Protein AF-0000000069428831 (afdb_homodimer)

Nearest PDB structures (foldseek):
  6qp8-assembly1_B  TM=8.602E-01  e=2.056E-61  Drosophila melanogaster
  8rmj-assembly1_A-2  TM=8.673E-01  e=8.680E-59  Drosophila melanogaster
  6fkk-assembly1_A  TM=8.487E-01  e=4.511E-45  Drosophila melanogaster
  7m0r-assembly1_C  TM=8.088E-01  e=8.003E-45  Mus musculus
  1q47-assembly1_B  TM=8.892E-01  e=1.169E-40  Mus musculus

Secondary structure (DSSP, 8-state):
----------------------------------------------EEPPSS-EEES-S---------EEEEETTTTEEEEEEBTEEEEEESS-TTSS-EEEE-PPPHHHHHHHHHTT--TTTTTS-BEEEEEEETTEEEEEE-TTTS-EEEEEETTT--EEEEEE-BTTB-SSTTS--EEEEEEEE-SS-EEEEEEEEEESSTTS--EEEEE--EE-TTS-EEE--EE--TT-TTT-SS-EEEEEEEETTEEEEEEEEE-GGGTTT---EEEEEEEEETT----SSSSTTB-SS-EEEEB--EE-SSS-EE--EEEEEE-SSSSEEEEEEE--SSSS-EEEEEEEEHHHHHHHHTS-BEEESSTTBPEEEPPGGGSPSSPTT-TT-S-GGGS-HHHHHHHHH--BBSS-BPPGGGS-SEEEET--EEEEEEEE-SSSSS-EEEEEEETTS-EEEEEEPPPSSTTSPP-EEEEEEE---SS-----EEEEETTEEEEE-SS-EEEEE---GGG--SHHHHHT-TTEEE-TTS-EEEGGG--TT---B-GGGS-TTS-HHHHHHHHHTS-SS-EEEEEEETT--EEE----SS---S--EEEETTEEPPPSSSEEEBTTS-EEE-S--GGG-EEEEEE-TT--EEEEEEEEEE-SHHHHHHHHHHHHHHHHHHHHHHHHHHHHHHHHHHHHSHHHH--SS--------/----------------------------------------------EEPPSS-EEES-S---------EEEEETTTTEEEEEEBTEEEEEESS-TTSS-EEEE-PPPHHHHHHHHHTT--TTTTTS-BEEEEEEETTEEEEEE-TTTS-EEEEEETTT--EEEEEE-BTTB-SSTTS--EEEEEEEE-SS-EEEEEEEEEESSTTS--EEEEE--EE-TTS-EEE--EE--SS-TTT-SS-EEEEEEEETTEEEEEEEEE-GGGTTT---EEEEEEEEETT----SSSSTTB-SS-EEEEB--EE-SSS-EE--EEEEEE-SSSSEEEEEEE--SSSS-EEEEEEEEHHHHHHHHTS-BEEESSTTB-EEEPPGGGSPSSPTT-TT-S-GGGS-HHHHHHHHH--BBSS-BPPGGGS-SEEEET--EEEEEEEE-SSSSS-EEEEEEETTS-EEEEEEPPPSSTTSPP-EEEEEEE---SS-----EEEEETTEEEEE-SS-EEEEE---GGG--SHHHHHT-TTEEE-TTS-EEEGGG--TT---B-GGGS-TTS-HHHHHHHHHTS-SS-EEEEEEETT--EEE----SS---S--EEEETTEEPPPSSSEEEBTTS-EEE-S--GGG-EEEEEE-TT--EEEEEEEEEE--HHHHHHHHHHHHHHHHHHHHHHHHHHHHHHHHHHHHHHHHHSTTS--------

Organism: NCBI:txid2607531

Sequence (1414 aa):
MSRTAIDLNYNLLVHLLPAARSLRTTTFLLFTIFGLNVWTLDICEPHLTLKDIREYPSESSPQLHYFRYMTIDKNSHSLFVGGMNKVIRLNLSDINSGHVETSLNASTKSAKRCVWQAKKKMPDCQNHIRLIARNGTTLLVCGTGAYQPTTYHLDIDTLELKSSEPSPGLCAFDPFDNSTAILVHSKTSEEDLVSIYSGTFADFSKARPQIYRPSVYTKDGKLAYDYLKTAPSSSKWLNEPQFVASFNTKDQVLFFLRELAVEYGNCGKKIYSRVARVCKNDRGGERLLINEWSTYLKARINCSLPGQYPYYFDEIQDVYTQDNKIFYGLFTTNRNGITASAICAYHWTDIQKVFDGPFKDQNTDTSYWLPVANNQVPAIRPGNCSINDSRSLPDNVLTFIKDKPLMHMLLQHMYSTPIFHKADVMLQKLTMAFNVSGRNDVVFFAASNQGKVYKIFQRPMEHARDKPYAVVSAVYSPFSETQPIWNMVMHKDYLYLSTDSKVLQVNVETCEQYKKADACINDPYCGWARNDKCMPYNQGSSHHRLRTFKDVPANMPFKEAMAHVIEEPLYESRTVNVSVGTSFRLRLSYKICVEGPVKWKKNETVLCPGNEYLMAQDNSLILQNIHIGHQGHYQAEDRHNAVVSQYIVNIRKGKEDIEKDWMLKFQEWCDLFEDYKRERDKWTNNCHTGNADINSNTINAIPQNRNMSRTAIDLNYNLLVHLLPAARSLRTTTFLLFTIFGLNVWTLDICEPHLTLKDIREYPSESSPQLHYFRYMTIDKNSHSLFVGGMNKVIRLNLSDINSGHVETSLNASTKSAKRCVWQAKKKMPDCQNHIRLIARNGTTLLVCGTGAYQPTTYHLDIDTLELKSSEPSPGLCAFDPFDNSTAILVHSKTSEEDLVSIYSGTFADFSKARPQIYRPSVYTKDGKLAYDYLKTAPSSSKWLNEPQFVASFNTKDQVLFFLRELAVEYGNCGKKIYSRVARVCKNDRGGERLLINEWSTYLKARINCSLPGQYPYYFDEIQDVYTQDNKIFYGLFTTNRNGITASAICAYHWTDIQKVFDGPFKDQNTDTSYWLPVANNQVPAIRPGNCSINDSRSLPDNVLTFIKDKPLMHMLLQHMYSTPIFHKADVMLQKLTMAFNVSGRNDVVFFAASNQGKVYKIFQRPMEHARDKPYAVVSAVYSPFSETQPIWNMVMHKDYLYLSTDSKVLQVNVETCEQYKKADACINDPYCGWARNDKCMPYNQGSSHHRLRTFKDVPANMPFKEAMAHVIEEPLYESRTVNVSVGTSFRLRLSYKICVEGPVKWKKNETVLCPGNEYLMAQDNSLILQNIHIGHQGHYQAEDRHNAVVSQYIVNIRKGKEDIEKDWMLKFQEWCDLFEDYKRERDKWTNNCHTGNADINSNTINAIPQNRN

Foldseek 3Di:
DCPPDDDPPPPDDDDDDDDPPPPPPPPPPPPPPPFPQPWQPQDLFAADEFDDKAWPPPDPDPDFFAFQDWDADPVVQWIWTWTWQKIKTAHNVHRNPDMAMDGHWADPVLLVVLVVVVDDSPPWQTWTWDDWDDDDQWIWTWTLSRLFIKIFIAGPPRRHTDDMDGDQPQDENGPPAAKEKDWDWDDDPVAIWIKMWIWYARHDVSQFTKTKIDFTAGPVGHTDAHIAIADGPDVQQAASKGWAYWDDDDQKIKTKIKHWDLLCVVVHTDIAIKIKMAGPLFRAADPPRHRYGQQIAMETAWAWADDPDTGTQGGWQHWDDDPQQKIKTKGWDDPPDWIKIFIFIAGPVLVVVQQVAFWWDAPDSPGHTDTDDPVQADPPGTNDNPDNYSHPDDPSSSVCCSHIRYTDDYRYTAQNHTLDMDIRFAWREKDKDFCLLVPGKIWIWTFGQFQKIWIKTWDDDPDSNDHIDIDTLHIYRHDPGGGGFSDWDDDDQWIWTDTSHMIIIGGNPPFQPDQAQVSLQRDSQWFAWLVSGIGGPVPPPPPTDTQHVVQQDPPDDRQVSSCVSNVDDQEDEEEDEDEAQAKDKADQRGRRRFGITKWKDFPNHTDHDDDQWHADSNRIIMGHRDDPVPAGKMFIAGPVRHTRYIYGYHYDDDPVVVVVVVVVVVVVVVVVVVVVVVVVCVVVVVVVVVVPPPDDDPDDDDPPPDD/DDDDDDDDDPPDDPPDDDPPPPPPPVPPPPPPPPFPQPWQQQDLFAADEFDDKAWPPPDPDPDFFAFQDWDADVVVQWIWTWTWQKIKTAHNVHRNPDMAMDGHWADPVLLVVLVVVVDDSPPWQTWTWDDWDDDDQWIWTWTLSRLFIKIFIAGPPRRDTDDMDGDFPQDENGPPAAKEKDWDWDDDPVAIWIKMWIWYARHDVSQFTWTKIDFTAGPVGHTDAHIAIADRPDVQQAASKGWAYWDDDDQKIKTWIKHWDLLCVVVHTDIAIKIKMAGPLFRAADPPRHRYTQQIAMETAWAWADDPDIGTQGGWQHWDDDPLQKIKTKGWDDPPDWIKIFIFIAGPVLVVVQQVAFWWDAPDSPGHTDTDDPVQADPPGTNDNPDNYSHPDDPSSSVCCSHIRYTDDYRYTAQNHTLDMDIRFAWREKDKDFCLLPPGKIWIWTFGQFQKIWIKTWDDDPDSNDHIDIDTLHMYRHDPGGGGFSDWDDDDQWIWTDTSHMIIIGGNPPFQPDQAQVSLQRDSQWFAWLVSGIGGPVPPPPPTDTQHVVQQDPPDDRQVSSCVSNVDDQEDEEEDEDEAQAKDKADQRGRRRFGIGKWKDFPNHTDHDDDQWHADSNRIIMGHRDDPVPAGKMFIAGPVRHTRYIYGYHYDDDPVVVVVVVVVVVVVVVVVVVVVVVVVCVVVVVVVVVVVVPPPDPPDPPPDPPD

Structure (mmCIF, N/CA/C/O backbone):
data_AF-0000000069428831-model_v1
#
loop_
_entity.id
_entity.type
_entity.pdbx_description
1 polymer Semaphorin-2A
#
loop_
_atom_site.group_PDB
_atom_site.id
_atom_site.type_symbol
_atom_site.label_atom_id
_atom_site.label_alt_id
_atom_site.label_comp_id
_atom_site.label_asym_id
_atom_site.label_entity_id
_atom_site.label_seq_id
_atom_site.pdbx_PDB_ins_code
_atom_site.Cartn_x
_atom_site.Cartn_y
_atom_site.Cartn_z
_atom_site.occupancy
_atom_site.B_iso_or_equiv
_atom_site.auth_seq_id
_atom_site.auth_comp_id
_atom_site.auth_asym_id
_atom_site.auth_atom_id
_atom_site.pdbx_PDB_model_num
ATOM 1 N N . MET A 1 1 ? 40.344 24.516 -84.625 1 17.3 1 MET A N 1
ATOM 2 C CA . MET A 1 1 ? 41.625 23.828 -84.5 1 17.3 1 MET A CA 1
ATOM 3 C C . MET A 1 1 ? 41.562 22.734 -83.438 1 17.3 1 MET A C 1
ATOM 5 O O . MET A 1 1 ? 40.656 22.734 -82.562 1 17.3 1 MET A O 1
ATOM 9 N N . SER A 1 2 ? 42.719 21.859 -83.25 1 16.78 2 SER A N 1
ATOM 10 C CA . SER A 1 2 ? 43.375 20.547 -83.188 1 16.78 2 SER A CA 1
ATOM 11 C C . SER A 1 2 ? 43.5 20.062 -81.75 1 16.78 2 SER A C 1
ATOM 13 O O . SER A 1 2 ? 44.5 20.359 -81.062 1 16.78 2 SER A O 1
ATOM 15 N N . ARG A 1 3 ? 42.406 20.219 -80.875 1 18.38 3 ARG A N 1
ATOM 16 C CA . ARG A 1 3 ? 42.375 20.297 -79.438 1 18.38 3 ARG A CA 1
ATOM 17 C C . ARG A 1 3 ? 42.719 18.953 -78.812 1 18.38 3 ARG A C 1
ATOM 19 O O . ARG A 1 3 ? 41.812 18.125 -78.562 1 18.38 3 ARG A O 1
ATOM 26 N N . THR A 1 4 ? 43.781 18.219 -79.375 1 17.81 4 THR A N 1
ATOM 27 C CA . THR A 1 4 ? 44.219 16.828 -79.375 1 17.81 4 THR A CA 1
ATOM 28 C C . THR A 1 4 ? 44.562 16.422 -77.938 1 17.81 4 THR A C 1
ATOM 30 O O . THR A 1 4 ? 45.438 17.016 -77.312 1 17.81 4 THR A O 1
ATOM 33 N N . ALA A 1 5 ? 43.562 15.883 -77.188 1 19.09 5 ALA A N 1
ATOM 34 C CA . ALA A 1 5 ? 43.156 15.344 -75.875 1 19.09 5 ALA A CA 1
ATOM 35 C C . ALA A 1 5 ? 44.094 14.211 -75.438 1 19.09 5 ALA A C 1
ATOM 37 O O . ALA A 1 5 ? 44.156 13.164 -76.062 1 19.09 5 ALA A O 1
ATOM 38 N N . ILE A 1 6 ? 45.25 14.484 -74.812 1 17.39 6 ILE A N 1
ATOM 39 C CA . ILE A 1 6 ? 46.5 13.789 -74.625 1 17.39 6 ILE A CA 1
ATOM 40 C C . ILE A 1 6 ? 46.281 12.602 -73.688 1 17.39 6 ILE A C 1
ATOM 42 O O . ILE A 1 6 ? 45.656 12.742 -72.625 1 17.39 6 ILE A O 1
ATOM 46 N N . ASP A 1 7 ? 46.625 11.25 -73.938 1 17.47 7 ASP A N 1
ATOM 47 C CA . ASP A 1 7 ? 46.562 9.797 -73.812 1 17.47 7 ASP A CA 1
ATOM 48 C C . ASP A 1 7 ? 47.344 9.336 -72.562 1 17.47 7 ASP A C 1
ATOM 50 O O . ASP A 1 7 ? 47.469 8.133 -72.312 1 17.47 7 ASP A O 1
ATOM 54 N N . LEU A 1 8 ? 47.938 10.188 -71.625 1 16.84 8 LEU A N 1
ATOM 55 C CA . LEU A 1 8 ? 49.156 9.617 -71.062 1 16.84 8 LEU A CA 1
ATOM 56 C C . LEU A 1 8 ? 48.875 8.453 -70.125 1 16.84 8 LEU A C 1
ATOM 58 O O . LEU A 1 8 ? 48.156 8.609 -69.188 1 16.84 8 LEU A O 1
ATOM 62 N N . ASN A 1 9 ? 49.094 7.078 -70.438 1 17.95 9 ASN A N 1
ATOM 63 C CA . ASN A 1 9 ? 48.938 5.66 -70.125 1 17.95 9 ASN A CA 1
ATOM 64 C C . ASN A 1 9 ? 49.812 5.238 -68.938 1 17.95 9 ASN A C 1
ATOM 66 O O . ASN A 1 9 ? 50.5 4.223 -69 1 17.95 9 ASN A O 1
ATOM 70 N N . TYR A 1 10 ? 50.188 6.066 -68 1 17 10 TYR A N 1
ATOM 71 C CA . TYR A 1 10 ? 51.344 5.633 -67.188 1 17 10 TYR A CA 1
ATOM 72 C C . TYR A 1 10 ? 51.062 4.336 -66.438 1 17 10 TYR A C 1
ATOM 74 O O . TYR A 1 10 ? 50.031 4.223 -65.812 1 17 10 TYR A O 1
ATOM 82 N N . ASN A 1 11 ? 51.75 3.068 -66.625 1 17.34 11 ASN A N 1
ATOM 83 C CA . ASN A 1 11 ? 52 1.639 -66.5 1 17.34 11 ASN A CA 1
ATOM 84 C C . ASN A 1 11 ? 52.406 1.3 -65.062 1 17.34 11 ASN A C 1
ATOM 86 O O . ASN A 1 11 ? 52.719 0.145 -64.75 1 17.34 11 ASN A O 1
ATOM 90 N N . LEU A 1 12 ? 52.906 2.164 -64.188 1 16.5 12 LEU A N 1
ATOM 91 C CA . LEU A 1 12 ? 54.062 1.715 -63.406 1 16.5 12 LEU A CA 1
ATOM 92 C C . LEU A 1 12 ? 53.719 0.527 -62.531 1 16.5 12 LEU A C 1
ATOM 94 O O . LEU A 1 12 ? 52.562 0.354 -62.156 1 16.5 12 LEU A O 1
ATOM 98 N N . LEU A 1 13 ? 54.719 -0.171 -61.688 1 16.47 13 LEU A N 1
ATOM 99 C CA . LEU A 1 13 ? 55.531 -1.315 -61.281 1 16.47 13 LEU A CA 1
ATOM 100 C C . LEU A 1 13 ? 55.062 -1.899 -59.969 1 16.47 13 LEU A C 1
ATOM 102 O O . LEU A 1 13 ? 55.188 -3.104 -59.719 1 16.47 13 LEU A O 1
ATOM 106 N N . VAL A 1 14 ? 54.688 -1.219 -58.844 1 18.23 14 VAL A N 1
ATOM 107 C CA . VAL A 1 14 ? 55.406 -1.626 -57.625 1 18.23 14 VAL A CA 1
ATOM 108 C C . VAL A 1 14 ? 54.781 -2.908 -57.062 1 18.23 14 VAL A C 1
ATOM 110 O O . VAL A 1 14 ? 53.562 -2.982 -56.875 1 18.23 14 VAL A O 1
ATOM 113 N N . HIS A 1 15 ? 55.438 -4.109 -56.875 1 17.94 15 HIS A N 1
ATOM 114 C CA . HIS A 1 15 ? 55.531 -5.559 -56.719 1 17.94 15 HIS A CA 1
ATOM 115 C C . HIS A 1 15 ? 55.031 -6.004 -55.344 1 17.94 15 HIS A C 1
ATOM 117 O O . HIS A 1 15 ? 54.312 -7 -55.25 1 17.94 15 HIS A O 1
ATOM 123 N N . LEU A 1 16 ? 55.719 -5.688 -54.156 1 17.58 16 LEU A N 1
ATOM 124 C CA . LEU A 1 16 ? 56.375 -6.707 -53.344 1 17.58 16 LEU A CA 1
ATOM 125 C C . LEU A 1 16 ? 55.344 -7.441 -52.5 1 17.58 16 LEU A C 1
ATOM 127 O O . LEU A 1 16 ? 54.219 -6.984 -52.344 1 17.58 16 LEU A O 1
ATOM 131 N N . LEU A 1 17 ? 55.594 -7.586 -51.031 1 20 17 LEU A N 1
ATOM 132 C CA . LEU A 1 17 ? 55.812 -8.734 -50.156 1 20 17 LEU A CA 1
ATOM 133 C C . LEU A 1 17 ? 54.531 -9.227 -49.562 1 20 17 LEU A C 1
ATOM 135 O O . LEU A 1 17 ? 53.562 -8.453 -49.406 1 20 17 LEU A O 1
ATOM 139 N N . PRO A 1 18 ? 54.438 -10.617 -49.031 1 20.73 18 PRO A N 1
ATOM 140 C CA . PRO A 1 18 ? 53.406 -11.656 -48.844 1 20.73 18 PRO A CA 1
ATOM 141 C C . PRO A 1 18 ? 52.625 -11.461 -47.531 1 20.73 18 PRO A C 1
ATOM 143 O O . PRO A 1 18 ? 53.188 -11.18 -46.5 1 20.73 18 PRO A O 1
ATOM 146 N N . ALA A 1 19 ? 51.406 -11.016 -47.531 1 19.34 19 ALA A N 1
ATOM 147 C CA . ALA A 1 19 ? 50.5 -10.602 -46.469 1 19.34 19 ALA A CA 1
ATOM 148 C C . ALA A 1 19 ? 50.062 -11.789 -45.625 1 19.34 19 ALA A C 1
ATOM 150 O O . ALA A 1 19 ? 49.375 -12.688 -46.094 1 19.34 19 ALA A O 1
ATOM 151 N N . ALA A 1 20 ? 51 -12.305 -44.688 1 21.2 20 ALA A N 1
ATOM 152 C CA . ALA A 1 20 ? 50.781 -13.422 -43.781 1 21.2 20 ALA A CA 1
ATOM 153 C C . ALA A 1 20 ? 49.5 -13.219 -42.938 1 21.2 20 ALA A C 1
ATOM 155 O O . ALA A 1 20 ? 49.281 -12.133 -42.406 1 21.2 20 ALA A O 1
ATOM 156 N N . ARG A 1 21 ? 48.469 -14.055 -43.062 1 22.88 21 ARG A N 1
ATOM 157 C CA . ARG A 1 21 ? 47.094 -14.258 -42.625 1 22.88 21 ARG A CA 1
ATOM 158 C C . ARG A 1 21 ? 47 -14.523 -41.125 1 22.88 21 ARG A C 1
ATOM 160 O O . ARG A 1 21 ? 47.25 -15.641 -40.688 1 22.88 21 ARG A O 1
ATOM 167 N N . SER A 1 22 ? 47.719 -13.664 -40.281 1 20.02 22 SER A N 1
ATOM 168 C CA . SER A 1 22 ? 47.75 -13.992 -38.844 1 20.02 22 SER A CA 1
ATOM 169 C C . SER A 1 22 ? 46.312 -14.18 -38.312 1 20.02 22 SER A C 1
ATOM 171 O O . SER A 1 22 ? 45.438 -13.375 -38.625 1 20.02 22 SER A O 1
ATOM 173 N N . LEU A 1 23 ? 45.938 -15.406 -37.938 1 21.36 23 LEU A N 1
ATOM 174 C CA . LEU A 1 23 ? 44.812 -16.078 -37.344 1 21.36 23 LEU A CA 1
ATOM 175 C C . LEU A 1 23 ? 44.438 -15.438 -36.031 1 21.36 23 LEU A C 1
ATOM 177 O O . LEU A 1 23 ? 45.125 -15.594 -35.031 1 21.36 23 LEU A O 1
ATOM 181 N N . ARG A 1 24 ? 43.938 -14.188 -35.969 1 21.72 24 ARG A N 1
ATOM 182 C CA . ARG A 1 24 ? 43.5 -13.5 -34.75 1 21.72 24 ARG A CA 1
ATOM 183 C C . ARG A 1 24 ? 42.375 -14.258 -34.062 1 21.72 24 ARG A C 1
ATOM 185 O O . ARG A 1 24 ? 41.25 -14.328 -34.594 1 21.72 24 ARG A O 1
ATOM 192 N N . THR A 1 25 ? 42.719 -15.445 -33.438 1 22.42 25 THR A N 1
ATOM 193 C CA . THR A 1 25 ? 41.781 -16.141 -32.562 1 22.42 25 THR A CA 1
ATOM 194 C C . THR A 1 25 ? 41.156 -15.195 -31.562 1 22.42 25 THR A C 1
ATOM 196 O O . THR A 1 25 ? 41.844 -14.695 -30.672 1 22.42 25 THR A O 1
ATOM 199 N N . THR A 1 26 ? 40.312 -14.328 -31.938 1 22.19 26 THR A N 1
ATOM 200 C CA . THR A 1 26 ? 39.562 -13.43 -31.062 1 22.19 26 THR A CA 1
ATOM 201 C C . THR A 1 26 ? 38.75 -14.219 -30.031 1 22.19 26 THR A C 1
ATOM 203 O O . THR A 1 26 ? 37.781 -14.883 -30.375 1 22.19 26 THR A O 1
ATOM 206 N N . THR A 1 27 ? 39.469 -14.977 -29.109 1 23.48 27 THR A N 1
ATOM 207 C CA . THR A 1 27 ? 38.75 -15.531 -27.969 1 23.48 27 THR A CA 1
ATOM 208 C C . THR A 1 27 ? 37.875 -14.477 -27.312 1 23.48 27 THR A C 1
ATOM 210 O O . THR A 1 27 ? 38.344 -13.469 -26.812 1 23.48 27 THR A O 1
ATOM 213 N N . PHE A 1 28 ? 36.688 -14.32 -27.828 1 24.5 28 PHE A N 1
ATOM 214 C CA . PHE A 1 28 ? 35.656 -13.516 -27.203 1 24.5 28 PHE A CA 1
ATOM 215 C C . PHE A 1 28 ? 35.312 -14.031 -25.797 1 24.5 28 PHE A C 1
ATOM 217 O O . PHE A 1 28 ? 34.719 -15.078 -25.656 1 24.5 28 PHE A O 1
ATOM 224 N N . LEU A 1 29 ? 36.312 -13.953 -24.875 1 24.25 29 LEU A N 1
ATOM 225 C CA . LEU A 1 29 ? 35.906 -14.078 -23.469 1 24.25 29 LEU A CA 1
ATOM 226 C C . LEU A 1 29 ? 34.719 -13.172 -23.141 1 24.25 29 LEU A C 1
ATOM 228 O O . LEU A 1 29 ? 34.875 -11.945 -23.125 1 24.25 29 LEU A O 1
ATOM 232 N N . LEU A 1 30 ? 33.594 -13.641 -23.484 1 24.77 30 LEU A N 1
ATOM 233 C CA . LEU A 1 30 ? 32.344 -13.039 -22.969 1 24.77 30 LEU A CA 1
ATOM 234 C C . LEU A 1 30 ? 32.344 -13.039 -21.438 1 24.77 30 LEU A C 1
ATOM 236 O O . LEU A 1 30 ? 32.188 -14.094 -20.812 1 24.77 30 LEU A O 1
ATOM 240 N N . PHE A 1 31 ? 33.25 -12.336 -20.797 1 25.84 31 PHE A N 1
ATOM 241 C CA . PHE A 1 31 ? 33.125 -12 -19.391 1 25.84 31 PHE A CA 1
ATOM 242 C C . PHE A 1 31 ? 31.734 -11.406 -19.109 1 25.84 31 PHE A C 1
ATOM 244 O O . PHE A 1 31 ? 31.438 -10.289 -19.547 1 25.84 31 PHE A O 1
ATOM 251 N N . THR A 1 32 ? 30.797 -12.297 -18.938 1 26.52 32 THR A N 1
ATOM 252 C CA . THR A 1 32 ? 29.516 -11.914 -18.375 1 26.52 32 THR A CA 1
ATOM 253 C C . TH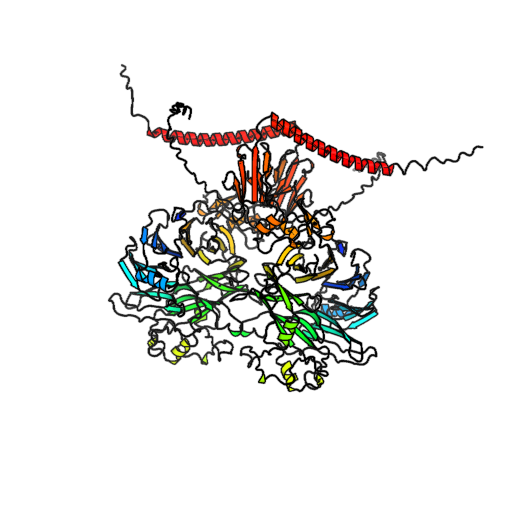R A 1 32 ? 29.688 -11.219 -17.031 1 26.52 32 THR A C 1
ATOM 255 O O . THR A 1 32 ? 30.172 -11.828 -16.078 1 26.52 32 THR A O 1
ATOM 258 N N . ILE A 1 33 ? 30.047 -10.023 -17 1 28.36 33 ILE A N 1
ATOM 259 C CA . ILE A 1 33 ? 30.125 -9.031 -15.93 1 28.36 33 ILE A CA 1
ATOM 260 C C . ILE A 1 33 ? 28.844 -9.031 -15.125 1 28.36 33 ILE A C 1
ATOM 262 O O . ILE A 1 33 ? 27.766 -8.734 -15.656 1 28.36 33 ILE A O 1
ATOM 266 N N . PHE A 1 34 ? 28.875 -9.812 -14.008 1 31.11 34 PHE A N 1
ATOM 267 C CA . PHE A 1 34 ? 27.906 -9.953 -12.93 1 31.11 34 PHE A CA 1
ATOM 268 C C . PHE A 1 34 ? 27.719 -8.625 -12.188 1 31.11 34 PHE A C 1
ATOM 270 O O . PHE A 1 34 ? 28.578 -8.227 -11.398 1 31.11 34 PHE A O 1
ATOM 277 N N . GLY A 1 35 ? 27.234 -7.648 -12.828 1 29.38 35 GLY A N 1
ATOM 278 C CA . GLY A 1 35 ? 26.938 -6.363 -12.211 1 29.38 35 GLY A CA 1
ATOM 279 C C . GLY A 1 35 ? 25.984 -6.461 -11.039 1 29.38 35 GLY A C 1
ATOM 280 O O . GLY A 1 35 ? 24.906 -7.051 -11.148 1 29.38 35 GLY A O 1
ATOM 281 N N . LEU A 1 36 ? 26.469 -6.426 -9.836 1 31.73 36 LEU A N 1
ATOM 282 C CA . LEU A 1 36 ? 25.75 -6.211 -8.578 1 31.73 36 LEU A CA 1
ATOM 283 C C . LEU A 1 36 ? 24.938 -4.926 -8.625 1 31.73 36 LEU A C 1
ATOM 285 O O . LEU A 1 36 ? 25.5 -3.828 -8.68 1 31.73 36 LEU A O 1
ATOM 289 N N . ASN A 1 37 ? 23.859 -4.941 -9.242 1 32.41 37 ASN A N 1
ATOM 290 C CA . ASN A 1 37 ? 23 -3.77 -9.258 1 32.41 37 ASN A CA 1
ATOM 291 C C . ASN A 1 37 ? 22.438 -3.471 -7.867 1 32.41 37 ASN A C 1
ATOM 293 O O . ASN A 1 37 ? 21.703 -4.285 -7.301 1 32.41 37 ASN A O 1
ATOM 297 N N . VAL A 1 38 ? 23.172 -2.803 -7.074 1 34.5 38 VAL A N 1
ATOM 298 C CA . VAL A 1 38 ? 22.672 -2.199 -5.844 1 34.5 38 VAL A CA 1
ATOM 299 C C . VAL A 1 38 ? 21.5 -1.279 -6.16 1 34.5 38 VAL A C 1
ATOM 301 O O . VAL A 1 38 ? 21.625 -0.36 -6.973 1 34.5 38 VAL A O 1
ATOM 304 N N . TRP A 1 39 ? 20.344 -1.758 -6.047 1 35.09 39 TRP A N 1
ATOM 305 C CA . TRP A 1 39 ? 19.156 -0.936 -6.203 1 35.09 39 TRP A CA 1
ATOM 306 C C . TRP A 1 39 ? 19.141 0.198 -5.184 1 35.09 39 TRP A C 1
ATOM 308 O O . TRP A 1 39 ? 19.188 -0.045 -3.975 1 35.09 39 TRP A O 1
ATOM 318 N N . THR A 1 40 ? 19.828 1.263 -5.461 1 39.31 40 THR A N 1
ATOM 319 C CA . THR A 1 40 ? 19.672 2.574 -4.844 1 39.31 40 THR A CA 1
ATOM 320 C C . THR A 1 40 ? 18.203 2.992 -4.828 1 39.31 40 THR A C 1
ATOM 322 O O . THR A 1 40 ? 17.469 2.707 -5.77 1 39.31 40 THR A O 1
ATOM 325 N N . LEU A 1 41 ? 17.609 3.025 -3.77 1 40.78 41 LEU A N 1
ATOM 326 C CA . LEU A 1 41 ? 16.328 3.707 -3.66 1 40.78 41 LEU A CA 1
ATOM 327 C C . LEU A 1 41 ? 16.344 5.035 -4.41 1 40.78 41 LEU A C 1
ATOM 329 O O . LEU A 1 41 ? 17.125 5.93 -4.07 1 40.78 41 LEU A O 1
ATOM 333 N N . ASP A 1 42 ? 16.203 5.152 -5.637 1 47.78 42 ASP A N 1
ATOM 334 C CA . ASP A 1 42 ? 16.188 6.109 -6.738 1 47.78 42 ASP A CA 1
ATOM 335 C C . ASP A 1 42 ? 15.219 7.254 -6.465 1 47.78 42 ASP A C 1
ATOM 337 O O . ASP A 1 42 ? 14.336 7.531 -7.281 1 47.78 42 ASP A O 1
ATOM 341 N N . ILE A 1 43 ? 14.938 7.691 -5.238 1 58.84 43 ILE A N 1
ATOM 342 C CA . ILE A 1 43 ? 13.859 8.672 -5.324 1 58.84 43 ILE A CA 1
ATOM 343 C C . ILE A 1 43 ? 14.453 10.062 -5.547 1 58.84 43 ILE A C 1
ATOM 345 O O . ILE A 1 43 ? 15.414 10.453 -4.879 1 58.84 43 ILE A O 1
ATOM 349 N N . CYS A 1 44 ? 14.203 10.75 -6.719 1 74.06 44 CYS A N 1
ATOM 350 C CA . CYS A 1 44 ? 14.547 12.109 -7.133 1 74.06 44 CYS A CA 1
ATOM 351 C C . CYS A 1 44 ? 13.945 13.133 -6.184 1 74.06 44 CYS A C 1
ATOM 353 O O . CYS A 1 44 ? 14.031 14.344 -6.434 1 74.06 44 CYS A O 1
ATOM 355 N N . GLU A 1 45 ? 13.57 12.695 -4.949 1 80.69 45 GLU A N 1
ATOM 356 C CA . GLU A 1 45 ? 13.039 13.664 -3.992 1 80.69 45 GLU A CA 1
ATOM 357 C C . GLU A 1 45 ? 14.141 14.219 -3.096 1 80.69 45 GLU A C 1
ATOM 359 O O . GLU A 1 45 ? 14.781 13.469 -2.35 1 80.69 45 GLU A O 1
ATOM 364 N N . PRO A 1 46 ? 14.344 15.5 -3.221 1 83.75 46 PRO A N 1
ATOM 365 C CA . PRO A 1 46 ? 15.391 16.078 -2.369 1 83.75 46 PRO A CA 1
ATOM 366 C C . PRO A 1 46 ? 15.031 16.031 -0.886 1 83.75 46 PRO A C 1
ATOM 368 O O . PRO A 1 46 ? 13.945 16.484 -0.5 1 83.75 46 PRO A O 1
ATOM 371 N N . HIS A 1 47 ? 15.859 15.516 -0.101 1 84.69 47 HIS A N 1
ATOM 372 C CA . HIS A 1 47 ? 15.734 15.562 1.351 1 84.69 47 HIS A CA 1
ATOM 373 C C . HIS A 1 47 ? 16.625 16.641 1.95 1 84.69 47 HIS A C 1
ATOM 375 O O . HIS A 1 47 ? 17.859 16.578 1.819 1 84.69 47 HIS A O 1
ATOM 381 N N . LEU A 1 48 ? 16 17.625 2.527 1 85.19 48 LEU A N 1
ATOM 382 C CA . LEU A 1 48 ? 16.75 18.812 2.949 1 85.19 48 LEU A CA 1
ATOM 383 C C . LEU A 1 48 ? 16.766 18.922 4.469 1 85.19 48 LEU A C 1
ATOM 385 O O . LEU A 1 48 ? 15.75 18.672 5.125 1 85.19 48 LEU A O 1
ATOM 389 N N . THR A 1 49 ? 17.953 19.203 4.922 1 78.19 49 THR A N 1
ATOM 390 C CA . THR A 1 49 ? 18.078 19.594 6.316 1 78.19 49 THR A CA 1
ATOM 391 C C . THR A 1 49 ? 18.016 21.125 6.453 1 78.19 49 THR A C 1
ATOM 393 O O . THR A 1 49 ? 18.75 21.828 5.766 1 78.19 49 THR A O 1
ATOM 396 N N . LEU A 1 50 ? 17.125 21.578 7.184 1 84.25 50 LEU A N 1
ATOM 397 C CA . LEU A 1 50 ? 16.891 23.016 7.289 1 84.25 50 LEU A CA 1
ATOM 398 C C . LEU A 1 50 ? 17.891 23.672 8.234 1 84.25 50 LEU A C 1
ATOM 400 O O . LEU A 1 50 ? 18.266 23.078 9.25 1 84.25 50 LEU A O 1
ATOM 404 N N . LYS A 1 51 ? 18.328 24.828 7.594 1 75.94 51 LYS A N 1
ATOM 405 C CA . LYS A 1 51 ? 19.234 25.641 8.398 1 75.94 51 LYS A CA 1
ATOM 406 C C . LYS A 1 51 ? 18.484 26.75 9.125 1 75.94 51 LYS A C 1
ATOM 408 O O . LYS A 1 51 ? 17.375 27.109 8.734 1 75.94 51 LYS A O 1
ATOM 413 N N . ASP A 1 52 ? 18.875 27.156 10.297 1 81.25 52 ASP A N 1
ATOM 414 C CA . ASP A 1 52 ? 18.375 28.312 11.023 1 81.25 52 ASP A CA 1
ATOM 415 C C . ASP A 1 52 ? 16.953 28.078 11.516 1 81.25 52 ASP A C 1
ATOM 417 O O . ASP A 1 52 ? 16.062 28.891 11.273 1 81.25 52 ASP A O 1
ATOM 421 N N . ILE A 1 53 ? 16.75 27.078 12.039 1 91.06 53 ILE A N 1
ATOM 422 C CA . ILE A 1 53 ? 15.461 26.734 12.641 1 91.06 53 ILE A CA 1
ATOM 423 C C . ILE A 1 53 ? 15.336 27.406 14.008 1 91.06 53 ILE A C 1
ATOM 425 O O . ILE A 1 53 ? 16.266 27.344 14.82 1 91.06 53 ILE A O 1
ATOM 429 N N . ARG A 1 54 ? 14.297 28.125 14.109 1 93.38 54 ARG A N 1
ATOM 430 C CA . ARG A 1 54 ? 13.992 28.656 15.438 1 93.38 54 ARG A CA 1
ATOM 431 C C . ARG A 1 54 ? 13.117 27.688 16.234 1 93.38 54 ARG A C 1
ATOM 433 O O . ARG A 1 54 ? 12.227 27.047 15.664 1 93.38 54 ARG A O 1
ATOM 440 N N . GLU A 1 55 ? 13.406 27.609 17.516 1 92.5 55 GLU A N 1
ATOM 441 C CA . GLU A 1 55 ? 12.703 26.609 18.312 1 92.5 55 GLU A CA 1
ATOM 442 C C . GLU A 1 55 ? 12.219 27.203 19.625 1 92.5 55 GLU A C 1
ATOM 444 O O . GLU A 1 55 ? 12.875 28.094 20.203 1 92.5 55 GLU A O 1
ATOM 449 N N . TYR A 1 56 ? 11.125 26.812 20.016 1 92.94 56 TYR A N 1
ATOM 450 C CA . TYR A 1 56 ? 10.578 27.109 21.344 1 92.94 56 TYR A CA 1
ATOM 451 C C . TYR A 1 56 ? 10.141 25.828 22.047 1 92.94 56 TYR A C 1
ATOM 453 O O . TYR A 1 56 ? 9.375 25.047 21.5 1 92.94 56 TYR A O 1
ATOM 461 N N . PRO A 1 57 ? 10.375 25.547 23.344 1 90.88 57 PRO A N 1
ATOM 462 C CA . PRO A 1 57 ? 11.359 26.297 24.141 1 90.88 57 PRO A CA 1
ATOM 463 C C . PRO A 1 57 ? 12.789 26.125 23.625 1 90.88 57 PRO A C 1
ATOM 465 O O . PRO A 1 57 ? 13.094 25.125 22.969 1 90.88 57 PRO A O 1
ATOM 468 N N . SER A 1 58 ? 13.609 27.109 23.844 1 82.12 58 SER A N 1
ATOM 469 C CA . SER A 1 58 ? 14.961 27.094 23.312 1 82.12 58 SER A CA 1
ATOM 470 C C . SER A 1 58 ? 15.836 26.078 24.047 1 82.12 58 SER A C 1
ATOM 472 O O . SER A 1 58 ? 16.766 25.531 23.469 1 82.12 58 SER A O 1
ATOM 474 N N . GLU A 1 59 ? 15.516 25.906 25.281 1 72.38 59 GLU A N 1
ATOM 475 C CA . GLU A 1 59 ? 16.328 25 26.062 1 72.38 59 GLU A CA 1
ATOM 476 C C . GLU A 1 59 ? 15.953 23.547 25.797 1 72.38 59 GLU A C 1
ATOM 478 O O . GLU A 1 59 ? 14.781 23.234 25.562 1 72.38 59 GLU A O 1
ATOM 483 N N . SER A 1 60 ? 16.922 22.734 25.5 1 66.31 60 SER A N 1
ATOM 484 C CA . SER A 1 60 ? 16.703 21.312 25.234 1 66.31 60 SER A CA 1
ATOM 485 C C . SER A 1 60 ? 16.188 20.578 26.469 1 66.31 60 SER A C 1
ATOM 487 O O . SER A 1 60 ? 16.938 20.375 27.438 1 66.31 60 SER A O 1
ATOM 489 N N . SER A 1 61 ? 15.023 20.875 26.875 1 66.44 61 SER A N 1
ATOM 490 C CA . SER A 1 61 ? 14.492 20.109 27.984 1 66.44 61 SER A CA 1
ATOM 491 C C . SER A 1 61 ? 13.773 18.859 27.5 1 66.44 61 SER A C 1
ATOM 493 O O . SER A 1 61 ? 13.047 18.891 26.5 1 66.44 61 SER A O 1
ATOM 495 N N . PRO A 1 62 ? 14.133 17.703 28.062 1 74.62 62 PRO A N 1
ATOM 496 C CA . PRO A 1 62 ? 13.492 16.438 27.719 1 74.62 62 PRO A CA 1
ATOM 497 C C . PRO A 1 62 ? 12 16.406 28.062 1 74.62 62 PRO A C 1
ATOM 499 O O . PRO A 1 62 ? 11.297 15.453 27.734 1 74.62 62 PRO A O 1
ATOM 502 N N . GLN A 1 63 ? 11.539 17.5 28.547 1 84.88 63 GLN A N 1
ATOM 503 C CA . GLN A 1 63 ? 10.156 17.516 29.016 1 84.88 63 GLN A CA 1
ATOM 504 C C . GLN A 1 63 ? 9.18 17.609 27.844 1 84.88 63 GLN A C 1
ATOM 506 O O . GLN A 1 63 ? 9.43 18.328 26.891 1 84.88 63 GLN A O 1
ATOM 511 N N . LEU A 1 64 ? 8.094 16.828 27.984 1 92.75 64 LEU A N 1
ATOM 512 C CA . LEU A 1 64 ? 7.027 16.875 27 1 92.75 64 LEU A CA 1
ATOM 513 C C . LEU A 1 64 ? 5.988 17.938 27.359 1 92.75 64 LEU A C 1
ATOM 515 O O . LEU A 1 64 ? 5.516 17.969 28.5 1 92.75 64 LEU A O 1
ATOM 519 N N . HIS A 1 65 ? 5.703 18.859 26.422 1 94.69 65 HIS A N 1
ATOM 520 C CA . HIS A 1 65 ? 4.773 19.969 26.641 1 94.69 65 HIS A CA 1
ATOM 521 C C . HIS A 1 65 ? 3.451 19.719 25.922 1 94.69 65 HIS A C 1
ATOM 523 O O . HIS A 1 65 ? 2.457 20.391 26.203 1 94.69 65 HIS A O 1
ATOM 529 N N . TYR A 1 66 ? 3.363 18.797 25.016 1 96.38 66 TYR A N 1
ATOM 530 C CA . TYR A 1 66 ? 2.17 18.406 24.266 1 96.38 66 TYR A CA 1
ATOM 531 C C . TYR A 1 66 ? 1.562 19.609 23.547 1 96.38 66 TYR A C 1
ATOM 533 O O . TYR A 1 66 ? 0.364 19.875 23.672 1 96.38 66 TYR A O 1
ATOM 541 N N . PHE A 1 67 ? 2.42 20.297 22.734 1 96.5 67 PHE A N 1
ATOM 542 C CA . PHE A 1 67 ? 1.947 21.406 21.906 1 96.5 67 PHE A CA 1
ATOM 543 C C . PHE A 1 67 ? 1.08 20.891 20.766 1 96.5 67 PHE A C 1
ATOM 545 O O . PHE A 1 67 ? 1.554 20.75 19.641 1 96.5 67 PHE A O 1
ATOM 552 N N . ARG A 1 68 ? -0.191 20.75 21 1 95.12 68 ARG A N 1
ATOM 553 C CA . ARG A 1 68 ? -1.001 20.047 20.016 1 95.12 68 ARG A CA 1
ATOM 554 C C . ARG A 1 68 ? -2.018 20.984 19.375 1 95.12 68 ARG A C 1
ATOM 556 O O . ARG A 1 68 ? -2.809 20.547 18.531 1 95.12 68 ARG A O 1
ATOM 563 N N . TYR A 1 69 ? -1.99 22.219 19.766 1 96.19 69 TYR A N 1
ATOM 564 C CA . TYR A 1 69 ? -2.881 23.203 19.141 1 96.19 69 TYR A CA 1
ATOM 565 C C . TYR A 1 69 ? -2.15 24.5 18.859 1 96.19 69 TYR A C 1
ATOM 567 O O . TYR A 1 69 ? -1.479 25.047 19.734 1 96.19 69 TYR A O 1
ATOM 575 N N . MET A 1 70 ? -2.309 24.938 17.656 1 97.25 70 MET A N 1
ATOM 576 C CA . MET A 1 70 ? -1.726 26.219 17.266 1 97.25 70 MET A CA 1
ATOM 577 C C . MET A 1 70 ? -2.693 27 16.391 1 97.25 70 MET A C 1
ATOM 579 O O . MET A 1 70 ? -3.391 26.422 15.555 1 97.25 70 MET A O 1
ATOM 583 N N . THR A 1 71 ? -2.695 28.281 16.625 1 96.38 71 THR A N 1
ATOM 584 C CA . THR A 1 71 ? -3.49 29.141 15.758 1 96.38 71 THR A CA 1
ATOM 585 C C . THR A 1 71 ? -2.805 30.5 15.586 1 96.38 71 THR A C 1
ATOM 587 O O . THR A 1 71 ? -2.121 30.984 16.484 1 96.38 71 THR A O 1
ATOM 590 N N . ILE A 1 72 ? -2.961 31.047 14.414 1 95.88 72 ILE A N 1
ATOM 591 C CA . ILE A 1 72 ? -2.375 32.344 14.094 1 95.88 72 ILE A CA 1
ATOM 592 C C . ILE A 1 72 ? -3.43 33.438 14.242 1 95.88 72 ILE A C 1
ATOM 594 O O . ILE A 1 72 ? -4.562 33.281 13.781 1 95.88 72 ILE A O 1
ATOM 598 N N . ASP A 1 73 ? -3.059 34.406 14.906 1 94.19 73 ASP A N 1
ATOM 599 C CA . ASP A 1 73 ? -3.852 35.656 14.938 1 94.19 73 ASP A CA 1
ATOM 600 C C . ASP A 1 73 ? -3.141 36.781 14.195 1 94.19 73 ASP A C 1
ATOM 602 O O . ASP A 1 73 ? -2.234 37.406 14.734 1 94.19 73 ASP A O 1
ATOM 606 N N . LYS A 1 74 ? -3.662 37.125 13.125 1 90.31 74 LYS A N 1
ATOM 607 C CA . LYS A 1 74 ? -3.016 38.125 12.273 1 90.31 74 LYS A CA 1
ATOM 608 C C . LYS A 1 74 ? -3.131 39.531 12.875 1 90.31 74 LYS A C 1
ATOM 610 O O . LYS A 1 74 ? -2.246 40.375 12.688 1 90.31 74 LYS A O 1
ATOM 615 N N . ASN A 1 75 ? -4.137 39.781 13.617 1 90.06 75 ASN A N 1
ATOM 616 C CA . ASN A 1 75 ? -4.367 41.094 14.195 1 90.06 75 ASN A CA 1
ATOM 617 C C . ASN A 1 75 ? -3.318 41.438 15.25 1 90.06 75 ASN A C 1
ATOM 619 O O . ASN A 1 75 ? -2.781 42.531 15.266 1 90.06 75 ASN A O 1
ATOM 623 N N . SER A 1 76 ? -3.072 40.531 16.062 1 89.5 76 SER A N 1
ATOM 624 C CA . SER A 1 76 ? -2.082 40.75 17.109 1 89.5 76 SER A CA 1
ATOM 625 C C . SER A 1 76 ? -0.696 40.281 16.672 1 89.5 76 SER A C 1
ATOM 627 O O . SER A 1 76 ? 0.264 40.375 17.438 1 89.5 76 SER A O 1
ATOM 629 N N . HIS A 1 77 ? -0.573 39.781 15.477 1 92.44 77 HIS A N 1
ATOM 630 C CA . HIS A 1 77 ? 0.685 39.281 14.938 1 92.44 77 HIS A CA 1
ATOM 631 C C . HIS A 1 77 ? 1.322 38.281 15.898 1 92.44 77 HIS A C 1
ATOM 633 O O . HIS A 1 77 ? 2.502 38.406 16.234 1 92.44 77 HIS A O 1
ATOM 639 N N . SER A 1 78 ? 0.458 37.375 16.328 1 95.19 78 SER A N 1
ATOM 640 C CA . SER A 1 78 ? 0.901 36.406 17.328 1 95.19 78 SER A CA 1
ATOM 641 C C . SER A 1 78 ? 0.523 35 16.938 1 95.19 78 SER A C 1
ATOM 643 O O . SER A 1 78 ? -0.452 34.781 16.203 1 95.19 78 SER A O 1
ATOM 645 N N . LEU A 1 79 ? 1.367 34.125 17.344 1 97.12 79 LEU A N 1
ATOM 646 C CA . LEU A 1 79 ? 1.075 32.688 17.297 1 97.12 79 LEU A CA 1
ATOM 647 C C . LEU A 1 79 ? 0.674 32.156 18.672 1 97.12 79 LEU A C 1
ATOM 649 O O . LEU A 1 79 ? 1.468 32.219 19.609 1 97.12 79 LEU A O 1
ATOM 653 N N . PHE A 1 80 ? -0.511 31.766 18.812 1 97.5 80 PHE A N 1
ATOM 654 C CA . PHE A 1 80 ? -0.961 31.172 20.062 1 97.5 80 PHE A CA 1
ATOM 655 C C . PHE A 1 80 ? -0.776 29.656 20.062 1 97.5 80 PHE A C 1
ATOM 657 O O . PHE A 1 80 ? -1.146 28.984 19.094 1 97.5 80 PHE A O 1
ATOM 664 N N . VAL A 1 81 ? -0.177 29.141 21.078 1 97.75 81 VAL A N 1
ATOM 665 C CA . VAL A 1 81 ? 0.106 27.719 21.203 1 97.75 81 VAL A CA 1
ATOM 666 C C . VAL A 1 81 ? -0.523 27.172 22.484 1 97.75 81 VAL A C 1
ATOM 668 O O . VAL A 1 81 ? -0.366 27.75 23.562 1 97.75 81 VAL A O 1
ATOM 671 N N . GLY A 1 82 ? -1.323 26.125 22.312 1 97.62 82 GLY A N 1
ATOM 672 C CA . GLY A 1 82 ? -1.859 25.422 23.469 1 97.62 82 GLY A CA 1
ATOM 673 C C . GLY A 1 82 ? -1.059 24.188 23.828 1 97.62 82 GLY A C 1
ATOM 674 O O . GLY A 1 82 ? -0.751 23.359 22.969 1 97.62 82 GLY A O 1
ATOM 675 N N . GLY A 1 83 ? -0.675 24.047 25.078 1 96.75 83 GLY A N 1
ATOM 676 C CA . GLY A 1 83 ? 0.027 22.875 25.578 1 96.75 83 GLY A CA 1
ATOM 677 C C . GLY A 1 83 ? -0.622 22.281 26.812 1 96.75 83 GLY A C 1
ATOM 678 O O . GLY A 1 83 ? -1.789 22.562 27.109 1 96.75 83 GLY A O 1
ATOM 679 N N . MET A 1 84 ? 0.145 21.406 27.422 1 97.38 84 MET A N 1
ATOM 680 C CA . MET A 1 84 ? -0.308 20.828 28.688 1 97.38 84 MET A CA 1
ATOM 681 C C . MET A 1 84 ? -0.209 21.844 29.828 1 97.38 84 MET A C 1
ATOM 683 O O . MET A 1 84 ? 0.886 22.297 30.172 1 97.38 84 MET A O 1
ATOM 687 N N . ASN A 1 85 ? -1.312 22.344 30.359 1 97.25 85 ASN A N 1
ATOM 688 C CA . ASN A 1 85 ? -1.453 23.203 31.531 1 97.25 85 ASN A CA 1
ATOM 689 C C . ASN A 1 85 ? -1.03 24.641 31.203 1 97.25 85 ASN A C 1
ATOM 691 O O . ASN A 1 85 ? -0.735 25.422 32.125 1 97.25 85 ASN A O 1
ATOM 695 N N . LYS A 1 86 ? -1 24.969 29.906 1 96.75 86 LYS A N 1
ATOM 696 C CA . LYS A 1 86 ? -0.524 26.328 29.641 1 96.75 86 LYS A CA 1
ATOM 697 C C . LYS A 1 86 ? -0.962 26.797 28.25 1 96.75 86 LYS A C 1
ATOM 699 O O . LYS A 1 86 ? -1.267 25.969 27.375 1 96.75 86 LYS A O 1
ATOM 704 N N . VAL A 1 87 ? -0.986 28.047 28.062 1 97.69 87 VAL A N 1
ATOM 705 C CA . VAL A 1 87 ? -1.162 28.75 26.797 1 97.69 87 VAL A CA 1
ATOM 706 C C . VAL A 1 87 ? -0.003 29.719 26.594 1 97.69 87 VAL A C 1
ATOM 708 O O . VAL A 1 87 ? 0.455 30.375 27.531 1 97.69 87 VAL A O 1
ATOM 711 N N . ILE A 1 88 ? 0.497 29.703 25.406 1 96.88 88 ILE A N 1
ATOM 712 C CA . ILE A 1 88 ? 1.665 30.531 25.094 1 96.88 88 ILE A CA 1
ATOM 713 C C . ILE A 1 88 ? 1.363 31.438 23.906 1 96.88 88 ILE A C 1
ATOM 715 O O . ILE A 1 88 ? 0.726 31 22.938 1 96.88 88 ILE A O 1
ATOM 719 N N . ARG A 1 89 ? 1.765 32.656 24.031 1 97.19 89 ARG A N 1
ATOM 720 C CA . ARG A 1 89 ? 1.744 33.594 22.922 1 97.19 89 ARG A CA 1
ATOM 721 C C . ARG A 1 89 ? 3.15 33.844 22.391 1 97.19 89 ARG A C 1
ATOM 723 O O . ARG A 1 89 ? 4.02 34.312 23.125 1 97.19 89 ARG A O 1
ATOM 730 N N . LEU A 1 90 ? 3.342 33.5 21.156 1 96.62 90 LEU A N 1
ATOM 731 C CA . LEU A 1 90 ? 4.629 33.719 20.5 1 96.62 90 LEU A CA 1
ATOM 732 C C . LEU A 1 90 ? 4.523 34.781 19.422 1 96.62 90 LEU A C 1
ATOM 734 O O . LEU A 1 90 ? 3.438 35.031 18.891 1 96.62 90 LEU A O 1
ATOM 738 N N . ASN A 1 91 ? 5.68 35.344 19.141 1 94.81 91 ASN A N 1
ATOM 739 C CA . ASN A 1 91 ? 5.742 36.344 18.062 1 94.81 91 ASN A CA 1
ATOM 740 C C . ASN A 1 91 ? 5.832 35.656 16.703 1 94.81 91 ASN A C 1
ATOM 742 O O . ASN A 1 91 ? 6.656 34.75 16.5 1 94.81 91 ASN A O 1
ATOM 746 N N . LEU A 1 92 ? 5.062 36.062 15.758 1 94.56 92 LEU A N 1
ATOM 747 C CA . LEU A 1 92 ? 5.012 35.438 14.445 1 94.56 92 LEU A CA 1
ATOM 748 C C . LEU A 1 92 ? 6.309 35.656 13.68 1 94.56 92 LEU A C 1
ATOM 750 O O . LEU A 1 92 ? 6.68 34.844 12.828 1 94.56 92 LEU A O 1
ATOM 754 N N . SER A 1 93 ? 6.988 36.75 13.961 1 93 93 SER A N 1
ATOM 755 C CA . SER A 1 93 ? 8.227 37.062 13.25 1 93 93 SER A CA 1
ATOM 756 C C . SER A 1 93 ? 9.391 36.25 13.781 1 93 93 SER A C 1
ATOM 758 O O . SER A 1 93 ? 10.25 35.781 13.016 1 93 93 SER A O 1
ATOM 760 N N . ASP A 1 94 ? 9.422 36.125 15.055 1 94.31 94 ASP A N 1
ATOM 761 C CA . ASP A 1 94 ? 10.453 35.375 15.742 1 94.31 94 ASP A CA 1
ATOM 762 C C . ASP A 1 94 ? 9.914 34.75 17.031 1 94.31 94 ASP A C 1
ATOM 764 O O . ASP A 1 94 ? 9.758 35.438 18.031 1 94.31 94 ASP A O 1
ATOM 768 N N . ILE A 1 95 ? 9.797 33.5 16.969 1 95.12 95 ILE A N 1
ATOM 769 C CA . ILE A 1 95 ? 9.125 32.812 18.078 1 95.12 95 ILE A CA 1
ATOM 770 C C . ILE A 1 95 ? 10.023 32.844 19.312 1 95.12 95 ILE A C 1
ATOM 772 O O . ILE A 1 95 ? 9.562 32.562 20.422 1 95.12 95 ILE A O 1
ATOM 776 N N . ASN A 1 96 ? 11.266 33.188 19.156 1 90 96 ASN A N 1
ATOM 777 C CA . ASN A 1 96 ? 12.188 33.25 20.297 1 90 96 ASN A CA 1
ATOM 778 C C . ASN A 1 96 ? 12.125 34.594 21 1 90 96 ASN A C 1
ATOM 780 O O . ASN A 1 96 ? 12.688 34.75 22.094 1 90 96 ASN A O 1
ATOM 784 N N . SER A 1 97 ? 11.438 35.469 20.406 1 87.5 97 SER A N 1
ATOM 785 C CA . SER A 1 97 ? 11.422 36.812 20.969 1 87.5 97 SER A CA 1
ATOM 786 C C . SER A 1 97 ? 10.094 37.094 21.656 1 87.5 97 SER A C 1
ATOM 788 O O . SER A 1 97 ? 9.023 36.938 21.047 1 87.5 97 SER A O 1
ATOM 790 N N . GLY A 1 98 ? 10.172 37.531 22.906 1 82.94 98 GLY A N 1
ATOM 791 C CA . GLY A 1 98 ? 9.039 38.156 23.562 1 82.94 98 GLY A CA 1
ATOM 792 C C . GLY A 1 98 ? 7.867 37.219 23.766 1 82.94 98 GLY A C 1
ATOM 793 O O . GLY A 1 98 ? 6.727 37.562 23.438 1 82.94 98 GLY A O 1
ATOM 794 N N . HIS A 1 99 ? 8.039 36.094 24.297 1 89 99 HIS A N 1
ATOM 795 C CA . HIS A 1 99 ? 6.914 35.188 24.5 1 89 99 HIS A CA 1
ATOM 796 C C . HIS A 1 99 ? 6.246 35.406 25.844 1 89 99 HIS A C 1
ATOM 798 O O . HIS A 1 99 ? 6.891 35.875 26.781 1 89 99 HIS A O 1
ATOM 804 N N . VAL A 1 100 ? 4.957 35.281 25.859 1 94.5 100 VAL A N 1
ATOM 805 C CA . VAL A 1 100 ? 4.156 35.344 27.078 1 94.5 100 VAL A CA 1
ATOM 806 C C . VAL A 1 100 ? 3.492 34 27.328 1 94.5 100 VAL A C 1
ATOM 808 O O . VAL A 1 100 ? 2.996 33.375 26.406 1 94.5 100 VAL A O 1
ATOM 811 N N . GLU A 1 101 ? 3.568 33.562 28.578 1 94.25 101 GLU A N 1
ATOM 812 C CA . GLU A 1 101 ? 2.992 32.25 28.938 1 94.25 101 GLU A CA 1
ATOM 813 C C . GLU A 1 101 ? 2.074 32.375 30.156 1 94.25 101 GLU A C 1
ATOM 815 O O . GLU A 1 101 ? 2.352 33.156 31.078 1 94.25 101 GLU A O 1
ATOM 820 N N . THR A 1 102 ? 1.01 31.703 30.062 1 96.56 102 THR A N 1
ATOM 821 C CA . THR A 1 102 ? 0.092 31.609 31.203 1 96.56 102 THR A CA 1
ATOM 822 C C . THR A 1 102 ? -0.172 30.141 31.562 1 96.56 102 THR A C 1
ATOM 824 O O . THR A 1 102 ? -0.411 29.312 30.672 1 96.56 102 THR A O 1
ATOM 827 N N . SER A 1 103 ? -0.14 29.875 32.844 1 96.31 103 SER A N 1
ATOM 828 C CA . SER A 1 103 ? -0.407 28.516 33.312 1 96.31 103 SER A CA 1
ATOM 829 C C . SER A 1 103 ? -1.896 28.312 33.562 1 96.31 103 SER A C 1
ATOM 831 O O . SER A 1 103 ? -2.541 29.125 34.219 1 96.31 103 SER A O 1
ATOM 833 N N . LEU A 1 104 ? -2.414 27.297 32.969 1 96.56 104 LEU A N 1
ATOM 834 C CA . LEU A 1 104 ? -3.801 26.891 33.188 1 96.56 104 LEU A CA 1
ATOM 835 C C . LEU A 1 104 ? -3.883 25.453 33.688 1 96.56 104 LEU A C 1
ATOM 837 O O . LEU A 1 104 ? -4.254 24.547 32.938 1 96.56 104 LEU A O 1
ATOM 841 N N . ASN A 1 105 ? -3.682 25.297 34.938 1 95.56 105 ASN A N 1
ATOM 842 C CA . ASN A 1 105 ? -3.717 23.969 35.562 1 95.56 105 ASN A CA 1
ATOM 843 C C . ASN A 1 105 ? -5.148 23.531 35.844 1 95.56 105 ASN A C 1
ATOM 845 O O . ASN A 1 105 ? -6.027 24.359 36.062 1 95.56 105 ASN A O 1
ATOM 849 N N . ALA A 1 106 ? -5.312 22.25 35.75 1 94.94 106 ALA A N 1
ATOM 850 C CA . ALA A 1 106 ? -6.598 21.703 36.156 1 94.94 106 ALA A CA 1
ATOM 851 C C . ALA A 1 106 ? -6.789 21.859 37.656 1 94.94 106 ALA A C 1
ATOM 853 O O . ALA A 1 106 ? -5.816 21.969 38.406 1 94.94 106 ALA A O 1
ATOM 854 N N . SER A 1 107 ? -8 21.875 38.062 1 93.88 107 SER A N 1
ATOM 855 C CA . SER A 1 107 ? -8.289 21.938 39.5 1 93.88 107 SER A CA 1
ATOM 856 C C . SER A 1 107 ? -7.797 20.688 40.219 1 93.88 107 SER A C 1
ATOM 858 O O . SER A 1 107 ? -7.805 19.594 39.625 1 93.88 107 SER A O 1
ATOM 860 N N . THR A 1 108 ? -7.402 20.859 41.438 1 94.25 108 THR A N 1
ATOM 861 C CA . THR A 1 108 ? -6.914 19.734 42.219 1 94.25 108 THR A CA 1
ATOM 862 C C . THR A 1 108 ? -8 18.672 42.375 1 94.25 108 THR A C 1
ATOM 864 O O . THR A 1 108 ? -7.715 17.469 42.344 1 94.25 108 THR A O 1
ATOM 867 N N . LYS A 1 109 ? -9.125 19.172 42.5 1 94.25 109 LYS A N 1
ATOM 868 C CA . LYS A 1 109 ? -10.258 18.266 42.656 1 94.25 109 LYS A CA 1
ATOM 869 C C . LYS A 1 109 ? -10.438 17.406 41.406 1 94.25 109 LYS A C 1
ATOM 871 O O . LYS A 1 109 ? -10.617 16.188 41.5 1 94.25 109 LYS A O 1
ATOM 876 N N . SER A 1 110 ? -10.414 18.078 40.312 1 94.06 110 SER A N 1
ATOM 877 C CA . SER A 1 110 ? -10.602 17.375 39.031 1 94.06 110 SER A CA 1
ATOM 878 C C . SER A 1 110 ? -9.453 16.391 38.781 1 94.06 110 SER A C 1
ATOM 880 O O . SER A 1 110 ? -9.672 15.289 38.281 1 94.06 110 SER A O 1
ATOM 882 N N . ALA A 1 111 ? -8.25 16.719 39.094 1 96.06 111 ALA A N 1
ATOM 883 C CA . ALA A 1 111 ? -7.07 15.875 38.844 1 96.06 111 ALA A CA 1
ATOM 884 C C . ALA A 1 111 ? -7.125 14.617 39.719 1 96.06 111 ALA A C 1
ATOM 886 O O . ALA A 1 111 ? -6.801 13.523 39.25 1 96.06 111 ALA A O 1
ATOM 887 N N . LYS A 1 112 ? -7.543 14.789 40.969 1 95.69 112 LYS A N 1
ATOM 888 C CA . LYS A 1 112 ? -7.648 13.648 41.875 1 95.69 112 LYS A CA 1
ATOM 889 C C . LYS A 1 112 ? -8.742 12.688 41.406 1 95.69 112 LYS A C 1
ATOM 891 O O . LYS A 1 112 ? -8.555 11.469 41.438 1 95.69 112 LYS A O 1
ATOM 896 N N . ARG A 1 113 ? -9.766 13.273 41.031 1 94.81 113 ARG A N 1
ATOM 897 C CA . ARG A 1 113 ? -10.859 12.453 40.531 1 94.81 113 ARG A CA 1
ATOM 898 C C . ARG A 1 113 ? -10.438 11.664 39.281 1 94.81 113 ARG A C 1
ATOM 900 O O . ARG A 1 113 ? -10.789 10.492 39.156 1 94.81 113 ARG A O 1
ATOM 907 N N . CYS A 1 114 ? -9.758 12.328 38.406 1 95.56 114 CYS A N 1
ATOM 908 C CA . CYS A 1 114 ? -9.266 11.711 37.188 1 95.56 114 CYS A CA 1
ATOM 909 C C . CYS A 1 114 ? -8.367 10.523 37.5 1 95.56 114 CYS A C 1
ATOM 911 O O . CYS A 1 114 ? -8.516 9.461 36.875 1 95.56 114 CYS A O 1
ATOM 913 N N . VAL A 1 115 ? -7.512 10.617 38.469 1 95.75 115 VAL A N 1
ATOM 914 C CA . VAL A 1 115 ? -6.598 9.555 38.844 1 95.75 115 VAL A CA 1
ATOM 915 C C . VAL A 1 115 ? -7.375 8.414 39.5 1 95.75 115 VAL A C 1
ATOM 917 O O . VAL A 1 115 ? -7.078 7.238 39.281 1 95.75 115 VAL A O 1
ATOM 920 N N . TRP A 1 116 ? -8.352 8.828 40.25 1 94.12 116 TRP A N 1
ATOM 921 C CA . TRP A 1 116 ? -9.188 7.836 40.906 1 94.12 116 TRP A CA 1
ATOM 922 C C . TRP A 1 116 ? -9.945 6.988 39.906 1 94.12 116 TRP A C 1
ATOM 924 O O . TRP A 1 116 ? -10.25 5.82 40.156 1 94.12 116 TRP A O 1
ATOM 934 N N . GLN A 1 117 ? -10.242 7.574 38.781 1 94.06 117 GLN A N 1
ATOM 935 C CA . GLN A 1 117 ? -10.953 6.871 37.719 1 94.06 117 GLN A CA 1
ATOM 936 C C . GLN A 1 117 ? -9.984 6.062 36.875 1 94.06 117 GLN A C 1
ATOM 938 O O . GLN A 1 117 ? -10.305 5.723 35.719 1 94.06 117 GLN A O 1
ATOM 943 N N . ALA A 1 118 ? -8.766 5.887 37.25 1 92.56 118 ALA A N 1
ATOM 944 C CA . ALA A 1 118 ? -7.762 4.973 36.688 1 92.56 118 ALA A CA 1
ATOM 945 C C . ALA A 1 118 ? -7.09 5.562 35.469 1 92.56 118 ALA A C 1
ATOM 947 O O . ALA A 1 118 ? -6.738 4.832 34.531 1 92.56 118 ALA A O 1
ATOM 948 N N . LYS A 1 119 ? -7.086 6.859 35.406 1 94.12 119 LYS A N 1
ATOM 949 C CA . LYS A 1 119 ? -6.293 7.488 34.344 1 94.12 119 LYS A CA 1
ATOM 950 C C . LYS A 1 119 ? -4.902 7.859 34.875 1 94.12 119 LYS A C 1
ATOM 952 O O . LYS A 1 119 ? -4.703 8.047 36.062 1 94.12 119 LYS A O 1
ATOM 957 N N . LYS A 1 120 ? -3.99 7.82 33.938 1 94.31 120 LYS A N 1
ATOM 958 C CA . LYS A 1 120 ? -2.619 8.148 34.312 1 94.31 120 LYS A CA 1
ATOM 959 C C . LYS A 1 120 ? -2.502 9.609 34.75 1 94.31 120 LYS A C 1
ATOM 961 O O . LYS A 1 120 ? -3.088 10.492 34.125 1 94.31 120 LYS A O 1
ATOM 966 N N . LYS A 1 121 ? -1.735 9.812 35.781 1 94.56 121 LYS A N 1
ATOM 967 C CA . LYS A 1 121 ? -1.513 11.164 36.281 1 94.56 121 LYS A CA 1
ATOM 968 C C . LYS A 1 121 ? -0.895 12.055 35.188 1 94.56 121 LYS A C 1
ATOM 970 O O . LYS A 1 121 ? -1.299 13.203 35.031 1 94.56 121 LYS A O 1
ATOM 975 N N . MET A 1 122 ? 0.067 11.57 34.531 1 92.5 122 MET A N 1
ATOM 976 C CA . MET A 1 122 ? 0.701 12.242 33.375 1 92.5 122 MET A CA 1
ATOM 977 C C . MET A 1 122 ? 0.722 11.336 32.156 1 92.5 122 MET A C 1
ATOM 979 O O . MET A 1 122 ? 1.085 10.164 32.25 1 92.5 122 MET A O 1
ATOM 983 N N . PRO A 1 123 ? 0.309 11.781 31.094 1 95.06 123 PRO A N 1
ATOM 984 C CA . PRO A 1 123 ? -0.18 13.125 30.797 1 95.06 123 PRO A CA 1
ATOM 985 C C . PRO A 1 123 ? -1.702 13.234 30.859 1 95.06 123 PRO A C 1
ATOM 987 O O . PRO A 1 123 ? -2.256 14.328 30.75 1 95.06 123 PRO A O 1
ATOM 990 N N . ASP A 1 124 ? -2.41 12.258 31.203 1 95.94 124 ASP A N 1
ATOM 991 C CA . ASP A 1 124 ? -3.848 12.164 30.984 1 95.94 124 ASP A CA 1
ATOM 992 C C . ASP A 1 124 ? -4.613 13.109 31.906 1 95.94 124 ASP A C 1
ATOM 994 O O . ASP A 1 124 ? -5.512 13.828 31.453 1 95.94 124 ASP A O 1
ATOM 998 N N . CYS A 1 125 ? -4.207 13.102 33.219 1 96.94 125 CYS A N 1
ATOM 999 C CA . CYS A 1 125 ? -4.953 13.867 34.188 1 96.94 125 CYS A CA 1
ATOM 1000 C C . CYS A 1 125 ? -4.387 15.273 34.344 1 96.94 125 CYS A C 1
ATOM 1002 O O . CYS A 1 125 ? -4.141 15.742 35.438 1 96.94 125 CYS A O 1
ATOM 1004 N N . GLN A 1 126 ? -4.152 15.898 33.219 1 97.12 126 GLN A N 1
ATOM 1005 C CA . GLN A 1 126 ? -3.732 17.297 33.125 1 97.12 126 GLN A CA 1
ATOM 1006 C C . GLN A 1 126 ? -4.672 18.078 32.219 1 97.12 126 GLN A C 1
ATOM 1008 O O . GLN A 1 126 ? -5.613 17.531 31.656 1 97.12 126 GLN A O 1
ATOM 1013 N N . ASN A 1 127 ? -4.469 19.359 32.188 1 97.62 127 ASN A N 1
ATOM 1014 C CA . ASN A 1 127 ? -5.262 20.219 31.312 1 97.62 127 ASN A CA 1
ATOM 1015 C C . ASN A 1 127 ? -4.566 20.438 29.969 1 97.62 127 ASN A C 1
ATOM 1017 O O . ASN A 1 127 ? -3.578 21.188 29.906 1 97.62 127 ASN A O 1
ATOM 1021 N N . HIS A 1 128 ? -5.062 19.797 28.969 1 97.44 128 HIS A N 1
ATOM 1022 C CA . HIS A 1 128 ? -4.543 19.984 27.625 1 97.44 128 HIS A CA 1
ATOM 1023 C C . HIS A 1 128 ? -5.391 20.984 26.844 1 97.44 128 HIS A C 1
ATOM 1025 O O . HIS A 1 128 ? -6.598 20.797 26.688 1 97.44 128 HIS A O 1
ATOM 1031 N N . ILE A 1 129 ? -4.781 22 26.391 1 97.19 129 ILE A N 1
ATOM 1032 C CA . ILE A 1 129 ? -5.504 23.031 25.641 1 97.19 129 ILE A CA 1
ATOM 1033 C C . ILE A 1 129 ? -5.781 22.547 24.219 1 97.19 129 ILE A C 1
ATOM 1035 O O . ILE A 1 129 ? -4.855 22.156 23.5 1 97.19 129 ILE A O 1
ATOM 1039 N N . ARG A 1 130 ? -7.07 22.625 23.859 1 94.75 130 ARG A N 1
ATOM 1040 C CA . ARG A 1 130 ? -7.457 22.031 22.594 1 94.75 130 ARG A CA 1
ATOM 1041 C C . ARG A 1 130 ? -8.141 23.062 21.688 1 94.75 130 ARG A C 1
ATOM 1043 O O . ARG A 1 130 ? -8.445 22.781 20.531 1 94.75 130 ARG A O 1
ATOM 1050 N N . LEU A 1 131 ? -8.352 24.25 22.234 1 95.62 131 LEU A N 1
ATOM 1051 C CA . LEU A 1 131 ? -8.977 25.312 21.453 1 95.62 131 LEU A CA 1
ATOM 1052 C C . LEU A 1 131 ? -8.492 26.672 21.906 1 95.62 131 LEU A C 1
ATOM 1054 O O . LEU A 1 131 ? -8.406 26.938 23.109 1 95.62 131 LEU A O 1
ATOM 1058 N N . ILE A 1 132 ? -8.18 27.453 21 1 96.31 132 ILE A N 1
ATOM 1059 C CA . ILE A 1 132 ? -7.902 28.875 21.219 1 96.31 132 ILE A CA 1
ATOM 1060 C C . ILE A 1 132 ? -8.555 29.688 20.109 1 96.31 132 ILE A C 1
ATOM 1062 O O . ILE A 1 132 ? -8.266 29.5 18.922 1 96.31 132 ILE A O 1
ATOM 1066 N N . ALA A 1 133 ? -9.43 30.547 20.5 1 93.69 133 ALA A N 1
ATOM 1067 C CA . ALA A 1 133 ? -10.117 31.359 19.516 1 93.69 133 ALA A CA 1
ATOM 1068 C C . ALA A 1 133 ? -10.266 32.812 20 1 93.69 133 ALA A C 1
ATOM 1070 O O . ALA A 1 133 ? -10.516 33.062 21.172 1 93.69 133 ALA A O 1
ATOM 1071 N N . ARG A 1 134 ? -10.148 33.656 19.078 1 92.69 134 ARG A N 1
ATOM 1072 C CA . ARG A 1 134 ? -10.32 35.062 19.406 1 92.69 134 ARG A CA 1
ATOM 1073 C C . ARG A 1 134 ? -11.797 35.406 19.5 1 92.69 134 ARG A C 1
ATOM 1075 O O . ARG A 1 134 ? -12.586 35.062 18.641 1 92.69 134 ARG A O 1
ATOM 1082 N N . ASN A 1 135 ? -12.094 36.031 20.516 1 89.5 135 ASN A N 1
ATOM 1083 C CA . ASN A 1 135 ? -13.422 36.594 20.75 1 89.5 135 ASN A CA 1
ATOM 1084 C C . ASN A 1 135 ? -13.336 38.062 21.125 1 89.5 135 ASN A C 1
ATOM 1086 O O . ASN A 1 135 ? -13.516 38.438 22.281 1 89.5 135 ASN A O 1
ATOM 1090 N N . GLY A 1 136 ? -13.172 38.844 20.141 1 87.25 136 GLY A N 1
ATOM 1091 C CA . GLY A 1 136 ? -12.977 40.281 20.391 1 87.25 136 GLY A CA 1
ATOM 1092 C C . GLY A 1 136 ? -11.625 40.594 21 1 87.25 136 GLY A C 1
ATOM 1093 O O . GLY A 1 136 ? -10.586 40.375 20.391 1 87.25 136 GLY A O 1
ATOM 1094 N N . THR A 1 137 ? -11.688 41.062 22.203 1 88.81 137 THR A N 1
ATOM 1095 C CA . THR A 1 137 ? -10.453 41.406 22.891 1 88.81 137 THR A CA 1
ATOM 1096 C C . THR A 1 137 ? -10.008 40.281 23.828 1 88.81 137 THR A C 1
ATOM 1098 O O . THR A 1 137 ? -8.992 40.406 24.516 1 88.81 137 THR A O 1
ATOM 1101 N N . THR A 1 138 ? -10.711 39.312 23.828 1 92.5 138 THR A N 1
ATOM 1102 C CA . THR A 1 138 ? -10.391 38.156 24.688 1 92.5 138 THR A CA 1
ATOM 1103 C C . THR A 1 138 ? -10.133 36.906 23.844 1 92.5 138 THR A C 1
ATOM 1105 O O . THR A 1 138 ? -10.508 36.875 22.672 1 92.5 138 THR A O 1
ATOM 1108 N N . LEU A 1 139 ? -9.445 36.062 24.5 1 95.19 139 LEU A N 1
ATOM 1109 C CA . LEU A 1 139 ? -9.242 34.719 23.906 1 95.19 139 LEU A CA 1
ATOM 1110 C C . LEU A 1 139 ? -10.117 33.688 24.594 1 95.19 139 LEU A C 1
ATOM 1112 O O . LEU A 1 139 ? -10.148 33.594 25.828 1 95.19 139 LEU A O 1
ATOM 1116 N N . LEU A 1 140 ? -10.891 33.125 23.812 1 95.06 140 LEU A N 1
ATOM 1117 C CA . LEU A 1 140 ? -11.617 31.953 24.312 1 95.06 140 LEU A CA 1
ATOM 1118 C C . LEU A 1 140 ? -10.758 30.688 24.219 1 95.06 140 LEU A C 1
ATOM 1120 O O . LEU A 1 140 ? -10.328 30.312 23.125 1 95.06 140 LEU A O 1
ATOM 1124 N N . VAL A 1 141 ? -10.492 30.078 25.344 1 96.88 141 VAL A N 1
ATOM 1125 C CA . VAL A 1 141 ? -9.648 28.875 25.406 1 96.88 141 VAL A CA 1
ATOM 1126 C C . VAL A 1 141 ? -10.43 27.734 26.047 1 96.88 141 VAL A C 1
ATOM 1128 O O . VAL A 1 141 ? -11.195 27.953 26.984 1 96.88 141 VAL A O 1
ATOM 1131 N N . CYS A 1 142 ? -10.305 26.594 25.453 1 96.31 142 CYS A N 1
ATOM 1132 C CA . CYS A 1 142 ? -10.93 25.422 26.047 1 96.31 142 CYS A CA 1
ATOM 1133 C C . CYS A 1 142 ? -9.914 24.297 26.266 1 96.31 142 CYS A C 1
ATOM 1135 O O . CYS A 1 142 ? -9.109 24.016 25.375 1 96.31 142 CYS A O 1
ATOM 1137 N N . GLY A 1 143 ? -9.93 23.703 27.453 1 96.56 143 GLY A N 1
ATOM 1138 C CA . GLY A 1 143 ? -9.039 22.594 27.781 1 96.56 143 GLY A CA 1
ATOM 1139 C C . GLY A 1 143 ? -9.758 21.391 28.328 1 96.56 143 GLY A C 1
ATOM 1140 O O . GLY A 1 143 ? -10.945 21.453 28.656 1 96.56 143 GLY A O 1
ATOM 1141 N N . THR A 1 144 ? -9.031 20.281 28.422 1 96.06 144 THR A N 1
ATOM 1142 C CA . THR A 1 144 ? -9.609 19.031 28.875 1 96.06 144 THR A CA 1
ATOM 1143 C C . THR A 1 144 ? -9.867 19.062 30.375 1 96.06 144 THR A C 1
ATOM 1145 O O . THR A 1 144 ? -10.68 18.297 30.891 1 96.06 144 THR A O 1
ATOM 1148 N N . GLY A 1 145 ? -9.094 19.875 31.188 1 95.75 145 GLY A N 1
ATOM 1149 C CA . GLY A 1 145 ? -9.312 20.062 32.594 1 95.75 145 GLY A CA 1
ATOM 1150 C C . GLY A 1 145 ? -9.188 18.781 33.406 1 95.75 145 GLY A C 1
ATOM 1151 O O . GLY A 1 145 ? -9.953 18.547 34.344 1 95.75 145 GLY A O 1
ATOM 1152 N N . ALA A 1 146 ? -8.289 17.938 33 1 96.44 146 ALA A N 1
ATOM 1153 C CA . ALA A 1 146 ? -8.172 16.625 33.625 1 96.44 146 ALA A CA 1
ATOM 1154 C C . ALA A 1 146 ? -9.492 15.852 33.531 1 96.44 146 ALA A C 1
ATOM 1156 O O . ALA A 1 146 ? -10.016 15.383 34.531 1 96.44 146 ALA A O 1
ATOM 1157 N N . TYR A 1 147 ? -9.969 15.773 32.406 1 95.12 147 TYR A N 1
ATOM 1158 C CA . TYR A 1 147 ? -11.211 15.078 32.094 1 95.12 147 TYR A CA 1
ATOM 1159 C C . TYR A 1 147 ? -12.414 15.805 32.656 1 95.12 147 TYR A C 1
ATOM 1161 O O . TYR A 1 147 ? -13.383 15.18 33.094 1 95.12 147 TYR A O 1
ATOM 1169 N N . GLN A 1 148 ? -12.289 17.031 32.781 1 94.62 148 GLN A N 1
ATOM 1170 C CA . GLN A 1 148 ? -13.344 18 33.094 1 94.62 148 GLN A CA 1
ATOM 1171 C C . GLN A 1 148 ? -13.219 19.25 32.219 1 94.62 148 GLN A C 1
ATOM 1173 O O . GLN A 1 148 ? -12.789 20.297 32.688 1 94.62 148 GLN A O 1
ATOM 1178 N N . PRO A 1 149 ? -13.75 19.094 31.047 1 95.75 149 PRO A N 1
ATOM 1179 C CA . PRO A 1 149 ? -13.555 20.203 30.109 1 95.75 149 PRO A CA 1
ATOM 1180 C C . PRO A 1 149 ? -13.945 21.562 30.703 1 95.75 149 PRO A C 1
ATOM 1182 O O . PRO A 1 149 ? -15.008 21.688 31.312 1 95.75 149 PRO A O 1
ATOM 1185 N N . THR A 1 150 ? -13.039 22.547 30.516 1 96.12 150 THR A N 1
ATOM 1186 C CA . THR A 1 150 ? -13.203 23.875 31.094 1 96.12 150 THR A CA 1
ATOM 1187 C C . THR A 1 150 ? -12.859 24.953 30.062 1 96.12 150 THR A C 1
ATOM 1189 O O . THR A 1 150 ? -11.898 24.812 29.312 1 96.12 150 THR A O 1
ATOM 1192 N N . THR A 1 151 ? -13.703 25.938 30.047 1 95.75 151 THR A N 1
ATOM 1193 C CA . THR A 1 151 ? -13.453 27.078 29.172 1 95.75 151 THR A CA 1
ATOM 1194 C C . THR A 1 151 ? -12.859 28.25 29.969 1 95.75 151 THR A C 1
ATOM 1196 O O . THR A 1 151 ? -13.266 28.5 31.094 1 95.75 151 THR A O 1
ATOM 1199 N N . TYR A 1 152 ? -11.898 28.906 29.344 1 96.38 152 TYR A N 1
ATOM 1200 C CA . TYR A 1 152 ? -11.219 30.062 29.922 1 96.38 152 TYR A CA 1
ATOM 1201 C C . TYR A 1 152 ? -11.336 31.281 29.016 1 96.38 152 TYR A C 1
ATOM 1203 O O . TYR A 1 152 ? -11.273 31.156 27.797 1 96.38 152 TYR A O 1
ATOM 1211 N N . HIS A 1 153 ? -11.508 32.375 29.672 1 95.75 153 HIS A N 1
ATOM 1212 C CA . HIS A 1 153 ? -11.406 33.656 28.969 1 95.75 153 HIS A CA 1
ATOM 1213 C C . HIS A 1 153 ? -10.148 34.406 29.391 1 95.75 153 HIS A C 1
ATOM 1215 O O . HIS A 1 153 ? -9.992 34.781 30.562 1 95.75 153 HIS A O 1
ATOM 1221 N N . LEU A 1 154 ? -9.305 34.594 28.375 1 97.31 154 LEU A N 1
ATOM 1222 C CA . LEU A 1 154 ? -8.039 35.25 28.625 1 97.31 154 LEU A CA 1
ATOM 1223 C C . LEU A 1 154 ? -7.969 36.594 27.891 1 97.31 154 LEU A C 1
ATOM 1225 O O . LEU A 1 154 ? -8.57 36.75 26.812 1 97.31 154 LEU A O 1
ATOM 1229 N N . ASP A 1 155 ? -7.207 37.469 28.5 1 96 155 ASP A N 1
ATOM 1230 C CA . ASP A 1 155 ? -6.902 38.688 27.766 1 96 155 ASP A CA 1
ATOM 1231 C C . ASP A 1 155 ? -5.953 38.406 26.594 1 96 155 ASP A C 1
ATOM 1233 O O . ASP A 1 155 ? -4.961 37.688 26.75 1 96 155 ASP A O 1
ATOM 1237 N N . ILE A 1 156 ? -6.191 38.938 25.469 1 93.44 156 ILE A N 1
ATOM 1238 C CA . ILE A 1 156 ? -5.469 38.562 24.266 1 93.44 156 ILE A CA 1
ATOM 1239 C C . ILE A 1 156 ? -4.027 39.062 24.344 1 93.44 156 ILE A C 1
ATOM 1241 O O . ILE A 1 156 ? -3.115 38.438 23.797 1 93.44 156 ILE A O 1
ATOM 1245 N N . ASP A 1 157 ? -3.762 40.156 25.031 1 89.94 157 ASP A N 1
ATOM 1246 C CA . ASP A 1 157 ? -2.428 40.75 25.062 1 89.94 157 ASP A CA 1
ATOM 1247 C C . ASP A 1 157 ? -1.61 40.219 26.234 1 89.94 157 ASP A C 1
ATOM 1249 O O . ASP A 1 157 ? -0.461 39.781 26.062 1 89.94 157 ASP A O 1
ATOM 1253 N N . THR A 1 158 ? -2.207 40.125 27.406 1 93.06 158 THR A N 1
ATOM 1254 C CA . THR A 1 158 ? -1.467 39.75 28.609 1 93.06 158 THR A CA 1
ATOM 1255 C C . THR A 1 158 ? -1.683 38.281 28.953 1 93.06 158 THR A C 1
ATOM 1257 O O . THR A 1 158 ? -0.943 37.719 29.75 1 93.06 158 THR A O 1
ATOM 1260 N N . LEU A 1 159 ? -2.65 37.656 28.406 1 96.12 159 LEU A N 1
ATOM 1261 C CA . LEU A 1 159 ? -3.064 36.281 28.672 1 96.12 159 LEU A CA 1
ATOM 1262 C C . LEU A 1 159 ? -3.514 36.125 30.125 1 96.12 159 LEU A C 1
ATOM 1264 O O . LEU A 1 159 ? -3.484 35.031 30.656 1 96.12 159 LEU A O 1
ATOM 1268 N N . GLU A 1 160 ? -3.846 37.219 30.688 1 95.69 160 GLU A N 1
ATOM 1269 C CA . GLU A 1 160 ? -4.379 37.125 32.031 1 95.69 160 GLU A CA 1
ATOM 1270 C C . GLU A 1 160 ? -5.758 36.5 32.062 1 95.69 160 GLU A C 1
ATOM 1272 O O . GLU A 1 160 ? -6.594 36.75 31.188 1 95.69 160 GLU A O 1
ATOM 1277 N N . LEU A 1 161 ? -5.934 35.688 33.062 1 95.94 161 LEU A N 1
ATOM 1278 C CA . LEU A 1 161 ? -7.199 34.969 33.188 1 95.94 161 LEU A CA 1
ATOM 1279 C C . LEU A 1 161 ? -8.305 35.906 33.656 1 95.94 161 LEU A C 1
ATOM 1281 O O . LEU A 1 161 ? -8.188 36.562 34.688 1 95.94 161 LEU A O 1
ATOM 1285 N N . LYS A 1 162 ? -9.336 35.969 32.938 1 94.69 162 LYS A N 1
ATOM 1286 C CA . LYS A 1 162 ? -10.477 36.812 33.281 1 94.69 162 LYS A CA 1
ATOM 1287 C C . LYS A 1 162 ? -11.578 36 33.938 1 94.69 162 LYS A C 1
ATOM 1289 O O . LYS A 1 162 ? -12.133 36.406 34.969 1 94.69 162 LYS A O 1
ATOM 1294 N N . SER A 1 163 ? -11.906 34.844 33.312 1 93.62 163 SER A N 1
ATOM 1295 C CA . SER A 1 163 ? -12.93 33.969 33.875 1 93.62 163 SER A CA 1
ATOM 1296 C C . SER A 1 163 ? -12.727 32.531 33.375 1 93.62 163 SER A C 1
ATOM 1298 O O . SER A 1 163 ? -12.008 32.281 32.406 1 93.62 163 SER A O 1
ATOM 1300 N N . SER A 1 164 ? -13.25 31.562 34.156 1 93.62 164 SER A N 1
ATOM 1301 C CA . SER A 1 164 ? -13.25 30.156 33.781 1 93.62 164 SER A CA 1
ATOM 1302 C C . SER A 1 164 ? -14.578 29.484 34.156 1 93.62 164 SER A C 1
ATOM 1304 O O . SER A 1 164 ? -15.195 29.812 35.156 1 93.62 164 SER A O 1
ATOM 1306 N N . GLU A 1 165 ? -15.055 28.641 33.281 1 92.44 165 GLU A N 1
ATOM 1307 C CA . GLU A 1 165 ? -16.312 27.922 33.5 1 92.44 165 GLU A CA 1
ATOM 1308 C C . GLU A 1 165 ? -16.25 26.5 32.969 1 92.44 165 GLU A C 1
ATOM 1310 O O . GLU A 1 165 ? -15.672 26.266 31.891 1 92.44 165 GLU A O 1
ATOM 1315 N N . PRO A 1 166 ? -16.844 25.578 33.719 1 91 166 PRO A N 1
ATOM 1316 C CA . PRO A 1 166 ? -16.969 24.234 33.156 1 91 166 PRO A CA 1
ATOM 1317 C C . PRO A 1 166 ? -17.797 24.203 31.875 1 91 166 PRO A C 1
ATOM 1319 O O . PRO A 1 166 ? -18.828 24.875 31.797 1 91 166 PRO A O 1
ATOM 1322 N N . SER A 1 167 ? -17.281 23.547 30.938 1 90.62 167 SER A N 1
ATOM 1323 C CA . SER A 1 167 ? -17.953 23.547 29.641 1 90.62 167 SER A CA 1
ATOM 1324 C C . SER A 1 167 ? -17.938 22.156 29.016 1 90.62 167 SER A C 1
ATOM 1326 O O . SER A 1 167 ? -17.328 21.938 27.969 1 90.62 167 SER A O 1
ATOM 1328 N N . PRO A 1 168 ? -18.75 21.234 29.578 1 88.06 168 PRO A N 1
ATOM 1329 C CA . PRO A 1 168 ? -18.828 19.906 28.953 1 88.06 168 PRO A CA 1
ATOM 1330 C C . PRO A 1 168 ? -19.359 19.969 27.516 1 88.06 168 PRO A C 1
ATOM 1332 O O . PRO A 1 168 ? -20.297 20.703 27.234 1 88.06 168 PRO A O 1
ATOM 1335 N N . GLY A 1 169 ? -18.672 19.312 26.594 1 89.25 169 GLY A N 1
ATOM 1336 C CA . GLY A 1 169 ? -19.141 19.203 25.219 1 89.25 169 GLY A CA 1
ATOM 1337 C C . GLY A 1 169 ? -18.453 20.172 24.281 1 89.25 169 GLY A C 1
ATOM 1338 O O . GLY A 1 169 ? -18.609 20.062 23.062 1 89.25 169 GLY A O 1
ATOM 1339 N N . LEU A 1 170 ? -17.766 21.094 24.781 1 90.31 170 LEU A N 1
ATOM 1340 C CA . LEU A 1 170 ? -17.078 22.047 23.922 1 90.31 170 LEU A CA 1
ATOM 1341 C C . LEU A 1 170 ? -15.688 21.547 23.562 1 90.31 170 LEU A C 1
ATOM 1343 O O . LEU A 1 170 ? -15.219 21.734 22.422 1 90.31 170 LEU A O 1
ATOM 1347 N N . CYS A 1 171 ? -15.031 20.984 24.562 1 89.69 171 CYS A N 1
ATOM 1348 C CA . CYS A 1 171 ? -13.734 20.359 24.328 1 89.69 171 CYS A CA 1
ATOM 1349 C C . CYS A 1 171 ? -13.742 18.906 24.781 1 89.69 171 CYS A C 1
ATOM 1351 O O . CYS A 1 171 ? -14.633 18.484 25.516 1 89.69 171 CYS A O 1
ATOM 1353 N N . ALA A 1 172 ? -12.781 18.219 24.359 1 91.5 172 ALA A N 1
ATOM 1354 C CA . ALA A 1 172 ? -12.703 16.781 24.609 1 91.5 172 ALA A CA 1
ATOM 1355 C C . ALA A 1 172 ? -12.336 16.5 26.062 1 91.5 172 ALA A C 1
ATOM 1357 O O . ALA A 1 172 ? -11.641 17.297 26.703 1 91.5 172 ALA A O 1
ATOM 1358 N N . PHE A 1 173 ? -12.836 15.438 26.562 1 93.62 173 PHE A N 1
ATOM 1359 C CA . PHE A 1 173 ? -12.422 14.938 27.875 1 93.62 173 PHE A CA 1
ATOM 1360 C C . PHE A 1 173 ? -11.016 14.344 27.812 1 93.62 173 PHE A C 1
ATOM 1362 O O . PHE A 1 173 ? -10.172 14.648 28.656 1 93.62 173 PHE A O 1
ATOM 1369 N N . ASP A 1 174 ? -10.844 13.594 26.766 1 94.5 174 ASP A N 1
ATOM 1370 C CA . ASP A 1 174 ? -9.578 12.898 26.547 1 94.5 174 ASP A CA 1
ATOM 1371 C C . ASP A 1 174 ? -8.648 13.727 25.672 1 94.5 174 ASP A C 1
ATOM 1373 O O . ASP A 1 174 ? -9 14.094 24.547 1 94.5 174 ASP A O 1
ATOM 1377 N N . PRO A 1 175 ? -7.43 13.938 26.219 1 94.56 175 PRO A N 1
ATOM 1378 C CA . PRO A 1 175 ? -6.488 14.75 25.438 1 94.56 175 PRO A CA 1
ATOM 1379 C C . PRO A 1 175 ? -6.102 14.094 24.109 1 94.56 175 PRO A C 1
ATOM 1381 O O . PRO A 1 175 ? -5.594 14.766 23.203 1 94.56 175 PRO A O 1
ATOM 1384 N N . PHE A 1 176 ? -6.336 12.852 23.875 1 93.5 176 PHE A N 1
ATOM 1385 C CA . PHE A 1 176 ? -5.871 12.133 22.703 1 93.5 176 PHE A CA 1
ATOM 1386 C C . PHE A 1 176 ? -7.012 11.938 21.703 1 93.5 176 PHE A C 1
ATOM 1388 O O . PHE A 1 176 ? -6.801 11.406 20.609 1 93.5 176 PHE A O 1
ATOM 1395 N N . ASP A 1 177 ? -8.117 12.477 22 1 93.5 177 ASP A N 1
ATOM 1396 C CA . ASP A 1 177 ? -9.242 12.375 21.078 1 93.5 177 ASP A CA 1
ATOM 1397 C C . ASP A 1 177 ? -9.172 13.445 20 1 93.5 177 ASP A C 1
ATOM 1399 O O . ASP A 1 177 ? -8.758 14.578 20.266 1 93.5 177 ASP A O 1
ATOM 1403 N N . ASN A 1 178 ? -9.641 13.047 18.812 1 94 178 ASN A N 1
ATOM 1404 C CA . ASN A 1 178 ? -9.836 14.039 17.766 1 94 178 ASN A CA 1
ATOM 1405 C C . ASN A 1 178 ? -11.117 14.844 17.984 1 94 178 ASN A C 1
ATOM 1407 O O . ASN A 1 178 ? -12.195 14.273 18.141 1 94 178 ASN A O 1
ATOM 1411 N N . SER A 1 179 ? -10.938 16.078 18.094 1 95.19 179 SER A N 1
ATOM 1412 C CA . SER A 1 179 ? -12.07 17 18.281 1 95.19 179 SER A CA 1
ATOM 1413 C C . SER A 1 179 ? -11.867 18.281 17.5 1 95.19 179 SER A C 1
ATOM 1415 O O . SER A 1 179 ? -10.758 18.578 17.047 1 95.19 179 SER A O 1
ATOM 1417 N N . THR A 1 180 ? -12.953 18.938 17.234 1 96.38 180 THR A N 1
ATOM 1418 C CA . THR A 1 180 ? -12.898 20.219 16.547 1 96.38 180 THR A CA 1
ATOM 1419 C C . THR A 1 180 ? -13.914 21.188 17.156 1 96.38 180 THR A C 1
ATOM 1421 O O . THR A 1 180 ? -14.875 20.781 17.797 1 96.38 180 THR A O 1
ATOM 1424 N N . ALA A 1 181 ? -13.578 22.422 17.109 1 96 181 ALA A N 1
ATOM 1425 C CA . ALA A 1 181 ? -14.477 23.5 17.531 1 96 181 ALA A CA 1
ATOM 1426 C C . ALA A 1 181 ? -14.219 24.781 16.75 1 96 181 ALA A C 1
ATOM 1428 O O . ALA A 1 181 ? -13.094 25.031 16.312 1 96 181 ALA A O 1
ATOM 1429 N N . ILE A 1 182 ? -15.32 25.547 16.578 1 95.5 182 ILE A N 1
ATOM 1430 C CA . ILE A 1 182 ? -15.18 26.781 15.828 1 95.5 182 ILE A CA 1
ATOM 1431 C C . ILE A 1 182 ? -16.109 27.844 16.391 1 95.5 182 ILE A C 1
ATOM 1433 O O . ILE A 1 182 ? -17.234 27.547 16.812 1 95.5 182 ILE A O 1
ATOM 1437 N N . LEU A 1 183 ? -15.531 28.984 16.562 1 94.25 183 LEU A N 1
ATOM 1438 C CA . LEU A 1 183 ? -16.312 30.141 16.953 1 94.25 183 LEU A CA 1
ATOM 1439 C C . LEU A 1 183 ? -16.938 30.828 15.742 1 94.25 183 LEU A C 1
ATOM 1441 O O . LEU A 1 183 ? -16.234 31.156 14.781 1 94.25 183 LEU A O 1
ATOM 1445 N N . VAL A 1 184 ? -18.234 31.016 15.773 1 93.56 184 VAL A N 1
ATOM 1446 C CA . VAL A 1 184 ? -18.969 31.562 14.633 1 93.56 184 VAL A CA 1
ATOM 1447 C C . VAL A 1 184 ? -19.656 32.875 15.023 1 93.56 184 VAL A C 1
ATOM 1449 O O . VAL A 1 184 ? -20.391 32.906 16.016 1 93.56 184 VAL A O 1
ATOM 1452 N N . HIS A 1 185 ? -19.375 33.875 14.234 1 87.56 185 HIS A N 1
ATOM 1453 C CA . HIS A 1 185 ? -20.078 35.156 14.383 1 87.56 185 HIS A CA 1
ATOM 1454 C C . HIS A 1 185 ? -21.219 35.25 13.375 1 87.56 185 HIS A C 1
ATOM 1456 O O . HIS A 1 185 ? -21 35.188 12.164 1 87.56 185 HIS A O 1
ATOM 1462 N N . SER A 1 186 ? -22.422 35.25 13.914 1 81.5 186 SER A N 1
ATOM 1463 C CA . SER A 1 186 ? -23.578 35.375 13.031 1 81.5 186 SER A CA 1
ATOM 1464 C C . SER A 1 186 ? -24.312 36.688 13.242 1 81.5 186 SER A C 1
ATOM 1466 O O . SER A 1 186 ? -24.422 37.156 14.375 1 81.5 186 SER A O 1
ATOM 1468 N N . LYS A 1 187 ? -24.547 37.406 12.094 1 73.94 187 LYS A N 1
ATOM 1469 C CA . LYS A 1 187 ? -25.312 38.656 12.141 1 73.94 187 LYS A CA 1
ATOM 1470 C C . LYS A 1 187 ? -26.781 38.406 11.789 1 73.94 187 LYS A C 1
ATOM 1472 O O . LYS A 1 187 ? -27.094 37.875 10.719 1 73.94 187 LYS A O 1
ATOM 1477 N N . THR A 1 188 ? -27.5 38.375 12.734 1 64.75 188 THR A N 1
ATOM 1478 C CA . THR A 1 188 ? -28.922 38.375 12.43 1 64.75 188 THR A CA 1
ATOM 1479 C C . THR A 1 188 ? -29.438 39.812 12.273 1 64.75 188 THR A C 1
ATOM 1481 O O . THR A 1 188 ? -28.703 40.781 12.5 1 64.75 188 THR A O 1
ATOM 1484 N N . SER A 1 189 ? -30.641 40.062 11.516 1 56.16 189 SER A N 1
ATOM 1485 C CA . SER A 1 189 ? -31.266 41.375 11.336 1 56.16 189 SER A CA 1
ATOM 1486 C C . SER A 1 189 ? -31.312 42.125 12.656 1 56.16 189 SER A C 1
ATOM 1488 O O . SER A 1 189 ? -31.344 43.375 12.656 1 56.16 189 SER A O 1
ATOM 1490 N N . GLU A 1 190 ? -31.234 41.531 13.719 1 56.84 190 GLU A N 1
ATOM 1491 C CA . GLU A 1 190 ? -31.484 42.188 14.992 1 56.84 190 GLU A CA 1
ATOM 1492 C C . GLU A 1 190 ? -30.203 42.344 15.797 1 56.84 190 GLU A C 1
ATOM 1494 O O . GLU A 1 190 ? -30.016 43.344 16.5 1 56.84 190 GLU A O 1
ATOM 1499 N N . GLU A 1 191 ? -29.312 41.281 15.773 1 66.38 191 GLU A N 1
ATOM 1500 C CA . GLU A 1 191 ? -28.156 41.406 16.656 1 66.38 191 GLU A CA 1
ATOM 1501 C C . GLU A 1 191 ? -27.016 40.5 16.203 1 66.38 191 GLU A C 1
ATOM 1503 O O . GLU A 1 191 ? -27.219 39.594 15.406 1 66.38 191 GLU A O 1
ATOM 1508 N N . ASP A 1 192 ? -25.859 40.906 16.688 1 77.25 192 ASP A N 1
ATOM 1509 C CA . ASP A 1 192 ? -24.641 40.125 16.469 1 77.25 192 ASP A CA 1
ATOM 1510 C C . ASP A 1 192 ? -24.516 39 17.5 1 77.25 192 ASP A C 1
ATOM 1512 O O . ASP A 1 192 ? -24.547 39.25 18.703 1 77.25 192 ASP A O 1
ATOM 1516 N N . LEU A 1 193 ? -24.594 37.719 17 1 83.56 193 LEU A N 1
ATOM 1517 C CA . LEU A 1 193 ? -24.516 36.594 17.906 1 83.56 193 LEU A CA 1
ATOM 1518 C C . LEU A 1 193 ? -23.188 35.844 17.734 1 83.56 193 LEU A C 1
ATOM 1520 O O . LEU A 1 193 ? -22.688 35.719 16.625 1 83.56 193 LEU A O 1
ATOM 1524 N N . VAL A 1 194 ? -22.609 35.5 18.859 1 87.44 194 VAL A N 1
ATOM 1525 C CA . VAL A 1 194 ? -21.406 34.688 18.875 1 87.44 194 VAL A CA 1
ATOM 1526 C C . VAL A 1 194 ? -21.734 33.281 19.422 1 87.44 194 VAL A C 1
ATOM 1528 O O . VAL A 1 194 ? -22.312 33.156 20.5 1 87.44 194 VAL A O 1
ATOM 1531 N N . SER A 1 195 ? -21.5 32.312 18.594 1 91.5 195 SER A N 1
ATOM 1532 C CA . SER A 1 195 ? -21.781 30.938 18.984 1 91.5 195 SER A CA 1
ATOM 1533 C C . SER A 1 195 ? -20.594 30.016 18.734 1 91.5 195 SER A C 1
ATOM 1535 O O . SER A 1 195 ? -19.812 30.266 17.797 1 91.5 195 SER A O 1
ATOM 1537 N N . ILE A 1 196 ? -20.5 29.047 19.562 1 93.56 196 ILE A N 1
ATOM 1538 C CA . ILE A 1 196 ? -19.438 28.047 19.375 1 93.56 196 ILE A CA 1
ATOM 1539 C C . ILE A 1 196 ? -20.047 26.719 18.938 1 93.56 196 ILE A C 1
ATOM 1541 O O . ILE A 1 196 ? -21.109 26.328 19.438 1 93.56 196 ILE A O 1
ATOM 1545 N N . TYR A 1 197 ? -19.547 26.172 17.922 1 96.75 197 TYR A N 1
ATOM 1546 C CA . TYR A 1 197 ? -19.906 24.828 17.469 1 96.75 197 TYR A CA 1
ATOM 1547 C C . TYR A 1 197 ? -18.781 23.844 17.734 1 96.75 197 TYR A C 1
ATOM 1549 O O . TYR A 1 197 ? -17.609 24.141 17.453 1 96.75 197 TYR A O 1
ATOM 1557 N N . SER A 1 198 ? -19.109 22.688 18.281 1 97.06 198 SER A N 1
ATOM 1558 C CA . SER A 1 198 ? -18.062 21.719 18.594 1 97.06 198 SER A CA 1
ATOM 1559 C C . SER A 1 198 ? -18.453 20.312 18.188 1 97.06 198 SER A C 1
ATOM 1561 O O . SER A 1 198 ? -19.656 20 18.078 1 97.06 198 SER A O 1
ATOM 1563 N N . GLY A 1 199 ? -17.516 19.5 17.75 1 96.94 199 GLY A N 1
ATOM 1564 C CA . GLY A 1 199 ? -17.609 18.062 17.578 1 96.94 199 GLY A CA 1
ATOM 1565 C C . GLY A 1 199 ? -16.688 17.281 18.484 1 96.94 199 GLY A C 1
ATOM 1566 O O . GLY A 1 199 ? -15.469 17.297 18.312 1 96.94 199 GLY A O 1
ATOM 1567 N N . THR A 1 200 ? -17.203 16.656 19.484 1 95.19 200 THR A N 1
ATOM 1568 C CA . THR A 1 200 ? -16.422 15.922 20.484 1 95.19 200 THR A CA 1
ATOM 1569 C C . THR A 1 200 ? -17.297 14.93 21.234 1 95.19 200 THR A C 1
ATOM 1571 O O . THR A 1 200 ? -18.469 14.75 20.906 1 95.19 200 THR A O 1
ATOM 1574 N N . PHE A 1 201 ? -16.672 14.281 22.156 1 92.81 201 PHE A N 1
ATOM 1575 C CA . PHE A 1 201 ? -17.422 13.414 23.062 1 92.81 201 PHE A CA 1
ATOM 1576 C C . PHE A 1 201 ? -17.906 14.195 24.281 1 92.81 201 PHE A C 1
ATOM 1578 O O . PHE A 1 201 ? -17.188 15.016 24.828 1 92.81 201 PHE A O 1
ATOM 1585 N N . ALA A 1 202 ? -19.125 13.906 24.672 1 89.19 202 ALA A N 1
ATOM 1586 C CA . ALA A 1 202 ? -19.766 14.68 25.734 1 89.19 202 ALA A CA 1
ATOM 1587 C C . ALA A 1 202 ? -19.469 14.07 27.109 1 89.19 202 ALA A C 1
ATOM 1589 O O . ALA A 1 202 ? -19.812 14.656 28.141 1 89.19 202 ALA A O 1
ATOM 1590 N N . ASP A 1 203 ? -18.797 12.945 27.125 1 87.5 203 ASP A N 1
ATOM 1591 C CA . ASP A 1 203 ? -18.641 12.273 28.406 1 87.5 203 ASP A CA 1
ATOM 1592 C C . ASP A 1 203 ? -17.266 11.617 28.516 1 87.5 203 ASP A C 1
ATOM 1594 O O . ASP A 1 203 ? -16.547 11.508 27.531 1 87.5 203 ASP A O 1
ATOM 1598 N N . PHE A 1 204 ? -17.094 11.164 29.703 1 87.12 204 PHE A N 1
ATOM 1599 C CA . PHE A 1 204 ? -15.828 10.547 30.094 1 87.12 204 PHE A CA 1
ATOM 1600 C C . PHE A 1 204 ? -15.656 9.195 29.422 1 87.12 204 PHE A C 1
ATOM 1602 O O . PHE A 1 204 ? -14.539 8.812 29.047 1 87.12 204 PHE A O 1
ATOM 1609 N N . SER A 1 205 ? -16.672 8.484 29.188 1 86.19 205 SER A N 1
ATOM 1610 C CA . SER A 1 205 ? -16.625 7.113 28.688 1 86.19 205 SER A CA 1
ATOM 1611 C C . SER A 1 205 ? -16.531 7.07 27.172 1 86.19 205 SER A C 1
ATOM 1613 O O . SER A 1 205 ? -16.375 6 26.578 1 86.19 205 SER A O 1
ATOM 1615 N N . LYS A 1 206 ? -16.625 8.164 26.516 1 87.25 206 LYS A N 1
ATOM 1616 C CA . LYS A 1 206 ? -16.594 8.234 25.047 1 87.25 206 LYS A CA 1
ATOM 1617 C C . LYS A 1 206 ? -17.766 7.488 24.438 1 87.25 206 LYS A C 1
ATOM 1619 O O . LYS A 1 206 ? -17.625 6.859 23.391 1 87.25 206 LYS A O 1
ATOM 1624 N N . ALA A 1 207 ? -18.859 7.48 25.062 1 86.44 207 ALA A N 1
ATOM 1625 C CA . ALA A 1 207 ? -20.047 6.773 24.594 1 86.44 207 ALA A CA 1
ATOM 1626 C C . ALA A 1 207 ? -20.984 7.711 23.844 1 86.44 207 ALA A C 1
ATOM 1628 O O . ALA A 1 207 ? -21.844 7.258 23.078 1 86.44 207 ALA A O 1
ATOM 1629 N N . ARG A 1 208 ? -20.766 9.055 24.047 1 89.94 208 ARG A N 1
ATOM 1630 C CA . ARG A 1 208 ? -21.719 10.008 23.484 1 89.94 208 ARG A CA 1
ATOM 1631 C C . ARG A 1 208 ? -21.016 11.031 22.594 1 89.94 208 ARG A C 1
ATOM 1633 O O . ARG A 1 208 ? -20.859 12.195 22.984 1 89.94 208 ARG A O 1
ATOM 1640 N N . PRO A 1 209 ? -20.672 10.562 21.375 1 93.88 209 PRO A N 1
ATOM 1641 C CA . PRO A 1 209 ? -20.188 11.578 20.438 1 93.88 209 PRO A CA 1
ATOM 1642 C C . PRO A 1 209 ? -21.281 12.562 20.031 1 93.88 209 PRO A C 1
ATOM 1644 O O . PRO A 1 209 ? -22.453 12.18 19.891 1 93.88 209 PRO A O 1
ATOM 1647 N N . GLN A 1 210 ? -20.891 13.852 19.828 1 95.19 210 GLN A N 1
ATOM 1648 C CA . GLN A 1 210 ? -21.938 14.797 19.469 1 95.19 210 GLN A CA 1
ATOM 1649 C C . GLN A 1 210 ? -21.359 16.016 18.75 1 95.19 210 GLN A C 1
ATOM 1651 O O . GLN A 1 210 ? -20.203 16.375 18.969 1 95.19 210 GLN A O 1
ATOM 1656 N N . ILE A 1 211 ? -22.062 16.516 17.891 1 97.06 211 ILE A N 1
ATOM 1657 C CA . ILE A 1 211 ? -21.938 17.891 17.422 1 97.06 211 ILE A CA 1
ATOM 1658 C C . ILE A 1 211 ? -22.844 18.797 18.266 1 97.06 211 ILE A C 1
ATOM 1660 O O . ILE A 1 211 ? -24.031 18.516 18.438 1 97.06 211 ILE A O 1
ATOM 1664 N N . TYR A 1 212 ? -22.219 19.844 18.812 1 96.75 212 TYR A N 1
ATOM 1665 C CA . TYR A 1 212 ? -22.891 20.562 19.891 1 96.75 212 TYR A CA 1
ATOM 1666 C C . TYR A 1 212 ? -22.766 22.062 19.703 1 96.75 212 TYR A C 1
ATOM 1668 O O . TYR A 1 212 ? -21.734 22.562 19.25 1 96.75 212 TYR A O 1
ATOM 1676 N N . ARG A 1 213 ? -23.859 22.75 19.969 1 96.31 213 ARG A N 1
ATOM 1677 C CA . ARG A 1 213 ? -23.906 24.203 20.109 1 96.31 213 ARG A CA 1
ATOM 1678 C C . ARG A 1 213 ? -24.562 24.594 21.438 1 96.31 213 ARG A C 1
ATOM 1680 O O . ARG A 1 213 ? -25.75 24.344 21.641 1 96.31 213 ARG A O 1
ATOM 1687 N N . PRO A 1 214 ? -23.828 25.234 22.328 1 94 214 PRO A N 1
ATOM 1688 C CA . PRO A 1 214 ? -24.438 25.688 23.562 1 94 214 PRO A CA 1
ATOM 1689 C C . PRO A 1 214 ? -25.484 26.797 23.344 1 94 214 PRO A C 1
ATOM 1691 O O . PRO A 1 214 ? -25.625 27.297 22.219 1 94 214 PRO A O 1
ATOM 1694 N N . SER A 1 215 ? -26.172 27.031 24.484 1 93.38 215 SER A N 1
ATOM 1695 C CA . SER A 1 215 ? -27.156 28.109 24.406 1 93.38 215 SER A CA 1
ATOM 1696 C C . SER A 1 215 ? -26.5 29.422 24.016 1 93.38 215 SER A C 1
ATOM 1698 O O . SER A 1 215 ? -25.391 29.719 24.438 1 93.38 215 SER A O 1
ATOM 1700 N N . VAL A 1 216 ? -27.219 30.078 23.203 1 90.88 216 VAL A N 1
ATOM 1701 C CA . VAL A 1 216 ? -26.719 31.359 22.703 1 90.88 216 VAL A CA 1
ATOM 1702 C C . VAL A 1 216 ? -27.484 32.5 23.344 1 90.88 216 VAL A C 1
ATOM 1704 O O . VAL A 1 216 ? -28.719 32.5 23.391 1 90.88 216 VAL A O 1
ATOM 1707 N N . TYR A 1 217 ? -26.703 33.406 23.766 1 87.5 217 TYR A N 1
ATOM 1708 C CA . TYR A 1 217 ? -27.312 34.562 24.422 1 87.5 217 TYR A CA 1
ATOM 1709 C C . TYR A 1 217 ? -26.969 35.844 23.672 1 87.5 217 TYR A C 1
ATOM 1711 O O . TYR A 1 217 ? -25.891 35.969 23.109 1 87.5 217 TYR A O 1
ATOM 1719 N N . THR A 1 218 ? -27.906 36.781 23.688 1 86.25 218 THR A N 1
ATOM 1720 C CA . THR A 1 218 ? -27.656 38.094 23.141 1 86.25 218 THR A CA 1
ATOM 1721 C C . THR A 1 218 ? -26.75 38.906 24.078 1 86.25 218 THR A C 1
ATOM 1723 O O . THR A 1 218 ? -26.5 38.5 25.219 1 86.25 218 THR A O 1
ATOM 1726 N N . LYS A 1 219 ? -26.281 40.062 23.578 1 80.06 219 LYS A N 1
ATOM 1727 C CA . LYS A 1 219 ? -25.375 40.906 24.344 1 80.06 219 LYS A CA 1
ATOM 1728 C C . LYS A 1 219 ? -26.031 41.375 25.641 1 80.06 219 LYS A C 1
ATOM 1730 O O . LYS A 1 219 ? -25.359 41.562 26.656 1 80.06 219 LYS A O 1
ATOM 1735 N N . ASP A 1 220 ? -27.422 41.469 25.578 1 82.5 220 ASP A N 1
ATOM 1736 C CA . ASP A 1 220 ? -28.172 41.938 26.734 1 82.5 220 ASP A CA 1
ATOM 1737 C C . ASP A 1 220 ? -28.469 40.781 27.688 1 82.5 220 ASP A C 1
ATOM 1739 O O . ASP A 1 220 ? -29.172 40.969 28.703 1 82.5 220 ASP A O 1
ATOM 1743 N N . GLY A 1 221 ? -28.031 39.594 27.391 1 82.06 221 GLY A N 1
ATOM 1744 C CA . GLY A 1 221 ? -28.172 38.469 28.281 1 82.06 221 GLY A CA 1
ATOM 1745 C C . GLY A 1 221 ? -29.453 37.688 28.047 1 82.06 221 GLY A C 1
ATOM 1746 O O . GLY A 1 221 ? -29.844 36.844 28.859 1 82.06 221 GLY A O 1
ATOM 1747 N N . LYS A 1 222 ? -30.156 37.969 27.047 1 87.25 222 LYS A N 1
ATOM 1748 C CA . LYS A 1 222 ? -31.375 37.25 26.734 1 87.25 222 LYS A CA 1
ATOM 1749 C C . LYS A 1 222 ? -31.062 36 25.906 1 87.25 222 LYS A C 1
ATOM 1751 O O . LYS A 1 222 ? -30.172 36.031 25.062 1 87.25 222 LYS A O 1
ATOM 1756 N N . LEU A 1 223 ? -31.828 34.938 26.156 1 89.94 223 LEU A N 1
ATOM 1757 C CA . LEU A 1 223 ? -31.641 33.688 25.438 1 89.94 223 LEU A CA 1
ATOM 1758 C C . LEU A 1 223 ? -32.125 33.844 23.984 1 89.94 223 LEU A C 1
ATOM 1760 O O . LEU A 1 223 ? -33.281 34.094 23.734 1 89.94 223 LEU A O 1
ATOM 1764 N N . ALA A 1 224 ? -31.188 33.688 23.062 1 86.69 224 ALA A N 1
ATOM 1765 C CA . ALA A 1 224 ? -31.516 33.719 21.641 1 86.69 224 ALA A CA 1
ATOM 1766 C C . ALA A 1 224 ? -31.859 32.344 21.094 1 86.69 224 ALA A C 1
ATOM 1768 O O . ALA A 1 224 ? -32.906 32.156 20.469 1 86.69 224 ALA A O 1
ATOM 1769 N N . TYR A 1 225 ? -30.969 31.391 21.266 1 89.19 225 TYR A N 1
ATOM 1770 C CA . TYR A 1 225 ? -31.156 30.016 20.844 1 89.19 225 TYR A CA 1
ATOM 1771 C C . TYR A 1 225 ? -30.828 29.047 21.984 1 89.19 225 TYR A C 1
ATOM 1773 O O . TYR A 1 225 ? -29.828 29.234 22.688 1 89.19 225 TYR A O 1
ATOM 1781 N N . ASP A 1 226 ? -31.656 28.016 22.141 1 92.69 226 ASP A N 1
ATOM 1782 C CA . ASP A 1 226 ? -31.328 26.938 23.078 1 92.69 226 ASP A CA 1
ATOM 1783 C C . ASP A 1 226 ? -30.188 26.078 22.531 1 92.69 226 ASP A C 1
ATOM 1785 O O . ASP A 1 226 ? -29.906 26.094 21.328 1 92.69 226 ASP A O 1
ATOM 1789 N N . TYR A 1 227 ? -29.547 25.359 23.453 1 94.75 227 TYR A N 1
ATOM 1790 C CA . TYR A 1 227 ? -28.484 24.469 23.031 1 94.75 227 TYR A CA 1
ATOM 1791 C C . TYR A 1 227 ? -29 23.375 22.109 1 94.75 227 TYR A C 1
ATOM 1793 O O . TYR A 1 227 ? -30.172 22.984 22.203 1 94.75 227 TYR A O 1
ATOM 1801 N N . LEU A 1 228 ? -28.219 22.953 21.156 1 96.25 228 LEU A N 1
ATOM 1802 C CA . LEU A 1 228 ? -28.531 21.844 20.266 1 96.25 228 LEU A CA 1
ATOM 1803 C C . LEU A 1 228 ? -27.406 20.812 20.25 1 96.25 228 LEU A C 1
ATOM 1805 O O . LEU A 1 228 ? -26.234 21.172 20.328 1 96.25 228 LEU A O 1
ATOM 1809 N N . LYS A 1 229 ? -27.766 19.531 20.156 1 94.81 229 LYS A N 1
ATOM 1810 C CA . LYS A 1 229 ? -26.812 18.438 20.047 1 94.81 229 LYS A CA 1
ATOM 1811 C C . LYS A 1 229 ? -27.328 17.359 19.094 1 94.81 229 LYS A C 1
ATOM 1813 O O . LYS A 1 229 ? -28.5 17.359 18.719 1 94.81 229 LYS A O 1
ATOM 1818 N N . THR A 1 230 ? -26.453 16.516 18.688 1 93.19 230 THR A N 1
ATOM 1819 C CA . THR A 1 230 ? -26.859 15.383 17.875 1 93.19 230 THR A CA 1
ATOM 1820 C C . THR A 1 230 ? -27.641 14.359 18.703 1 93.19 230 THR A C 1
ATOM 1822 O O . THR A 1 230 ? -27.375 14.211 19.906 1 93.19 230 THR A O 1
ATOM 1825 N N . ALA A 1 231 ? -28.453 13.594 18.062 1 86.44 231 ALA A N 1
ATOM 1826 C CA . ALA A 1 231 ? -29.234 12.586 18.766 1 86.44 231 ALA A CA 1
ATOM 1827 C C . ALA A 1 231 ? -28.359 11.43 19.234 1 86.44 231 ALA A C 1
ATOM 1829 O O . ALA A 1 231 ? -27.516 10.938 18.484 1 86.44 231 ALA A O 1
ATOM 1830 N N . PRO A 1 232 ? -28.375 11.031 20.5 1 76.25 232 PRO A N 1
ATOM 1831 C CA . PRO A 1 232 ? -27.453 10.055 21.094 1 76.25 232 PRO A CA 1
ATOM 1832 C C . PRO A 1 232 ? -27.625 8.656 20.5 1 76.25 232 PRO A C 1
ATOM 1834 O O . PRO A 1 232 ? -26.656 7.906 20.391 1 76.25 232 PRO A O 1
ATOM 1837 N N . SER A 1 233 ? -28.688 8.078 20.422 1 63.34 233 SER A N 1
ATOM 1838 C CA . SER A 1 233 ? -28.844 6.625 20.359 1 63.34 233 SER A CA 1
ATOM 1839 C C . SER A 1 233 ? -28.766 6.117 18.922 1 63.34 233 SER A C 1
ATOM 1841 O O . SER A 1 233 ? -28.797 4.91 18.688 1 63.34 233 SER A O 1
ATOM 1843 N N . SER A 1 234 ? -28.25 6.977 18.141 1 77.25 234 SER A N 1
ATOM 1844 C CA . SER A 1 234 ? -28.406 6.375 16.828 1 77.25 234 SER A CA 1
ATOM 1845 C C . SER A 1 234 ? -27.078 6.355 16.078 1 77.25 234 SER A C 1
ATOM 1847 O O . SER A 1 234 ? -26.422 7.383 15.945 1 77.25 234 SER A O 1
ATOM 1849 N N . SER A 1 235 ? -26.594 5.105 15.875 1 84.75 235 SER A N 1
ATOM 1850 C CA . SER A 1 235 ? -25.406 4.906 15.047 1 84.75 235 SER A CA 1
ATOM 1851 C C . SER A 1 235 ? -25.594 5.512 13.664 1 84.75 235 SER A C 1
ATOM 1853 O O . SER A 1 235 ? -24.609 5.68 12.914 1 84.75 235 SER A O 1
ATOM 1855 N N . LYS A 1 236 ? -26.812 5.965 13.438 1 89.12 236 LYS A N 1
ATOM 1856 C CA . LYS A 1 236 ? -27.094 6.531 12.125 1 89.12 236 LYS A CA 1
ATOM 1857 C C . LYS A 1 236 ? -26.594 7.969 12.031 1 89.12 236 LYS A C 1
ATOM 1859 O O . LYS A 1 236 ? -26.312 8.469 10.93 1 89.12 236 LYS A O 1
ATOM 1864 N N . TRP A 1 237 ? -26.578 8.648 13.156 1 94.44 237 TRP A N 1
ATOM 1865 C CA . TRP A 1 237 ? -26.078 10.023 13.141 1 94.44 237 TRP A CA 1
ATOM 1866 C C . TRP A 1 237 ? -24.562 10.062 13.219 1 94.44 237 TRP A C 1
ATOM 1868 O O . TRP A 1 237 ? -23.906 10.594 12.328 1 94.44 237 TRP A O 1
ATOM 1878 N N . LEU A 1 238 ? -24.047 9.523 14.336 1 95.88 238 LEU A N 1
ATOM 1879 C CA . LEU A 1 238 ? -22.609 9.43 14.57 1 95.88 238 LEU A CA 1
ATOM 1880 C C . LEU A 1 238 ? -22.234 8.047 15.094 1 95.88 238 LEU A C 1
ATOM 1882 O O . LEU A 1 238 ? -22.844 7.559 16.047 1 95.88 238 LEU A O 1
ATOM 1886 N N . ASN A 1 239 ? -21.312 7.418 14.43 1 95.06 239 ASN A N 1
ATOM 1887 C CA . ASN A 1 239 ? -20.875 6.078 14.82 1 95.06 239 ASN A CA 1
ATOM 1888 C C . ASN A 1 239 ? -19.375 6.027 15.055 1 95.06 239 ASN A C 1
ATOM 1890 O O . ASN A 1 239 ? -18.594 5.77 14.133 1 95.06 239 ASN A O 1
ATOM 1894 N N . GLU A 1 240 ? -18.938 6.168 16.297 1 93.19 240 GLU A N 1
ATOM 1895 C CA . GLU A 1 240 ? -17.531 6.211 16.703 1 93.19 240 GLU A CA 1
ATOM 1896 C C . GLU A 1 240 ? -16.75 7.199 15.852 1 93.19 240 GLU A C 1
ATOM 1898 O O . GLU A 1 240 ? -15.719 6.836 15.266 1 93.19 240 GLU A O 1
ATOM 1903 N N . PRO A 1 241 ? -17.172 8.422 15.891 1 96 241 PRO A N 1
ATOM 1904 C CA . PRO A 1 241 ? -16.578 9.422 15 1 96 241 PRO A CA 1
ATOM 1905 C C . PRO A 1 241 ? -15.234 9.953 15.508 1 96 241 PRO A C 1
ATOM 1907 O O . PRO A 1 241 ? -14.953 9.883 16.703 1 96 241 PRO A O 1
ATOM 1910 N N . GLN A 1 242 ? -14.391 10.344 14.648 1 96.88 242 GLN A N 1
ATOM 1911 C CA . GLN A 1 242 ? -13.227 11.195 14.883 1 96.88 242 GLN A CA 1
ATOM 1912 C C . GLN A 1 242 ? -13.352 12.523 14.141 1 96.88 242 GLN A C 1
ATOM 1914 O O . GLN A 1 242 ? -13.336 12.555 12.914 1 96.88 242 GLN A O 1
ATOM 1919 N N . PHE A 1 243 ? -13.508 13.562 14.914 1 97.88 243 PHE A N 1
ATOM 1920 C CA . PHE A 1 243 ? -13.727 14.867 14.312 1 97.88 243 PHE A CA 1
ATOM 1921 C C . PHE A 1 243 ? -12.414 15.492 13.859 1 97.88 243 PHE A C 1
ATOM 1923 O O . PHE A 1 243 ? -11.461 15.562 14.641 1 97.88 243 PHE A O 1
ATOM 1930 N N . VAL A 1 244 ? -12.383 15.977 12.656 1 97.81 244 VAL A N 1
ATOM 1931 C CA . VAL A 1 244 ? -11.125 16.391 12.055 1 97.81 244 VAL A CA 1
ATOM 1932 C C . VAL A 1 244 ? -11.078 17.922 11.953 1 97.81 244 VAL A C 1
ATOM 1934 O O . VAL A 1 244 ? -10.094 18.547 12.359 1 97.81 244 VAL A O 1
ATOM 1937 N N . ALA A 1 245 ? -12.195 18.5 11.352 1 97.69 245 ALA A N 1
ATOM 1938 C CA . ALA A 1 245 ? -12.211 19.953 11.141 1 97.69 245 ALA A CA 1
ATOM 1939 C C . ALA A 1 245 ? -13.641 20.469 11.047 1 97.69 245 ALA A C 1
ATOM 1941 O O . ALA A 1 245 ? -14.562 19.719 10.75 1 97.69 245 ALA A O 1
ATOM 1942 N N . SER A 1 246 ? -13.773 21.734 11.328 1 97.88 246 SER A N 1
ATOM 1943 C CA . SER A 1 246 ? -15.039 22.438 11.172 1 97.88 246 SER A CA 1
ATOM 1944 C C . SER A 1 246 ? -14.844 23.781 10.508 1 97.88 246 SER A C 1
ATOM 1946 O O . SER A 1 246 ? -13.82 24.453 10.719 1 97.88 246 SER A O 1
ATOM 1948 N N . PHE A 1 247 ? -15.828 24.203 9.695 1 97.75 247 PHE A N 1
ATOM 1949 C CA . PHE A 1 247 ? -15.711 25.438 8.938 1 97.75 247 PHE A CA 1
ATOM 1950 C C . PHE A 1 247 ? -17.031 26.203 8.961 1 97.75 247 PHE A C 1
ATOM 1952 O O . PHE A 1 247 ? -18.109 25.609 8.875 1 97.75 247 PHE A O 1
ATOM 1959 N N . ASN A 1 248 ? -16.859 27.484 9.125 1 95.88 248 ASN A N 1
ATOM 1960 C CA . ASN A 1 248 ? -17.984 28.406 9.023 1 95.88 248 ASN A CA 1
ATOM 1961 C C . ASN A 1 248 ? -18.281 28.781 7.57 1 95.88 248 ASN A C 1
ATOM 1963 O O . ASN A 1 248 ? -17.484 29.469 6.93 1 95.88 248 ASN A O 1
ATOM 1967 N N . THR A 1 249 ? -19.422 28.297 7.066 1 94.25 249 THR A N 1
ATOM 1968 C CA . THR A 1 249 ? -19.781 28.578 5.68 1 94.25 249 THR A CA 1
ATOM 1969 C C . THR A 1 249 ? -21.172 29.172 5.586 1 94.25 249 THR A C 1
ATOM 1971 O O . THR A 1 249 ? -22.156 28.5 5.895 1 94.25 249 THR A O 1
ATOM 1974 N N . LYS A 1 250 ? -21.234 30.344 5.039 1 90.69 250 LYS A N 1
ATOM 1975 C CA . LYS A 1 250 ? -22.5 31.016 4.789 1 90.69 250 LYS A CA 1
ATOM 1976 C C . LYS A 1 250 ? -23.516 30.703 5.891 1 90.69 250 LYS A C 1
ATOM 1978 O O . LYS A 1 250 ? -23.266 30.969 7.066 1 90.69 250 LYS A O 1
ATOM 1983 N N . ASP A 1 251 ? -24.578 29.906 5.551 1 91.81 251 ASP A N 1
ATOM 1984 C CA . ASP A 1 251 ? -25.688 29.703 6.488 1 91.81 251 ASP A CA 1
ATOM 1985 C C . ASP A 1 251 ? -25.531 28.391 7.238 1 91.81 251 ASP A C 1
ATOM 1987 O O . ASP A 1 251 ? -26.438 27.953 7.957 1 91.81 251 ASP A O 1
ATOM 1991 N N . GLN A 1 252 ? -24.391 27.828 7.105 1 96 252 GLN A N 1
ATOM 1992 C CA . GLN A 1 252 ? -24.219 26.516 7.711 1 96 252 GLN A CA 1
ATOM 1993 C C . GLN A 1 252 ? -22.812 26.344 8.266 1 96 252 GLN A C 1
ATOM 1995 O O . GLN A 1 252 ? -21.906 27.125 7.945 1 96 252 GLN A O 1
ATOM 2000 N N . VAL A 1 253 ? -22.641 25.406 9.148 1 97.44 253 VAL A N 1
ATOM 2001 C CA . VAL A 1 253 ? -21.344 24.969 9.664 1 97.44 253 VAL A CA 1
ATOM 2002 C C . VAL A 1 253 ? -21.062 23.547 9.195 1 97.44 253 VAL A C 1
ATOM 2004 O O . VAL A 1 253 ? -21.906 22.656 9.32 1 97.44 253 VAL A O 1
ATOM 2007 N N . LEU A 1 254 ? -19.922 23.406 8.586 1 98.44 254 LEU A N 1
ATOM 2008 C CA . LEU A 1 254 ? -19.516 22.094 8.094 1 98.44 254 LEU A CA 1
ATOM 2009 C C . LEU A 1 254 ? -18.609 21.391 9.094 1 98.44 254 LEU A C 1
ATOM 2011 O O . LEU A 1 254 ? -17.766 22.031 9.719 1 98.44 254 LEU A O 1
ATOM 2015 N N . PHE A 1 255 ? -18.766 20.141 9.25 1 98.62 255 PHE A N 1
ATOM 2016 C CA . PHE A 1 255 ? -17.875 19.281 10.023 1 98.62 255 PHE A CA 1
ATOM 2017 C C . PHE A 1 255 ? -17.297 18.172 9.148 1 98.62 255 PHE A C 1
ATOM 2019 O O . PHE A 1 255 ? -18.031 17.453 8.469 1 98.62 255 PHE A O 1
ATOM 2026 N N . PHE A 1 256 ? -16.016 18.062 9.109 1 98.81 256 PHE A N 1
ATOM 2027 C CA . PHE A 1 256 ? -15.336 16.938 8.477 1 98.81 256 PHE A CA 1
ATOM 2028 C C . PHE A 1 256 ? -14.898 15.922 9.516 1 98.81 256 PHE A C 1
ATOM 2030 O O . PHE A 1 256 ? -14.297 16.281 10.531 1 98.81 256 PHE A O 1
ATOM 2037 N N . LEU A 1 257 ? -15.203 14.688 9.281 1 98.56 257 LEU A N 1
ATOM 2038 C CA . LEU A 1 257 ? -14.914 13.641 10.258 1 98.56 257 LEU A CA 1
ATOM 2039 C C . LEU A 1 257 ? -14.766 12.281 9.57 1 98.56 257 LEU A C 1
ATOM 2041 O O . LEU A 1 257 ? -14.953 12.172 8.359 1 98.56 257 LEU A O 1
ATOM 2045 N N . ARG A 1 258 ? -14.336 11.359 10.258 1 98.06 258 ARG A N 1
ATOM 2046 C CA . ARG A 1 258 ? -14.336 9.969 9.828 1 98.06 258 ARG A CA 1
ATOM 2047 C C . ARG A 1 258 ? -15.023 9.078 10.859 1 98.06 258 ARG A C 1
ATOM 2049 O O . ARG A 1 258 ? -14.906 9.312 12.062 1 98.06 258 ARG A O 1
ATOM 2056 N N . GLU A 1 259 ? -15.719 8.07 10.43 1 97.12 259 GLU A N 1
ATOM 2057 C CA . GLU A 1 259 ? -16.5 7.223 11.328 1 97.12 259 GLU A CA 1
ATOM 2058 C C . GLU A 1 259 ? -16.656 5.82 10.758 1 97.12 259 GLU A C 1
ATOM 2060 O O . GLU A 1 259 ? -16.344 5.574 9.594 1 97.12 259 GLU A O 1
ATOM 2065 N N . LEU A 1 260 ? -17.078 4.949 11.617 1 96 260 LEU A N 1
ATOM 2066 C CA . LEU A 1 260 ? -17.422 3.602 11.172 1 96 260 LEU A CA 1
ATOM 2067 C C . LEU A 1 260 ? -18.656 3.617 10.281 1 96 260 LEU A C 1
ATOM 2069 O O . LEU A 1 260 ? -19.703 4.105 10.688 1 96 260 LEU A O 1
ATOM 2073 N N . ALA A 1 261 ? -18.547 3.123 9.086 1 95.12 261 ALA A N 1
ATOM 2074 C CA . ALA A 1 261 ? -19.609 3.213 8.094 1 95.12 261 ALA A CA 1
ATOM 2075 C C . ALA A 1 261 ? -20.703 2.191 8.367 1 95.12 261 ALA A C 1
ATOM 2077 O O . ALA A 1 261 ? -20.484 0.984 8.25 1 95.12 261 ALA A O 1
ATOM 2078 N N . VAL A 1 262 ? -21.875 2.641 8.586 1 92.62 262 VAL A N 1
ATOM 2079 C CA . VAL A 1 262 ? -23.016 1.763 8.867 1 92.62 262 VAL A CA 1
ATOM 2080 C C . VAL A 1 262 ? -23.453 1.071 7.582 1 92.62 262 VAL A C 1
ATOM 2082 O O . VAL A 1 262 ? -23.938 -0.062 7.613 1 92.62 262 VAL A O 1
ATOM 2085 N N . GLU A 1 263 ? -23.281 1.781 6.449 1 92 263 GLU A N 1
ATOM 2086 C CA . GLU A 1 263 ? -23.719 1.247 5.164 1 92 263 GLU A CA 1
ATOM 2087 C C . GLU A 1 263 ? -22.797 0.135 4.676 1 92 263 GLU A C 1
ATOM 2089 O O . GLU A 1 263 ? -23.109 -0.549 3.699 1 92 263 GLU A O 1
ATOM 2094 N N . TYR A 1 264 ? -21.703 -0.062 5.344 1 90.5 264 TYR A N 1
ATOM 2095 C CA . TYR A 1 264 ? -20.75 -1.095 4.965 1 90.5 264 TYR A CA 1
ATOM 2096 C C . TYR A 1 264 ? -20.906 -2.332 5.84 1 90.5 264 TYR A C 1
ATOM 2098 O O . TYR A 1 264 ? -20.109 -3.271 5.746 1 90.5 264 TYR A O 1
ATOM 2106 N N . GLY A 1 265 ? -21.797 -2.457 6.598 1 83.94 265 GLY A N 1
ATOM 2107 C CA . GLY A 1 265 ? -21.969 -3.482 7.617 1 83.94 265 GLY A CA 1
ATOM 2108 C C . GLY A 1 265 ? -22.047 -4.887 7.047 1 83.94 265 GLY A C 1
ATOM 2109 O O . GLY A 1 265 ? -21.594 -5.844 7.68 1 83.94 265 GLY A O 1
ATOM 2110 N N . ASN A 1 266 ? -22.562 -4.996 5.871 1 83.69 266 ASN A N 1
ATOM 2111 C CA . ASN A 1 266 ? -22.688 -6.32 5.273 1 83.69 266 ASN A CA 1
ATOM 2112 C C . ASN A 1 266 ? -21.359 -6.812 4.711 1 83.69 266 ASN A C 1
ATOM 2114 O O . ASN A 1 266 ? -21.188 -8.008 4.48 1 83.69 266 ASN A O 1
ATOM 2118 N N . CYS A 1 267 ? -20.484 -5.977 4.523 1 86.62 267 CYS A N 1
ATOM 2119 C CA . CYS A 1 267 ? -19.219 -6.32 3.885 1 86.62 267 CYS A CA 1
ATOM 2120 C C . CYS A 1 267 ? -18.078 -6.332 4.895 1 86.62 267 CYS A C 1
ATOM 2122 O O . CYS A 1 267 ? -16.938 -6.637 4.547 1 86.62 267 CYS A O 1
ATOM 2124 N N . GLY A 1 268 ? -18.375 -5.996 6.133 1 87 268 GLY A N 1
ATOM 2125 C CA . GLY A 1 268 ? -17.359 -5.875 7.16 1 87 268 GLY A CA 1
ATOM 2126 C C . GLY A 1 268 ? -17.359 -4.52 7.844 1 87 268 GLY A C 1
ATOM 2127 O O . GLY A 1 268 ? -18.406 -3.918 8.039 1 87 268 GLY A O 1
ATOM 2128 N N . LYS A 1 269 ? -16.203 -4.203 8.383 1 90.25 269 LYS A N 1
ATOM 2129 C CA . LYS A 1 269 ? -16.016 -2.902 9.023 1 90.25 269 LYS A CA 1
ATOM 2130 C C . LYS A 1 269 ? -15.109 -2.006 8.195 1 90.25 269 LYS A C 1
ATOM 2132 O O . LYS A 1 269 ? -14.094 -2.463 7.66 1 90.25 269 LYS A O 1
ATOM 2137 N N . LYS A 1 270 ? -15.57 -0.809 8.055 1 93.5 270 LYS A N 1
ATOM 2138 C CA . LYS A 1 270 ? -14.781 0.147 7.285 1 93.5 270 LYS A CA 1
ATOM 2139 C C . LYS A 1 270 ? -14.984 1.57 7.797 1 93.5 270 LYS A C 1
ATOM 2141 O O . LYS A 1 270 ? -16.078 1.929 8.219 1 93.5 270 LYS A O 1
ATOM 2146 N N . ILE A 1 271 ? -13.922 2.359 7.809 1 96.81 271 ILE A N 1
ATOM 2147 C CA . ILE A 1 271 ? -14 3.768 8.18 1 96.81 271 ILE A CA 1
ATOM 2148 C C . ILE A 1 271 ? -14.188 4.621 6.926 1 96.81 271 ILE A C 1
ATOM 2150 O O . ILE A 1 271 ? -13.469 4.453 5.938 1 96.81 271 ILE A O 1
ATOM 2154 N N . TYR A 1 272 ? -15.172 5.477 6.969 1 97.56 272 TYR A N 1
ATOM 2155 C CA . TYR A 1 272 ? -15.398 6.418 5.875 1 97.56 272 TYR A CA 1
ATOM 2156 C C . TYR A 1 272 ? -15.227 7.855 6.348 1 97.56 272 TYR A C 1
ATOM 2158 O O . TYR A 1 272 ? -15.523 8.18 7.5 1 97.56 272 TYR A O 1
ATOM 2166 N N . SER A 1 273 ? -14.734 8.633 5.473 1 98.62 273 SER A N 1
ATOM 2167 C CA . SER A 1 273 ? -14.727 10.078 5.695 1 98.62 273 SER A CA 1
ATOM 2168 C C . SER A 1 273 ? -16.094 10.688 5.383 1 98.62 273 SER A C 1
ATOM 2170 O O . SER A 1 273 ? -16.766 10.266 4.441 1 98.62 273 SER A O 1
ATOM 2172 N N . ARG A 1 274 ? -16.422 11.719 6.238 1 98.56 274 ARG A N 1
ATOM 2173 C CA . ARG A 1 274 ? -17.734 12.352 6.117 1 98.56 274 ARG A CA 1
ATOM 2174 C C . ARG A 1 274 ? -17.609 13.867 6.102 1 98.56 274 ARG A C 1
ATOM 2176 O O . ARG A 1 274 ? -16.672 14.43 6.691 1 98.56 274 ARG A O 1
ATOM 2183 N N . VAL A 1 275 ? -18.5 14.445 5.391 1 98.75 275 VAL A N 1
ATOM 2184 C CA . VAL A 1 275 ? -18.828 15.852 5.598 1 98.75 275 VAL A CA 1
ATOM 2185 C C . VAL A 1 275 ? -20.234 15.984 6.156 1 98.75 275 VAL A C 1
ATOM 2187 O O . VAL A 1 275 ? -21.188 15.445 5.59 1 98.75 275 VAL A O 1
ATOM 2190 N N . ALA A 1 276 ? -20.328 16.562 7.305 1 98.25 276 ALA A N 1
ATOM 2191 C CA . ALA A 1 276 ? -21.609 16.828 7.945 1 98.25 276 ALA A CA 1
ATOM 2192 C C . ALA A 1 276 ? -21.906 18.312 8 1 98.25 276 ALA A C 1
ATOM 2194 O O . ALA A 1 276 ? -21 19.141 7.965 1 98.25 276 ALA A O 1
ATOM 2195 N N . ARG A 1 277 ? -23.203 18.656 8.086 1 97.69 277 ARG A N 1
ATOM 2196 C CA . ARG A 1 277 ? -23.562 20.062 8.156 1 97.69 277 ARG A CA 1
ATOM 2197 C C . ARG A 1 277 ? -24.734 20.297 9.102 1 97.69 277 ARG A C 1
ATOM 2199 O O . ARG A 1 277 ? -25.578 19.422 9.273 1 97.69 277 ARG A O 1
ATOM 2206 N N . VAL A 1 278 ? -24.734 21.422 9.758 1 97.38 278 VAL A N 1
ATOM 2207 C CA . VAL A 1 278 ? -25.844 21.938 10.555 1 97.38 278 VAL A CA 1
ATOM 2208 C C . VAL A 1 278 ? -26.109 23.391 10.18 1 97.38 278 VAL A C 1
ATOM 2210 O O . VAL A 1 278 ? -25.188 24.141 9.844 1 97.38 278 VAL A O 1
ATOM 2213 N N . CYS A 1 279 ? -27.375 23.75 10.195 1 95.94 279 CYS A N 1
ATOM 2214 C CA . CYS A 1 279 ? -27.734 25.125 9.859 1 95.94 279 CYS A CA 1
ATOM 2215 C C . CYS A 1 279 ? -27.594 26.031 11.07 1 95.94 279 CYS A C 1
ATOM 2217 O O . CYS A 1 279 ? -27.906 25.641 12.195 1 95.94 279 CYS A O 1
ATOM 2219 N N . LYS A 1 280 ? -27.172 27.234 10.875 1 92.88 280 LYS A N 1
ATOM 2220 C CA . LYS A 1 280 ? -26.906 28.188 11.953 1 92.88 280 LYS A CA 1
ATOM 2221 C C . LYS A 1 280 ? -28.219 28.625 12.617 1 92.88 280 LYS A C 1
ATOM 2223 O O . LYS A 1 280 ? -28.25 28.922 13.812 1 92.88 280 LYS A O 1
ATOM 2228 N N . ASN A 1 281 ? -29.297 28.672 11.867 1 89.31 281 ASN A N 1
ATOM 2229 C CA . ASN A 1 281 ? -30.578 29.156 12.383 1 89.31 281 ASN A CA 1
ATOM 2230 C C . ASN A 1 281 ? -31.438 28.016 12.922 1 89.31 281 ASN A C 1
ATOM 2232 O O . ASN A 1 281 ? -32.625 28.188 13.133 1 89.31 281 ASN A O 1
ATOM 2236 N N . ASP A 1 282 ? -30.859 26.891 13.078 1 94.31 282 ASP A N 1
ATOM 2237 C CA . ASP A 1 282 ? -31.594 25.734 13.609 1 94.31 282 ASP A CA 1
ATOM 2238 C C . ASP A 1 282 ? -31.953 25.953 15.078 1 94.31 282 ASP A C 1
ATOM 2240 O O . ASP A 1 282 ? -31.094 26.281 15.891 1 94.31 282 ASP A O 1
ATOM 2244 N N . ARG A 1 283 ? -33.156 25.719 15.43 1 94 283 ARG A N 1
ATOM 2245 C CA . ARG A 1 283 ? -33.625 25.875 16.812 1 94 283 ARG A CA 1
ATOM 2246 C C . ARG A 1 283 ? -34.156 24.562 17.344 1 94 283 ARG A C 1
ATOM 2248 O O . ARG A 1 283 ? -34.812 24.531 18.406 1 94 283 ARG A O 1
ATOM 2255 N N . GLY A 1 284 ? -33.906 23.5 16.641 1 94.56 284 GLY A N 1
ATOM 2256 C CA . GLY A 1 284 ? -34.438 22.219 17.031 1 94.56 284 GLY A CA 1
ATOM 2257 C C . GLY A 1 284 ? -35.906 22.078 16.719 1 94.56 284 GLY A C 1
ATOM 2258 O O . GLY A 1 284 ? -36.469 22.891 15.984 1 94.56 284 GLY A O 1
ATOM 2259 N N . GLY A 1 285 ? -36.531 20.984 17.172 1 92.31 285 GLY A N 1
ATOM 2260 C CA . GLY A 1 285 ? -37.938 20.781 17.016 1 92.31 285 GLY A CA 1
ATOM 2261 C C . GLY A 1 285 ? -38.75 21.172 18.234 1 92.31 285 GLY A C 1
ATOM 2262 O O . GLY A 1 285 ? -38.188 21.328 19.328 1 92.31 285 GLY A O 1
ATOM 2263 N N . GLU A 1 286 ? -40 21.312 18.031 1 90.81 286 GLU A N 1
ATOM 2264 C CA . GLU A 1 286 ? -40.875 21.719 19.125 1 90.81 286 GLU A CA 1
ATOM 2265 C C . GLU A 1 286 ? -41.312 20.516 19.953 1 90.81 286 GLU A C 1
ATOM 2267 O O . GLU A 1 286 ? -41.375 20.578 21.188 1 90.81 286 GLU A O 1
ATOM 2272 N N . ARG A 1 287 ? -41.719 19.469 19.297 1 91.31 287 ARG A N 1
ATOM 2273 C CA . ARG A 1 287 ? -42.188 18.266 19.969 1 91.31 287 ARG A CA 1
ATOM 2274 C C . ARG A 1 287 ? -41.219 17.109 19.812 1 91.31 287 ARG A C 1
ATOM 2276 O O . ARG A 1 287 ? -41 16.344 20.75 1 91.31 287 ARG A O 1
ATOM 2283 N N . LEU A 1 288 ? -40.719 17.016 18.578 1 91.94 288 LEU A N 1
ATOM 2284 C CA . LEU A 1 288 ? -39.688 16.031 18.266 1 91.94 288 LEU A CA 1
ATOM 2285 C C . LEU A 1 288 ? -38.344 16.719 18.109 1 91.94 288 LEU A C 1
ATOM 2287 O O . LEU A 1 288 ? -38.25 17.891 17.719 1 91.94 288 LEU A O 1
ATOM 2291 N N . LEU A 1 289 ? -37.25 15.945 18.5 1 93.94 289 LEU A N 1
ATOM 2292 C CA . LEU A 1 289 ? -35.906 16.469 18.406 1 93.94 289 LEU A CA 1
ATOM 2293 C C . LEU A 1 289 ? -35.75 17.75 19.234 1 93.94 289 LEU A C 1
ATOM 2295 O O . LEU A 1 289 ? -35.25 18.75 18.734 1 93.94 289 LEU A O 1
ATOM 2299 N N . ILE A 1 290 ? -36.312 17.688 20.438 1 93.94 290 ILE A N 1
ATOM 2300 C CA . ILE A 1 290 ? -36.156 18.797 21.359 1 93.94 290 ILE A CA 1
ATOM 2301 C C . ILE A 1 290 ? -34.688 18.906 21.766 1 93.94 290 ILE A C 1
ATOM 2303 O O . ILE A 1 290 ? -34.094 17.938 22.234 1 93.94 290 ILE A O 1
ATOM 2307 N N . ASN A 1 291 ? -34.062 20.078 21.547 1 94.62 291 ASN A N 1
ATOM 2308 C CA . ASN A 1 291 ? -32.656 20.344 21.828 1 94.62 291 ASN A CA 1
ATOM 2309 C C . ASN A 1 291 ? -31.75 19.438 21.016 1 94.62 291 ASN A C 1
ATOM 2311 O O . ASN A 1 291 ? -30.656 19.094 21.469 1 94.62 291 ASN A O 1
ATOM 2315 N N . GLU A 1 292 ? -32.25 18.953 19.938 1 95.19 292 GLU A N 1
ATOM 2316 C CA . GLU A 1 292 ? -31.469 18.188 18.969 1 95.19 292 GLU A CA 1
ATOM 2317 C C . GLU A 1 292 ? -31.531 18.812 17.578 1 95.19 292 GLU A C 1
ATOM 2319 O O . GLU A 1 292 ? -32.5 19.516 17.25 1 95.19 292 GLU A O 1
ATOM 2324 N N . TRP A 1 293 ? -30.516 18.578 16.844 1 96.38 293 TRP A N 1
ATOM 2325 C CA . TRP A 1 293 ? -30.469 19.203 15.516 1 96.38 293 TRP A CA 1
ATOM 2326 C C . TRP A 1 293 ? -31.609 18.703 14.633 1 96.38 293 TRP A C 1
ATOM 2328 O O . TRP A 1 293 ? -31.844 17.5 14.516 1 96.38 293 TRP A O 1
ATOM 2338 N N . SER A 1 294 ? -32.281 19.578 13.969 1 96 294 SER A N 1
ATOM 2339 C CA . SER A 1 294 ? -33.344 19.234 13.023 1 96 294 SER A CA 1
ATOM 2340 C C . SER A 1 294 ? -32.875 19.375 11.586 1 96 294 SER A C 1
ATOM 2342 O O . SER A 1 294 ? -33.594 19.016 10.648 1 96 294 SER A O 1
ATOM 2344 N N . THR A 1 295 ? -31.641 19.859 11.375 1 96 295 THR A N 1
ATOM 2345 C CA . THR A 1 295 ? -31.141 20.109 10.023 1 96 295 THR A CA 1
ATOM 2346 C C . THR A 1 295 ? -29.875 19.328 9.758 1 96 295 THR A C 1
ATOM 2348 O O . THR A 1 295 ? -29.172 19.578 8.766 1 96 295 THR A O 1
ATOM 2351 N N . TYR A 1 296 ? -29.547 18.391 10.586 1 96.62 296 TYR A N 1
ATOM 2352 C CA . TYR A 1 296 ? -28.312 17.625 10.469 1 96.62 296 TYR A CA 1
ATOM 2353 C C . TYR A 1 296 ? -28.344 16.719 9.25 1 96.62 296 TYR A C 1
ATOM 2355 O O . TYR A 1 296 ? -29.297 15.961 9.047 1 96.62 296 TYR A O 1
ATOM 2363 N N . LEU A 1 297 ? -27.328 16.797 8.414 1 97.38 297 LEU A N 1
ATOM 2364 C CA . LEU A 1 297 ? -27.094 15.914 7.281 1 97.38 297 LEU A CA 1
ATOM 2365 C C . LEU A 1 297 ? -25.625 15.516 7.188 1 97.38 297 LEU A C 1
ATOM 2367 O O . LEU A 1 297 ? -24.75 16.266 7.613 1 97.38 297 LEU A O 1
ATOM 2371 N N . LYS A 1 298 ? -25.344 14.375 6.664 1 97.62 298 LYS A N 1
ATOM 2372 C CA . LYS A 1 298 ? -23.953 13.977 6.414 1 97.62 298 LYS A CA 1
ATOM 2373 C C . LYS A 1 298 ? -23.828 13.195 5.109 1 97.62 298 LYS A C 1
ATOM 2375 O O . LYS A 1 298 ? -24.797 12.586 4.652 1 97.62 298 LYS A O 1
ATOM 2380 N N . ALA A 1 299 ? -22.672 13.234 4.527 1 98.5 299 ALA A N 1
ATOM 2381 C CA . ALA A 1 299 ? -22.375 12.555 3.264 1 98.5 299 ALA A CA 1
ATOM 2382 C C . ALA A 1 299 ? -20.969 11.977 3.266 1 98.5 299 ALA A C 1
ATOM 2384 O O . ALA A 1 299 ? -20.078 12.492 3.939 1 98.5 299 ALA A O 1
ATOM 2385 N N . ARG A 1 300 ? -20.781 10.891 2.51 1 98.06 300 ARG A N 1
ATOM 2386 C CA . ARG A 1 300 ? -19.469 10.266 2.375 1 98.06 300 ARG A CA 1
ATOM 2387 C C . ARG A 1 300 ? -18.578 11.055 1.418 1 98.06 300 ARG A C 1
ATOM 2389 O O . ARG A 1 300 ? -19.047 11.516 0.374 1 98.06 300 ARG A O 1
ATOM 2396 N N . ILE A 1 301 ? -17.344 11.242 1.808 1 98.62 301 ILE A N 1
ATOM 2397 C CA . ILE A 1 301 ? -16.344 11.898 0.966 1 98.62 301 ILE A CA 1
ATOM 2398 C C . ILE A 1 301 ? -15.492 10.844 0.259 1 98.62 301 ILE A C 1
ATOM 2400 O O . ILE A 1 301 ? -14.984 9.914 0.896 1 98.62 301 ILE A O 1
ATOM 2404 N N . ASN A 1 302 ? -15.359 11.039 -1.01 1 97.81 302 ASN A N 1
ATOM 2405 C CA . ASN A 1 302 ? -14.555 10.086 -1.781 1 97.81 302 ASN A CA 1
ATOM 2406 C C . ASN A 1 302 ? -13.203 10.68 -2.17 1 97.81 302 ASN A C 1
ATOM 2408 O O . ASN A 1 302 ? -13.133 11.82 -2.625 1 97.81 302 ASN A O 1
ATOM 2412 N N . CYS A 1 303 ? -12.141 10 -1.923 1 98.12 303 CYS A N 1
ATOM 2413 C CA . CYS A 1 303 ? -10.805 10.195 -2.471 1 98.12 303 CYS A CA 1
ATOM 2414 C C . CYS A 1 303 ? -10.195 8.875 -2.922 1 98.12 303 CYS A C 1
ATOM 2416 O O . CYS A 1 303 ? -9.906 8.008 -2.098 1 98.12 303 CYS A O 1
ATOM 2418 N N . SER A 1 304 ? -10.055 8.727 -4.262 1 96.44 304 SER A N 1
ATOM 2419 C CA . SER A 1 304 ? -9.625 7.422 -4.754 1 96.44 304 SER A CA 1
ATOM 2420 C C . SER A 1 304 ? -8.891 7.551 -6.086 1 96.44 304 SER A C 1
ATOM 2422 O O . SER A 1 304 ? -9.016 8.562 -6.773 1 96.44 304 SER A O 1
ATOM 2424 N N . LEU A 1 305 ? -8.055 6.594 -6.359 1 94.62 305 LEU A N 1
ATOM 2425 C CA . LEU A 1 305 ? -7.496 6.426 -7.695 1 94.62 305 LEU A CA 1
ATOM 2426 C C . LEU A 1 305 ? -8.516 5.785 -8.633 1 94.62 305 LEU A C 1
ATOM 2428 O O . LEU A 1 305 ? -9.156 4.793 -8.273 1 94.62 305 LEU A O 1
ATOM 2432 N N . PRO A 1 306 ? -8.641 6.363 -9.773 1 92.19 306 PRO A N 1
ATOM 2433 C CA . PRO A 1 306 ? -9.664 5.84 -10.688 1 92.19 306 PRO A CA 1
ATOM 2434 C C . PRO A 1 306 ? -9.312 4.453 -11.234 1 92.19 306 PRO A C 1
ATOM 2436 O O . PRO A 1 306 ? -8.148 4.051 -11.203 1 92.19 306 PRO A O 1
ATOM 2439 N N . GLY A 1 307 ? -10.359 3.713 -11.703 1 89.31 307 GLY A N 1
ATOM 2440 C CA . GLY A 1 307 ? -10.227 2.375 -12.266 1 89.31 307 GLY A CA 1
ATOM 2441 C C . GLY A 1 307 ? -11.477 1.528 -12.078 1 89.31 307 GLY A C 1
ATOM 2442 O O . GLY A 1 307 ? -12.445 1.972 -11.461 1 89.31 307 GLY A O 1
ATOM 2443 N N . GLN A 1 308 ? -11.414 0.278 -12.695 1 86.69 308 GLN A N 1
ATOM 2444 C CA . GLN A 1 308 ? -12.516 -0.663 -12.5 1 86.69 308 GLN A CA 1
ATOM 2445 C C . GLN A 1 308 ? -12.688 -1.019 -11.031 1 86.69 308 GLN A C 1
ATOM 2447 O O . GLN A 1 308 ? -13.805 -1.179 -10.547 1 86.69 308 GLN A O 1
ATOM 2452 N N . TYR A 1 309 ? -11.547 -1.09 -10.445 1 90.25 309 TYR A N 1
ATOM 2453 C CA . TYR A 1 309 ? -11.469 -1.289 -9 1 90.25 309 TYR A CA 1
ATOM 2454 C C . TYR A 1 309 ? -10.711 -0.15 -8.336 1 90.25 309 TYR A C 1
ATOM 2456 O O . TYR A 1 309 ? -9.5 -0.245 -8.117 1 90.25 309 TYR A O 1
ATOM 2464 N N . PRO A 1 310 ? -11.398 0.81 -7.98 1 91.19 310 PRO A N 1
ATOM 2465 C CA . PRO A 1 310 ? -10.734 2.008 -7.461 1 91.19 310 PRO A CA 1
ATOM 2466 C C . PRO A 1 310 ? -9.969 1.741 -6.168 1 91.19 310 PRO A C 1
ATOM 2468 O O . PRO A 1 310 ? -10.336 0.847 -5.398 1 91.19 310 PRO A O 1
ATOM 2471 N N . TYR A 1 311 ? -8.891 2.457 -5.977 1 92.81 311 TYR A N 1
ATOM 2472 C CA . TYR A 1 311 ? -8.141 2.443 -4.727 1 92.81 311 TYR A CA 1
ATOM 2473 C C . TYR A 1 311 ? -8.539 3.615 -3.84 1 92.81 311 TYR A C 1
ATOM 2475 O O . TYR A 1 311 ? -8.297 4.773 -4.18 1 92.81 311 TYR A O 1
ATOM 2483 N N . TYR A 1 312 ? -8.992 3.344 -2.648 1 94.19 312 TYR A N 1
ATOM 2484 C CA . TYR A 1 312 ? -9.633 4.379 -1.841 1 94.19 312 TYR A CA 1
ATOM 2485 C C . TYR A 1 312 ? -8.711 4.832 -0.712 1 94.19 312 TYR A C 1
ATOM 2487 O O . TYR A 1 312 ? -8.07 4.004 -0.057 1 94.19 312 TYR A O 1
ATOM 2495 N N . PHE A 1 313 ? -8.625 6.094 -0.526 1 97 313 PHE A N 1
ATOM 2496 C CA . PHE A 1 313 ? -8.102 6.738 0.671 1 97 313 PHE A CA 1
ATOM 2497 C C . PHE A 1 313 ? -9.234 7.219 1.572 1 97 313 PHE A C 1
ATOM 2499 O O . PHE A 1 313 ? -9.633 8.383 1.512 1 97 313 PHE A O 1
ATOM 2506 N N . ASP A 1 314 ? -9.609 6.426 2.531 1 96.81 314 ASP A N 1
ATOM 2507 C CA . ASP A 1 314 ? -10.906 6.605 3.168 1 96.81 314 ASP A CA 1
ATOM 2508 C C . ASP A 1 314 ? -10.773 7.379 4.48 1 96.81 314 ASP A C 1
ATOM 2510 O O . ASP A 1 314 ? -11.773 7.812 5.055 1 96.81 314 ASP A O 1
ATOM 2514 N N . GLU A 1 315 ? -9.672 7.586 4.953 1 98.12 315 GLU A N 1
ATOM 2515 C CA . GLU A 1 315 ? -9.531 8.188 6.277 1 98.12 315 GLU A CA 1
ATOM 2516 C C . GLU A 1 315 ? -8.984 9.609 6.176 1 98.12 315 GLU A C 1
ATOM 2518 O O . GLU A 1 315 ? -7.77 9.805 6.078 1 98.12 315 GLU A O 1
ATOM 2523 N N . ILE A 1 316 ? -9.836 10.555 6.328 1 98.69 316 ILE A N 1
ATOM 2524 C CA . ILE A 1 316 ? -9.461 11.969 6.27 1 98.69 316 ILE A CA 1
ATOM 2525 C C . ILE A 1 316 ? -8.664 12.344 7.52 1 98.69 316 ILE A C 1
ATOM 2527 O O . ILE A 1 316 ? -9.008 11.93 8.625 1 98.69 316 ILE A O 1
ATOM 2531 N N . GLN A 1 317 ? -7.574 13.07 7.301 1 98.25 317 GLN A N 1
ATOM 2532 C CA . GLN A 1 317 ? -6.703 13.422 8.414 1 98.25 317 GLN A CA 1
ATOM 2533 C C . GLN A 1 317 ? -6.738 14.922 8.688 1 98.25 317 GLN A C 1
ATOM 2535 O O . GLN A 1 317 ? -6.516 15.352 9.82 1 98.25 317 GLN A O 1
ATOM 2540 N N . ASP A 1 318 ? -6.891 15.672 7.688 1 98.44 318 ASP A N 1
ATOM 2541 C CA . ASP A 1 318 ? -6.902 17.125 7.828 1 98.44 318 ASP A CA 1
ATOM 2542 C C . ASP A 1 318 ? -7.57 17.781 6.621 1 98.44 318 ASP A C 1
ATOM 2544 O O . ASP A 1 318 ? -7.734 17.156 5.574 1 98.44 318 ASP A O 1
ATOM 2548 N N . VAL A 1 319 ? -8.07 18.984 6.848 1 98.56 319 VAL A N 1
ATOM 2549 C CA . VAL A 1 319 ? -8.719 19.75 5.781 1 98.56 319 VAL A CA 1
ATOM 2550 C C . VAL A 1 319 ? -8.227 21.188 5.801 1 98.56 319 VAL A C 1
ATOM 2552 O O . VAL A 1 319 ? -8.047 21.781 6.871 1 98.56 319 VAL A O 1
ATOM 2555 N N . TYR A 1 320 ? -7.965 21.734 4.625 1 98 320 TYR A N 1
ATOM 2556 C CA . TYR A 1 320 ? -7.547 23.125 4.488 1 98 320 TYR A CA 1
ATOM 2557 C C . TYR A 1 320 ? -8.406 23.859 3.471 1 98 320 TYR A C 1
ATOM 2559 O O . TYR A 1 320 ? -8.789 23.281 2.443 1 98 320 TYR A O 1
ATOM 2567 N N . THR A 1 321 ? -8.82 25.031 3.797 1 97.19 321 THR A N 1
ATOM 2568 C CA . THR A 1 321 ? -9.469 25.922 2.844 1 97.19 321 THR A CA 1
ATOM 2569 C C . THR A 1 321 ? -9.055 27.375 3.088 1 97.19 321 THR A C 1
ATOM 2571 O O . THR A 1 321 ? -8.867 27.781 4.234 1 97.19 321 THR A O 1
ATOM 2574 N N . GLN A 1 322 ? -8.891 28.062 1.986 1 91.75 322 GLN A N 1
ATOM 2575 C CA . GLN A 1 322 ? -8.531 29.469 2.098 1 91.75 322 GLN A CA 1
ATOM 2576 C C . GLN A 1 322 ? -9.766 30.359 2.131 1 91.75 322 GLN A C 1
ATOM 2578 O O . GLN A 1 322 ? -9.82 31.328 2.895 1 91.75 322 GLN A O 1
ATOM 2583 N N . ASP A 1 323 ? -10.758 30.109 1.256 1 91.38 323 ASP A N 1
ATOM 2584 C CA . ASP A 1 323 ? -11.906 31 1.102 1 91.38 323 ASP A CA 1
ATOM 2585 C C . ASP A 1 323 ? -13.219 30.219 1.178 1 91.38 323 ASP A C 1
ATOM 2587 O O . ASP A 1 323 ? -14.266 30.719 0.766 1 91.38 323 ASP A O 1
ATOM 2591 N N . ASN A 1 324 ? -13.203 29.031 1.609 1 93.25 324 ASN A N 1
ATOM 2592 C CA . ASN A 1 324 ? -14.375 28.172 1.729 1 93.25 324 ASN A CA 1
ATOM 2593 C C . ASN A 1 324 ? -14.969 27.844 0.363 1 93.25 324 ASN A C 1
ATOM 2595 O O . ASN A 1 324 ? -16.141 27.469 0.266 1 93.25 324 ASN A O 1
ATOM 2599 N N . LYS A 1 325 ? -14.242 28.109 -0.715 1 95.44 325 LYS A N 1
ATOM 2600 C CA . LYS A 1 325 ? -14.703 27.734 -2.051 1 95.44 325 LYS A CA 1
ATOM 2601 C C . LYS A 1 325 ? -14.242 26.328 -2.426 1 95.44 325 LYS A C 1
ATOM 2603 O O . LYS A 1 325 ? -14.992 25.562 -3.033 1 95.44 325 LYS A O 1
ATOM 2608 N N . ILE A 1 326 ? -13.031 26.125 -2.166 1 96.62 326 ILE A N 1
ATOM 2609 C CA . ILE A 1 326 ? -12.453 24.797 -2.391 1 96.62 326 ILE A CA 1
ATOM 2610 C C . ILE A 1 326 ? -11.883 24.266 -1.083 1 96.62 326 ILE A C 1
ATOM 2612 O O . ILE A 1 326 ? -11.156 24.953 -0.379 1 96.62 326 ILE A O 1
ATOM 2616 N N . PHE A 1 327 ? -12.258 23.078 -0.718 1 98.25 327 PHE A N 1
ATOM 2617 C CA . PHE A 1 327 ? -11.742 22.391 0.46 1 98.25 327 PHE A CA 1
ATOM 2618 C C . PHE A 1 327 ? -10.766 21.297 0.062 1 98.25 327 PHE A C 1
ATOM 2620 O O . PHE A 1 327 ? -11.102 20.406 -0.711 1 98.25 327 PHE A O 1
ATOM 2627 N N . TYR A 1 328 ? -9.562 21.406 0.528 1 98.38 328 TYR A N 1
ATOM 2628 C CA . TYR A 1 328 ? -8.539 20.391 0.277 1 98.38 328 TYR A CA 1
ATOM 2629 C C . TYR A 1 328 ? -8.438 19.422 1.443 1 98.38 328 TYR A C 1
ATOM 2631 O O . TYR A 1 328 ? -8.203 19.828 2.584 1 98.38 328 TYR A O 1
ATOM 2639 N N . GLY A 1 329 ? -8.68 18.172 1.129 1 98.62 329 GLY A N 1
ATOM 2640 C CA . GLY A 1 329 ? -8.602 17.141 2.156 1 98.62 329 GLY A CA 1
ATOM 2641 C C . GLY A 1 329 ? -7.363 16.281 2.041 1 98.62 329 GLY A C 1
ATOM 2642 O O . GLY A 1 329 ? -6.945 15.93 0.935 1 98.62 329 GLY A O 1
ATOM 2643 N N . LEU A 1 330 ? -6.723 16.047 3.178 1 98.81 330 LEU A N 1
ATOM 2644 C CA . LEU A 1 330 ? -5.648 15.07 3.303 1 98.81 330 LEU A CA 1
ATOM 2645 C C . LEU A 1 330 ? -6.188 13.734 3.795 1 98.81 330 LEU A C 1
ATOM 2647 O O . LEU A 1 330 ? -6.84 13.672 4.84 1 98.81 330 LEU A O 1
ATOM 2651 N N . PHE A 1 331 ? -5.906 12.695 3.043 1 98.62 331 PHE A N 1
ATOM 2652 C CA . PHE A 1 331 ? -6.453 11.375 3.344 1 98.62 331 PHE A CA 1
ATOM 2653 C C . PHE A 1 331 ? -5.34 10.344 3.488 1 98.62 331 PHE A C 1
ATOM 2655 O O . PHE A 1 331 ? -4.258 10.508 2.924 1 98.62 331 PHE A O 1
ATOM 2662 N N . THR A 1 332 ? -5.617 9.297 4.258 1 97.62 332 THR A N 1
ATOM 2663 C CA . THR A 1 332 ? -4.723 8.148 4.379 1 97.62 332 THR A CA 1
ATOM 2664 C C . THR A 1 332 ? -5.5 6.84 4.27 1 97.62 332 THR A C 1
ATOM 2666 O O . THR A 1 332 ? -6.734 6.836 4.328 1 97.62 332 THR A O 1
ATOM 2669 N N . THR A 1 333 ? -4.781 5.785 3.994 1 94.81 333 THR A N 1
ATOM 2670 C CA . THR A 1 333 ? -5.324 4.445 4.195 1 94.81 333 THR A CA 1
ATOM 2671 C C . THR A 1 333 ? -5.281 4.059 5.672 1 94.81 333 THR A C 1
ATOM 2673 O O . THR A 1 333 ? -4.824 4.84 6.508 1 94.81 333 THR A O 1
ATOM 2676 N N . ASN A 1 334 ? -5.891 2.908 5.965 1 93.06 334 ASN A N 1
ATOM 2677 C CA . ASN A 1 334 ? -5.871 2.441 7.344 1 93.06 334 ASN A CA 1
ATOM 2678 C C . ASN A 1 334 ? -4.453 2.113 7.809 1 93.06 334 ASN A C 1
ATOM 2680 O O . ASN A 1 334 ? -3.615 1.7 7.004 1 93.06 334 ASN A O 1
ATOM 2684 N N . ARG A 1 335 ? -4.199 2.23 9.023 1 89.38 335 ARG A N 1
ATOM 2685 C CA . ARG A 1 335 ? -2.867 2.037 9.586 1 89.38 335 ARG A CA 1
ATOM 2686 C C . ARG A 1 335 ? -2.455 0.569 9.523 1 89.38 335 ARG A C 1
ATOM 2688 O O . ARG A 1 335 ? -1.266 0.25 9.586 1 89.38 335 ARG A O 1
ATOM 2695 N N . ASN A 1 336 ? -3.482 -0.186 9.5 1 86.75 336 ASN A N 1
ATOM 2696 C CA . ASN A 1 336 ? -3.189 -1.613 9.422 1 86.75 336 ASN A CA 1
ATOM 2697 C C . ASN A 1 336 ? -2.781 -2.025 8.008 1 86.75 336 ASN A C 1
ATOM 2699 O O . ASN A 1 336 ? -3.539 -1.829 7.059 1 86.75 336 ASN A O 1
ATOM 2703 N N . GLY A 1 337 ? -1.484 -2.357 7.863 1 82.88 337 GLY A N 1
ATOM 2704 C CA . GLY A 1 337 ? -1.007 -2.805 6.566 1 82.88 337 GLY A CA 1
ATOM 2705 C C . GLY A 1 337 ? -0.162 -1.768 5.852 1 82.88 337 GLY A C 1
ATOM 2706 O O . GLY A 1 337 ? 0.63 -1.063 6.48 1 82.88 337 GLY A O 1
ATOM 2707 N N . ILE A 1 338 ? -0.431 -1.738 4.477 1 82.75 338 ILE A N 1
ATOM 2708 C CA . ILE A 1 338 ? 0.342 -0.796 3.676 1 82.75 338 ILE A CA 1
ATOM 2709 C C . ILE A 1 338 ? -0.299 0.588 3.746 1 82.75 338 ILE A C 1
ATOM 2711 O O . ILE A 1 338 ? -1.489 0.743 3.461 1 82.75 338 ILE A O 1
ATOM 2715 N N . THR A 1 339 ? 0.529 1.527 4.027 1 90.44 339 THR A N 1
ATOM 2716 C CA . THR A 1 339 ? -0.001 2.865 4.266 1 90.44 339 THR A CA 1
ATOM 2717 C C . THR A 1 339 ? 0.276 3.775 3.072 1 90.44 339 THR A C 1
ATOM 2719 O O . THR A 1 339 ? 1.26 3.584 2.354 1 90.44 339 THR A O 1
ATOM 2722 N N . ALA A 1 340 ? -0.63 4.699 2.814 1 94.06 340 ALA A N 1
ATOM 2723 C CA . ALA A 1 340 ? -0.513 5.699 1.757 1 94.06 340 ALA A CA 1
ATOM 2724 C C . ALA A 1 340 ? -1.337 6.941 2.082 1 94.06 340 ALA A C 1
ATOM 2726 O O . ALA A 1 340 ? -2.244 6.891 2.918 1 94.06 340 ALA A O 1
ATOM 2727 N N . SER A 1 341 ? -0.973 8.008 1.509 1 97.25 341 SER A N 1
ATOM 2728 C CA . SER A 1 341 ? -1.684 9.273 1.698 1 97.25 341 SER A CA 1
ATOM 2729 C C . SER A 1 341 ? -2.033 9.914 0.361 1 97.25 341 SER A C 1
ATOM 2731 O O . SER A 1 341 ? -1.411 9.617 -0.66 1 97.25 341 SER A O 1
ATOM 2733 N N . ALA A 1 342 ? -3.057 10.734 0.378 1 97.81 342 ALA A N 1
ATOM 2734 C CA . ALA A 1 342 ? -3.488 11.438 -0.824 1 97.81 342 ALA A CA 1
ATOM 2735 C C . ALA A 1 342 ? -4.121 12.781 -0.471 1 97.81 342 ALA A C 1
ATOM 2737 O O . ALA A 1 342 ? -4.613 12.969 0.645 1 97.81 342 ALA A O 1
ATOM 2738 N N . ILE A 1 343 ? -3.994 13.703 -1.349 1 98.56 343 ILE A N 1
ATOM 2739 C CA . ILE A 1 343 ? -4.645 15 -1.233 1 98.56 343 ILE A CA 1
ATOM 2740 C C . ILE A 1 343 ? -5.695 15.148 -2.33 1 98.56 343 ILE A C 1
ATOM 2742 O O . ILE A 1 343 ? -5.391 15.008 -3.516 1 98.56 343 ILE A O 1
ATOM 2746 N N . CYS A 1 344 ? -6.918 15.406 -1.936 1 98.25 344 CYS A N 1
ATOM 2747 C CA . CYS A 1 344 ? -8.016 15.625 -2.871 1 98.25 344 CYS A CA 1
ATOM 2748 C C . CYS A 1 344 ? -8.695 16.953 -2.609 1 98.25 344 CYS A C 1
ATOM 2750 O O . CYS A 1 344 ? -8.602 17.5 -1.507 1 98.25 344 CYS A O 1
ATOM 2752 N N . ALA A 1 345 ? -9.359 17.484 -3.637 1 97.12 345 ALA A N 1
ATOM 2753 C CA . ALA A 1 345 ? -10.023 18.781 -3.529 1 97.12 345 ALA A CA 1
ATOM 2754 C C . ALA A 1 345 ? -11.523 18.656 -3.777 1 97.12 345 ALA A C 1
ATOM 2756 O O . ALA A 1 345 ? -11.953 17.828 -4.586 1 97.12 345 ALA A O 1
ATOM 2757 N N . TYR A 1 346 ? -12.297 19.484 -3.145 1 98.06 346 TYR A N 1
ATOM 2758 C CA . TYR A 1 346 ? -13.75 19.5 -3.246 1 98.06 346 TYR A CA 1
ATOM 2759 C C . TYR A 1 346 ? -14.273 20.922 -3.385 1 98.06 346 TYR A C 1
ATOM 2761 O O . TYR A 1 346 ? -13.953 21.781 -2.576 1 98.06 346 TYR A O 1
ATOM 2769 N N . HIS A 1 347 ? -15.102 21.109 -4.305 1 97.06 347 HIS A N 1
ATOM 2770 C CA . HIS A 1 347 ? -15.688 22.422 -4.512 1 97.06 347 HIS A CA 1
ATOM 2771 C C . HIS A 1 347 ? -16.938 22.609 -3.666 1 97.06 347 HIS A C 1
ATOM 2773 O O . HIS A 1 347 ? -17.719 21.656 -3.48 1 97.06 347 HIS A O 1
ATOM 2779 N N . TRP A 1 348 ? -17.188 23.828 -3.242 1 97.31 348 TRP A N 1
ATOM 2780 C CA . TRP A 1 348 ? -18.328 24.188 -2.424 1 97.31 348 TRP A CA 1
ATOM 2781 C C . TRP A 1 348 ? -19.641 23.812 -3.121 1 97.31 348 TRP A C 1
ATOM 2783 O O . TRP A 1 348 ? -20.547 23.266 -2.49 1 97.31 348 TRP A O 1
ATOM 2793 N N . THR A 1 349 ? -19.719 23.984 -4.402 1 97 349 THR A N 1
ATOM 2794 C CA . THR A 1 349 ? -20.938 23.703 -5.156 1 97 349 THR A CA 1
ATOM 2795 C C . THR A 1 349 ? -21.234 22.203 -5.16 1 97 349 THR A C 1
ATOM 2797 O O . THR A 1 349 ? -22.391 21.797 -5.125 1 97 349 THR A O 1
ATOM 2800 N N . ASP A 1 350 ? -20.203 21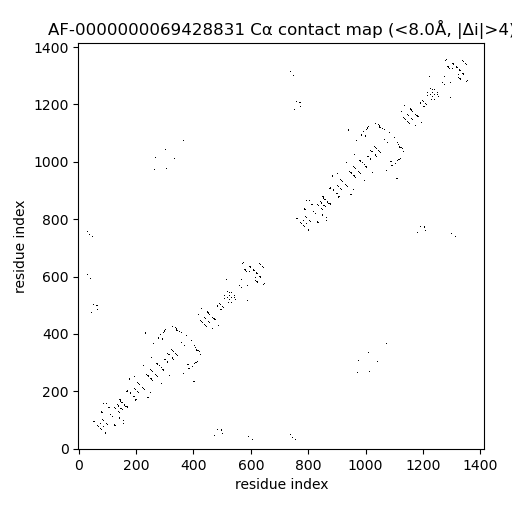.469 -5.242 1 97.69 350 ASP A N 1
ATOM 2801 C CA . ASP A 1 350 ? -20.375 20.016 -5.23 1 97.69 350 ASP A CA 1
ATOM 2802 C C . ASP A 1 350 ? -20.844 19.531 -3.863 1 97.69 350 ASP A C 1
ATOM 2804 O O . ASP A 1 350 ? -21.625 18.578 -3.771 1 97.69 350 ASP A O 1
ATOM 2808 N N . ILE A 1 351 ? -20.391 20.109 -2.832 1 97.94 351 ILE A N 1
ATOM 2809 C CA . ILE A 1 351 ? -20.844 19.781 -1.485 1 97.94 351 ILE A CA 1
ATOM 2810 C C . ILE A 1 351 ? -22.328 20.078 -1.354 1 97.94 351 ILE A C 1
ATOM 2812 O O . ILE A 1 351 ? -23.094 19.234 -0.853 1 97.94 351 ILE A O 1
ATOM 2816 N N . GLN A 1 352 ? -22.766 21.203 -1.858 1 96.94 352 GLN A N 1
ATOM 2817 C CA . GLN A 1 352 ? -24.172 21.578 -1.797 1 96.94 352 GLN A CA 1
ATOM 2818 C C . GLN A 1 352 ? -25.016 20.609 -2.627 1 96.94 352 GLN A C 1
ATOM 2820 O O . GLN A 1 352 ? -26.109 20.219 -2.207 1 96.94 352 GLN A O 1
ATOM 2825 N N . LYS A 1 353 ? -24.5 20.234 -3.756 1 97.44 353 LYS A N 1
ATOM 2826 C CA . LYS A 1 353 ? -25.219 19.312 -4.633 1 97.44 353 LYS A CA 1
ATOM 2827 C C . LYS A 1 353 ? -25.469 17.984 -3.939 1 97.44 353 LYS A C 1
ATOM 2829 O O . LYS A 1 353 ? -26.531 17.391 -4.109 1 97.44 353 LYS A O 1
ATOM 2834 N N . VAL A 1 354 ? -24.531 17.531 -3.242 1 97.94 354 VAL A N 1
ATOM 2835 C CA . VAL A 1 354 ? -24.656 16.25 -2.549 1 97.94 354 VAL A CA 1
ATOM 2836 C C . VAL A 1 354 ? -25.734 16.359 -1.472 1 97.94 354 VAL A C 1
ATOM 2838 O O . VAL A 1 354 ? -26.547 15.445 -1.309 1 97.94 354 VAL A O 1
ATOM 2841 N N . PHE A 1 355 ? -25.812 17.469 -0.719 1 97.31 355 PHE A N 1
ATOM 2842 C CA . PHE A 1 355 ? -26.797 17.641 0.349 1 97.31 355 PHE A CA 1
ATOM 2843 C C . PHE A 1 355 ? -28.188 17.875 -0.225 1 97.31 355 PHE A C 1
ATOM 2845 O O . PHE A 1 355 ? -29.188 17.641 0.455 1 97.31 355 PHE A O 1
ATOM 2852 N N . ASP A 1 356 ? -28.25 18.281 -1.481 1 95.88 356 ASP A N 1
ATOM 2853 C CA . ASP A 1 356 ? -29.531 18.469 -2.146 1 95.88 356 ASP A CA 1
ATOM 2854 C C . ASP A 1 356 ? -29.953 17.203 -2.889 1 95.88 356 ASP A C 1
ATOM 2856 O O . ASP A 1 356 ? -31.016 17.156 -3.496 1 95.88 356 ASP A O 1
ATOM 2860 N N . GLY A 1 357 ? -29.109 16.188 -2.824 1 96.5 357 GLY A N 1
ATOM 2861 C CA . GLY A 1 357 ? -29.375 14.938 -3.523 1 96.5 357 GLY A CA 1
ATOM 2862 C C . GLY A 1 357 ? -30.234 13.977 -2.725 1 96.5 357 GLY A C 1
ATOM 2863 O O . GLY A 1 357 ? -30.797 14.352 -1.69 1 96.5 357 GLY A O 1
ATOM 2864 N N . PRO A 1 358 ? -30.359 12.781 -3.223 1 97.62 358 PRO A N 1
ATOM 2865 C CA . PRO A 1 358 ? -31.203 11.805 -2.553 1 97.62 358 PRO A CA 1
ATOM 2866 C C . PRO A 1 358 ? -30.641 11.344 -1.212 1 97.62 358 PRO A C 1
ATOM 2868 O O . PRO A 1 358 ? -29.422 11.344 -1.021 1 97.62 358 PRO A O 1
ATOM 2871 N N . PHE A 1 359 ? -31.578 10.945 -0.33 1 97.69 359 PHE A N 1
ATOM 2872 C CA . PHE A 1 359 ? -31.203 10.375 0.959 1 97.69 359 PHE A CA 1
ATOM 2873 C C . PHE A 1 359 ? -30.922 8.883 0.826 1 97.69 359 PHE A C 1
ATOM 2875 O O . PHE A 1 359 ? -31.219 8.273 -0.205 1 97.69 359 PHE A O 1
ATOM 2882 N N . LYS A 1 360 ? -30.25 8.32 1.747 1 95.94 360 LYS A N 1
ATOM 2883 C CA . LYS A 1 360 ? -29.906 6.902 1.77 1 95.94 360 LYS A CA 1
ATOM 2884 C C . LYS A 1 360 ? -30.562 6.203 2.959 1 95.94 360 LYS A C 1
ATOM 2886 O O . LYS A 1 360 ? -30.578 6.742 4.066 1 95.94 360 LYS A O 1
ATOM 2891 N N . ASP A 1 361 ? -31.109 5.051 2.732 1 93.19 361 ASP A N 1
ATOM 2892 C CA . ASP A 1 361 ? -31.75 4.301 3.812 1 93.19 361 ASP A CA 1
ATOM 2893 C C . ASP A 1 361 ? -31.812 2.814 3.48 1 93.19 361 ASP A C 1
ATOM 2895 O O . ASP A 1 361 ? -31.422 2.395 2.393 1 93.19 361 ASP A O 1
ATOM 2899 N N . GLN A 1 362 ? -32.125 2.086 4.527 1 90.81 362 GLN A N 1
ATOM 2900 C CA . GLN A 1 362 ? -32.344 0.653 4.359 1 90.81 362 GLN A CA 1
ATOM 2901 C C . GLN A 1 362 ? -33.781 0.267 4.746 1 90.81 362 GLN A C 1
ATOM 2903 O O . GLN A 1 362 ? -34.312 0.785 5.727 1 90.81 362 GLN A O 1
ATOM 2908 N N . ASN A 1 363 ? -34.344 -0.633 4.02 1 88.25 363 ASN A N 1
ATOM 2909 C CA . ASN A 1 363 ? -35.688 -1.071 4.305 1 88.25 363 ASN A CA 1
ATOM 2910 C C . ASN A 1 363 ? -35.781 -1.867 5.605 1 88.25 363 ASN A C 1
ATOM 2912 O O . ASN A 1 363 ? -36.688 -1.67 6.41 1 88.25 363 ASN A O 1
ATOM 2916 N N . THR A 1 364 ? -34.875 -2.764 5.672 1 89.44 364 THR A N 1
ATOM 2917 C CA . THR A 1 364 ? -34.688 -3.543 6.895 1 89.44 364 THR A CA 1
ATOM 2918 C C . THR A 1 364 ? -33.25 -3.545 7.336 1 89.44 364 THR A C 1
ATOM 2920 O O . THR A 1 364 ? -32.344 -3.135 6.578 1 89.44 364 THR A O 1
ATOM 2923 N N . ASP A 1 365 ? -33.031 -4.043 8.492 1 87.19 365 ASP A N 1
ATOM 2924 C CA . ASP A 1 365 ? -31.688 -4.062 9.031 1 87.19 365 ASP A CA 1
ATOM 2925 C C . ASP A 1 365 ? -30.781 -4.988 8.227 1 87.19 365 ASP A C 1
ATOM 2927 O O . ASP A 1 365 ? -29.547 -4.914 8.328 1 87.19 365 ASP A O 1
ATOM 2931 N N . THR A 1 366 ? -31.406 -5.789 7.395 1 89.12 366 THR A N 1
ATOM 2932 C CA . THR A 1 366 ? -30.625 -6.73 6.609 1 89.12 366 THR A CA 1
ATOM 2933 C C . THR A 1 366 ? -30.734 -6.43 5.121 1 89.12 366 THR A C 1
ATOM 2935 O O . THR A 1 366 ? -30.469 -7.293 4.281 1 89.12 366 THR A O 1
ATOM 2938 N N . SER A 1 367 ? -31.219 -5.242 4.816 1 91.31 367 SER A N 1
ATOM 2939 C CA . SER A 1 367 ? -31.344 -4.828 3.424 1 91.31 367 SER A CA 1
ATOM 2940 C C . SER A 1 367 ? -30.188 -3.906 3.021 1 91.31 367 SER A C 1
ATOM 2942 O O . SER A 1 367 ? -29.531 -3.312 3.879 1 91.31 367 SER A O 1
ATOM 2944 N N . TYR A 1 368 ? -30.047 -3.809 1.695 1 91.5 368 TYR A N 1
ATOM 2945 C CA . TYR A 1 368 ? -29.031 -2.9 1.155 1 91.5 368 TYR A CA 1
ATOM 2946 C C . TYR A 1 368 ? -29.406 -1.448 1.433 1 91.5 368 TYR A C 1
ATOM 2948 O O . TYR A 1 368 ? -30.594 -1.119 1.577 1 91.5 368 TYR A O 1
ATOM 2956 N N . TRP A 1 369 ? -28.391 -0.603 1.671 1 92.81 369 TRP A N 1
ATOM 2957 C CA . TRP A 1 369 ? -28.594 0.842 1.685 1 92.81 369 TRP A CA 1
ATOM 2958 C C . TRP A 1 369 ? -28.828 1.372 0.275 1 92.81 369 TRP A C 1
ATOM 2960 O O . TRP A 1 369 ? -27.969 1.235 -0.6 1 92.81 369 TRP A O 1
ATOM 2970 N N . LEU A 1 370 ? -29.969 1.899 0.017 1 94 370 LEU A N 1
ATOM 2971 C CA . LEU A 1 370 ? -30.375 2.359 -1.307 1 94 370 LEU A CA 1
ATOM 2972 C C . LEU A 1 370 ? -30.922 3.781 -1.244 1 94 370 LEU A C 1
ATOM 2974 O O . LEU A 1 370 ? -31.25 4.277 -0.164 1 94 370 LEU A O 1
ATOM 2978 N N . PRO A 1 371 ? -30.938 4.488 -2.338 1 95.75 371 PRO A N 1
ATOM 2979 C CA . PRO A 1 371 ? -31.531 5.824 -2.342 1 95.75 371 PRO A CA 1
ATOM 2980 C C . PRO A 1 371 ? -33.031 5.805 -2.02 1 95.75 371 PRO A C 1
ATOM 2982 O O . PRO A 1 371 ? -33.75 4.914 -2.479 1 95.75 371 PRO A O 1
ATOM 2985 N N . VAL A 1 372 ? -33.406 6.73 -1.234 1 96.62 372 VAL A N 1
ATOM 2986 C CA . VAL A 1 372 ? -34.812 6.898 -0.926 1 96.62 372 VAL A CA 1
ATOM 2987 C C . VAL A 1 372 ? -35.562 7.488 -2.133 1 96.62 372 VAL A C 1
ATOM 2989 O O . VAL A 1 372 ? -35.094 8.461 -2.732 1 96.62 372 VAL A O 1
ATOM 2992 N N . ALA A 1 373 ? -36.625 6.867 -2.389 1 95.12 373 ALA A N 1
ATOM 2993 C CA . ALA A 1 373 ? -37.438 7.355 -3.521 1 95.12 373 ALA A CA 1
ATOM 2994 C C . ALA A 1 373 ? -37.938 8.773 -3.271 1 95.12 373 ALA A C 1
ATOM 2996 O O . ALA A 1 373 ? -38.281 9.133 -2.141 1 95.12 373 ALA A O 1
ATOM 2997 N N . ASN A 1 374 ? -38.031 9.586 -4.27 1 93.44 374 ASN A N 1
ATOM 2998 C CA . ASN A 1 374 ? -38.406 10.984 -4.172 1 93.44 374 ASN A CA 1
ATOM 2999 C C . ASN A 1 374 ? -39.812 11.141 -3.564 1 93.44 374 ASN A C 1
ATOM 3001 O O . ASN A 1 374 ? -40.062 12.109 -2.854 1 93.44 374 ASN A O 1
ATOM 3005 N N . ASN A 1 375 ? -40.625 10.203 -3.889 1 93.94 375 ASN A N 1
ATOM 3006 C CA . ASN A 1 375 ? -42 10.297 -3.4 1 93.94 375 ASN A CA 1
ATOM 3007 C C . ASN A 1 375 ? -42.094 10.031 -1.898 1 93.94 375 ASN A C 1
ATOM 3009 O O . ASN A 1 375 ? -43.094 10.352 -1.261 1 93.94 375 ASN A O 1
ATOM 3013 N N . GLN A 1 376 ? -41.031 9.531 -1.364 1 94.94 376 GLN A N 1
ATOM 3014 C CA . GLN A 1 376 ? -41 9.234 0.064 1 94.94 376 GLN A CA 1
ATOM 3015 C C . GLN A 1 376 ? -40.375 10.375 0.856 1 94.94 376 GLN A C 1
ATOM 3017 O O . GLN A 1 376 ? -40.406 10.383 2.088 1 94.94 376 GLN A O 1
ATOM 3022 N N . VAL A 1 377 ? -39.812 11.312 0.251 1 96.31 377 VAL A N 1
ATOM 3023 C CA . VAL A 1 377 ? -39.219 12.469 0.914 1 96.31 377 VAL A CA 1
ATOM 3024 C C . VAL A 1 377 ? -40.312 13.516 1.187 1 96.31 377 VAL A C 1
ATOM 3026 O O . VAL A 1 377 ? -41 13.969 0.264 1 96.31 377 VAL A O 1
ATOM 3029 N N . PRO A 1 378 ? -40.469 13.961 2.32 1 95.81 378 PRO A N 1
ATOM 3030 C CA . PRO A 1 378 ? -41.5 14.93 2.646 1 95.81 378 PRO A CA 1
ATOM 3031 C C . PRO A 1 378 ? -41.219 16.328 2.119 1 95.81 378 PRO A C 1
ATOM 3033 O O . PRO A 1 378 ? -40.062 16.672 1.892 1 95.81 378 PRO A O 1
ATOM 3036 N N . ALA A 1 379 ? -42.406 17.047 1.896 1 89.88 379 ALA A N 1
ATOM 3037 C CA . ALA A 1 379 ? -42.312 18.484 1.715 1 89.88 379 ALA A CA 1
ATOM 3038 C C . ALA A 1 379 ? -42.562 19.219 3.027 1 89.88 379 ALA A C 1
ATOM 3040 O O . ALA A 1 379 ? -43.531 18.938 3.73 1 89.88 379 ALA A O 1
ATOM 3041 N N . ILE A 1 380 ? -41.844 19.922 3.148 1 92.31 380 ILE A N 1
ATOM 3042 C CA . ILE A 1 380 ? -40.594 20.656 2.984 1 92.31 380 ILE A CA 1
ATOM 3043 C C . ILE A 1 380 ? -39.406 19.703 3.09 1 92.31 380 ILE A C 1
ATOM 3045 O O . ILE A 1 380 ? -39.312 18.891 4.016 1 92.31 380 ILE A O 1
ATOM 3049 N N . ARG A 1 381 ? -38.406 19.875 2.252 1 94.19 381 ARG A N 1
ATOM 3050 C CA . ARG A 1 381 ? -37.281 18.938 2.219 1 94.19 381 ARG A CA 1
ATOM 3051 C C . ARG A 1 381 ? -36.531 18.953 3.539 1 94.19 381 ARG A C 1
ATOM 3053 O O . ARG A 1 381 ? -36.156 20.031 4.027 1 94.19 381 ARG A O 1
ATOM 3060 N N . PRO A 1 382 ? -36.281 17.891 4.051 1 95.06 382 PRO A N 1
ATOM 3061 C CA . PRO A 1 382 ? -35.5 17.844 5.305 1 95.06 382 PRO A CA 1
ATOM 3062 C C . PRO A 1 382 ? -34.094 18.391 5.16 1 95.06 382 PRO A C 1
ATOM 3064 O O . PRO A 1 382 ? -33.438 18.156 4.145 1 95.06 382 PRO A O 1
ATOM 3067 N N . GLY A 1 383 ? -33.625 19.141 6.199 1 94.31 383 GLY A N 1
ATOM 3068 C CA . GLY A 1 383 ? -32.25 19.672 6.223 1 94.31 383 GLY A CA 1
ATOM 3069 C C . GLY A 1 383 ? -32.125 21.016 5.539 1 94.31 383 GLY A C 1
ATOM 3070 O O . GLY A 1 383 ? -31.016 21.531 5.375 1 94.31 383 GLY A O 1
ATOM 3071 N N . ASN A 1 384 ? -33.156 21.594 5.141 1 91.62 384 ASN A N 1
ATOM 3072 C CA . ASN A 1 384 ? -33.188 22.891 4.457 1 91.62 384 ASN A CA 1
ATOM 3073 C C . ASN A 1 384 ? -32.812 24.031 5.402 1 91.62 384 ASN A C 1
ATOM 3075 O O . ASN A 1 384 ? -33.469 24.219 6.426 1 91.62 384 ASN A O 1
ATOM 3079 N N . CYS A 1 385 ? -31.828 24.844 5.051 1 92.75 385 CYS A N 1
ATOM 3080 C CA . CYS A 1 385 ? -31.344 25.906 5.934 1 92.75 385 CYS A CA 1
ATOM 3081 C C . CYS A 1 385 ? -32.094 27.219 5.66 1 92.75 385 CYS A C 1
ATOM 3083 O O . CYS A 1 385 ? -31.828 28.219 6.32 1 92.75 385 CYS A O 1
ATOM 3085 N N . SER A 1 386 ? -32.969 27.203 4.777 1 89.56 386 SER A N 1
ATOM 3086 C CA . SER A 1 386 ? -33.688 28.422 4.426 1 89.56 386 SER A CA 1
ATOM 3087 C C . SER A 1 386 ? -34.906 28.625 5.316 1 89.56 386 SER A C 1
ATOM 3089 O O . SER A 1 386 ? -35.562 29.672 5.242 1 89.56 386 SER A O 1
ATOM 3091 N N . ILE A 1 387 ? -35.094 27.703 6.137 1 88.62 387 ILE A N 1
ATOM 3092 C CA . ILE A 1 387 ? -36.281 27.797 6.996 1 88.62 387 ILE A CA 1
ATOM 3093 C C . ILE A 1 387 ? -36 28.734 8.164 1 88.62 387 ILE A C 1
ATOM 3095 O O . ILE A 1 387 ? -34.969 28.594 8.859 1 88.62 387 ILE A O 1
ATOM 3099 N N . ASN A 1 388 ? -36.781 29.625 8.422 1 83.62 388 ASN A N 1
ATOM 3100 C CA . ASN A 1 388 ? -36.562 30.641 9.438 1 83.62 388 ASN A CA 1
ATOM 3101 C C . ASN A 1 388 ? -36.625 30.062 10.844 1 83.62 388 ASN A C 1
ATOM 3103 O O . ASN A 1 388 ? -35.844 30.438 11.719 1 83.62 388 ASN A O 1
ATOM 3107 N N . ASP A 1 389 ? -37.656 29.266 11.039 1 89.75 389 ASP A N 1
ATOM 3108 C CA . ASP A 1 389 ? -37.844 28.641 12.352 1 89.75 389 ASP A CA 1
ATOM 3109 C C . ASP A 1 389 ? -38.031 27.125 12.219 1 89.75 389 ASP A C 1
ATOM 3111 O O . ASP A 1 389 ? -39.125 26.672 11.82 1 89.75 389 ASP A O 1
ATOM 3115 N N . SER A 1 390 ? -37.094 26.406 12.695 1 92.94 390 SER A N 1
ATOM 3116 C CA . SER A 1 390 ? -37.125 24.953 12.562 1 92.94 390 SER A CA 1
ATOM 3117 C C . SER A 1 390 ? -38.219 24.344 13.43 1 92.94 390 SER A C 1
ATOM 3119 O O . SER A 1 390 ? -38.625 23.203 13.219 1 92.94 390 SER A O 1
ATOM 3121 N N . ARG A 1 391 ? -38.75 25.016 14.438 1 92.81 391 ARG A N 1
ATOM 3122 C CA . ARG A 1 391 ? -39.812 24.531 15.328 1 92.81 391 ARG A CA 1
ATOM 3123 C C . ARG A 1 391 ? -41.125 24.406 14.594 1 92.81 391 ARG A C 1
ATOM 3125 O O . ARG A 1 391 ? -42.031 23.703 15.055 1 92.81 391 ARG A O 1
ATOM 3132 N N . SER A 1 392 ? -41.188 25.094 13.492 1 92.12 392 SER A N 1
ATOM 3133 C CA . SER A 1 392 ? -42.438 25.062 12.703 1 92.12 392 SER A CA 1
ATOM 3134 C C . SER A 1 392 ? -42.469 23.859 11.773 1 92.12 392 SER A C 1
ATOM 3136 O O . SER A 1 392 ? -43.469 23.594 11.125 1 92.12 392 SER A O 1
ATOM 3138 N N . LEU A 1 393 ? -41.438 23.062 11.68 1 94.19 393 LEU A N 1
ATOM 3139 C CA . LEU A 1 393 ? -41.375 21.906 10.789 1 94.19 393 LEU A CA 1
ATOM 3140 C C . LEU A 1 393 ? -42.344 20.812 11.234 1 94.19 393 LEU A C 1
ATOM 3142 O O . LEU A 1 393 ? -42.5 20.562 12.43 1 94.19 393 LEU A O 1
ATOM 3146 N N . PRO A 1 394 ? -43 20.266 10.266 1 94 394 PRO A N 1
ATOM 3147 C CA . PRO A 1 394 ? -43.938 19.203 10.609 1 94 394 PRO A CA 1
ATOM 3148 C C . PRO A 1 394 ? -43.219 17.953 11.156 1 94 394 PRO A C 1
ATOM 3150 O O . PRO A 1 394 ? -42.031 17.75 10.891 1 94 394 PRO A O 1
ATOM 3153 N N . ASP A 1 395 ? -43.938 17.062 11.82 1 94.38 395 ASP A N 1
ATOM 3154 C CA . ASP A 1 395 ? -43.406 15.891 12.492 1 94.38 395 ASP A CA 1
ATOM 3155 C C . ASP A 1 395 ? -42.812 14.898 11.477 1 94.38 395 ASP A C 1
ATOM 3157 O O . ASP A 1 395 ? -41.844 14.195 11.773 1 94.38 395 ASP A O 1
ATOM 3161 N N . ASN A 1 396 ? -43.469 14.812 10.383 1 94.69 396 ASN A N 1
ATOM 3162 C CA . ASN A 1 396 ? -42.969 13.859 9.383 1 94.69 396 ASN A CA 1
ATOM 3163 C C . ASN A 1 396 ? -41.594 14.234 8.867 1 94.69 396 ASN A C 1
ATOM 3165 O O . ASN A 1 396 ? -40.781 13.359 8.602 1 94.69 396 ASN A O 1
ATOM 3169 N N . VAL A 1 397 ? -41.344 15.508 8.742 1 95.56 397 VAL A N 1
ATOM 3170 C CA . VAL A 1 397 ? -40.031 15.984 8.312 1 95.56 397 VAL A CA 1
ATOM 3171 C C . VAL A 1 397 ? -39 15.695 9.398 1 95.56 397 VAL A C 1
ATOM 3173 O O . VAL A 1 397 ? -37.906 15.227 9.102 1 95.56 397 VAL A O 1
ATOM 3176 N N . LEU A 1 398 ? -39.375 15.898 10.617 1 94.88 398 LEU A N 1
ATOM 3177 C CA . LEU A 1 398 ? -38.469 15.703 11.742 1 94.88 398 LEU A CA 1
ATOM 3178 C C . LEU A 1 398 ? -38.156 14.227 11.938 1 94.88 398 LEU A C 1
ATOM 3180 O O . LEU A 1 398 ? -37 13.859 12.219 1 94.88 398 LEU A O 1
ATOM 3184 N N . THR A 1 399 ? -39.125 13.398 11.82 1 94.12 399 THR A N 1
ATOM 3185 C CA . THR A 1 399 ? -38.938 11.953 11.93 1 94.12 399 THR A CA 1
ATOM 3186 C C . THR A 1 399 ? -38.031 11.453 10.812 1 94.12 399 THR A C 1
ATOM 3188 O O . THR A 1 399 ? -37.188 10.562 11.023 1 94.12 399 THR A O 1
ATOM 3191 N N . PHE A 1 400 ? -38.219 12.016 9.656 1 94.88 400 PHE A N 1
ATOM 3192 C CA . PHE A 1 400 ? -37.406 11.641 8.508 1 94.88 400 PHE A CA 1
ATOM 3193 C C . PHE A 1 400 ? -35.938 11.938 8.773 1 94.88 400 PHE A C 1
ATOM 3195 O O . PHE A 1 400 ? -35.062 11.086 8.531 1 94.88 400 PHE A O 1
ATOM 3202 N N . ILE A 1 401 ? -35.594 13.047 9.258 1 92.56 401 ILE A N 1
ATOM 3203 C CA . ILE A 1 401 ? -34.219 13.453 9.516 1 92.56 401 ILE A CA 1
ATOM 3204 C C . ILE A 1 401 ? -33.625 12.578 10.617 1 92.56 401 ILE A C 1
ATOM 3206 O O . ILE A 1 401 ? -32.469 12.219 10.555 1 92.56 401 ILE A O 1
ATOM 3210 N N . LYS A 1 402 ? -34.406 12.344 11.562 1 92.81 402 LYS A N 1
ATOM 3211 C CA . LYS A 1 402 ? -33.938 11.516 12.672 1 92.81 402 LYS A CA 1
ATOM 3212 C C . LYS A 1 402 ? -33.5 10.133 12.188 1 92.81 402 LYS A C 1
ATOM 3214 O O . LYS A 1 402 ? -32.5 9.586 12.648 1 92.81 402 LYS A O 1
ATOM 3219 N N . ASP A 1 403 ? -34.188 9.664 11.18 1 92.44 403 ASP A N 1
ATOM 3220 C CA . ASP A 1 403 ? -34 8.273 10.758 1 92.44 403 ASP A CA 1
ATOM 3221 C C . ASP A 1 403 ? -33.062 8.195 9.562 1 92.44 403 ASP A C 1
ATOM 3223 O O . ASP A 1 403 ? -32.438 7.156 9.328 1 92.44 403 ASP A O 1
ATOM 3227 N N . LYS A 1 404 ? -33.094 9.258 8.781 1 94.12 404 LYS A N 1
ATOM 3228 C CA . LYS A 1 404 ? -32.406 9.164 7.492 1 94.12 404 LYS A CA 1
ATOM 3229 C C . LYS A 1 404 ? -31.547 10.406 7.227 1 94.12 404 LYS A C 1
ATOM 3231 O O . LYS A 1 404 ? -31.703 11.055 6.191 1 94.12 404 LYS A O 1
ATOM 3236 N N . PRO A 1 405 ? -30.531 10.617 8.023 1 95.31 405 PRO A N 1
ATOM 3237 C CA . PRO A 1 405 ? -29.719 11.812 7.809 1 95.31 405 PRO A CA 1
ATOM 3238 C C . PRO A 1 405 ? -28.609 11.602 6.773 1 95.31 405 PRO A C 1
ATOM 3240 O O . PRO A 1 405 ? -27.969 12.555 6.348 1 95.31 405 PRO A O 1
ATOM 3243 N N . LEU A 1 406 ? -28.359 10.367 6.273 1 96.88 406 LEU A N 1
ATOM 3244 C CA . LEU A 1 406 ? -27.25 10.008 5.387 1 96.88 406 LEU A CA 1
ATOM 3245 C C . LEU A 1 406 ? -27.625 10.242 3.928 1 96.88 406 LEU A C 1
ATOM 3247 O O . LEU A 1 406 ? -28.703 9.82 3.486 1 96.88 406 LEU A O 1
ATOM 3251 N N . MET A 1 407 ? -26.734 10.969 3.213 1 98 407 MET A N 1
ATOM 3252 C CA . MET A 1 407 ? -26.938 11.195 1.785 1 98 407 MET A CA 1
ATOM 3253 C C . MET A 1 407 ? -26.453 10.008 0.967 1 98 407 MET A C 1
ATOM 3255 O O . MET A 1 407 ? -25.469 9.352 1.342 1 98 407 MET A O 1
ATOM 3259 N N . HIS A 1 408 ? -27.094 9.789 -0.137 1 97.06 408 HIS A N 1
ATOM 3260 C CA . HIS A 1 408 ? -26.75 8.656 -0.991 1 97.06 408 HIS A CA 1
ATOM 3261 C C . HIS A 1 408 ? -25.578 8.984 -1.897 1 97.06 408 HIS A C 1
ATOM 3263 O O . HIS A 1 408 ? -24.703 8.141 -2.119 1 97.06 408 HIS A O 1
ATOM 3269 N N . MET A 1 409 ? -25.578 10.164 -2.422 1 96.69 409 MET A N 1
ATOM 3270 C CA . MET A 1 409 ? -24.531 10.555 -3.352 1 96.69 409 MET A CA 1
ATOM 3271 C C . MET A 1 409 ? -23.203 10.758 -2.619 1 96.69 409 MET A C 1
ATOM 3273 O O . MET A 1 409 ? -23.172 11.312 -1.519 1 96.69 409 MET A O 1
ATOM 3277 N N . LEU A 1 410 ? -22.188 10.344 -3.268 1 95.75 410 LEU A N 1
ATOM 3278 C CA . LEU A 1 410 ? -20.828 10.555 -2.758 1 95.75 410 LEU A CA 1
ATOM 3279 C C . LEU A 1 410 ? -20.297 11.914 -3.186 1 95.75 410 LEU A C 1
ATOM 3281 O O . LEU A 1 410 ? -20.516 12.344 -4.32 1 95.75 410 LEU A O 1
ATOM 3285 N N . LEU A 1 411 ? -19.656 12.578 -2.219 1 98.38 411 LEU A N 1
ATOM 3286 C CA . LEU A 1 411 ? -18.922 13.773 -2.615 1 98.38 411 LEU A CA 1
ATOM 3287 C C . LEU A 1 411 ? -17.656 13.398 -3.381 1 98.38 411 LEU A C 1
ATOM 3289 O O . LEU A 1 411 ? -16.688 12.922 -2.791 1 98.38 411 LEU A O 1
ATOM 3293 N N . GLN A 1 412 ? -17.641 13.633 -4.629 1 97.38 412 GLN A N 1
ATOM 3294 C CA . GLN A 1 412 ? -16.516 13.273 -5.484 1 97.38 412 GLN A CA 1
ATOM 3295 C C . GLN A 1 412 ? -15.453 14.367 -5.492 1 97.38 412 GLN A C 1
ATOM 3297 O O . GLN A 1 412 ? -15.781 15.555 -5.441 1 97.38 412 GLN A O 1
ATOM 3302 N N . HIS A 1 413 ? -14.211 13.945 -5.426 1 95.94 413 HIS A N 1
ATOM 3303 C CA . HIS A 1 413 ? -13.148 14.938 -5.523 1 95.94 413 HIS A CA 1
ATOM 3304 C C . HIS A 1 413 ? -13.07 15.523 -6.93 1 95.94 413 HIS A C 1
ATOM 3306 O O . HIS A 1 413 ? -13.516 14.898 -7.891 1 95.94 413 HIS A O 1
ATOM 3312 N N . MET A 1 414 ? -12.312 16.578 -6.832 1 92.81 414 MET A N 1
ATOM 3313 C CA . MET A 1 414 ? -12.172 17.297 -8.094 1 92.81 414 MET A CA 1
ATOM 3314 C C . MET A 1 414 ? -11.227 16.562 -9.039 1 92.81 414 MET A C 1
ATOM 3316 O O . MET A 1 414 ? -10.367 15.797 -8.594 1 92.81 414 MET A O 1
ATOM 3320 N N . TYR A 1 415 ? -11.273 16.375 -10.258 1 91.25 415 TYR A N 1
ATOM 3321 C CA . TYR A 1 415 ? -10.359 15.992 -11.328 1 91.25 415 TYR A CA 1
ATOM 3322 C C . TYR A 1 415 ? -10.367 14.484 -11.531 1 91.25 415 TYR A C 1
ATOM 3324 O O . TYR A 1 415 ? -9.5 13.938 -12.219 1 91.25 415 TYR A O 1
ATOM 3332 N N . SER A 1 416 ? -11.117 13.719 -10.758 1 90.75 416 SER A N 1
ATOM 3333 C CA . SER A 1 416 ? -11.297 12.273 -10.898 1 90.75 416 SER A CA 1
ATOM 3334 C C . SER A 1 416 ? -10.062 11.516 -10.43 1 90.75 416 SER A C 1
ATOM 3336 O O . SER A 1 416 ? -10 10.289 -10.555 1 90.75 416 SER A O 1
ATOM 3338 N N . THR A 1 417 ? -9.078 12.227 -10.07 1 93.75 417 THR A N 1
ATOM 3339 C CA . THR A 1 417 ? -7.875 11.672 -9.461 1 93.75 417 THR A CA 1
ATOM 3340 C C . THR A 1 417 ? -7.367 12.578 -8.344 1 93.75 417 THR A C 1
ATOM 3342 O O . THR A 1 417 ? -7.645 13.781 -8.336 1 93.75 417 THR A O 1
ATOM 3345 N N . PRO A 1 418 ? -6.75 11.984 -7.352 1 96.44 418 PRO A N 1
ATOM 3346 C CA . PRO A 1 418 ? -6.168 12.859 -6.332 1 96.44 418 PRO A CA 1
ATOM 3347 C C . PRO A 1 418 ? -5.125 13.812 -6.902 1 96.44 418 PRO A C 1
ATOM 3349 O O . PRO A 1 418 ? -4.484 13.508 -7.914 1 96.44 418 PRO A O 1
ATOM 3352 N N . ILE A 1 419 ? -4.926 14.883 -6.32 1 96.56 419 ILE A N 1
ATOM 3353 C CA . ILE A 1 419 ? -3.908 15.852 -6.723 1 96.56 419 ILE A CA 1
ATOM 3354 C C . ILE A 1 419 ? -2.518 15.266 -6.492 1 96.56 419 ILE A C 1
ATOM 3356 O O . ILE A 1 419 ? -1.625 15.422 -7.328 1 96.56 419 ILE A O 1
ATOM 3360 N N . PHE A 1 420 ? -2.479 14.703 -5.453 1 95.75 420 PHE A N 1
ATOM 3361 C CA . PHE A 1 420 ? -1.229 14.078 -5.035 1 95.75 420 PHE A CA 1
ATOM 3362 C C . PHE A 1 420 ? -1.494 12.797 -4.25 1 95.75 420 PHE A C 1
ATOM 3364 O O . PHE A 1 420 ? -2.463 12.719 -3.492 1 95.75 420 PHE A O 1
ATOM 3371 N N . HIS A 1 421 ? -0.667 11.789 -4.395 1 95.94 421 HIS A N 1
ATOM 3372 C CA . HIS A 1 421 ? -0.691 10.594 -3.561 1 95.94 421 HIS A CA 1
ATOM 3373 C C . HIS A 1 421 ? 0.698 9.977 -3.443 1 95.94 421 HIS A C 1
ATOM 3375 O O . HIS A 1 421 ? 1.536 10.148 -4.332 1 95.94 421 HIS A O 1
ATOM 3381 N N . LYS A 1 422 ? 0.961 9.367 -2.34 1 93.38 422 LYS A N 1
ATOM 3382 C CA . LYS A 1 422 ? 2.256 8.742 -2.082 1 93.38 422 LYS A CA 1
ATOM 3383 C C . LYS A 1 422 ? 2.105 7.512 -1.195 1 93.38 422 LYS A C 1
ATOM 3385 O O . LYS A 1 422 ? 1.374 7.539 -0.203 1 93.38 422 LYS A O 1
ATOM 3390 N N . ALA A 1 423 ? 2.822 6.434 -1.561 1 89.06 423 ALA A N 1
ATOM 3391 C CA . ALA A 1 423 ? 2.797 5.191 -0.788 1 89.06 423 ALA A CA 1
ATOM 3392 C C . ALA A 1 423 ? 3.795 5.246 0.365 1 89.06 423 ALA A C 1
ATOM 3394 O O . ALA A 1 423 ? 4.75 6.027 0.333 1 89.06 423 ALA A O 1
ATOM 3395 N N . ASP A 1 424 ? 3.525 4.551 1.377 1 86.62 424 ASP A N 1
ATOM 3396 C CA . ASP A 1 424 ? 4.402 4.305 2.516 1 86.62 424 ASP A CA 1
ATOM 3397 C C . ASP A 1 424 ? 4.652 5.586 3.307 1 86.62 424 ASP A C 1
ATOM 3399 O O . ASP A 1 424 ? 5.766 5.82 3.785 1 86.62 424 ASP A O 1
ATOM 3403 N N . VAL A 1 425 ? 3.736 6.48 3.205 1 91.69 425 VAL A N 1
ATOM 3404 C CA . VAL A 1 425 ? 3.824 7.711 3.988 1 91.69 425 VAL A CA 1
ATOM 3405 C C . VAL A 1 425 ? 2.471 8.016 4.625 1 91.69 425 VAL A C 1
ATOM 3407 O O . VAL A 1 425 ? 1.428 7.859 3.984 1 91.69 425 VAL A O 1
ATOM 3410 N N . MET A 1 426 ? 2.518 8.375 5.887 1 95.62 426 MET A N 1
ATOM 3411 C CA . MET A 1 426 ? 1.315 8.805 6.602 1 95.62 426 MET A CA 1
ATOM 3412 C C . MET A 1 426 ? 1.377 10.289 6.93 1 95.62 426 MET A C 1
ATOM 3414 O O . MET A 1 426 ? 2.029 10.688 7.895 1 95.62 426 MET A O 1
ATOM 3418 N N . LEU A 1 427 ? 0.64 11.008 6.156 1 97.69 427 LEU A N 1
ATOM 3419 C CA . LEU A 1 427 ? 0.577 12.453 6.359 1 97.69 427 LEU A CA 1
ATOM 3420 C C . LEU A 1 427 ? -0.585 12.82 7.277 1 97.69 427 LEU A C 1
ATOM 3422 O O . LEU A 1 427 ? -1.649 12.203 7.215 1 97.69 427 LEU A O 1
ATOM 3426 N N . GLN A 1 428 ? -0.375 13.883 8.102 1 96.5 428 GLN A N 1
ATOM 3427 C CA . GLN A 1 428 ? -1.367 14.148 9.141 1 96.5 428 GLN A CA 1
ATOM 3428 C C . GLN A 1 428 ? -1.882 15.586 9.055 1 96.5 428 GLN A C 1
ATOM 3430 O O . GLN A 1 428 ? -3.025 15.859 9.422 1 96.5 428 GLN A O 1
ATOM 3435 N N . LYS A 1 429 ? -1.021 16.422 8.703 1 98.06 429 LYS A N 1
ATOM 3436 C CA . LYS A 1 429 ? -1.408 17.828 8.688 1 98.06 429 LYS A CA 1
ATOM 3437 C C . LYS A 1 429 ? -1.124 18.469 7.328 1 98.06 429 LYS A C 1
ATOM 3439 O O . LYS A 1 429 ? -0.18 18.078 6.641 1 98.06 429 LYS A O 1
ATOM 3444 N N . LEU A 1 430 ? -1.941 19.438 7 1 98.38 430 LEU A N 1
ATOM 3445 C CA . LEU A 1 430 ? -1.871 20.062 5.684 1 98.38 430 LEU A CA 1
ATOM 3446 C C . LEU A 1 430 ? -1.989 21.578 5.793 1 98.38 430 LEU A C 1
ATOM 3448 O O . LEU A 1 430 ? -2.797 22.078 6.57 1 98.38 430 LEU A O 1
ATOM 3452 N N . THR A 1 431 ? -1.145 22.266 5.176 1 97.88 431 THR A N 1
ATOM 3453 C CA . THR A 1 431 ? -1.275 23.688 4.938 1 97.88 431 THR A CA 1
ATOM 3454 C C . THR A 1 431 ? -0.835 24.047 3.52 1 97.88 431 THR A C 1
ATOM 3456 O O . THR A 1 431 ? -0.272 23.203 2.812 1 97.88 431 THR A O 1
ATOM 3459 N N . MET A 1 432 ? -1.198 25.234 3.068 1 96.94 432 MET A N 1
ATOM 3460 C CA . MET A 1 432 ? -0.979 25.547 1.659 1 96.94 432 MET A CA 1
ATOM 3461 C C . MET A 1 432 ? -0.526 27 1.483 1 96.94 432 MET A C 1
ATOM 3463 O O . MET A 1 432 ? -0.792 27.844 2.338 1 96.94 432 MET A O 1
ATOM 3467 N N . ALA A 1 433 ? 0.189 27.188 0.404 1 95.75 433 ALA A N 1
ATOM 3468 C CA . ALA A 1 433 ? 0.528 28.516 -0.112 1 95.75 433 ALA A CA 1
ATOM 3469 C C . ALA A 1 433 ? 0.023 28.688 -1.541 1 95.75 433 ALA A C 1
ATOM 3471 O O . ALA A 1 433 ? 0.156 27.781 -2.371 1 95.75 433 ALA A O 1
ATOM 3472 N N . PHE A 1 434 ? -0.619 29.781 -1.752 1 93.12 434 PHE A N 1
ATOM 3473 C CA . PHE A 1 434 ? -1.19 30.047 -3.068 1 93.12 434 PHE A CA 1
ATOM 3474 C C . PHE A 1 434 ? -0.429 31.156 -3.779 1 93.12 434 PHE A C 1
ATOM 3476 O O . PHE A 1 434 ? 0.045 32.094 -3.139 1 93.12 434 PHE A O 1
ATOM 3483 N N . ASN A 1 435 ? -0.316 30.984 -5.102 1 90 435 ASN A N 1
ATOM 3484 C CA . ASN A 1 435 ? 0.2 32.031 -5.992 1 90 435 ASN A CA 1
ATOM 3485 C C . ASN A 1 435 ? 1.557 32.531 -5.523 1 90 435 ASN A C 1
ATOM 3487 O O . ASN A 1 435 ? 1.749 33.75 -5.383 1 90 435 ASN A O 1
ATOM 3491 N N . VAL A 1 436 ? 2.389 31.672 -5.242 1 89.75 436 VAL A N 1
ATOM 3492 C CA . VAL A 1 436 ? 3.717 31.984 -4.73 1 89.75 436 VAL A CA 1
ATOM 3493 C C . VAL A 1 436 ? 4.52 32.719 -5.793 1 89.75 436 VAL A C 1
ATOM 3495 O O . VAL A 1 436 ? 5.18 33.719 -5.492 1 89.75 436 VAL A O 1
ATOM 3498 N N . SER A 1 437 ? 4.469 32.281 -7.008 1 86.31 437 SER A N 1
ATOM 3499 C CA . SER A 1 437 ? 5.219 32.875 -8.102 1 86.31 437 SER A CA 1
ATOM 3500 C C . SER A 1 437 ? 4.371 33.906 -8.844 1 86.31 437 SER A C 1
ATOM 3502 O O . SER A 1 437 ? 4.871 34.594 -9.734 1 86.31 437 SER A O 1
ATOM 3504 N N . GLY A 1 438 ? 3.117 33.969 -8.578 1 83.06 438 GLY A N 1
ATOM 3505 C CA . GLY A 1 438 ? 2.225 34.906 -9.258 1 83.06 438 GLY A CA 1
ATOM 3506 C C . GLY A 1 438 ? 1.493 34.281 -10.43 1 83.06 438 GLY A C 1
ATOM 3507 O O . GLY A 1 438 ? 0.833 34.969 -11.203 1 83.06 438 GLY A O 1
ATOM 3508 N N . ARG A 1 439 ? 1.562 33.031 -10.664 1 81.06 439 ARG A N 1
ATOM 3509 C CA . ARG A 1 439 ? 0.903 32.375 -11.781 1 81.06 439 ARG A CA 1
ATOM 3510 C C . ARG A 1 439 ? -0.056 31.297 -11.297 1 81.06 439 ARG A C 1
ATOM 3512 O O . ARG A 1 439 ? -0.048 30.172 -11.805 1 81.06 439 ARG A O 1
ATOM 3519 N N . ASN A 1 440 ? -0.719 31.516 -10.289 1 82.12 440 ASN A N 1
ATOM 3520 C CA . ASN A 1 440 ? -1.765 30.656 -9.742 1 82.12 440 ASN A CA 1
ATOM 3521 C C . ASN A 1 440 ? -1.22 29.281 -9.359 1 82.12 440 ASN A C 1
ATOM 3523 O O . ASN A 1 440 ? -1.875 28.266 -9.594 1 82.12 440 ASN A O 1
ATOM 3527 N N . ASP A 1 441 ? -0.008 29.234 -9.016 1 88.31 441 ASP A N 1
ATOM 3528 C CA . ASP A 1 441 ? 0.587 27.984 -8.539 1 88.31 441 ASP A CA 1
ATOM 3529 C C . ASP A 1 441 ? 0.148 27.688 -7.105 1 88.31 441 ASP A C 1
ATOM 3531 O O . ASP A 1 441 ? -0.272 28.594 -6.379 1 88.31 441 ASP A O 1
ATOM 3535 N N . VAL A 1 442 ? 0.185 26.453 -6.801 1 93.75 442 VAL A N 1
ATOM 3536 C CA . VAL A 1 442 ? -0.183 26.016 -5.457 1 93.75 442 VAL A CA 1
ATOM 3537 C C . VAL A 1 442 ? 0.915 25.125 -4.879 1 93.75 442 VAL A C 1
ATOM 3539 O O . VAL A 1 442 ? 1.431 24.25 -5.566 1 93.75 442 VAL A O 1
ATOM 3542 N N . VAL A 1 443 ? 1.303 25.453 -3.691 1 96.88 443 VAL A N 1
ATOM 3543 C CA . VAL A 1 443 ? 2.275 24.625 -2.984 1 96.88 443 VAL A CA 1
ATOM 3544 C C . VAL A 1 443 ? 1.638 24.031 -1.727 1 96.88 443 VAL A C 1
ATOM 3546 O O . VAL A 1 443 ? 1.114 24.781 -0.887 1 96.88 443 VAL A O 1
ATOM 3549 N N . PHE A 1 444 ? 1.666 22.75 -1.61 1 98.06 444 PHE A N 1
ATOM 3550 C CA . PHE A 1 444 ? 1.179 22.062 -0.421 1 98.06 444 PHE A CA 1
ATOM 3551 C C . PHE A 1 444 ? 2.324 21.766 0.54 1 98.06 444 PHE A C 1
ATOM 3553 O O . PHE A 1 444 ? 3.422 21.406 0.112 1 98.06 444 PHE A O 1
ATOM 3560 N N . PHE A 1 445 ? 2.078 21.969 1.783 1 98.38 445 PHE A N 1
ATOM 3561 C CA . PHE A 1 445 ? 2.938 21.453 2.842 1 98.38 445 PHE A CA 1
ATOM 3562 C C . PHE A 1 445 ? 2.209 20.406 3.67 1 98.38 445 PHE A C 1
ATOM 3564 O O . PHE A 1 445 ? 1.185 20.703 4.289 1 98.38 445 PHE A O 1
ATOM 3571 N N . ALA A 1 446 ? 2.697 19.234 3.646 1 98.56 446 ALA A N 1
ATOM 3572 C CA . ALA A 1 446 ? 2.082 18.125 4.371 1 98.56 446 ALA A CA 1
ATOM 3573 C C . ALA A 1 446 ? 3.053 17.516 5.387 1 98.56 446 ALA A C 1
ATOM 3575 O O . ALA A 1 446 ? 4.16 17.109 5.031 1 98.56 446 ALA A O 1
ATOM 3576 N N . ALA A 1 447 ? 2.621 17.484 6.633 1 98.31 447 ALA A N 1
ATOM 3577 C CA . ALA A 1 447 ? 3.461 16.953 7.703 1 98.31 447 ALA A CA 1
ATOM 3578 C C . ALA A 1 447 ? 3.15 15.492 7.969 1 98.31 447 ALA A C 1
ATOM 3580 O O . ALA A 1 447 ? 1.988 15.078 7.926 1 98.31 447 ALA A O 1
ATOM 3581 N N . SER A 1 448 ? 4.188 14.789 8.297 1 96.44 448 SER A N 1
ATOM 3582 C CA . SER A 1 448 ? 4.031 13.352 8.5 1 96.44 448 SER A CA 1
ATOM 3583 C C . SER A 1 448 ? 4.055 12.992 9.984 1 96.44 448 SER A C 1
ATOM 3585 O O . SER A 1 448 ? 4.359 13.844 10.828 1 96.44 448 SER A O 1
ATOM 3587 N N . ASN A 1 449 ? 3.764 11.727 10.266 1 94.81 449 ASN A N 1
ATOM 3588 C CA . ASN A 1 449 ? 3.805 11.219 11.633 1 94.81 449 ASN A CA 1
ATOM 3589 C C . ASN A 1 449 ? 5.219 10.812 12.031 1 94.81 449 ASN A C 1
ATOM 3591 O O . ASN A 1 449 ? 5.445 10.375 13.164 1 94.81 449 ASN A O 1
ATOM 3595 N N . GLN A 1 450 ? 6.133 11.055 11.133 1 92.19 450 GLN A N 1
ATOM 3596 C CA . GLN A 1 450 ? 7.516 10.703 11.43 1 92.19 450 GLN A CA 1
ATOM 3597 C C . GLN A 1 450 ? 8.391 11.945 11.523 1 92.19 450 GLN A C 1
ATOM 3599 O O . GLN A 1 450 ? 9.625 11.852 11.453 1 92.19 450 GLN A O 1
ATOM 3604 N N . GLY A 1 451 ? 7.781 13.023 11.523 1 93.81 451 GLY A N 1
ATOM 3605 C CA . GLY A 1 451 ? 8.516 14.258 11.758 1 93.81 451 GLY A CA 1
ATOM 3606 C C . GLY A 1 451 ? 9.023 14.898 10.477 1 93.81 451 GLY A C 1
ATOM 3607 O O . GLY A 1 451 ? 9.883 15.781 10.516 1 93.81 451 GLY A O 1
ATOM 3608 N N . LYS A 1 452 ? 8.508 14.484 9.352 1 95.31 452 LYS A N 1
ATOM 3609 C CA . LYS A 1 452 ? 8.914 15.039 8.07 1 95.31 452 LYS A CA 1
ATOM 3610 C C . LYS A 1 452 ? 7.82 15.938 7.484 1 95.31 452 LYS A C 1
ATOM 3612 O O . LYS A 1 452 ? 6.637 15.758 7.793 1 95.31 452 LYS A O 1
ATOM 3617 N N . VAL A 1 453 ? 8.281 16.875 6.723 1 97.5 453 VAL A N 1
ATOM 3618 C CA . VAL A 1 453 ? 7.352 17.75 6.02 1 97.5 453 VAL A CA 1
ATOM 3619 C C . VAL A 1 453 ? 7.578 17.656 4.516 1 97.5 453 VAL A C 1
ATOM 3621 O O . VAL A 1 453 ? 8.695 17.859 4.035 1 97.5 453 VAL A O 1
ATOM 3624 N N . TYR A 1 454 ? 6.555 17.375 3.812 1 97.56 454 TYR A N 1
ATOM 3625 C CA . TYR A 1 454 ? 6.621 17.266 2.359 1 97.56 454 TYR A CA 1
ATOM 3626 C C . TYR A 1 454 ? 6.156 18.547 1.697 1 97.56 454 TYR A C 1
ATOM 3628 O O . TYR A 1 454 ? 5.016 18.984 1.892 1 97.56 454 TYR A O 1
ATOM 3636 N N . LYS A 1 455 ? 7.039 19.172 0.995 1 96.88 455 LYS A N 1
ATOM 3637 C CA . LYS A 1 455 ? 6.695 20.281 0.128 1 96.88 455 LYS A CA 1
ATOM 3638 C C . LYS A 1 455 ? 6.293 19.812 -1.264 1 96.88 455 LYS A C 1
ATOM 3640 O O . LYS A 1 455 ? 7.113 19.25 -1.993 1 96.88 455 LYS A O 1
ATOM 3645 N N . ILE A 1 456 ? 5.059 20.062 -1.625 1 97.56 456 ILE A N 1
ATOM 3646 C CA . ILE A 1 456 ? 4.496 19.516 -2.852 1 97.56 456 ILE A CA 1
ATOM 3647 C C . ILE A 1 456 ? 4.051 20.641 -3.773 1 97.56 456 ILE A C 1
ATOM 3649 O O . ILE A 1 456 ? 3.234 21.484 -3.389 1 97.56 456 ILE A O 1
ATOM 3653 N N . PHE A 1 457 ? 4.578 20.609 -4.977 1 96.12 457 PHE A N 1
ATOM 3654 C CA . PHE A 1 457 ? 4.258 21.625 -5.969 1 96.12 457 PHE A CA 1
ATOM 3655 C C . PHE A 1 457 ? 3.238 21.094 -6.973 1 96.12 457 PHE A C 1
ATOM 3657 O O . PHE A 1 457 ? 3.465 20.078 -7.617 1 96.12 457 PHE A O 1
ATOM 3664 N N . GLN A 1 458 ? 2.166 21.797 -7.02 1 93.81 458 GLN A N 1
ATOM 3665 C CA . GLN A 1 458 ? 1.19 21.516 -8.07 1 93.81 458 GLN A CA 1
ATOM 3666 C C . GLN A 1 458 ? 1.299 22.531 -9.203 1 93.81 458 GLN A C 1
ATOM 3668 O O . GLN A 1 458 ? 1.065 23.734 -9 1 93.81 458 GLN A O 1
ATOM 3673 N N . ARG A 1 459 ? 1.561 22.031 -10.391 1 87.75 459 ARG A N 1
ATOM 3674 C CA . ARG A 1 459 ? 1.648 22.906 -11.555 1 87.75 459 ARG A CA 1
ATOM 3675 C C . ARG A 1 459 ? 0.278 23.453 -11.93 1 87.75 459 ARG A C 1
ATOM 3677 O O . ARG A 1 459 ? -0.733 22.766 -11.812 1 87.75 459 ARG A O 1
ATOM 3684 N N . PRO A 1 460 ? 0.355 24.641 -12.344 1 87.81 460 PRO A N 1
ATOM 3685 C CA . PRO A 1 460 ? -0.922 25.203 -12.773 1 87.81 460 PRO A CA 1
ATOM 3686 C C . PRO A 1 460 ? -1.534 24.469 -13.961 1 87.81 460 PRO A C 1
ATOM 3688 O O . PRO A 1 460 ? -0.813 24.047 -14.875 1 87.81 460 PRO A O 1
ATOM 3691 N N . MET A 1 461 ? -2.805 24.328 -13.836 1 82.38 461 MET A N 1
ATOM 3692 C CA . MET A 1 461 ? -3.525 23.672 -14.922 1 82.38 461 MET A CA 1
ATOM 3693 C C . MET A 1 461 ? -3.951 24.672 -15.984 1 82.38 461 MET A C 1
ATOM 3695 O O . MET A 1 461 ? -4.469 25.75 -15.656 1 82.38 461 MET A O 1
ATOM 3699 N N . GLU A 1 462 ? -3.631 24.422 -17.172 1 75.5 462 GLU A N 1
ATOM 3700 C CA . GLU A 1 462 ? -4.031 25.312 -18.25 1 75.5 462 GLU A CA 1
ATOM 3701 C C . GLU A 1 462 ? -5.523 25.203 -18.547 1 75.5 462 GLU A C 1
ATOM 3703 O O . GLU A 1 462 ? -6.191 26.203 -18.797 1 75.5 462 GLU A O 1
ATOM 3708 N N . HIS A 1 463 ? -5.941 23.906 -18.453 1 78 463 HIS A N 1
ATOM 3709 C CA . HIS A 1 463 ? -7.359 23.672 -18.703 1 78 463 HIS A CA 1
ATOM 3710 C C . HIS A 1 463 ? -8.008 22.938 -17.531 1 78 463 HIS A C 1
ATOM 3712 O O . HIS A 1 463 ? -7.34 22.172 -16.844 1 78 463 HIS A O 1
ATOM 3718 N N . ALA A 1 464 ? -9.203 23.219 -17.359 1 68.94 464 ALA A N 1
ATOM 3719 C CA . ALA A 1 464 ? -9.945 22.641 -16.234 1 68.94 464 ALA A CA 1
ATOM 3720 C C . ALA A 1 464 ? -9.984 21.125 -16.344 1 68.94 464 ALA A C 1
ATOM 3722 O O . ALA A 1 464 ? -10.141 20.422 -15.336 1 68.94 464 ALA A O 1
ATOM 3723 N N . ARG A 1 465 ? -9.828 20.562 -17.578 1 71.88 465 ARG A N 1
ATOM 3724 C CA . ARG A 1 465 ? -9.984 19.125 -17.781 1 71.88 465 ARG A CA 1
ATOM 3725 C C . ARG A 1 465 ? -8.648 18.406 -17.656 1 71.88 465 ARG A C 1
ATOM 3727 O O . ARG A 1 465 ? -8.602 17.172 -17.719 1 71.88 465 ARG A O 1
ATOM 3734 N N . ASP A 1 466 ? -7.656 19.203 -17.297 1 79.62 466 ASP A N 1
ATOM 3735 C CA . ASP A 1 466 ? -6.344 18.578 -17.219 1 79.62 466 ASP A CA 1
ATOM 3736 C C . ASP A 1 466 ? -6.188 17.797 -15.914 1 79.62 466 ASP A C 1
ATOM 3738 O O . ASP A 1 466 ? -6.773 18.156 -14.898 1 79.62 466 ASP A O 1
ATOM 3742 N N . LYS A 1 467 ? -5.496 16.688 -16.062 1 83.38 467 LYS A N 1
ATOM 3743 C CA . LYS A 1 467 ? -5.125 15.961 -14.844 1 83.38 467 LYS A CA 1
ATOM 3744 C C . LYS A 1 467 ? -4.102 16.75 -14.023 1 83.38 467 LYS A C 1
ATOM 3746 O O . LYS A 1 467 ? -3.166 17.328 -14.578 1 83.38 467 LYS A O 1
ATOM 3751 N N . PRO A 1 468 ? -4.484 16.859 -12.75 1 88.69 468 PRO A N 1
ATOM 3752 C CA . PRO A 1 468 ? -3.516 17.562 -11.914 1 88.69 468 PRO A CA 1
ATOM 3753 C C . PRO A 1 468 ? -2.154 16.875 -11.875 1 88.69 468 PRO A C 1
ATOM 3755 O O . PRO A 1 468 ? -2.08 15.648 -11.891 1 88.69 468 PRO A O 1
ATOM 3758 N N . TYR A 1 469 ? -1.156 17.719 -11.906 1 86.81 469 TYR A N 1
ATOM 3759 C CA . TYR A 1 469 ? 0.212 17.219 -11.789 1 86.81 469 TYR A CA 1
ATOM 3760 C C . TYR A 1 469 ? 0.907 17.828 -10.578 1 86.81 469 TYR A C 1
ATOM 3762 O O . TYR A 1 469 ? 1.067 19.047 -10.492 1 86.81 469 TYR A O 1
ATOM 3770 N N . ALA A 1 470 ? 1.191 16.953 -9.656 1 93 470 ALA A N 1
ATOM 3771 C CA . ALA A 1 470 ? 1.875 17.391 -8.438 1 93 470 ALA A CA 1
ATOM 3772 C C . ALA A 1 470 ? 3.174 16.625 -8.234 1 93 470 ALA A C 1
ATOM 3774 O O . ALA A 1 470 ? 3.232 15.422 -8.492 1 93 470 ALA A O 1
ATOM 3775 N N . VAL A 1 471 ? 4.23 17.375 -7.84 1 92.69 471 VAL A N 1
ATOM 3776 C CA . VAL A 1 471 ? 5.531 16.766 -7.605 1 92.69 471 VAL A CA 1
ATOM 3777 C C . VAL A 1 471 ? 6.066 17.188 -6.242 1 92.69 471 VAL A C 1
ATOM 3779 O O . VAL A 1 471 ? 5.805 18.297 -5.785 1 92.69 471 VAL A O 1
ATOM 3782 N N . VAL A 1 472 ? 6.75 16.281 -5.566 1 94.94 472 VAL A N 1
ATOM 3783 C CA . VAL A 1 472 ? 7.418 16.625 -4.316 1 94.94 472 VAL A CA 1
ATOM 3784 C C . VAL A 1 472 ? 8.656 17.469 -4.605 1 94.94 472 VAL A C 1
ATOM 3786 O O . VAL A 1 472 ? 9.625 16.969 -5.191 1 94.94 472 VAL A O 1
ATOM 3789 N N . SER A 1 473 ? 8.641 18.656 -4.211 1 94.12 473 SER A N 1
ATOM 3790 C CA . SER A 1 473 ? 9.781 19.531 -4.41 1 94.12 473 SER A CA 1
ATOM 3791 C C . SER A 1 473 ? 10.898 19.219 -3.42 1 94.12 473 SER A C 1
ATOM 3793 O O . SER A 1 473 ? 12.078 19.281 -3.77 1 94.12 473 SER A O 1
ATOM 3795 N N . ALA A 1 474 ? 10.43 19.016 -2.217 1 94.5 474 ALA A N 1
ATOM 3796 C CA . ALA A 1 474 ? 11.414 18.734 -1.173 1 94.5 474 ALA A CA 1
ATOM 3797 C C . ALA A 1 474 ? 10.766 18.031 0.016 1 94.5 474 ALA A C 1
ATOM 3799 O O . ALA A 1 474 ? 9.562 18.141 0.234 1 94.5 474 ALA A O 1
ATOM 3800 N N . VAL A 1 475 ? 11.562 17.312 0.729 1 94.94 475 VAL A N 1
ATOM 3801 C CA . VAL A 1 475 ? 11.172 16.719 2.006 1 94.94 475 VAL A CA 1
ATOM 3802 C C . VAL A 1 475 ? 12.039 17.297 3.125 1 94.94 475 VAL A C 1
ATOM 3804 O O . VAL A 1 475 ? 13.266 17.172 3.102 1 94.94 475 VAL A O 1
ATOM 3807 N N . TYR A 1 476 ? 11.359 17.938 4.062 1 94.75 476 TYR A N 1
ATOM 3808 C CA . TYR A 1 476 ? 12.062 18.547 5.188 1 94.75 476 TYR A CA 1
ATOM 3809 C C . TYR A 1 476 ? 12.109 17.609 6.379 1 94.75 476 TYR A C 1
ATOM 3811 O O . TYR A 1 476 ? 11.125 16.906 6.668 1 94.75 476 TYR A O 1
ATOM 3819 N N . SER A 1 477 ? 13.242 17.578 7.035 1 90.25 477 SER A N 1
ATOM 3820 C CA . SER A 1 477 ? 13.398 16.906 8.328 1 90.25 477 SER A CA 1
ATOM 3821 C C . SER A 1 477 ? 13.812 17.891 9.414 1 90.25 477 SER A C 1
ATOM 3823 O O . SER A 1 477 ? 14.969 17.906 9.844 1 90.25 477 SER A O 1
ATOM 3825 N N . PRO A 1 478 ? 12.891 18.578 9.906 1 91.5 478 PRO A N 1
ATOM 3826 C CA . PRO A 1 478 ? 13.234 19.656 10.836 1 91.5 478 PRO A CA 1
ATOM 3827 C C . PRO A 1 478 ? 13.586 19.141 12.234 1 91.5 478 PRO A C 1
ATOM 3829 O O . PRO A 1 478 ? 14.242 19.844 13.008 1 91.5 478 PRO A O 1
ATOM 3832 N N . PHE A 1 479 ? 13.195 18.016 12.562 1 86.44 479 PHE A N 1
ATOM 3833 C CA . PHE A 1 479 ? 13.422 17.484 13.898 1 86.44 479 PHE A CA 1
ATOM 3834 C C . PHE A 1 479 ? 14.523 16.438 13.891 1 86.44 479 PHE A C 1
ATOM 3836 O O . PHE A 1 479 ? 14.688 15.703 12.906 1 86.44 479 PHE A O 1
ATOM 3843 N N . SER A 1 480 ? 15.273 16.328 14.914 1 73.31 480 SER A N 1
ATOM 3844 C CA . SER A 1 480 ? 16.328 15.32 15.039 1 73.31 480 SER A CA 1
ATOM 3845 C C . SER A 1 480 ? 15.75 13.945 15.367 1 73.31 480 SER A C 1
ATOM 3847 O O . SER A 1 480 ? 16.281 12.922 14.938 1 73.31 480 SER A O 1
ATOM 3849 N N . GLU A 1 481 ? 14.719 14.016 16.109 1 76.06 481 GLU A N 1
ATOM 3850 C CA . GLU A 1 481 ? 14.062 12.766 16.5 1 76.06 481 GLU A CA 1
ATOM 3851 C C . GLU A 1 481 ? 12.805 12.523 15.672 1 76.06 481 GLU A C 1
ATOM 3853 O O . GLU A 1 481 ? 12.156 13.477 15.227 1 76.06 481 GLU A O 1
ATOM 3858 N N . THR A 1 482 ? 12.602 11.258 15.492 1 84.25 482 THR A N 1
ATOM 3859 C CA . THR A 1 482 ? 11.375 10.906 14.797 1 84.25 482 THR A CA 1
ATOM 3860 C C . THR A 1 482 ? 10.164 11.07 15.719 1 84.25 482 THR A C 1
ATOM 3862 O O . THR A 1 482 ? 10.031 10.352 16.719 1 84.25 482 THR A O 1
ATOM 3865 N N . GLN A 1 483 ? 9.375 12.109 15.484 1 90.06 483 GLN A N 1
ATOM 3866 C CA . GLN A 1 483 ? 8.156 12.383 16.234 1 90.06 483 GLN A CA 1
ATOM 3867 C C . GLN A 1 483 ? 7.051 12.914 15.328 1 90.06 483 GLN A C 1
ATOM 3869 O O . GLN A 1 483 ? 7.328 13.578 14.328 1 90.06 483 GLN A O 1
ATOM 3874 N N . PRO A 1 484 ? 5.895 12.656 15.758 1 94.62 484 PRO A N 1
ATOM 3875 C CA . PRO A 1 484 ? 4.797 13.148 14.93 1 94.62 484 PRO A CA 1
ATOM 3876 C C . PRO A 1 484 ? 4.625 14.664 15.016 1 94.62 484 PRO A C 1
ATOM 3878 O O . PRO A 1 484 ? 4.805 15.25 16.094 1 94.62 484 PRO A O 1
ATOM 3881 N N . ILE A 1 485 ? 4.324 15.258 13.93 1 96.94 485 ILE A N 1
ATOM 3882 C CA . ILE A 1 485 ? 3.932 16.656 13.898 1 96.94 485 ILE A CA 1
ATOM 3883 C C . ILE A 1 485 ? 2.428 16.781 14.133 1 96.94 485 ILE A C 1
ATOM 3885 O O . ILE A 1 485 ? 1.627 16.328 13.312 1 96.94 485 ILE A O 1
ATOM 3889 N N . TRP A 1 486 ? 2.033 17.453 15.211 1 96 486 TRP A N 1
ATOM 3890 C CA . TRP A 1 486 ? 0.636 17.469 15.625 1 96 486 TRP A CA 1
ATOM 3891 C C . TRP A 1 486 ? -0.112 18.641 15.023 1 96 486 TRP A C 1
ATOM 3893 O O . TRP A 1 486 ? -1.338 18.609 14.891 1 96 486 TRP A O 1
ATOM 3903 N N . ASN A 1 487 ? 0.621 19.656 14.734 1 97.19 487 ASN A N 1
ATOM 3904 C CA . ASN A 1 487 ? 0.005 20.844 14.133 1 97.19 487 ASN A CA 1
ATOM 3905 C C . ASN A 1 487 ? 0.976 21.562 13.211 1 97.19 487 ASN A C 1
ATOM 3907 O O . ASN A 1 487 ? 2.193 21.453 13.367 1 97.19 487 ASN A O 1
ATOM 3911 N N . MET A 1 488 ? 0.419 22.219 12.258 1 97.94 488 MET A N 1
ATOM 3912 C CA . MET A 1 488 ? 1.199 22.969 11.273 1 97.94 488 MET A CA 1
ATOM 3913 C C . MET A 1 488 ? 0.4 24.141 10.727 1 97.94 488 MET A C 1
ATOM 3915 O O . MET A 1 488 ? -0.733 23.969 10.273 1 97.94 488 MET A O 1
ATOM 3919 N N . VAL A 1 489 ? 0.968 25.312 10.859 1 97.44 489 VAL A N 1
ATOM 3920 C CA . VAL A 1 489 ? 0.364 26.516 10.297 1 97.44 489 VAL A CA 1
ATOM 3921 C C . VAL A 1 489 ? 1.415 27.312 9.523 1 97.44 489 VAL A C 1
ATOM 3923 O O . VAL A 1 489 ? 2.617 27.094 9.703 1 97.44 489 VAL A O 1
ATOM 3926 N N . MET A 1 490 ? 0.896 28.156 8.656 1 96.31 490 MET A N 1
ATOM 3927 C CA . MET A 1 490 ? 1.82 28.922 7.82 1 96.31 490 MET A CA 1
ATOM 3928 C C . MET A 1 490 ? 1.461 30.391 7.82 1 96.31 490 MET A C 1
ATOM 3930 O O . MET A 1 490 ? 0.281 30.75 7.809 1 96.31 490 MET A O 1
ATOM 3934 N N . HIS A 1 491 ? 2.443 31.219 7.957 1 95 491 HIS A N 1
ATOM 3935 C CA . HIS A 1 491 ? 2.336 32.656 7.793 1 95 491 HIS A CA 1
ATOM 3936 C C . HIS A 1 491 ? 3.459 33.219 6.914 1 95 491 HIS A C 1
ATOM 3938 O O . HIS A 1 491 ? 4.637 33.062 7.246 1 95 491 HIS A O 1
ATOM 3944 N N . LYS A 1 492 ? 3.061 33.719 5.793 1 91.06 492 LYS A N 1
ATOM 3945 C CA . LYS A 1 492 ? 4.027 34.188 4.805 1 91.06 492 LYS A CA 1
ATOM 3946 C C . LYS A 1 492 ? 4.957 33.062 4.367 1 91.06 492 LYS A C 1
ATOM 3948 O O . LYS A 1 492 ? 4.492 32 3.941 1 91.06 492 LYS A O 1
ATOM 3953 N N . ASP A 1 493 ? 6.258 33.219 4.57 1 91.69 493 ASP A N 1
ATOM 3954 C CA . ASP A 1 493 ? 7.188 32.219 4.082 1 91.69 493 ASP A CA 1
ATOM 3955 C C . ASP A 1 493 ? 7.707 31.344 5.223 1 91.69 493 ASP A C 1
ATOM 3957 O O . ASP A 1 493 ? 8.758 30.703 5.098 1 91.69 493 ASP A O 1
ATOM 3961 N N . TYR A 1 494 ? 6.934 31.375 6.285 1 95.06 494 TYR A N 1
ATOM 3962 C CA . TYR A 1 494 ? 7.363 30.578 7.43 1 95.06 494 TYR A CA 1
ATOM 3963 C C . TYR A 1 494 ? 6.324 29.516 7.777 1 95.06 494 TYR A C 1
ATOM 3965 O O . TYR A 1 494 ? 5.121 29.781 7.723 1 95.06 494 TYR A O 1
ATOM 3973 N N . LEU A 1 495 ? 6.836 28.359 8.086 1 96.88 495 LEU A N 1
ATOM 3974 C CA . LEU A 1 495 ? 6.027 27.266 8.625 1 96.88 495 LEU A CA 1
ATOM 3975 C C . LEU A 1 495 ? 6.238 27.125 10.125 1 96.88 495 LEU A C 1
ATOM 3977 O O . LEU A 1 495 ? 7.367 27.234 10.609 1 96.88 495 LEU A O 1
ATOM 3981 N N . TYR A 1 496 ? 5.223 27.016 10.82 1 97.88 496 TYR A N 1
ATOM 3982 C CA . TYR A 1 496 ? 5.273 26.719 12.25 1 97.88 496 TYR A CA 1
ATOM 3983 C C . TYR A 1 496 ? 4.816 25.281 12.523 1 97.88 496 TYR A C 1
ATOM 3985 O O . TYR A 1 496 ? 3.705 24.906 12.156 1 97.88 496 TYR A O 1
ATOM 3993 N N . LEU A 1 497 ? 5.691 24.5 13.102 1 97.38 497 LEU A N 1
ATOM 3994 C CA . LEU A 1 497 ? 5.449 23.094 13.391 1 97.38 497 LEU A CA 1
ATOM 3995 C C . LEU A 1 497 ? 5.461 22.844 14.898 1 97.38 497 LEU A C 1
ATOM 3997 O O . LEU A 1 497 ? 6.27 23.422 15.625 1 97.38 497 LEU A O 1
ATOM 4001 N N . SER A 1 498 ? 4.543 22.031 15.32 1 96.69 498 SER A N 1
ATOM 4002 C CA . SER A 1 498 ? 4.539 21.703 16.75 1 96.69 498 SER A CA 1
ATOM 4003 C C . SER A 1 498 ? 4.512 20.203 16.969 1 96.69 498 SER A C 1
ATOM 4005 O O . SER A 1 498 ? 3.873 19.469 16.219 1 96.69 498 SER A O 1
ATOM 4007 N N . THR A 1 499 ? 5.211 19.734 17.938 1 95.25 499 THR A N 1
ATOM 4008 C CA . THR A 1 499 ? 5.219 18.375 18.453 1 95.25 499 THR A CA 1
ATOM 4009 C C . THR A 1 499 ? 4.914 18.359 19.953 1 95.25 499 THR A C 1
ATOM 4011 O O . THR A 1 499 ? 4.457 19.359 20.5 1 95.25 499 THR A O 1
ATOM 4014 N N . ASP A 1 500 ? 5.062 17.219 20.562 1 95.25 500 ASP A N 1
ATOM 4015 C CA . ASP A 1 500 ? 4.844 17.125 22 1 95.25 500 ASP A CA 1
ATOM 4016 C C . ASP A 1 500 ? 5.992 17.781 22.766 1 95.25 500 ASP A C 1
ATOM 4018 O O . ASP A 1 500 ? 5.828 18.172 23.922 1 95.25 500 ASP A O 1
ATOM 4022 N N . SER A 1 501 ? 7.078 18.109 22.047 1 92.81 501 SER A N 1
ATOM 4023 C CA . SER A 1 501 ? 8.258 18.578 22.75 1 92.81 501 SER A CA 1
ATOM 4024 C C . SER A 1 501 ? 8.555 20.031 22.422 1 92.81 501 SER A C 1
ATOM 4026 O O . SER A 1 501 ? 8.992 20.797 23.297 1 92.81 501 SER A O 1
ATOM 4028 N N . LYS A 1 502 ? 8.336 20.391 21.141 1 93.25 502 LYS A N 1
ATOM 4029 C CA . LYS A 1 502 ? 8.797 21.734 20.766 1 93.25 502 LYS A CA 1
ATOM 4030 C C . LYS A 1 502 ? 7.938 22.312 19.656 1 93.25 502 LYS A C 1
ATOM 4032 O O . LYS A 1 502 ? 7.164 21.594 19.016 1 93.25 502 LYS A O 1
ATOM 4037 N N . VAL A 1 503 ? 8.031 23.641 19.547 1 95.88 503 VAL A N 1
ATOM 4038 C CA . VAL A 1 503 ? 7.488 24.391 18.422 1 95.88 503 VAL A CA 1
ATOM 4039 C C . VAL A 1 503 ? 8.633 24.938 17.562 1 95.88 503 VAL A C 1
ATOM 4041 O O . VAL A 1 503 ? 9.617 25.469 18.094 1 95.88 503 VAL A O 1
ATOM 4044 N N . LEU A 1 504 ? 8.516 24.734 16.266 1 96.12 504 LEU A N 1
ATOM 4045 C CA . LEU A 1 504 ? 9.562 25.188 15.352 1 96.12 504 LEU A CA 1
ATOM 4046 C C . LEU A 1 504 ? 9.023 26.219 14.375 1 96.12 504 LEU A C 1
ATOM 4048 O O . LEU A 1 504 ? 7.844 26.188 14.016 1 96.12 504 LEU A O 1
ATOM 4052 N N . GLN A 1 505 ? 9.852 27.172 14.094 1 96.75 505 GLN A N 1
ATOM 4053 C CA . GLN A 1 505 ? 9.656 28.109 12.984 1 96.75 505 GLN A CA 1
ATOM 4054 C C . GLN A 1 505 ? 10.68 27.859 11.875 1 96.75 505 GLN A C 1
ATOM 4056 O O . GLN A 1 505 ? 11.891 27.969 12.102 1 96.75 505 GLN A O 1
ATOM 4061 N N . VAL A 1 506 ? 10.141 27.531 10.711 1 95.69 506 VAL A N 1
ATOM 4062 C CA . VAL A 1 506 ? 11.023 27.125 9.617 1 95.69 506 VAL A CA 1
ATOM 4063 C C . VAL A 1 506 ? 10.734 27.984 8.383 1 95.69 506 VAL A C 1
ATOM 4065 O O . VAL A 1 506 ? 9.578 28.219 8.047 1 95.69 506 VAL A O 1
ATOM 4068 N N . ASN A 1 507 ? 11.836 28.406 7.766 1 94.31 507 ASN A N 1
ATOM 4069 C CA . ASN A 1 507 ? 11.695 29.125 6.504 1 94.31 507 ASN A CA 1
ATOM 4070 C C . ASN A 1 507 ? 11.57 28.172 5.324 1 94.31 507 ASN A C 1
ATOM 4072 O O . ASN A 1 507 ? 12.359 27.234 5.191 1 94.31 507 ASN A O 1
ATOM 4076 N N . VAL A 1 508 ? 10.586 28.406 4.422 1 93.38 508 VAL A N 1
ATOM 4077 C CA . VAL A 1 508 ? 10.297 27.453 3.355 1 93.38 508 VAL A CA 1
ATOM 4078 C C . VAL A 1 508 ? 11.141 27.781 2.125 1 93.38 508 VAL A C 1
ATOM 4080 O O . VAL A 1 508 ? 11.195 27 1.175 1 93.38 508 VAL A O 1
ATOM 4083 N N . GLU A 1 509 ? 11.812 28.938 2.113 1 90.94 509 GLU A N 1
ATOM 4084 C CA . GLU A 1 509 ? 12.719 29.297 1.021 1 90.94 509 GLU A CA 1
ATOM 4085 C C . GLU A 1 509 ? 14.07 28.609 1.186 1 90.94 509 GLU A C 1
ATOM 4087 O O . GLU A 1 509 ? 14.969 29.156 1.836 1 90.94 509 GLU A O 1
ATOM 4092 N N . THR A 1 510 ? 14.242 27.516 0.511 1 92.12 510 THR A N 1
ATOM 4093 C CA . THR A 1 510 ? 15.445 26.703 0.64 1 92.12 510 THR A CA 1
ATOM 4094 C C . THR A 1 510 ? 16.141 26.547 -0.709 1 92.12 510 THR A C 1
ATOM 4096 O O . THR A 1 510 ? 16.703 25.5 -1.011 1 92.12 510 THR A O 1
ATOM 4099 N N . CYS A 1 511 ? 16.156 27.516 -1.482 1 92.94 511 CYS A N 1
ATOM 4100 C CA . CYS A 1 511 ? 16.594 27.438 -2.873 1 92.94 511 CYS A CA 1
ATOM 4101 C C . CYS A 1 511 ? 18.078 27.078 -2.963 1 92.94 511 CYS A C 1
ATOM 4103 O O . CYS A 1 511 ? 18.469 26.266 -3.801 1 92.94 511 CYS A O 1
ATOM 4105 N N . GLU A 1 512 ? 18.891 27.562 -2.084 1 89.19 512 GLU A N 1
ATOM 4106 C CA . GLU A 1 512 ? 20.344 27.375 -2.146 1 89.19 512 GLU A CA 1
ATOM 4107 C C . GLU A 1 512 ? 20.719 25.906 -1.944 1 89.19 512 GLU A C 1
ATOM 4109 O O . GLU A 1 512 ? 21.812 25.484 -2.32 1 89.19 512 GLU A O 1
ATOM 4114 N N . GLN A 1 513 ? 19.828 25.203 -1.499 1 89.31 513 GLN A N 1
ATOM 4115 C CA . GLN A 1 513 ? 20.141 23.812 -1.153 1 89.31 513 GLN A CA 1
ATOM 4116 C C . GLN A 1 513 ? 19.891 22.875 -2.336 1 89.31 513 GLN A C 1
ATOM 4118 O O . GLN A 1 513 ? 20.328 21.734 -2.324 1 89.31 513 GLN A O 1
ATOM 4123 N N . TYR A 1 514 ? 19.203 23.391 -3.336 1 91.31 514 TYR A N 1
ATOM 4124 C CA . TYR A 1 514 ? 18.953 22.547 -4.504 1 91.31 514 TYR A CA 1
ATOM 4125 C C . TYR A 1 514 ? 20.203 22.422 -5.367 1 91.31 514 TYR A C 1
ATOM 4127 O O . TYR A 1 514 ? 20.781 23.438 -5.789 1 91.31 514 TYR A O 1
ATOM 4135 N N . LYS A 1 515 ? 20.594 21.172 -5.652 1 84.69 515 LYS A N 1
ATOM 4136 C CA . LYS A 1 515 ? 21.797 20.938 -6.445 1 84.69 515 LYS A CA 1
ATOM 4137 C C . LYS A 1 515 ? 21.453 20.562 -7.883 1 84.69 515 LYS A C 1
ATOM 4139 O O . LYS A 1 515 ? 22.297 20.641 -8.773 1 84.69 515 LYS A O 1
ATOM 4144 N N . LYS A 1 516 ? 20.234 20.188 -8.117 1 91 516 LYS A N 1
ATOM 4145 C CA . LYS A 1 516 ? 19.781 19.781 -9.445 1 91 516 LYS A CA 1
ATOM 4146 C C . LYS A 1 516 ? 18.766 20.766 -10.008 1 91 516 LYS A C 1
ATOM 4148 O O . LYS A 1 516 ? 17.953 21.312 -9.266 1 91 516 LYS A O 1
ATOM 4153 N N . ALA A 1 517 ? 18.781 20.891 -11.242 1 92.19 517 ALA A N 1
ATOM 4154 C CA . ALA A 1 517 ? 17.953 21.906 -11.906 1 92.19 517 ALA A CA 1
ATOM 4155 C C . ALA A 1 517 ? 16.469 21.547 -11.789 1 92.19 517 ALA A C 1
ATOM 4157 O O . ALA A 1 517 ? 15.633 22.438 -11.609 1 92.19 517 ALA A O 1
ATOM 4158 N N . ASP A 1 518 ? 16.156 20.344 -11.969 1 92.31 518 ASP A N 1
ATOM 4159 C CA . ASP A 1 518 ? 14.75 19.938 -11.922 1 92.31 518 ASP A CA 1
ATOM 4160 C C . ASP A 1 518 ? 14.148 20.188 -10.539 1 92.31 518 ASP A C 1
ATOM 4162 O O . ASP A 1 518 ? 13.023 20.672 -10.422 1 92.31 518 ASP A O 1
ATOM 4166 N N . ALA A 1 519 ? 14.922 19.875 -9.508 1 92.75 519 ALA A N 1
ATOM 4167 C CA . ALA A 1 519 ? 14.461 20.125 -8.148 1 92.75 519 ALA A CA 1
ATOM 4168 C C . ALA A 1 519 ? 14.227 21.609 -7.91 1 92.75 519 ALA A C 1
ATOM 4170 O O . ALA A 1 519 ? 13.273 22 -7.238 1 92.75 519 ALA A O 1
ATOM 4171 N N . CYS A 1 520 ? 15.086 22.359 -8.445 1 93.75 520 CYS A N 1
ATOM 4172 C CA . CYS A 1 520 ? 14.984 23.812 -8.312 1 93.75 520 CYS A CA 1
ATOM 4173 C C . CYS A 1 520 ? 13.766 24.344 -9.062 1 93.75 520 CYS A C 1
ATOM 4175 O O . CYS A 1 520 ? 12.969 25.109 -8.5 1 93.75 520 CYS A O 1
ATOM 4177 N N . ILE A 1 521 ? 13.617 23.938 -10.203 1 92.56 521 ILE A N 1
ATOM 4178 C CA . ILE A 1 521 ? 12.562 24.453 -11.086 1 92.56 521 ILE A CA 1
ATOM 4179 C C . ILE A 1 521 ? 11.203 24 -10.57 1 92.56 521 ILE A C 1
ATOM 4181 O O . ILE A 1 521 ? 10.211 24.719 -10.719 1 92.56 521 ILE A O 1
ATOM 4185 N N . ASN A 1 522 ? 11.164 22.922 -9.898 1 92.81 522 ASN A N 1
ATOM 4186 C CA . ASN A 1 522 ? 9.906 22.406 -9.375 1 92.81 522 ASN A CA 1
ATOM 4187 C C . ASN A 1 522 ? 9.539 23.047 -8.039 1 92.81 522 ASN A C 1
ATOM 4189 O O . ASN A 1 522 ? 8.633 22.578 -7.344 1 92.81 522 ASN A O 1
ATOM 4193 N N . ASP A 1 523 ? 10.195 24.031 -7.621 1 94.5 523 ASP A N 1
ATOM 4194 C CA . ASP A 1 523 ? 9.852 24.875 -6.473 1 94.5 523 ASP A CA 1
ATOM 4195 C C . ASP A 1 523 ? 9.516 26.297 -6.91 1 94.5 523 ASP A C 1
ATOM 4197 O O . ASP A 1 523 ? 10.391 27.047 -7.348 1 94.5 523 ASP A O 1
ATOM 4201 N N . PRO A 1 524 ? 8.352 26.656 -6.75 1 93.44 524 PRO A N 1
ATOM 4202 C CA . PRO A 1 524 ? 7.93 27.969 -7.23 1 93.44 524 PRO A CA 1
ATOM 4203 C C . PRO A 1 524 ? 8.633 29.125 -6.512 1 93.44 524 PRO A C 1
ATOM 4205 O O . PRO A 1 524 ? 8.602 30.266 -6.984 1 93.44 524 PRO A O 1
ATOM 4208 N N . TYR A 1 525 ? 9.219 28.891 -5.371 1 93.56 525 TYR A N 1
ATOM 4209 C CA . TYR A 1 525 ? 9.961 29.906 -4.637 1 93.56 525 TYR A CA 1
ATOM 4210 C C . TYR A 1 525 ? 11.305 30.188 -5.297 1 93.56 525 TYR A C 1
ATOM 4212 O O . TYR A 1 525 ? 11.969 31.172 -4.973 1 93.56 525 TYR A O 1
ATOM 4220 N N . CYS A 1 526 ? 11.641 29.297 -6.27 1 93.81 526 CYS A N 1
ATOM 4221 C CA . CYS A 1 526 ? 13.023 29.328 -6.738 1 93.81 526 CYS A CA 1
ATOM 4222 C C . CYS A 1 526 ? 13.078 29.438 -8.258 1 93.81 526 CYS A C 1
ATOM 4224 O O . CYS A 1 526 ? 12.055 29.344 -8.93 1 93.81 526 CYS A O 1
ATOM 4226 N N . GLY A 1 527 ? 14.289 29.703 -8.742 1 92.56 527 GLY A N 1
ATOM 4227 C CA . GLY A 1 527 ? 14.664 29.719 -10.148 1 92.56 527 GLY A CA 1
ATOM 4228 C C . GLY A 1 527 ? 16.094 29.297 -10.383 1 92.56 527 GLY A C 1
ATOM 4229 O O . GLY A 1 527 ? 16.984 29.562 -9.562 1 92.56 527 GLY A O 1
ATOM 4230 N N . TRP A 1 528 ? 16.25 28.672 -11.523 1 92.88 528 TRP A N 1
ATOM 4231 C CA . TRP A 1 528 ? 17.578 28.156 -11.875 1 92.88 528 TRP A CA 1
ATOM 4232 C C . TRP A 1 528 ? 18.359 29.188 -12.68 1 92.88 528 TRP A C 1
ATOM 4234 O O . TRP A 1 528 ? 17.891 29.672 -13.711 1 92.88 528 TRP A O 1
ATOM 4244 N N . ALA A 1 529 ? 19.547 29.453 -12.18 1 89.44 529 ALA A N 1
ATOM 4245 C CA . ALA A 1 529 ? 20.375 30.453 -12.844 1 89.44 529 ALA A CA 1
ATOM 4246 C C . ALA A 1 529 ? 21.312 29.812 -13.852 1 89.44 529 ALA A C 1
ATOM 4248 O O . ALA A 1 529 ? 21.469 28.578 -13.867 1 89.44 529 ALA A O 1
ATOM 4249 N N . ARG A 1 530 ? 21.922 30.594 -14.711 1 82.31 530 ARG A N 1
ATOM 4250 C CA . ARG A 1 530 ? 22.828 30.125 -15.758 1 82.31 530 ARG A CA 1
ATOM 4251 C C . ARG A 1 530 ? 24.094 29.531 -15.172 1 82.31 530 ARG A C 1
ATOM 4253 O O . ARG A 1 530 ? 24.75 28.703 -15.797 1 82.31 530 ARG A O 1
ATOM 4260 N N . ASN A 1 531 ? 24.422 29.922 -13.969 1 79.5 531 ASN A N 1
ATOM 4261 C CA . ASN A 1 531 ? 25.641 29.422 -13.328 1 79.5 531 ASN A CA 1
ATOM 4262 C C . ASN A 1 531 ? 25.375 28.141 -12.555 1 79.5 531 ASN A C 1
ATOM 4264 O O . ASN A 1 531 ? 26.141 27.781 -11.648 1 79.5 531 ASN A O 1
ATOM 4268 N N . ASP A 1 532 ? 24.281 27.5 -12.789 1 83.44 532 ASP A N 1
ATOM 4269 C CA . ASP A 1 532 ? 23.922 26.219 -12.203 1 83.44 532 ASP A CA 1
ATOM 4270 C C . ASP A 1 532 ? 23.688 26.344 -10.695 1 83.44 532 ASP A C 1
ATOM 4272 O O . ASP A 1 532 ? 24.125 25.5 -9.922 1 83.44 532 ASP A O 1
ATOM 4276 N N . LYS A 1 533 ? 23.172 27.453 -10.414 1 88.5 533 LYS A N 1
ATOM 4277 C CA . LYS A 1 533 ? 22.766 27.672 -9.023 1 88.5 533 LYS A CA 1
ATOM 4278 C C . LYS A 1 533 ? 21.266 27.953 -8.922 1 88.5 533 LYS A C 1
ATOM 4280 O O . LYS A 1 533 ? 20.688 28.578 -9.812 1 88.5 533 LYS A O 1
ATOM 4285 N N . CYS A 1 534 ? 20.75 27.5 -7.895 1 93.25 534 CYS A N 1
ATOM 4286 C CA . CYS A 1 534 ? 19.344 27.781 -7.621 1 93.25 534 CYS A CA 1
ATOM 4287 C C . CYS A 1 534 ? 19.188 29 -6.723 1 93.25 534 CYS A C 1
ATOM 4289 O O . CYS A 1 534 ? 19.828 29.078 -5.668 1 93.25 534 CYS A O 1
ATOM 4291 N N . MET A 1 535 ? 18.391 29.953 -7.125 1 91.94 535 MET A N 1
ATOM 4292 C CA . MET A 1 535 ? 18.219 31.203 -6.391 1 91.94 535 MET A CA 1
ATOM 4293 C C . MET A 1 535 ? 16.734 31.484 -6.145 1 91.94 535 MET A C 1
ATOM 4295 O O . MET A 1 535 ? 15.875 30.969 -6.859 1 91.94 535 MET A O 1
ATOM 4299 N N . PRO A 1 536 ? 16.516 32.281 -5.109 1 91.38 536 PRO A N 1
ATOM 4300 C CA . PRO A 1 536 ? 15.117 32.656 -4.879 1 91.38 536 PRO A CA 1
ATOM 4301 C C . PRO A 1 536 ? 14.539 33.531 -6.004 1 91.38 536 PRO A C 1
ATOM 4303 O O . PRO A 1 536 ? 15.242 34.375 -6.562 1 91.38 536 PRO A O 1
ATOM 4306 N N . TYR A 1 537 ? 13.391 33.281 -6.301 1 83.62 537 TYR A N 1
ATOM 4307 C CA . TYR A 1 537 ? 12.719 33.938 -7.426 1 83.62 537 TYR A CA 1
ATOM 4308 C C . TYR A 1 537 ? 12.656 35.438 -7.238 1 83.62 537 TYR A C 1
ATOM 4310 O O . TYR A 1 537 ? 12.805 36.188 -8.203 1 83.62 537 TYR A O 1
ATOM 4318 N N . ASN A 1 538 ? 12.398 36.031 -6.008 1 72.31 538 ASN A N 1
ATOM 4319 C CA . ASN A 1 538 ? 12.258 37.469 -5.766 1 72.31 538 ASN A CA 1
ATOM 4320 C C . ASN A 1 538 ? 13.602 38.188 -5.844 1 72.31 538 ASN A C 1
ATOM 4322 O O . ASN A 1 538 ? 13.656 39.375 -6.027 1 72.31 538 ASN A O 1
ATOM 4326 N N . GLN A 1 539 ? 14.734 37.562 -5.555 1 60.5 539 GLN A N 1
ATOM 4327 C CA . GLN A 1 539 ? 16.047 38.188 -5.543 1 60.5 539 GLN A CA 1
ATOM 4328 C C . GLN A 1 539 ? 16.609 38.312 -6.957 1 60.5 539 GLN A C 1
ATOM 4330 O O . GLN A 1 539 ? 17.719 38.812 -7.148 1 60.5 539 GLN A O 1
ATOM 4335 N N . GLY A 1 540 ? 15.984 37.75 -7.883 1 52.28 540 GLY A N 1
ATOM 4336 C CA . GLY A 1 540 ? 16.578 37.875 -9.203 1 52.28 540 GLY A CA 1
ATOM 4337 C C . GLY A 1 540 ? 16.719 39.312 -9.672 1 52.28 540 GLY A C 1
ATOM 4338 O O . GLY A 1 540 ? 15.727 40.031 -9.773 1 52.28 540 GLY A O 1
ATOM 4339 N N . SER A 1 541 ? 17.656 39.875 -9.227 1 49.09 541 SER A N 1
ATOM 4340 C CA . SER A 1 541 ? 18.047 41.156 -9.812 1 49.09 541 SER A CA 1
ATOM 4341 C C . SER A 1 541 ? 17.844 41.156 -11.328 1 49.09 541 SER A C 1
ATOM 4343 O O . SER A 1 541 ? 17.781 40.094 -11.953 1 49.09 541 SER A O 1
ATOM 4345 N N . SER A 1 542 ? 17.531 42.375 -11.891 1 49.5 542 SER A N 1
ATOM 4346 C CA . SER A 1 542 ? 17.359 42.844 -13.266 1 49.5 542 SER A CA 1
ATOM 4347 C C . SER A 1 542 ? 18.219 42.031 -14.219 1 49.5 542 SER A C 1
ATOM 4349 O O . SER A 1 542 ? 17.906 41.906 -15.414 1 49.5 542 SER A O 1
ATOM 4351 N N . HIS A 1 543 ? 19.453 41.438 -13.797 1 50.91 543 HIS A N 1
ATOM 4352 C CA . HIS A 1 543 ? 20.453 41.094 -14.797 1 50.91 543 HIS A CA 1
ATOM 4353 C C . HIS A 1 543 ? 20.5 39.594 -15.047 1 50.91 543 HIS A C 1
ATOM 4355 O O . HIS A 1 543 ? 21.125 39.156 -16 1 50.91 543 HIS A O 1
ATOM 4361 N N . HIS A 1 544 ? 19.891 38.594 -14.195 1 61.66 544 HIS A N 1
ATOM 4362 C CA . HIS A 1 544 ? 20.031 37.188 -14.5 1 61.66 544 HIS A CA 1
ATOM 4363 C C . HIS A 1 544 ? 18.688 36.5 -14.656 1 61.66 544 HIS A C 1
ATOM 4365 O O . HIS A 1 544 ? 17.875 36.5 -13.727 1 61.66 544 HIS A O 1
ATOM 4371 N N . ARG A 1 545 ? 18.328 36.281 -15.922 1 78.69 545 ARG A N 1
ATOM 4372 C CA . ARG A 1 545 ? 17.094 35.562 -16.25 1 78.69 545 ARG A CA 1
ATOM 4373 C C . ARG A 1 545 ? 17.047 34.188 -15.555 1 78.69 545 ARG A C 1
ATOM 4375 O O . ARG A 1 545 ? 17.906 33.344 -15.805 1 78.69 545 ARG A O 1
ATOM 4382 N N . LEU A 1 546 ? 16.188 34.031 -14.484 1 88.62 546 LEU A N 1
ATOM 4383 C CA . LEU A 1 546 ? 15.992 32.75 -13.797 1 88.62 546 LEU A CA 1
ATOM 4384 C C . LEU A 1 546 ? 14.992 31.891 -14.547 1 88.62 546 LEU A C 1
ATOM 4386 O O . LEU A 1 546 ? 13.992 32.375 -15.062 1 88.62 546 LEU A O 1
ATOM 4390 N N . ARG A 1 547 ? 15.414 30.703 -14.742 1 91.69 547 ARG A N 1
ATOM 4391 C CA . ARG A 1 547 ? 14.523 29.719 -15.344 1 91.69 547 ARG A CA 1
ATOM 4392 C C . ARG A 1 547 ? 13.625 29.078 -14.289 1 91.69 547 ARG A C 1
ATOM 4394 O O . ARG A 1 547 ? 14.117 28.594 -13.266 1 91.69 547 ARG A O 1
ATOM 4401 N N . THR A 1 548 ? 12.406 29.141 -14.555 1 91.75 548 THR A N 1
ATOM 4402 C CA . THR A 1 548 ? 11.43 28.625 -13.594 1 91.75 548 THR A CA 1
ATOM 4403 C C . THR A 1 548 ? 10.516 27.594 -14.25 1 91.75 548 THR A C 1
ATOM 4405 O O . THR A 1 548 ? 10.711 27.234 -15.414 1 91.75 548 THR A O 1
ATOM 4408 N N . PHE A 1 549 ? 9.586 27.062 -13.492 1 90.88 549 PHE A N 1
ATOM 4409 C CA . PHE A 1 549 ? 8.664 26.047 -13.992 1 90.88 549 PHE A CA 1
ATOM 4410 C C . PHE A 1 549 ? 7.852 26.578 -15.164 1 90.88 549 PHE A C 1
ATOM 4412 O O . PHE A 1 549 ? 7.375 25.812 -16 1 90.88 549 PHE A O 1
ATOM 4419 N N . LYS A 1 550 ? 7.754 27.906 -15.289 1 88.06 550 LYS A N 1
ATOM 4420 C CA . LYS A 1 550 ? 6.996 28.547 -16.359 1 88.06 550 LYS A CA 1
ATOM 4421 C C . LYS A 1 550 ? 7.664 28.328 -17.719 1 88.06 550 LYS A C 1
ATOM 4423 O O . LYS A 1 550 ? 7.008 28.391 -18.75 1 88.06 550 LYS A O 1
ATOM 4428 N N . ASP A 1 551 ? 8.875 28.078 -17.578 1 89.75 551 ASP A N 1
ATOM 4429 C CA . ASP A 1 551 ? 9.656 27.953 -18.812 1 89.75 551 ASP A CA 1
ATOM 4430 C C . ASP A 1 551 ? 9.648 26.516 -19.312 1 89.75 551 ASP A C 1
ATOM 4432 O O . ASP A 1 551 ? 10.148 26.234 -20.406 1 89.75 551 ASP A O 1
ATOM 4436 N N . VAL A 1 552 ? 9.133 25.609 -18.562 1 88.81 552 VAL A N 1
ATOM 4437 C CA . VAL A 1 552 ? 9.133 24.203 -18.938 1 88.81 552 VAL A CA 1
ATOM 4438 C C . VAL A 1 552 ? 7.961 23.922 -19.875 1 88.81 552 VAL A C 1
ATOM 4440 O O . VAL A 1 552 ? 6.801 24.047 -19.469 1 88.81 552 VAL A O 1
ATOM 4443 N N . PRO A 1 553 ? 8.305 23.516 -21.016 1 85.25 553 PRO A N 1
ATOM 4444 C CA . PRO A 1 553 ? 7.215 23.203 -21.938 1 85.25 553 PRO A CA 1
ATOM 4445 C C . PRO A 1 553 ? 6.43 21.969 -21.516 1 85.25 553 PRO A C 1
ATOM 4447 O O . PRO A 1 553 ? 7.023 20.938 -21.156 1 85.25 553 PRO A O 1
ATOM 4450 N N . ALA A 1 554 ? 5.129 22.031 -21.594 1 76.56 554 ALA A N 1
ATOM 4451 C CA . ALA A 1 554 ? 4.27 20.938 -21.156 1 76.56 554 ALA A CA 1
ATOM 4452 C C . ALA A 1 554 ? 4.172 19.844 -22.219 1 76.56 554 ALA A C 1
ATOM 4454 O O . ALA A 1 554 ? 3.857 18.703 -21.906 1 76.56 554 ALA A O 1
ATOM 4455 N N . ASN A 1 555 ? 4.547 20.094 -23.438 1 78.75 555 ASN A N 1
ATOM 4456 C CA . ASN A 1 555 ? 4.301 19.188 -24.547 1 78.75 555 ASN A CA 1
ATOM 4457 C C . ASN A 1 555 ? 5.531 18.344 -24.859 1 78.75 555 ASN A C 1
ATOM 4459 O O . ASN A 1 555 ? 5.547 17.594 -25.844 1 78.75 555 ASN A O 1
ATOM 4463 N N . MET A 1 556 ? 6.516 18.5 -24.078 1 83.81 556 MET A N 1
ATOM 4464 C CA . MET A 1 556 ? 7.742 17.734 -24.297 1 83.81 556 MET A CA 1
ATOM 4465 C C . MET A 1 556 ? 7.988 16.781 -23.125 1 83.81 556 MET A C 1
ATOM 4467 O O . MET A 1 556 ? 7.59 17.062 -22 1 83.81 556 MET A O 1
ATOM 4471 N N . PRO A 1 557 ? 8.625 15.609 -23.578 1 83.5 557 PRO A N 1
ATOM 4472 C CA . PRO A 1 557 ? 9.047 14.773 -22.453 1 83.5 557 PRO A CA 1
ATOM 4473 C C . PRO A 1 557 ? 9.914 15.523 -21.438 1 83.5 557 PRO A C 1
ATOM 4475 O O . PRO A 1 557 ? 10.695 16.391 -21.828 1 83.5 557 PRO A O 1
ATOM 4478 N N . PHE A 1 558 ? 9.781 15.242 -20.312 1 81.75 558 PHE A N 1
ATOM 4479 C CA . PHE A 1 558 ? 10.344 16 -19.203 1 81.75 558 PHE A CA 1
ATOM 4480 C C . PHE A 1 558 ? 11.844 16.219 -19.406 1 81.75 558 PHE A C 1
ATOM 4482 O O . PHE A 1 558 ? 12.344 17.328 -19.234 1 81.75 558 PHE A O 1
ATOM 4489 N N . LYS A 1 559 ? 12.57 15.117 -19.75 1 83.94 559 LYS A N 1
ATOM 4490 C CA . LYS A 1 559 ? 14.016 15.211 -19.922 1 83.94 559 LYS A CA 1
ATOM 4491 C C . LYS A 1 559 ? 14.375 16.188 -21.031 1 83.94 559 LYS A C 1
ATOM 4493 O O . LYS A 1 559 ? 15.289 17 -20.875 1 83.94 559 LYS A O 1
ATOM 4498 N N . GLU A 1 560 ? 13.703 16.125 -22.094 1 86.06 560 GLU A N 1
ATOM 4499 C CA . GLU A 1 560 ? 13.922 17.031 -23.219 1 86.06 560 GLU A CA 1
ATOM 4500 C C . GLU A 1 560 ? 13.516 18.453 -22.859 1 86.06 560 GLU A C 1
ATOM 4502 O O . GLU A 1 560 ? 14.188 19.422 -23.25 1 86.06 560 GLU A O 1
ATOM 4507 N N . ALA A 1 561 ? 12.43 18.516 -22.172 1 89.69 561 ALA A N 1
ATOM 4508 C CA . ALA A 1 561 ? 11.969 19.828 -21.734 1 89.69 561 ALA A CA 1
ATOM 4509 C C . ALA A 1 561 ? 13.008 20.516 -20.859 1 89.69 561 ALA A C 1
ATOM 4511 O O . ALA A 1 561 ? 13.266 21.719 -21 1 89.69 561 ALA A O 1
ATOM 4512 N N . MET A 1 562 ? 13.586 19.75 -20 1 88.88 562 MET A N 1
ATOM 4513 C CA . MET A 1 562 ? 14.586 20.297 -19.094 1 88.88 562 MET A CA 1
ATOM 4514 C C . MET A 1 562 ? 15.836 20.734 -19.844 1 88.88 562 MET A C 1
ATOM 4516 O O . MET A 1 562 ? 16.422 21.781 -19.547 1 88.88 562 MET A O 1
ATOM 4520 N N . ALA A 1 563 ? 16.219 19.938 -20.781 1 87.88 563 ALA A N 1
ATOM 4521 C CA . ALA A 1 563 ? 17.375 20.312 -21.609 1 87.88 563 ALA A CA 1
ATOM 4522 C C . ALA A 1 563 ? 17.125 21.625 -22.344 1 87.88 563 ALA A C 1
ATOM 4524 O O . ALA A 1 563 ? 18.031 22.438 -22.484 1 87.88 563 ALA A O 1
ATOM 4525 N N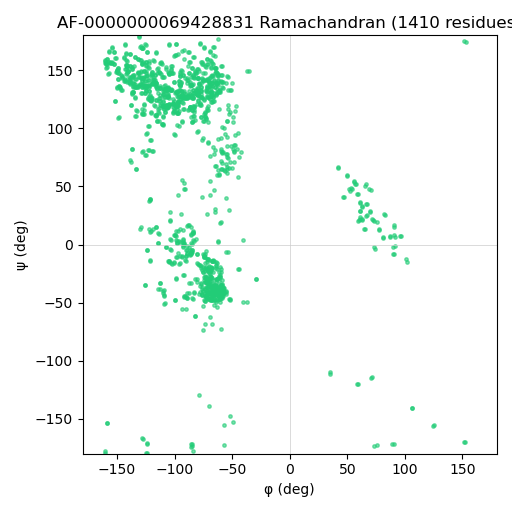 . HIS A 1 564 ? 15.977 21.781 -22.766 1 87.88 564 HIS A N 1
ATOM 4526 C CA . HIS A 1 564 ? 15.594 23 -23.469 1 87.88 564 HIS A CA 1
ATOM 4527 C C . HIS A 1 564 ? 15.633 24.219 -22.547 1 87.88 564 HIS A C 1
ATOM 4529 O O . HIS A 1 564 ? 16.094 25.281 -22.953 1 87.88 564 HIS A O 1
ATOM 4535 N N . VAL A 1 565 ? 15.117 23.984 -21.391 1 89.06 565 VAL A N 1
ATOM 4536 C CA . VAL A 1 565 ? 15.023 25.094 -20.438 1 89.06 565 VAL A CA 1
ATOM 4537 C C . VAL A 1 565 ? 16.422 25.484 -19.969 1 89.06 565 VAL A C 1
ATOM 4539 O O . VAL A 1 565 ? 16.734 26.672 -19.859 1 89.06 565 VAL A O 1
ATOM 4542 N N . ILE A 1 566 ? 17.266 24.5 -19.719 1 87.75 566 ILE A N 1
ATOM 4543 C CA . ILE A 1 566 ? 18.625 24.766 -19.219 1 87.75 566 ILE A CA 1
ATOM 4544 C C . ILE A 1 566 ? 19.5 25.25 -20.375 1 87.75 566 ILE A C 1
ATOM 4546 O O . ILE A 1 566 ? 20.484 25.953 -20.141 1 87.75 566 ILE A O 1
ATOM 4550 N N . GLU A 1 567 ? 19.172 25.047 -21.578 1 83.31 567 GLU A N 1
ATOM 4551 C CA . GLU A 1 567 ? 19.859 25.484 -22.797 1 83.31 567 GLU A CA 1
ATOM 4552 C C . GLU A 1 567 ? 21.281 24.922 -22.844 1 83.31 567 GLU A C 1
ATOM 4554 O O . GLU A 1 567 ? 22.188 25.562 -23.359 1 83.31 567 GLU A O 1
ATOM 4559 N N . GLU A 1 568 ? 21.578 23.859 -22.109 1 82.5 568 GLU A N 1
ATOM 4560 C CA . GLU A 1 568 ? 22.828 23.141 -22.078 1 82.5 568 GLU A CA 1
ATOM 4561 C C . GLU A 1 568 ? 22.609 21.625 -22.031 1 82.5 568 GLU A C 1
ATOM 4563 O O . GLU A 1 568 ? 21.516 21.172 -21.656 1 82.5 568 GLU A O 1
ATOM 4568 N N . PRO A 1 569 ? 23.672 20.953 -22.562 1 85.5 569 PRO A N 1
ATOM 4569 C CA . PRO A 1 569 ? 23.531 19.5 -22.391 1 85.5 569 PRO A CA 1
ATOM 4570 C C . PRO A 1 569 ? 23.406 19.094 -20.922 1 85.5 569 PRO A C 1
ATOM 4572 O O . PRO A 1 569 ? 24.016 19.734 -20.047 1 85.5 569 PRO A O 1
ATOM 4575 N N . LEU A 1 570 ? 22.656 18.109 -20.75 1 89.25 570 LEU A N 1
ATOM 4576 C CA . LEU A 1 570 ? 22.391 17.672 -19.391 1 89.25 570 LEU A CA 1
ATOM 4577 C C . LEU A 1 570 ? 23.609 17.031 -18.766 1 89.25 570 LEU A C 1
ATOM 4579 O O . LEU A 1 570 ? 23.688 16.859 -17.547 1 89.25 570 LEU A O 1
ATOM 4583 N N . TYR A 1 571 ? 24.5 16.547 -19.531 1 88.25 571 TYR A N 1
ATOM 4584 C CA . TYR A 1 571 ? 25.781 16.062 -19 1 88.25 571 TYR A CA 1
ATOM 4585 C C . TYR A 1 571 ? 26.938 16.547 -19.859 1 88.25 571 TYR A C 1
ATOM 4587 O O . TYR A 1 571 ? 26.75 16.938 -21.016 1 88.25 571 TYR A O 1
ATOM 4595 N N . GLU A 1 572 ? 28.125 16.656 -19.219 1 81.62 572 GLU A N 1
ATOM 4596 C CA . GLU A 1 572 ? 29.344 17.047 -19.953 1 81.62 572 GLU A CA 1
ATOM 4597 C C . GLU A 1 572 ? 30.375 15.922 -19.938 1 81.62 572 GLU A C 1
ATOM 4599 O O . GLU A 1 572 ? 30.469 15.164 -18.969 1 81.62 572 GLU A O 1
ATOM 4604 N N . SER A 1 573 ? 30.906 15.781 -21.078 1 88.19 573 SER A N 1
ATOM 4605 C CA . SER A 1 573 ? 32.031 14.875 -21.172 1 88.19 573 SER A CA 1
ATOM 4606 C C . SER A 1 573 ? 33.312 15.531 -20.656 1 88.19 573 SER A C 1
ATOM 4608 O O . SER A 1 573 ? 33.656 16.656 -21.031 1 88.19 573 SER A O 1
ATOM 4610 N N . ARG A 1 574 ? 34 14.883 -19.781 1 89.62 574 ARG A N 1
ATOM 4611 C CA . ARG A 1 574 ? 35.188 15.469 -19.203 1 89.62 574 ARG A CA 1
ATOM 4612 C C . ARG A 1 574 ? 36.406 14.539 -19.359 1 89.62 574 ARG A C 1
ATOM 4614 O O . ARG A 1 574 ? 36.25 13.312 -19.328 1 89.62 574 ARG A O 1
ATOM 4621 N N . THR A 1 575 ? 37.438 15.148 -19.625 1 91.06 575 THR A N 1
ATOM 4622 C CA . THR A 1 575 ? 38.688 14.422 -19.625 1 91.06 575 THR A CA 1
ATOM 4623 C C . THR A 1 575 ? 39.469 14.68 -18.344 1 91.06 575 THR A C 1
ATOM 4625 O O . THR A 1 575 ? 39.688 15.828 -17.969 1 91.06 575 THR A O 1
ATOM 4628 N N . VAL A 1 576 ? 39.781 13.648 -17.734 1 91.56 576 VAL A N 1
ATOM 4629 C CA . VAL A 1 576 ? 40.5 13.797 -16.469 1 91.56 576 VAL A CA 1
ATOM 4630 C C . VAL A 1 576 ? 41.844 13.133 -16.547 1 91.56 576 VAL A C 1
ATOM 4632 O O . VAL A 1 576 ? 42 12.078 -17.172 1 91.56 576 VAL A O 1
ATOM 4635 N N . ASN A 1 577 ? 42.844 13.797 -15.984 1 85.69 577 ASN A N 1
ATOM 4636 C CA . ASN A 1 577 ? 44.188 13.258 -15.859 1 85.69 577 ASN A CA 1
ATOM 4637 C C . ASN A 1 577 ? 44.5 12.867 -14.422 1 85.69 577 ASN A C 1
ATOM 4639 O O . ASN A 1 577 ? 44.438 13.703 -13.516 1 85.69 577 ASN A O 1
ATOM 4643 N N . VAL A 1 578 ? 44.719 11.617 -14.297 1 85.25 578 VAL A N 1
ATOM 4644 C CA . VAL A 1 578 ? 44.906 11.109 -12.938 1 85.25 578 VAL A CA 1
ATOM 4645 C C . VAL A 1 578 ? 46.281 10.422 -12.844 1 85.25 578 VAL A C 1
ATOM 4647 O O . VAL A 1 578 ? 46.844 10 -13.859 1 85.25 578 VAL A O 1
ATOM 4650 N N . SER A 1 579 ? 46.75 10.391 -11.609 1 76.5 579 SER A N 1
ATOM 4651 C CA . SER A 1 579 ? 48.062 9.797 -11.383 1 76.5 579 SER A CA 1
ATOM 4652 C C . SER A 1 579 ? 47.906 8.391 -10.805 1 76.5 579 SER A C 1
ATOM 4654 O O . SER A 1 579 ? 47 8.109 -10.047 1 76.5 579 SER A O 1
ATOM 4656 N N . VAL A 1 580 ? 48.875 7.617 -11.062 1 75.62 580 VAL A N 1
ATOM 4657 C CA . VAL A 1 580 ? 48.906 6.238 -10.586 1 75.62 580 VAL A CA 1
ATOM 4658 C C . VAL A 1 580 ? 49.031 6.219 -9.062 1 75.62 580 VAL A C 1
ATOM 4660 O O . VAL A 1 580 ? 49.75 7.02 -8.469 1 75.62 580 VAL A O 1
ATOM 4663 N N . GLY A 1 581 ? 48.312 5.352 -8.492 1 67.06 581 GLY A N 1
ATOM 4664 C CA . GLY A 1 581 ? 48.375 5.141 -7.055 1 67.06 581 GLY A CA 1
ATOM 4665 C C . GLY A 1 581 ? 47.406 5.996 -6.27 1 67.06 581 GLY A C 1
ATOM 4666 O O . GLY A 1 581 ? 47.25 5.824 -5.059 1 67.06 581 GLY A O 1
ATOM 4667 N N . THR A 1 582 ? 46.781 6.91 -7 1 72.5 582 THR A N 1
ATOM 4668 C CA . THR A 1 582 ? 45.812 7.781 -6.328 1 72.5 582 THR A CA 1
ATOM 4669 C C . THR A 1 582 ? 44.375 7.285 -6.547 1 72.5 582 THR A C 1
ATOM 4671 O O . THR A 1 582 ? 44.156 6.219 -7.129 1 72.5 582 THR A O 1
ATOM 4674 N N . SER A 1 583 ? 43.531 7.918 -5.859 1 79.19 583 SER A N 1
ATOM 4675 C CA . SER A 1 583 ? 42.094 7.664 -6.082 1 79.19 583 SER A CA 1
ATOM 4676 C C . SER A 1 583 ? 41.406 8.867 -6.719 1 79.19 583 SER A C 1
ATOM 4678 O O . SER A 1 583 ? 41.844 10.008 -6.535 1 79.19 583 SER A O 1
ATOM 4680 N N . PHE A 1 584 ? 40.531 8.602 -7.52 1 83.5 584 PHE A N 1
ATOM 4681 C CA . PHE A 1 584 ? 39.812 9.688 -8.188 1 83.5 584 PHE A CA 1
ATOM 4682 C C . PHE A 1 584 ? 38.312 9.375 -8.297 1 83.5 584 PHE A C 1
ATOM 4684 O O . PHE A 1 584 ? 37.938 8.234 -8.555 1 83.5 584 PHE A O 1
ATOM 4691 N N . ARG A 1 585 ? 37.594 10.398 -8.07 1 87.81 585 ARG A N 1
ATOM 4692 C CA . ARG A 1 585 ? 36.156 10.25 -8.148 1 87.81 585 ARG A CA 1
ATOM 4693 C C . ARG A 1 585 ? 35.594 10.781 -9.477 1 87.81 585 ARG A C 1
ATOM 4695 O O . ARG A 1 585 ? 35.812 11.953 -9.805 1 87.81 585 ARG A O 1
ATOM 4702 N N . LEU A 1 586 ? 35.031 9.883 -10.18 1 90.69 586 LEU A N 1
ATOM 4703 C CA . LEU A 1 586 ? 34.281 10.305 -11.344 1 90.69 586 LEU A CA 1
ATOM 4704 C C . LEU A 1 586 ? 32.844 10.703 -10.953 1 90.69 586 LEU A C 1
ATOM 4706 O O . LEU A 1 586 ? 31.969 9.852 -10.836 1 90.69 586 LEU A O 1
ATOM 4710 N N . ARG A 1 587 ? 32.625 11.906 -10.945 1 87.88 587 ARG A N 1
ATOM 4711 C CA . ARG A 1 587 ? 31.344 12.43 -10.445 1 87.88 587 ARG A CA 1
ATOM 4712 C C . ARG A 1 587 ? 30.234 12.273 -11.492 1 87.88 587 ARG A C 1
ATOM 4714 O O . ARG A 1 587 ? 30.484 12.398 -12.695 1 87.88 587 ARG A O 1
ATOM 4721 N N . LEU A 1 588 ? 29.125 11.891 -11.016 1 87.5 588 LEU A N 1
ATOM 4722 C CA . LEU A 1 588 ? 27.938 11.93 -11.875 1 87.5 588 LEU A CA 1
ATOM 4723 C C . LEU A 1 588 ? 27.438 13.367 -12.039 1 87.5 588 LEU A C 1
ATOM 4725 O O . LEU A 1 588 ? 26.719 13.875 -11.188 1 87.5 588 LEU A O 1
ATOM 4729 N N . SER A 1 589 ? 27.859 14.039 -12.992 1 81.75 589 SER A N 1
ATOM 4730 C CA . SER A 1 589 ? 27.516 15.445 -13.203 1 81.75 589 SER A CA 1
ATOM 4731 C C . SER A 1 589 ? 26.312 15.586 -14.133 1 81.75 589 SER A C 1
ATOM 4733 O O . SER A 1 589 ? 26.438 16.125 -15.234 1 81.75 589 SER A O 1
ATOM 4735 N N . TYR A 1 590 ? 25.25 14.992 -13.828 1 89.31 590 TYR A N 1
ATOM 4736 C CA . TYR A 1 590 ? 24 15.156 -14.562 1 89.31 590 TYR A CA 1
ATOM 4737 C C . TYR A 1 590 ? 23.156 16.266 -13.961 1 89.31 590 TYR A C 1
ATOM 4739 O O . TYR A 1 590 ? 23.016 16.359 -12.734 1 89.31 590 TYR A O 1
ATOM 4747 N N . LYS A 1 591 ? 22.656 17.125 -14.703 1 89.75 591 LYS A N 1
ATOM 4748 C CA . LYS A 1 591 ? 22.062 18.375 -14.219 1 89.75 591 LYS A CA 1
ATOM 4749 C C . LYS A 1 591 ? 20.688 18.109 -13.602 1 89.75 591 LYS A C 1
ATOM 4751 O O . LYS A 1 591 ? 20.172 18.938 -12.852 1 89.75 591 LYS A O 1
ATOM 4756 N N . ILE A 1 592 ? 20.031 17 -14 1 91.06 592 ILE A N 1
ATOM 4757 C CA . ILE A 1 592 ? 18.75 16.641 -13.422 1 91.06 592 ILE A CA 1
ATOM 4758 C C . ILE A 1 592 ? 18.859 15.305 -12.672 1 91.06 592 ILE A C 1
ATOM 4760 O O . ILE A 1 592 ? 19.891 14.625 -12.773 1 91.06 592 ILE A O 1
ATOM 4764 N N . CYS A 1 593 ? 17.891 15.039 -11.891 1 89.12 593 CYS A N 1
ATOM 4765 C CA . CYS A 1 593 ? 17.922 13.812 -11.102 1 89.12 593 CYS A CA 1
ATOM 4766 C C . CYS A 1 593 ? 17.875 12.586 -12 1 89.12 593 CYS A C 1
ATOM 4768 O O . CYS A 1 593 ? 17.141 12.562 -12.992 1 89.12 593 CYS A O 1
ATOM 4770 N N . VAL A 1 594 ? 18.703 11.602 -11.734 1 86.5 594 VAL A N 1
ATOM 4771 C CA . VAL A 1 594 ? 18.688 10.328 -12.43 1 86.5 594 VAL A CA 1
ATOM 4772 C C . VAL A 1 594 ? 17.891 9.305 -11.625 1 86.5 594 VAL A C 1
ATOM 4774 O O . VAL A 1 594 ? 18.266 8.961 -10.5 1 86.5 594 VAL A O 1
ATOM 4777 N N . GLU A 1 595 ? 16.812 8.938 -12.188 1 77.31 595 GLU A N 1
ATOM 4778 C CA . GLU A 1 595 ? 15.953 7.988 -11.492 1 77.31 595 GLU A CA 1
ATOM 4779 C C . GLU A 1 595 ? 16.5 6.57 -11.586 1 77.31 595 GLU A C 1
ATOM 4781 O O . GLU A 1 595 ? 16.922 6.129 -12.664 1 77.31 595 GLU A O 1
ATOM 4786 N N . GLY A 1 596 ? 16.609 5.887 -10.484 1 72.19 596 GLY A N 1
ATOM 4787 C CA . GLY A 1 596 ? 16.984 4.48 -10.508 1 72.19 596 GLY A CA 1
ATOM 4788 C C . GLY A 1 596 ? 18.484 4.258 -10.422 1 72.19 596 GLY A C 1
ATOM 4789 O O . GLY A 1 596 ? 19.234 5.195 -10.172 1 72.19 596 GLY A O 1
ATOM 4790 N N . PRO A 1 597 ? 18.891 3.008 -10.617 1 73.44 597 PRO A N 1
ATOM 4791 C CA . PRO A 1 597 ? 20.312 2.66 -10.531 1 73.44 597 PRO A CA 1
ATOM 4792 C C . PRO A 1 597 ? 21.094 3.092 -11.766 1 73.44 597 PRO A C 1
ATOM 4794 O O . PRO A 1 597 ? 20.547 3.143 -12.867 1 73.44 597 PRO A O 1
ATOM 4797 N N . VAL A 1 598 ? 22.312 3.543 -11.516 1 87.44 598 VAL A N 1
ATOM 4798 C CA . VAL A 1 598 ? 23.219 3.953 -12.586 1 87.44 598 VAL A CA 1
ATOM 4799 C C . VAL A 1 598 ? 24.281 2.883 -12.797 1 87.44 598 VAL A C 1
ATOM 4801 O O . VAL A 1 598 ? 24.812 2.336 -11.836 1 87.44 598 VAL A O 1
ATOM 4804 N N . LYS A 1 599 ? 24.484 2.545 -14.078 1 87.44 599 LYS A N 1
ATOM 4805 C CA . LYS A 1 599 ? 25.531 1.601 -14.445 1 87.44 599 LYS A CA 1
ATOM 4806 C C . LYS A 1 599 ? 26.703 2.314 -15.117 1 87.44 599 LYS A C 1
ATOM 4808 O O . LYS A 1 599 ? 26.5 3.16 -15.992 1 87.44 599 LYS A O 1
ATOM 4813 N N . TRP A 1 600 ? 27.844 2.096 -14.625 1 92.69 600 TRP A N 1
ATOM 4814 C CA . TRP A 1 600 ? 29.031 2.66 -15.234 1 92.69 600 TRP A CA 1
ATOM 4815 C C . TRP A 1 600 ? 29.672 1.663 -16.188 1 92.69 600 TRP A C 1
ATOM 4817 O O . TRP A 1 600 ? 29.75 0.467 -15.898 1 92.69 600 TRP A O 1
ATOM 4827 N N . LYS A 1 601 ? 30.078 2.133 -17.312 1 94.31 601 LYS A N 1
ATOM 4828 C CA . LYS A 1 601 ? 30.766 1.338 -18.328 1 94.31 601 LYS A CA 1
ATOM 4829 C C . LYS A 1 601 ? 32.156 1.888 -18.594 1 94.31 601 LYS A C 1
ATOM 4831 O O . LYS A 1 601 ? 32.375 3.102 -18.578 1 94.31 601 LYS A O 1
ATOM 4836 N N . LYS A 1 602 ? 33.062 0.983 -18.719 1 94.62 602 LYS A N 1
ATOM 4837 C CA . LYS A 1 602 ? 34.375 1.314 -19.234 1 94.62 602 LYS A CA 1
ATOM 4838 C C . LYS A 1 602 ? 34.594 0.728 -20.625 1 94.62 602 LYS A C 1
ATOM 4840 O O . LYS A 1 602 ? 34.5 -0.487 -20.812 1 94.62 602 LYS A O 1
ATOM 4845 N N . ASN A 1 603 ? 34.875 1.48 -21.5 1 93.5 603 ASN A N 1
ATOM 4846 C CA . ASN A 1 603 ? 35.031 1.026 -22.875 1 93.5 603 ASN A CA 1
ATOM 4847 C C . ASN A 1 603 ? 33.906 0.115 -23.312 1 93.5 603 ASN A C 1
ATOM 4849 O O . ASN A 1 603 ? 34.125 -0.985 -23.812 1 93.5 603 ASN A O 1
ATOM 4853 N N . GLU A 1 604 ? 32.719 0.446 -22.938 1 88.5 604 GLU A N 1
ATOM 4854 C CA . GLU A 1 604 ? 31.484 -0.172 -23.359 1 88.5 604 GLU A CA 1
ATOM 4855 C C . GLU A 1 604 ? 31.203 -1.458 -22.594 1 88.5 604 GLU A C 1
ATOM 4857 O O . GLU A 1 604 ? 30.266 -2.186 -22.906 1 88.5 604 GLU A O 1
ATOM 4862 N N . THR A 1 605 ? 32.031 -1.662 -21.672 1 88.69 605 THR A N 1
ATOM 4863 C CA . THR A 1 605 ? 31.797 -2.818 -20.812 1 88.69 605 THR A CA 1
ATOM 4864 C C . THR A 1 605 ? 31.312 -2.381 -19.422 1 88.69 605 THR A C 1
ATOM 4866 O O . THR A 1 605 ? 31.891 -1.466 -18.828 1 88.69 605 THR A O 1
ATOM 4869 N N . VAL A 1 606 ? 30.328 -3.012 -18.984 1 87.5 606 VAL A N 1
ATOM 4870 C CA . VAL A 1 606 ? 29.734 -2.662 -17.688 1 87.5 606 VAL A CA 1
ATOM 4871 C C . VAL A 1 606 ? 30.703 -3.002 -16.578 1 87.5 606 VAL A C 1
ATOM 4873 O O . VAL A 1 606 ? 31.297 -4.086 -16.562 1 87.5 606 VAL A O 1
ATOM 4876 N N . LEU A 1 607 ? 30.891 -2.01 -15.688 1 87.81 607 LEU A N 1
ATOM 4877 C CA . LEU A 1 607 ? 31.797 -2.191 -14.57 1 87.81 607 LEU A CA 1
ATOM 4878 C C . LEU A 1 607 ? 31.094 -2.852 -13.383 1 87.81 607 LEU A C 1
ATOM 4880 O O . LEU A 1 607 ? 29.938 -2.553 -13.109 1 87.81 607 LEU A O 1
ATOM 4884 N N . CYS A 1 608 ? 31.672 -3.746 -12.758 1 76.12 608 CYS A N 1
ATOM 4885 C CA . CYS A 1 608 ? 31.203 -4.332 -11.508 1 76.12 608 CYS A CA 1
ATOM 4886 C C . CYS A 1 608 ? 31.891 -3.688 -10.305 1 76.12 608 CYS A C 1
ATOM 4888 O O . CYS A 1 608 ? 33.125 -3.574 -10.273 1 76.12 608 CYS A O 1
ATOM 4890 N N . PRO A 1 609 ? 31.031 -3.242 -9.406 1 75.81 609 PRO A N 1
ATOM 4891 C CA . PRO A 1 609 ? 31.641 -2.631 -8.219 1 75.81 609 PRO A CA 1
ATOM 4892 C C . PRO A 1 609 ? 32.562 -3.586 -7.473 1 75.81 609 PRO A C 1
ATOM 4894 O O . PRO A 1 609 ? 32.281 -4.785 -7.391 1 75.81 609 PRO A O 1
ATOM 4897 N N . GLY A 1 610 ? 33.688 -3.186 -7.07 1 74.38 610 GLY A N 1
ATOM 4898 C CA . GLY A 1 610 ? 34.688 -3.932 -6.336 1 74.38 610 GLY A CA 1
ATOM 4899 C C . GLY A 1 610 ? 35.656 -3.041 -5.59 1 74.38 610 GLY A C 1
ATOM 4900 O O . GLY A 1 610 ? 35.312 -1.935 -5.18 1 74.38 610 GLY A O 1
ATOM 4901 N N . ASN A 1 611 ? 36.781 -3.584 -5.402 1 73.06 611 ASN A N 1
ATOM 4902 C CA . ASN A 1 611 ? 37.812 -2.859 -4.648 1 73.06 611 ASN A CA 1
ATOM 4903 C C . ASN A 1 611 ? 38.406 -1.703 -5.461 1 73.06 611 ASN A C 1
ATOM 4905 O O . ASN A 1 611 ? 38.781 -0.674 -4.902 1 73.06 611 ASN A O 1
ATOM 4909 N N . GLU A 1 612 ? 38.438 -1.943 -6.758 1 81.81 612 GLU A N 1
ATOM 4910 C CA . GLU A 1 612 ? 39.031 -0.909 -7.602 1 81.81 612 GLU A CA 1
ATOM 4911 C C . GLU A 1 612 ? 37.969 0.129 -8.016 1 81.81 612 GLU A C 1
ATOM 4913 O O . GLU A 1 612 ? 38.312 1.289 -8.258 1 81.81 612 GLU A O 1
ATOM 4918 N N . TYR A 1 613 ? 36.812 -0.358 -8.164 1 87.81 613 TYR A N 1
ATOM 4919 C CA . TYR A 1 613 ? 35.688 0.504 -8.562 1 87.81 613 TYR A CA 1
ATOM 4920 C C . TYR A 1 613 ? 34.625 0.56 -7.473 1 87.81 613 TYR A C 1
ATOM 4922 O O . TYR A 1 613 ? 33.938 -0.422 -7.242 1 87.81 613 TYR A O 1
ATOM 4930 N N . LEU A 1 614 ? 34.562 1.723 -6.898 1 84.62 614 LEU A N 1
ATOM 4931 C CA . LEU A 1 614 ? 33.562 1.877 -5.836 1 84.62 614 LEU A CA 1
ATOM 4932 C C . LEU A 1 614 ? 32.469 2.848 -6.25 1 84.62 614 LEU A C 1
ATOM 4934 O O . LEU A 1 614 ? 32.75 3.9 -6.828 1 84.62 614 LEU A O 1
ATOM 4938 N N . MET A 1 615 ? 31.328 2.42 -5.945 1 85.81 615 MET A N 1
ATOM 4939 C CA . MET A 1 615 ? 30.203 3.299 -6.23 1 85.81 615 MET A CA 1
ATOM 4940 C C . MET A 1 615 ? 29.844 4.141 -5.008 1 85.81 615 MET A C 1
ATOM 4942 O O . MET A 1 615 ? 29.688 3.609 -3.908 1 85.81 615 MET A O 1
ATOM 4946 N N . ALA A 1 616 ? 29.703 5.41 -5.297 1 81.75 616 ALA A N 1
ATOM 4947 C CA . ALA A 1 616 ? 29.297 6.316 -4.227 1 81.75 616 ALA A CA 1
ATOM 4948 C C . ALA A 1 616 ? 27.766 6.375 -4.109 1 81.75 616 ALA A C 1
ATOM 4950 O O . ALA A 1 616 ? 27.047 5.914 -5 1 81.75 616 ALA A O 1
ATOM 4951 N N . GLN A 1 617 ? 27.281 6.914 -3.02 1 76.38 617 GLN A N 1
ATOM 4952 C CA . GLN A 1 617 ? 25.844 7.055 -2.799 1 76.38 617 GLN A CA 1
ATOM 4953 C C . GLN A 1 617 ? 25.219 7.977 -3.84 1 76.38 617 GLN A C 1
ATOM 4955 O O . GLN A 1 617 ? 24.047 7.816 -4.191 1 76.38 617 GLN A O 1
ATOM 4960 N N . ASP A 1 618 ? 26.031 8.891 -4.289 1 76.56 618 ASP A N 1
ATOM 4961 C CA . ASP A 1 618 ? 25.516 9.797 -5.309 1 76.56 618 ASP A CA 1
ATOM 4962 C C . ASP A 1 618 ? 25.672 9.195 -6.707 1 76.56 618 ASP A C 1
ATOM 4964 O O . ASP A 1 618 ? 25.562 9.906 -7.707 1 76.56 618 ASP A O 1
ATOM 4968 N N . ASN A 1 619 ? 26.047 7.945 -6.812 1 83.25 619 ASN A N 1
ATOM 4969 C CA . ASN A 1 619 ? 26.172 7.176 -8.047 1 83.25 619 ASN A CA 1
ATOM 4970 C C . ASN A 1 619 ? 27.453 7.527 -8.797 1 83.25 619 ASN A C 1
ATOM 4972 O O . ASN A 1 619 ? 27.594 7.188 -9.977 1 83.25 619 ASN A O 1
ATOM 4976 N N . SER A 1 620 ? 28.312 8.227 -8.086 1 87.19 620 SER A N 1
ATOM 4977 C CA . SER A 1 620 ? 29.625 8.461 -8.68 1 87.19 620 SER A CA 1
ATOM 4978 C C . SER A 1 620 ? 30.5 7.211 -8.594 1 87.19 620 SER A C 1
ATOM 4980 O O . SER A 1 620 ? 30.25 6.32 -7.785 1 87.19 620 SER A O 1
ATOM 4982 N N . LEU A 1 621 ? 31.406 7.211 -9.461 1 90.56 621 LEU A N 1
ATOM 4983 C CA . LEU A 1 621 ? 32.344 6.098 -9.469 1 90.56 621 LEU A CA 1
ATOM 4984 C C . LEU A 1 621 ? 33.719 6.523 -8.914 1 90.56 621 LEU A C 1
ATOM 4986 O O . LEU A 1 621 ? 34.25 7.539 -9.336 1 90.56 621 LEU A O 1
ATOM 4990 N N . ILE A 1 622 ? 34.156 5.801 -7.973 1 87.12 622 ILE A N 1
ATOM 4991 C CA . ILE A 1 622 ? 35.469 6.102 -7.383 1 87.12 622 ILE A CA 1
ATOM 4992 C C . ILE A 1 622 ? 36.469 5.074 -7.844 1 87.12 622 ILE A C 1
ATOM 4994 O O . ILE A 1 622 ? 36.312 3.873 -7.633 1 87.12 622 ILE A O 1
ATOM 4998 N N . LEU A 1 623 ? 37.469 5.586 -8.508 1 88.5 623 LEU A N 1
ATOM 4999 C CA . LEU A 1 623 ? 38.594 4.762 -8.875 1 88.5 623 LEU A CA 1
ATOM 5000 C C . LEU A 1 623 ? 39.625 4.719 -7.746 1 88.5 623 LEU A C 1
ATOM 5002 O O . LEU A 1 623 ? 40.094 5.766 -7.297 1 88.5 623 LEU A O 1
ATOM 5006 N N . GLN A 1 624 ? 39.75 3.557 -7.352 1 82.12 624 GLN A N 1
ATOM 5007 C CA . GLN A 1 624 ? 40.719 3.4 -6.277 1 82.12 624 GLN A CA 1
ATOM 5008 C C . GLN A 1 624 ? 42.031 2.805 -6.801 1 82.12 624 GLN A C 1
ATOM 5010 O O . GLN A 1 624 ? 42.031 1.989 -7.727 1 82.12 624 GLN A O 1
ATOM 5015 N N . ASN A 1 625 ? 43.125 3.145 -6.129 1 77.5 625 ASN A N 1
ATOM 5016 C CA . ASN A 1 625 ? 44.438 2.621 -6.488 1 77.5 625 ASN A CA 1
ATOM 5017 C C . ASN A 1 625 ? 44.625 2.602 -8 1 77.5 625 ASN A C 1
ATOM 5019 O O . ASN A 1 625 ? 44.906 1.547 -8.578 1 77.5 625 ASN A O 1
ATOM 5023 N N . ILE A 1 626 ? 44.656 3.734 -8.5 1 85.94 626 ILE A N 1
ATOM 5024 C CA . ILE A 1 626 ? 44.656 3.916 -9.945 1 85.94 626 ILE A CA 1
ATOM 5025 C C . ILE A 1 626 ? 45.906 3.328 -10.562 1 85.94 626 ILE A C 1
ATOM 5027 O O . ILE A 1 626 ? 47 3.521 -10.039 1 85.94 626 ILE A O 1
ATOM 5031 N N . HIS A 1 627 ? 45.75 2.5 -11.594 1 84.12 627 HIS A N 1
ATOM 5032 C CA . HIS A 1 627 ? 46.812 1.947 -12.406 1 84.12 627 HIS A CA 1
ATOM 5033 C C . HIS A 1 627 ? 46.531 2.123 -13.898 1 84.12 627 HIS A C 1
ATOM 5035 O O . HIS A 1 627 ? 45.5 2.689 -14.266 1 84.12 627 HIS A O 1
ATOM 5041 N N . ILE A 1 628 ? 47.438 1.683 -14.695 1 85.19 628 ILE A N 1
ATOM 5042 C CA . ILE A 1 628 ? 47.344 1.943 -16.125 1 85.19 628 ILE A CA 1
ATOM 5043 C C . ILE A 1 628 ? 46.062 1.322 -16.688 1 85.19 628 ILE A C 1
ATOM 5045 O O . ILE A 1 628 ? 45.5 1.846 -17.641 1 85.19 628 ILE A O 1
ATOM 5049 N N . GLY A 1 629 ? 45.625 0.316 -16.031 1 88.38 629 GLY A N 1
ATOM 5050 C CA . GLY A 1 629 ? 44.438 -0.368 -16.484 1 88.38 629 GLY A CA 1
ATOM 5051 C C . GLY A 1 629 ? 43.188 0.476 -16.359 1 88.38 629 GLY A C 1
ATOM 5052 O O . GLY A 1 629 ? 42.156 0.183 -16.984 1 88.38 629 GLY A O 1
ATOM 5053 N N . HIS A 1 630 ? 43.25 1.504 -15.664 1 92.62 630 HIS A N 1
ATOM 5054 C CA . HIS A 1 630 ? 42.094 2.352 -15.43 1 92.62 630 HIS A CA 1
ATOM 5055 C C . HIS A 1 630 ? 41.906 3.377 -16.547 1 92.62 630 HIS A C 1
ATOM 5057 O O . HIS A 1 630 ? 40.906 4.105 -16.578 1 92.62 630 HIS A O 1
ATOM 5063 N N . GLN A 1 631 ? 42.844 3.426 -17.422 1 93.12 631 GLN A N 1
ATOM 5064 C CA . GLN A 1 631 ? 42.719 4.355 -18.531 1 93.12 631 GLN A CA 1
ATOM 5065 C C . GLN A 1 631 ? 41.625 3.926 -19.484 1 93.12 631 GLN A C 1
ATOM 5067 O O . GLN A 1 631 ? 41.438 2.734 -19.75 1 93.12 631 GLN A O 1
ATOM 5072 N N . GLY A 1 632 ? 40.906 4.902 -19.922 1 94 632 GLY A N 1
ATOM 5073 C CA . GLY A 1 632 ? 39.844 4.574 -20.875 1 94 632 GLY A CA 1
ATOM 5074 C C . GLY A 1 632 ? 38.688 5.531 -20.828 1 94 632 GLY A C 1
ATOM 5075 O O . GLY A 1 632 ? 38.781 6.629 -20.281 1 94 632 GLY A O 1
ATOM 5076 N N . HIS A 1 633 ? 37.688 5.051 -21.562 1 95.5 633 HIS A N 1
ATOM 5077 C CA . HIS A 1 633 ? 36.469 5.816 -21.656 1 95.5 633 HIS A CA 1
ATOM 5078 C C . HIS A 1 633 ? 35.406 5.281 -20.688 1 95.5 633 HIS A C 1
ATOM 5080 O O . HIS A 1 633 ? 35.062 4.105 -20.75 1 95.5 633 HIS A O 1
ATOM 5086 N N . TYR A 1 634 ? 35.031 6.176 -19.781 1 95.75 634 TYR A N 1
ATOM 5087 C CA . TYR A 1 634 ? 34 5.805 -18.797 1 95.75 634 TYR A CA 1
ATOM 5088 C C . TYR A 1 634 ? 32.688 6.477 -19.109 1 95.75 634 TYR A C 1
ATOM 5090 O O . TYR A 1 634 ? 32.625 7.664 -19.438 1 95.75 634 TYR A O 1
ATOM 5098 N N . GLN A 1 635 ? 31.656 5.664 -19.062 1 95.19 635 GLN A N 1
ATOM 5099 C CA . GLN A 1 635 ? 30.312 6.188 -19.281 1 95.19 635 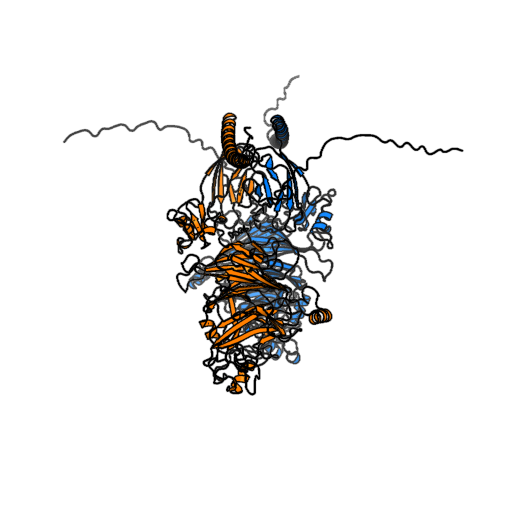GLN A CA 1
ATOM 5100 C C . GLN A 1 635 ? 29.344 5.676 -18.203 1 95.19 635 GLN A C 1
ATOM 5102 O O . GLN A 1 635 ? 29.406 4.504 -17.828 1 95.19 635 GLN A O 1
ATOM 5107 N N . ALA A 1 636 ? 28.516 6.59 -17.688 1 94.25 636 ALA A N 1
ATOM 5108 C CA . ALA A 1 636 ? 27.438 6.223 -16.781 1 94.25 636 ALA A CA 1
ATOM 5109 C C . ALA A 1 636 ? 26.094 6.223 -17.5 1 94.25 636 ALA A C 1
ATOM 5111 O O . ALA A 1 636 ? 25.797 7.141 -18.266 1 94.25 636 ALA A O 1
ATOM 5112 N N . GLU A 1 637 ? 25.328 5.191 -17.297 1 92.31 637 GLU A N 1
ATOM 5113 C CA . GLU A 1 637 ? 24.016 5.062 -17.922 1 92.31 637 GLU A CA 1
ATOM 5114 C C . GLU A 1 637 ? 22.906 4.859 -16.891 1 92.31 637 GLU A C 1
ATOM 5116 O O . GLU A 1 637 ? 23.125 4.207 -15.867 1 92.31 637 GLU A O 1
ATOM 5121 N N . ASP A 1 638 ? 21.766 5.453 -17.266 1 88.31 638 ASP A N 1
ATOM 5122 C CA . ASP A 1 638 ? 20.625 5.266 -16.375 1 88.31 638 ASP A CA 1
ATOM 5123 C C . ASP A 1 638 ? 19.906 3.959 -16.688 1 88.31 638 ASP A C 1
ATOM 5125 O O . ASP A 1 638 ? 20.406 3.127 -17.438 1 88.31 638 ASP A O 1
ATOM 5129 N N . ARG A 1 639 ? 18.766 3.715 -16.047 1 78.38 639 ARG A N 1
ATOM 5130 C CA . ARG A 1 639 ? 18.031 2.465 -16.156 1 78.38 639 ARG A CA 1
ATOM 5131 C C . ARG A 1 639 ? 17.531 2.258 -17.578 1 78.38 639 ARG A C 1
ATOM 5133 O O . ARG A 1 639 ? 17.234 1.13 -17.984 1 78.38 639 ARG A O 1
ATOM 5140 N N . HIS A 1 640 ? 17.438 3.361 -18.375 1 78.94 640 HIS A N 1
ATOM 5141 C CA . HIS A 1 640 ? 16.984 3.271 -19.766 1 78.94 640 HIS A CA 1
ATOM 5142 C C . HIS A 1 640 ? 18.156 3.273 -20.734 1 78.94 640 HIS A C 1
ATOM 5144 O O . HIS A 1 640 ? 17.984 3.506 -21.938 1 78.94 640 HIS A O 1
ATOM 5150 N N . ASN A 1 641 ? 19.328 3.186 -20.156 1 82.5 641 ASN A N 1
ATOM 5151 C CA . ASN A 1 641 ? 20.562 3.105 -20.922 1 82.5 641 ASN A CA 1
ATOM 5152 C C . ASN A 1 641 ? 20.891 4.438 -21.594 1 82.5 641 ASN A C 1
ATOM 5154 O O . ASN A 1 641 ? 21.516 4.469 -22.656 1 82.5 641 ASN A O 1
ATOM 5158 N N . ALA A 1 642 ? 20.344 5.414 -21.047 1 88.19 642 ALA A N 1
ATOM 5159 C CA . ALA A 1 642 ? 20.734 6.746 -21.5 1 88.19 642 ALA A CA 1
ATOM 5160 C C . ALA A 1 642 ? 22 7.23 -20.781 1 88.19 642 ALA A C 1
ATOM 5162 O O . ALA A 1 642 ? 22.141 7.02 -19.578 1 88.19 642 ALA A O 1
ATOM 5163 N N . VAL A 1 643 ? 22.891 7.832 -21.531 1 91.5 643 VAL A N 1
ATOM 5164 C CA . VAL A 1 643 ? 24.141 8.305 -20.953 1 91.5 643 VAL A CA 1
ATOM 5165 C C . VAL A 1 643 ? 23.875 9.516 -20.062 1 91.5 643 VAL A C 1
ATOM 5167 O O . VAL A 1 643 ? 23.219 10.469 -20.484 1 91.5 643 VAL A O 1
ATOM 5170 N N . VAL A 1 644 ? 24.422 9.461 -18.906 1 92.5 644 VAL A N 1
ATOM 5171 C CA . VAL A 1 644 ? 24.172 10.555 -17.969 1 92.5 644 VAL A CA 1
ATOM 5172 C C . VAL A 1 644 ? 25.484 11.195 -17.562 1 92.5 644 VAL A C 1
ATOM 5174 O O . VAL A 1 644 ? 25.5 12.273 -16.953 1 92.5 644 VAL A O 1
ATOM 5177 N N . SER A 1 645 ? 26.562 10.57 -17.828 1 92.88 645 SER A N 1
ATOM 5178 C CA . SER A 1 645 ? 27.891 11.125 -17.609 1 92.88 645 SER A CA 1
ATOM 5179 C C . SER A 1 645 ? 28.938 10.406 -18.469 1 92.88 645 SER A C 1
ATOM 5181 O O . SER A 1 645 ? 28.75 9.242 -18.844 1 92.88 645 SER A O 1
ATOM 5183 N N . GLN A 1 646 ? 30 11.164 -18.781 1 94.12 646 GLN A N 1
ATOM 5184 C CA . GLN A 1 646 ? 31.062 10.609 -19.625 1 94.12 646 GLN A CA 1
ATOM 5185 C C . GLN A 1 646 ? 32.406 11.188 -19.234 1 94.12 646 GLN A C 1
ATOM 5187 O O . GLN A 1 646 ? 32.531 12.383 -18.969 1 94.12 646 GLN A O 1
ATOM 5192 N N . TYR A 1 647 ? 33.375 10.281 -19.141 1 94.94 647 TYR A N 1
ATOM 5193 C CA . TYR A 1 647 ? 34.719 10.695 -18.797 1 94.94 647 TYR A CA 1
ATOM 5194 C C . TYR A 1 647 ? 35.75 9.984 -19.672 1 94.94 647 TYR A C 1
ATOM 5196 O O . TYR A 1 647 ? 35.531 8.828 -20.062 1 94.94 647 TYR A O 1
ATOM 5204 N N . ILE A 1 648 ? 36.75 10.68 -20.016 1 95 648 ILE A N 1
ATOM 5205 C CA . ILE A 1 648 ? 37.969 10.078 -20.547 1 95 648 ILE A CA 1
ATOM 5206 C C . ILE A 1 648 ? 39.062 10.18 -19.516 1 95 648 ILE A C 1
ATOM 5208 O O . ILE A 1 648 ? 39.469 11.273 -19.125 1 95 648 ILE A O 1
ATOM 5212 N N . VAL A 1 649 ? 39.469 9.055 -19.047 1 95.06 649 VAL A N 1
ATOM 5213 C CA . VAL A 1 649 ? 40.5 9.023 -18 1 95.06 649 VAL A CA 1
ATOM 5214 C C . VAL A 1 649 ? 41.875 8.734 -18.625 1 95.06 649 VAL A C 1
ATOM 5216 O O . VAL A 1 649 ? 42.062 7.68 -19.234 1 95.06 649 VAL A O 1
ATOM 5219 N N . ASN A 1 650 ? 42.75 9.672 -18.438 1 91.56 650 ASN A N 1
ATOM 5220 C CA . ASN A 1 650 ? 44.125 9.531 -18.875 1 91.56 650 ASN A CA 1
ATOM 5221 C C . ASN A 1 650 ? 45.094 9.367 -17.688 1 91.56 650 ASN A C 1
ATOM 5223 O O . ASN A 1 650 ? 44.969 10.078 -16.688 1 91.56 650 ASN A O 1
ATOM 5227 N N . ILE A 1 651 ? 45.875 8.312 -17.781 1 87.94 651 ILE A N 1
ATOM 5228 C CA . ILE A 1 651 ? 46.781 8.062 -16.688 1 87.94 651 ILE A CA 1
ATOM 5229 C C . ILE A 1 651 ? 48.156 8.641 -17.031 1 87.94 651 ILE A C 1
ATOM 5231 O O . ILE A 1 651 ? 48.719 8.367 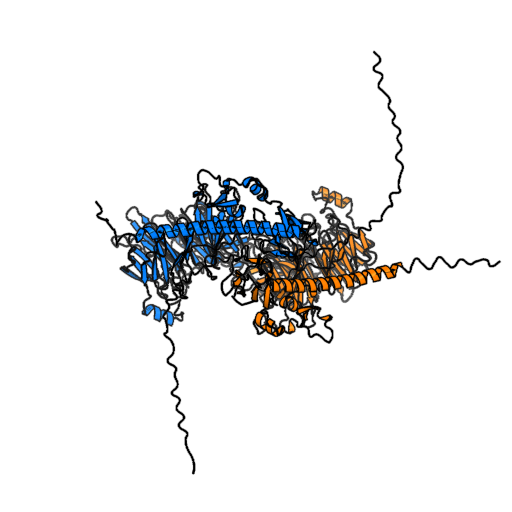-18.109 1 87.94 651 ILE A O 1
ATOM 5235 N N . ARG A 1 652 ? 48.688 9.477 -16.281 1 68.94 652 ARG A N 1
ATOM 5236 C CA . ARG A 1 652 ? 50 10.055 -16.469 1 68.94 652 ARG A CA 1
ATOM 5237 C C . ARG A 1 652 ? 51.094 9.156 -15.867 1 68.94 652 ARG A C 1
ATOM 5239 O O . ARG A 1 652 ? 51.031 8.812 -14.688 1 68.94 652 ARG A O 1
ATOM 5246 N N . LYS A 1 653 ? 51.969 8.469 -16.656 1 57.22 653 LYS A N 1
ATOM 5247 C CA . LYS A 1 653 ? 53.031 7.531 -16.25 1 57.22 653 LYS A CA 1
ATOM 5248 C C . LYS A 1 653 ? 54.156 8.242 -15.5 1 57.22 653 LYS A C 1
ATOM 5250 O O . LYS A 1 653 ? 54.75 7.676 -14.586 1 57.22 653 LYS A O 1
ATOM 5255 N N . GLY A 1 654 ? 55.031 9.156 -16.094 1 49.19 654 GLY A N 1
ATOM 5256 C CA . GLY A 1 654 ? 56.438 9.484 -15.898 1 49.19 654 GLY A CA 1
ATOM 5257 C C . GLY A 1 654 ? 56.688 10.367 -14.688 1 49.19 654 GLY A C 1
ATOM 5258 O O . GLY A 1 654 ? 55.781 11.016 -14.195 1 49.19 654 GLY A O 1
ATOM 5259 N N . LYS A 1 655 ? 57.938 10.266 -13.938 1 47.25 655 LYS A N 1
ATOM 5260 C CA . LYS A 1 655 ? 58.5 11.102 -12.883 1 47.25 655 LYS A CA 1
ATOM 5261 C C . LYS A 1 655 ? 58.281 12.578 -13.18 1 47.25 655 LYS A C 1
ATOM 5263 O O . LYS A 1 655 ? 57.938 13.359 -12.289 1 47.25 655 LYS A O 1
ATOM 5268 N N . GLU A 1 656 ? 58.594 12.945 -14.289 1 46.22 656 GLU A N 1
ATOM 5269 C CA . GLU A 1 656 ? 58.594 14.336 -14.719 1 46.22 656 GLU A CA 1
ATOM 5270 C C . GLU A 1 656 ? 57.156 14.875 -14.82 1 46.22 656 GLU A C 1
ATOM 5272 O O . GLU A 1 656 ? 56.906 16.016 -14.438 1 46.22 656 GLU A O 1
ATOM 5277 N N . ASP A 1 657 ? 56.281 14.125 -15.32 1 47.44 657 ASP A N 1
ATOM 5278 C CA . ASP A 1 657 ? 54.938 14.617 -15.469 1 47.44 657 ASP A CA 1
ATOM 5279 C C . ASP A 1 657 ? 54.219 14.648 -14.125 1 47.44 657 ASP A C 1
ATOM 5281 O O . ASP A 1 657 ? 53.438 15.57 -13.859 1 47.44 657 ASP A O 1
ATOM 5285 N N . ILE A 1 658 ? 54.375 13.719 -13.305 1 46.5 658 ILE A N 1
ATOM 5286 C CA . ILE A 1 658 ? 53.875 13.734 -11.93 1 46.5 658 ILE A CA 1
ATOM 5287 C C . ILE A 1 658 ? 54.469 14.93 -11.195 1 46.5 658 ILE A C 1
ATOM 5289 O O . ILE A 1 658 ? 53.781 15.609 -10.438 1 46.5 658 ILE A O 1
ATOM 5293 N N . GLU A 1 659 ? 55.844 15.195 -11.359 1 44.69 659 GLU A N 1
ATOM 5294 C CA . GLU A 1 659 ? 56.469 16.391 -10.805 1 44.69 659 GLU A CA 1
ATOM 5295 C C . GLU A 1 659 ? 55.812 17.656 -11.32 1 44.69 659 GLU A C 1
ATOM 5297 O O . GLU A 1 659 ? 55.594 18.609 -10.562 1 44.69 659 GLU A O 1
ATOM 5302 N N . LYS A 1 660 ? 55.406 17.719 -12.5 1 46.53 660 LYS A N 1
ATOM 5303 C CA . LYS A 1 660 ? 54.75 18.906 -13.062 1 46.53 660 LYS A CA 1
ATOM 5304 C C . LYS A 1 660 ? 53.344 19.062 -12.531 1 46.53 660 LYS A C 1
ATOM 5306 O O . LYS A 1 660 ? 52.906 20.172 -12.211 1 46.53 660 LYS A O 1
ATOM 5311 N N . ASP A 1 661 ? 52.656 18.125 -12.562 1 43.88 661 ASP A N 1
ATOM 5312 C CA . ASP A 1 661 ? 51.312 18.188 -12.047 1 43.88 661 ASP A CA 1
ATOM 5313 C C . ASP A 1 661 ? 51.312 18.5 -10.547 1 43.88 661 ASP A C 1
ATOM 5315 O O . ASP A 1 661 ? 50.469 19.281 -10.078 1 43.88 661 ASP A O 1
ATOM 5319 N N . TRP A 1 662 ? 52.25 17.859 -9.844 1 41.41 662 TRP A N 1
ATOM 5320 C CA . TRP A 1 662 ? 52.469 18.281 -8.461 1 41.41 662 TRP A CA 1
ATOM 5321 C C . TRP A 1 662 ? 52.781 19.766 -8.391 1 41.41 662 TRP A C 1
ATOM 5323 O O . TRP A 1 662 ? 52.25 20.484 -7.531 1 41.41 662 TRP A O 1
ATOM 5333 N N . MET A 1 663 ? 53.562 20.203 -9.258 1 43.88 663 MET A N 1
ATOM 5334 C CA . MET A 1 663 ? 53.875 21.625 -9.273 1 43.88 663 MET A CA 1
ATOM 5335 C C . MET A 1 663 ? 52.656 22.453 -9.617 1 43.88 663 MET A C 1
ATOM 5337 O O . MET A 1 663 ? 52.406 23.5 -9.008 1 43.88 663 MET A O 1
ATOM 5341 N N . LEU A 1 664 ? 51.812 21.969 -10.484 1 45 664 LEU A N 1
ATOM 5342 C CA . LEU A 1 664 ? 50.625 22.703 -10.852 1 45 664 LEU A CA 1
ATOM 5343 C C . LEU A 1 664 ? 49.562 22.609 -9.758 1 45 664 LEU A C 1
ATOM 5345 O O . LEU A 1 664 ? 48.906 23.609 -9.422 1 45 664 LEU A O 1
ATOM 5349 N N . LYS A 1 665 ? 49.375 21.531 -9.258 1 43.66 665 LYS A N 1
ATOM 5350 C CA . LYS A 1 665 ? 48.438 21.422 -8.141 1 43.66 665 LYS A CA 1
ATOM 5351 C C . LYS A 1 665 ? 48.969 22.125 -6.898 1 43.66 665 LYS A C 1
ATOM 5353 O O . LYS A 1 665 ? 48.219 22.766 -6.164 1 43.66 665 LYS A O 1
ATOM 5358 N N . PHE A 1 666 ? 50.312 22.109 -6.703 1 43.59 666 PHE A N 1
ATOM 5359 C CA . PHE A 1 666 ? 50.938 22.969 -5.707 1 43.59 666 PHE A CA 1
ATOM 5360 C C . PHE A 1 666 ? 50.719 24.438 -6.023 1 43.59 666 PHE A C 1
ATOM 5362 O O . PHE A 1 666 ? 50.375 25.219 -5.129 1 43.59 666 PHE A O 1
ATOM 5369 N N . GLN A 1 667 ? 50.75 24.766 -7.207 1 43.94 667 GLN A N 1
ATOM 5370 C CA . GLN A 1 667 ? 50.469 26.141 -7.598 1 43.94 667 GLN A CA 1
ATOM 5371 C C . GLN A 1 667 ? 48.969 26.469 -7.414 1 43.94 667 GLN A C 1
ATOM 5373 O O . GLN A 1 667 ? 48.625 27.547 -6.934 1 43.94 667 GLN A O 1
ATOM 5378 N N . GLU A 1 668 ? 48.125 25.641 -7.762 1 45.81 668 GLU A N 1
ATOM 5379 C CA . GLU A 1 668 ? 46.688 25.859 -7.535 1 45.81 668 GLU A CA 1
ATOM 5380 C C . GLU A 1 668 ? 46.375 25.906 -6.043 1 45.81 668 GLU A C 1
ATOM 5382 O O . GLU A 1 668 ? 45.594 26.766 -5.598 1 45.81 668 GLU A O 1
ATOM 5387 N N . TRP A 1 669 ? 47 25.094 -5.27 1 41.34 669 TRP A N 1
ATOM 5388 C CA . TRP A 1 669 ? 46.906 25.203 -3.818 1 41.34 669 TRP A CA 1
ATOM 5389 C C . TRP A 1 669 ? 47.531 26.5 -3.324 1 41.34 669 TRP A C 1
ATOM 5391 O O . TRP A 1 669 ? 46.969 27.188 -2.457 1 41.34 669 TRP A O 1
ATOM 5401 N N . CYS A 1 670 ? 48.688 26.766 -3.855 1 43.22 670 CYS A N 1
ATOM 5402 C CA . CYS A 1 670 ? 49.25 28.062 -3.527 1 43.22 670 CYS A CA 1
ATOM 5403 C C . CYS A 1 670 ? 48.312 29.188 -3.91 1 43.22 670 CYS A C 1
ATOM 5405 O O . CYS A 1 670 ? 48.156 30.141 -3.145 1 43.22 670 CYS A O 1
ATOM 5407 N N . ASP A 1 671 ? 47.688 29 -4.988 1 46.75 671 ASP A N 1
ATOM 5408 C CA . ASP A 1 671 ? 46.75 30.047 -5.383 1 46.75 671 ASP A CA 1
ATOM 5409 C C . ASP A 1 671 ? 45.5 30.062 -4.488 1 46.75 671 ASP A C 1
ATOM 5411 O O . ASP A 1 671 ? 45.062 31.109 -4.062 1 46.75 671 ASP A O 1
ATOM 5415 N N . LEU A 1 672 ? 45 28.969 -4.18 1 43.97 672 LEU A N 1
ATOM 5416 C CA . LEU A 1 672 ? 43.875 28.906 -3.277 1 43.97 672 LEU A CA 1
ATOM 5417 C C . LEU A 1 672 ? 44.25 29.328 -1.869 1 43.97 672 LEU A C 1
ATOM 5419 O O . LEU A 1 672 ? 43.5 30.047 -1.203 1 43.97 672 LEU A O 1
ATOM 5423 N N . PHE A 1 673 ? 45.406 28.969 -1.423 1 42.56 673 PHE A N 1
ATOM 5424 C CA . PHE A 1 673 ? 45.938 29.5 -0.176 1 42.56 673 PHE A CA 1
ATOM 5425 C C . PHE A 1 673 ? 46.125 31.016 -0.263 1 42.56 673 PHE A C 1
ATOM 5427 O O . PHE A 1 673 ? 45.812 31.734 0.685 1 42.56 673 PHE A O 1
ATOM 5434 N N . GLU A 1 674 ? 46.594 31.328 -1.364 1 47.56 674 GLU A N 1
ATOM 5435 C CA . GLU A 1 674 ? 46.719 32.781 -1.526 1 47.56 674 GLU A CA 1
ATOM 5436 C C . GLU A 1 674 ? 45.375 33.469 -1.552 1 47.56 674 GLU A C 1
ATOM 5438 O O . GLU A 1 674 ? 45.188 34.531 -0.974 1 47.56 674 GLU A O 1
ATOM 5443 N N . ASP A 1 675 ? 44.438 32.781 -2.117 1 48.69 675 ASP A N 1
ATOM 5444 C CA . ASP A 1 675 ? 43.062 33.344 -2.109 1 48.69 675 ASP A CA 1
ATOM 5445 C C . ASP A 1 675 ? 42.469 33.312 -0.707 1 48.69 675 ASP A C 1
ATOM 5447 O O . ASP A 1 675 ? 41.844 34.281 -0.266 1 48.69 675 ASP A O 1
ATOM 5451 N N . TYR A 1 676 ? 42.656 32.281 0.036 1 42.59 676 TYR A N 1
ATOM 5452 C CA . TYR A 1 676 ? 42.25 32.25 1.437 1 42.59 676 TYR A CA 1
ATOM 5453 C C . TYR A 1 676 ? 43 33.281 2.256 1 42.59 676 TYR A C 1
ATOM 5455 O O . TYR A 1 676 ? 42.406 33.969 3.096 1 42.59 676 TYR A O 1
ATOM 5463 N N . LYS A 1 677 ? 44.312 33.281 2.027 1 45 677 LYS A N 1
ATOM 5464 C CA . LYS A 1 677 ? 45.062 34.375 2.686 1 45 677 LYS A CA 1
ATOM 5465 C C . LYS A 1 677 ? 44.5 35.719 2.328 1 45 677 LYS A C 1
ATOM 5467 O O . LYS A 1 677 ? 44.344 36.594 3.199 1 45 677 LYS A O 1
ATOM 5472 N N . ARG A 1 678 ? 44.156 35.812 1.099 1 50.19 678 ARG A N 1
ATOM 5473 C CA . ARG A 1 678 ? 43.594 37.094 0.693 1 50.19 678 ARG A CA 1
ATOM 5474 C C . ARG A 1 678 ? 42.219 37.312 1.361 1 50.19 678 ARG A C 1
ATOM 5476 O O . ARG A 1 678 ? 41.938 38.438 1.831 1 50.19 678 ARG A O 1
ATOM 5483 N N . GLU A 1 679 ? 41.469 36.281 1.408 1 47.53 679 GLU A N 1
ATOM 5484 C CA . GLU A 1 679 ? 40.188 36.438 2.055 1 47.53 679 GLU A CA 1
ATOM 5485 C C . GLU A 1 679 ? 40.344 36.562 3.568 1 47.53 679 GLU A C 1
ATOM 5487 O O . GLU A 1 679 ? 39.656 37.375 4.195 1 47.53 679 GLU A O 1
ATOM 5492 N N . ARG A 1 680 ? 41.25 35.875 4.219 1 42.84 680 ARG A N 1
ATOM 5493 C CA . ARG A 1 680 ? 41.594 36.094 5.621 1 42.84 680 ARG A CA 1
ATOM 5494 C C . ARG A 1 680 ? 42.125 37.5 5.844 1 42.84 680 ARG A C 1
ATOM 5496 O O . ARG A 1 680 ? 41.719 38.188 6.789 1 42.84 680 ARG A O 1
ATOM 5503 N N . ASP A 1 681 ? 43.062 37.812 4.992 1 47.47 681 ASP A N 1
ATOM 5504 C CA . ASP A 1 681 ? 43.594 39.188 5.141 1 47.47 681 ASP A CA 1
ATOM 5505 C C . ASP A 1 681 ? 42.5 40.219 4.953 1 47.47 681 ASP A C 1
ATOM 5507 O O . ASP A 1 681 ? 42.469 41.219 5.684 1 47.47 681 ASP A O 1
ATOM 5511 N N . LYS A 1 682 ? 41.594 39.906 4.059 1 46.5 682 LYS A N 1
ATOM 5512 C CA . LYS A 1 682 ? 40.469 40.812 3.932 1 46.5 682 LYS A CA 1
ATOM 5513 C C . LYS A 1 682 ? 39.625 40.812 5.199 1 46.5 682 LYS A C 1
ATOM 5515 O O . LYS A 1 682 ? 39.188 41.875 5.668 1 46.5 682 LYS A O 1
ATOM 5520 N N . TRP A 1 683 ? 39.438 39.656 5.762 1 40.91 683 TRP A N 1
ATOM 5521 C CA . TRP A 1 683 ? 38.688 39.562 7.012 1 40.91 683 TRP A CA 1
ATOM 5522 C C . TRP A 1 683 ? 39.5 40.156 8.172 1 40.91 683 TRP A C 1
ATOM 5524 O O . TRP A 1 683 ? 38.969 40.938 8.961 1 40.91 683 TRP A O 1
ATOM 5534 N N . THR A 1 684 ? 40.75 39.844 8.344 1 41.03 684 THR A N 1
ATOM 5535 C CA . THR A 1 684 ? 41.562 40.438 9.398 1 41.03 684 THR A CA 1
ATOM 5536 C C . THR A 1 684 ? 41.656 41.969 9.211 1 41.03 684 THR A C 1
ATOM 5538 O O . THR A 1 684 ? 41.625 42.719 10.188 1 41.03 684 THR A O 1
ATOM 5541 N N . ASN A 1 685 ? 41.875 42.344 8 1 41.97 685 ASN A N 1
ATOM 5542 C CA . ASN A 1 685 ? 41.938 43.781 7.793 1 41.97 685 ASN A CA 1
ATOM 5543 C C . ASN A 1 685 ? 40.594 44.469 8.078 1 41.97 685 ASN A C 1
ATOM 5545 O O . ASN A 1 685 ? 40.531 45.562 8.609 1 41.97 685 ASN A O 1
ATOM 5549 N N . ASN A 1 686 ? 39.562 43.688 7.727 1 38.44 686 ASN A N 1
ATOM 5550 C CA . ASN A 1 686 ? 38.281 44.281 8.086 1 38.44 686 ASN A CA 1
ATOM 5551 C C . ASN A 1 686 ? 38.031 44.25 9.586 1 38.44 686 ASN A C 1
ATOM 5553 O O . ASN A 1 686 ? 37.406 45.156 10.141 1 38.44 686 ASN A O 1
ATOM 5557 N N . CYS A 1 687 ? 38.531 43.188 10.312 1 34.84 687 CYS A N 1
ATOM 5558 C CA . CYS A 1 687 ? 38.406 43.219 11.766 1 34.84 687 CYS A CA 1
ATOM 5559 C C . CYS A 1 687 ? 39.375 44.25 12.359 1 34.84 687 CYS A C 1
ATOM 5561 O O . CYS A 1 687 ? 39.125 44.781 13.461 1 34.84 687 CYS A O 1
ATOM 5563 N N . HIS A 1 688 ? 40.562 44.344 11.906 1 33.94 688 HIS A N 1
ATOM 5564 C CA . HIS A 1 688 ? 41.406 45.344 12.5 1 33.94 688 HIS A CA 1
ATOM 5565 C C . HIS A 1 688 ? 40.875 46.75 12.25 1 33.94 688 HIS A C 1
ATOM 5567 O O . HIS A 1 688 ? 41.188 47.688 12.992 1 33.94 688 HIS A O 1
ATOM 5573 N N . THR A 1 689 ? 40.281 46.938 11.07 1 33.03 689 THR A N 1
ATOM 5574 C CA . THR A 1 689 ? 39.844 48.312 10.938 1 33.03 689 THR A CA 1
ATOM 5575 C C . THR A 1 689 ? 38.656 48.625 11.859 1 33.03 689 THR A C 1
ATOM 5577 O O . THR A 1 689 ? 38.312 49.781 12.078 1 33.03 689 THR A O 1
ATOM 5580 N N . GLY A 1 690 ? 37.875 47.562 12.273 1 28.69 690 GLY A N 1
ATOM 5581 C CA . GLY A 1 690 ? 36.781 48 13.141 1 28.69 690 GLY A CA 1
ATOM 5582 C C . GLY A 1 690 ? 37.25 48.312 14.555 1 28.69 690 GLY A C 1
ATOM 5583 O O . GLY A 1 690 ? 36.469 48.812 15.359 1 28.69 690 GLY A O 1
ATOM 5584 N N . ASN A 1 691 ? 38.219 47.625 15.031 1 26.64 691 ASN A N 1
ATOM 5585 C CA . ASN A 1 691 ? 38.5 47.969 16.422 1 26.64 691 ASN A CA 1
ATOM 5586 C C . ASN A 1 691 ? 39.156 49.344 16.5 1 26.64 691 ASN A C 1
ATOM 5588 O O . ASN A 1 691 ? 39.594 49.781 17.578 1 26.64 691 ASN A O 1
ATOM 5592 N N . ALA A 1 692 ? 39.719 49.75 15.422 1 29.45 692 ALA A N 1
ATOM 5593 C CA . ALA A 1 692 ? 40.5 50.969 15.688 1 29.45 692 ALA A CA 1
ATOM 5594 C C . ALA A 1 692 ? 39.594 52.094 16.156 1 29.45 692 ALA A C 1
ATOM 5596 O O . ALA A 1 692 ? 40.031 53.062 16.766 1 29.45 692 ALA A O 1
ATOM 5597 N N . ASP A 1 693 ? 38.375 52.281 15.656 1 25.12 693 ASP A N 1
ATOM 5598 C CA . ASP A 1 693 ? 37.906 53.625 15.953 1 25.12 693 ASP A CA 1
ATOM 5599 C C . ASP A 1 693 ? 37.562 53.781 17.438 1 25.12 693 ASP A C 1
ATOM 5601 O O . ASP A 1 693 ? 37 54.812 17.844 1 25.12 693 ASP A O 1
ATOM 5605 N N . ILE A 1 694 ? 37.438 52.688 18.109 1 24.39 694 ILE A N 1
ATOM 5606 C CA . ILE A 1 694 ? 37.031 53.094 19.453 1 24.39 694 ILE A CA 1
ATOM 5607 C C . ILE A 1 694 ? 38.219 53.656 20.203 1 24.39 694 ILE A C 1
ATOM 5609 O O . ILE A 1 694 ? 38.094 54.531 21.062 1 24.39 694 ILE A O 1
ATOM 5613 N N . ASN A 1 695 ? 39.312 53.125 20.359 1 20.95 695 ASN A N 1
ATOM 5614 C CA . ASN A 1 695 ? 40.125 53.469 21.5 1 20.95 695 ASN A CA 1
ATOM 5615 C C . ASN A 1 695 ? 40.875 54.781 21.266 1 20.95 695 ASN A C 1
ATOM 5617 O O . ASN A 1 695 ? 41.688 55.188 22.094 1 20.95 695 ASN A O 1
ATOM 5621 N N . SER A 1 696 ? 41.25 55.156 20.234 1 19.84 696 SER A N 1
ATOM 5622 C CA . SER A 1 696 ? 42.219 56.25 20.312 1 19.84 696 SER A CA 1
ATOM 5623 C C . SER A 1 696 ? 41.688 57.375 21.172 1 19.84 696 SER A C 1
ATOM 5625 O O . SER A 1 696 ? 40.469 57.562 21.297 1 19.84 696 SER A O 1
ATOM 5627 N N . ASN A 1 697 ? 41.688 59 21.375 1 21.53 697 ASN A N 1
ATOM 5628 C CA . ASN A 1 697 ? 43 59.469 21.781 1 21.53 697 ASN A CA 1
ATOM 5629 C C . ASN A 1 697 ? 43.125 59.594 23.297 1 21.53 697 ASN A C 1
ATOM 5631 O O . ASN A 1 697 ? 44.062 60.156 23.812 1 21.53 697 ASN A O 1
ATOM 5635 N N . THR A 1 698 ? 42.531 59 24.359 1 21.33 698 THR A N 1
ATOM 5636 C CA . THR A 1 698 ? 42.531 60 25.422 1 21.33 698 THR A CA 1
ATOM 5637 C C . THR A 1 698 ? 43.938 60.562 25.625 1 21.33 698 THR A C 1
ATOM 5639 O O . THR A 1 698 ? 44.125 61.562 26.328 1 21.33 698 THR A O 1
ATOM 5642 N N . ILE A 1 699 ? 45.031 59.875 25.719 1 21.89 699 ILE A N 1
ATOM 5643 C CA . ILE A 1 699 ? 46.094 60.469 26.547 1 21.89 699 ILE A CA 1
ATOM 5644 C C . ILE A 1 699 ? 46.75 61.625 25.781 1 21.89 699 ILE A C 1
ATOM 5646 O O . ILE A 1 699 ? 47.031 62.688 26.359 1 21.89 699 ILE A O 1
ATOM 5650 N N . ASN A 1 700 ? 47.562 61.625 24.781 1 19.48 700 ASN A N 1
ATOM 5651 C CA . ASN A 1 700 ? 48.531 62.719 24.828 1 19.48 700 ASN A CA 1
ATOM 5652 C C . ASN A 1 700 ? 47.844 64.062 24.828 1 19.48 700 ASN A C 1
ATOM 5654 O O . ASN A 1 700 ? 48.25 65 25.531 1 19.48 700 ASN A O 1
ATOM 5658 N N . ALA A 1 701 ? 47.219 64.688 23.812 1 21.78 701 ALA A N 1
ATOM 5659 C CA . ALA A 1 701 ? 48.219 64.938 22.781 1 21.78 701 ALA A CA 1
ATOM 5660 C C . ALA A 1 701 ? 48.812 66.312 22.891 1 21.78 701 ALA A C 1
ATOM 5662 O O . ALA A 1 701 ? 48.125 67.312 22.969 1 21.78 701 ALA A O 1
ATOM 5663 N N . ILE A 1 702 ? 50.219 66.312 22.734 1 18.66 702 ILE A N 1
ATOM 5664 C CA . ILE A 1 702 ? 51.562 66.875 22.656 1 18.66 702 ILE A CA 1
ATOM 5665 C C . ILE A 1 702 ? 51.562 68.125 21.797 1 18.66 702 ILE A C 1
ATOM 5667 O O . ILE A 1 702 ? 51.438 68.062 20.562 1 18.66 702 ILE A O 1
ATOM 5671 N N . PRO A 1 703 ? 50.625 69.188 22.297 1 21.41 703 PRO A N 1
ATOM 5672 C CA . PRO A 1 703 ? 51.031 70.312 21.5 1 21.41 703 PRO A CA 1
ATOM 5673 C C . PRO A 1 703 ? 52.5 70.688 21.672 1 21.41 703 PRO A C 1
ATOM 5675 O O . PRO A 1 703 ? 52.969 70.812 22.797 1 21.41 703 PRO A O 1
ATOM 5678 N N . GLN A 1 704 ? 53.438 70.125 21.156 1 17.48 704 GLN A N 1
ATOM 5679 C CA . GLN A 1 704 ? 54.688 70.875 21.344 1 17.48 704 GLN A CA 1
ATOM 5680 C C . GLN A 1 704 ? 54.5 72.375 21 1 17.48 704 GLN A C 1
ATOM 5682 O O . GLN A 1 704 ? 53.906 72.688 19.969 1 17.48 704 GLN A O 1
ATOM 5687 N N . ASN A 1 705 ? 54.625 73.312 21.969 1 16.47 705 ASN A N 1
ATOM 5688 C CA . ASN A 1 705 ? 54.969 74.688 22.062 1 16.47 705 ASN A CA 1
ATOM 5689 C C . ASN A 1 705 ? 56.125 75.062 21.141 1 16.47 705 ASN A C 1
ATOM 5691 O O . ASN A 1 705 ? 56.688 76.188 21.266 1 16.47 705 ASN A O 1
ATOM 5695 N N . ARG A 1 706 ? 56.75 74.375 20.297 1 15.9 706 ARG A N 1
ATOM 5696 C CA . ARG A 1 706 ? 57.75 75.312 19.875 1 15.9 706 ARG A CA 1
ATOM 5697 C C . ARG A 1 706 ? 57.125 76.688 19.5 1 15.9 706 ARG A C 1
ATOM 5699 O O . ARG A 1 706 ? 55.938 76.75 19.188 1 15.9 706 ARG A O 1
ATOM 5706 N N . ASN A 1 707 ? 57.844 77.5 18.531 1 16.64 707 ASN A N 1
ATOM 5707 C CA . ASN A 1 707 ? 58.188 78.938 18.438 1 16.64 707 ASN A CA 1
ATOM 5708 C C . ASN A 1 707 ? 56.969 79.75 18.094 1 16.64 707 ASN A C 1
ATOM 5710 O O . ASN A 1 707 ? 56.219 79.438 17.156 1 16.64 707 ASN A O 1
ATOM 5714 N N . MET B 1 1 ? 56.406 -9.883 75.938 1 17.59 1 MET B N 1
ATOM 5715 C CA . MET B 1 1 ? 57.156 -8.781 76.562 1 17.59 1 MET B CA 1
ATOM 5716 C C . MET B 1 1 ? 57.406 -7.68 75.5 1 17.59 1 MET B C 1
ATOM 5718 O O . MET B 1 1 ? 57.188 -6.5 75.812 1 17.59 1 MET B O 1
ATOM 5722 N N . SER B 1 2 ? 58.406 -7.887 74.688 1 15.55 2 SER B N 1
ATOM 5723 C CA . SER B 1 2 ? 59.25 -6.758 74.375 1 15.55 2 SER B CA 1
ATOM 5724 C C . SER B 1 2 ? 58.562 -5.73 73.5 1 15.55 2 SER B C 1
ATOM 5726 O O . SER B 1 2 ? 57.5 -6.02 72.938 1 15.55 2 SER B O 1
ATOM 5728 N N . ARG B 1 3 ? 59.375 -5.203 72.5 1 16.56 3 ARG B N 1
ATOM 5729 C CA . ARG B 1 3 ? 59.906 -3.932 72 1 16.56 3 ARG B CA 1
ATOM 5730 C C . ARG B 1 3 ? 58.906 -3.238 71.062 1 16.56 3 ARG B C 1
ATOM 5732 O O . ARG B 1 3 ? 58.031 -3.889 70.5 1 16.56 3 ARG B O 1
ATOM 5739 N N . THR B 1 4 ? 59.312 -2.062 70.5 1 17.02 4 THR B N 1
ATOM 5740 C CA . THR B 1 4 ? 59.375 -0.613 70.312 1 17.02 4 THR B CA 1
ATOM 5741 C C . THR B 1 4 ? 58.781 -0.201 68.938 1 17.02 4 THR B C 1
ATOM 5743 O O . THR B 1 4 ? 59.219 -0.698 67.938 1 17.02 4 THR B O 1
ATOM 5746 N N . ALA B 1 5 ? 57.625 0.376 68.938 1 20.12 5 ALA B N 1
ATOM 5747 C CA . ALA B 1 5 ? 56.5 0.964 68.25 1 20.12 5 ALA B CA 1
ATOM 5748 C C . ALA B 1 5 ? 56.938 2.164 67.438 1 20.12 5 ALA B C 1
ATOM 5750 O O . ALA B 1 5 ? 57.188 3.246 67.938 1 20.12 5 ALA B O 1
ATOM 5751 N N . ILE B 1 6 ? 57.906 1.941 66.438 1 17.59 6 ILE B N 1
ATOM 5752 C CA . ILE B 1 6 ? 58.719 2.904 65.75 1 17.59 6 ILE B CA 1
ATOM 5753 C C . ILE B 1 6 ? 57.844 3.988 65.125 1 17.59 6 ILE B C 1
ATOM 5755 O O . ILE B 1 6 ? 56.812 3.693 64.5 1 17.59 6 ILE B O 1
ATOM 5759 N N . ASP B 1 7 ? 58.125 5.367 65.25 1 17.84 7 ASP B N 1
ATOM 5760 C CA . ASP B 1 7 ? 57.844 6.801 65.25 1 17.84 7 ASP B CA 1
ATOM 5761 C C . ASP B 1 7 ? 57.656 7.34 63.844 1 17.84 7 ASP B C 1
ATOM 5763 O O . ASP B 1 7 ? 57.375 8.523 63.656 1 17.84 7 ASP B O 1
ATOM 5767 N N . LEU B 1 8 ? 58.062 6.625 62.719 1 18.23 8 LEU B N 1
ATOM 5768 C CA . LEU B 1 8 ? 58.75 7.43 61.688 1 18.23 8 LEU B CA 1
ATOM 5769 C C . LEU B 1 8 ? 57.781 8.477 61.125 1 18.23 8 LEU B C 1
ATOM 5771 O O . LEU B 1 8 ? 56.625 8.195 60.875 1 18.23 8 LEU B O 1
ATOM 5775 N N . ASN B 1 9 ? 58.156 9.859 61.062 1 18.38 9 ASN B N 1
ATOM 5776 C CA . ASN B 1 9 ? 57.875 11.281 60.875 1 18.38 9 ASN B CA 1
ATOM 5777 C C . ASN B 1 9 ? 57.438 11.586 59.438 1 18.38 9 ASN B C 1
ATOM 5779 O O . ASN B 1 9 ? 58.219 11.422 58.531 1 18.38 9 ASN B O 1
ATOM 5783 N N . TYR B 1 10 ? 56.188 11.32 59 1 17.52 10 TYR B N 1
ATOM 5784 C CA . TYR B 1 10 ? 55.5 11.406 57.719 1 17.52 10 TYR B CA 1
ATOM 5785 C C . TYR B 1 10 ? 55.406 12.852 57.25 1 17.52 10 TYR B C 1
ATOM 5787 O O . TYR B 1 10 ? 54.312 13.445 57.312 1 17.52 10 TYR B O 1
ATOM 5795 N N . ASN B 1 11 ? 56.312 13.844 57.594 1 17.97 11 ASN B N 1
ATOM 5796 C CA . ASN B 1 11 ? 55.969 15.258 57.5 1 17.97 11 ASN B CA 1
ATOM 5797 C C . ASN B 1 11 ? 55.844 15.711 56.062 1 17.97 11 ASN B C 1
ATOM 5799 O O . ASN B 1 11 ? 55.719 16.906 55.781 1 17.97 11 ASN B O 1
ATOM 5803 N N . LEU B 1 12 ? 56.406 14.992 55 1 17.59 12 LEU B N 1
ATOM 5804 C CA . LEU B 1 12 ? 57.062 15.773 53.969 1 17.59 12 LEU B CA 1
ATOM 5805 C C . LEU B 1 12 ? 56.094 16.797 53.375 1 17.59 12 LEU B C 1
ATOM 5807 O O . LEU B 1 12 ? 54.875 16.656 53.469 1 17.59 12 LEU B O 1
ATOM 5811 N N . LEU B 1 13 ? 56.531 17.625 52.125 1 17.97 13 LEU B N 1
ATOM 5812 C CA . LEU B 1 13 ? 56.781 18.906 51.5 1 17.97 13 LEU B CA 1
ATOM 5813 C C . LEU B 1 13 ? 55.625 19.266 50.531 1 17.97 13 LEU B C 1
ATOM 5815 O O . LEU B 1 13 ? 55.75 19.094 49.344 1 17.97 13 LEU B O 1
ATOM 5819 N N . VAL B 1 14 ? 54.375 18.875 50.625 1 18.25 14 VAL B N 1
ATOM 5820 C CA . VAL B 1 14 ? 53.594 18.922 49.375 1 18.25 14 VAL B CA 1
ATOM 5821 C C . VAL B 1 14 ? 53.219 20.359 49.062 1 18.25 14 VAL B C 1
ATOM 5823 O O . VAL B 1 14 ? 52.156 20.844 49.5 1 18.25 14 VAL B O 1
ATOM 5826 N N . HIS B 1 15 ? 54.062 21.391 49.219 1 18.89 15 HIS B N 1
ATOM 5827 C CA . HIS B 1 15 ? 53.469 22.719 49.219 1 18.89 15 HIS B CA 1
ATOM 5828 C C . HIS B 1 15 ? 53.031 23.125 47.812 1 18.89 15 HIS B C 1
ATOM 5830 O O . HIS B 1 15 ? 52.688 24.281 47.562 1 18.89 15 HIS B O 1
ATOM 5836 N N . LEU B 1 16 ? 53.344 22.297 46.75 1 17.95 16 LEU B N 1
ATOM 5837 C CA . LEU B 1 16 ? 53.594 23 45.5 1 17.95 16 LEU B CA 1
ATOM 5838 C C . LEU B 1 16 ? 52.406 23.859 45.094 1 17.95 16 LEU B C 1
ATOM 5840 O O . LEU B 1 16 ? 51.312 23.641 45.562 1 17.95 16 LEU B O 1
ATOM 5844 N N . LEU B 1 17 ? 52.25 24.172 43.656 1 19.5 17 LEU B N 1
ATOM 5845 C CA . LEU B 1 17 ? 52.094 25.312 42.781 1 19.5 17 LEU B CA 1
ATOM 5846 C C . LEU B 1 17 ? 50.625 25.672 42.625 1 19.5 17 LEU B C 1
ATOM 5848 O O . LEU B 1 17 ? 49.75 24.828 42.781 1 19.5 17 LEU B O 1
ATOM 5852 N N . PRO B 1 18 ? 50.344 27.031 42.312 1 20.81 18 PRO B N 1
ATOM 5853 C CA . PRO B 1 18 ? 49.219 27.969 42.344 1 20.81 18 PRO B CA 1
ATOM 5854 C C . PRO B 1 18 ? 48.219 27.703 41.219 1 20.81 18 PRO B C 1
ATOM 5856 O O . PRO B 1 18 ? 48.594 27.344 40.094 1 20.81 18 PRO B O 1
ATOM 5859 N N . ALA B 1 19 ? 47 27.25 41.5 1 20.89 19 ALA B N 1
ATOM 5860 C CA . ALA B 1 19 ? 45.812 26.812 40.75 1 20.89 19 ALA B CA 1
ATOM 5861 C C . ALA B 1 19 ? 45.219 27.938 39.906 1 20.89 19 ALA B C 1
ATOM 5863 O O . ALA B 1 19 ? 44.594 28.844 40.438 1 20.89 19 ALA B O 1
ATOM 5864 N N . ALA B 1 20 ? 46.031 28.5 38.938 1 21.33 20 ALA B N 1
ATOM 5865 C CA . ALA B 1 20 ? 45.531 29.547 38.062 1 21.33 20 ALA B CA 1
ATOM 5866 C C . ALA B 1 20 ? 44.219 29.125 37.406 1 21.33 20 ALA B C 1
ATOM 5868 O O . ALA B 1 20 ? 44.094 28.016 36.875 1 21.33 20 ALA B O 1
ATOM 5869 N N . ARG B 1 21 ? 43.062 29.766 37.688 1 22.33 21 ARG B N 1
ATOM 5870 C CA . ARG B 1 21 ? 41.625 29.75 37.438 1 22.33 21 ARG B CA 1
ATOM 5871 C C . ARG B 1 21 ? 41.312 30.016 35.969 1 22.33 21 ARG B C 1
ATOM 5873 O O . ARG B 1 21 ? 41.219 31.172 35.531 1 22.33 21 ARG B O 1
ATOM 5880 N N . SER B 1 22 ? 42.281 29.578 35 1 19.67 22 SER B N 1
ATOM 5881 C CA . SER B 1 22 ? 42 30.062 33.656 1 19.67 22 SER B CA 1
ATOM 5882 C C . SER B 1 22 ? 40.594 29.734 33.188 1 19.67 22 SER B C 1
ATOM 5884 O O . SER B 1 22 ? 40.094 28.641 33.469 1 19.67 22 SER B O 1
ATOM 5886 N N . LEU B 1 23 ? 39.812 30.781 32.875 1 20.73 23 LEU B N 1
ATOM 5887 C CA . LEU B 1 23 ? 38.438 31.031 32.406 1 20.73 23 LEU B CA 1
ATOM 5888 C C . LEU B 1 23 ? 38.219 30.375 31.031 1 20.73 23 LEU B C 1
ATOM 5890 O O . LEU B 1 23 ? 38.719 30.859 30.016 1 20.73 23 LEU B O 1
ATOM 5894 N N . ARG B 1 24 ? 38.344 29.016 30.859 1 22.09 24 ARG B N 1
ATOM 5895 C CA . ARG B 1 24 ? 38.094 28.359 29.578 1 22.09 24 ARG B CA 1
ATOM 5896 C C . ARG B 1 24 ? 36.656 28.625 29.094 1 22.09 24 ARG B C 1
ATOM 5898 O O . ARG B 1 24 ? 35.688 28.125 29.688 1 22.09 24 ARG B O 1
ATOM 5905 N N . THR B 1 25 ? 36.406 29.922 28.688 1 22.22 25 THR B N 1
ATOM 5906 C CA . THR B 1 25 ? 35.156 30.203 28 1 22.22 25 THR B CA 1
ATOM 5907 C C . THR B 1 25 ? 34.938 29.219 26.844 1 22.22 25 THR B C 1
ATOM 5909 O O . THR B 1 25 ? 35.656 29.266 25.844 1 22.22 25 THR B O 1
ATOM 5912 N N . THR B 1 26 ? 34.75 28 27.078 1 22 26 THR B N 1
ATOM 5913 C CA . THR B 1 26 ? 34.438 27.016 26.047 1 22 26 THR B CA 1
ATOM 5914 C C . THR B 1 26 ? 33.219 27.438 25.25 1 22 26 THR B C 1
ATOM 5916 O O . THR B 1 26 ? 32.094 27.484 25.781 1 22 26 THR B O 1
ATOM 5919 N N . THR B 1 27 ? 33.375 28.531 24.422 1 23.48 27 THR B N 1
ATOM 5920 C CA . THR B 1 27 ? 32.344 28.797 23.406 1 23.48 27 THR B CA 1
ATOM 5921 C C . THR B 1 27 ? 31.969 27.531 22.672 1 23.48 27 THR B C 1
ATOM 5923 O O . THR B 1 27 ? 32.812 26.922 21.984 1 23.48 27 THR B O 1
ATOM 5926 N N . PHE B 1 28 ? 31.125 26.766 23.234 1 24.38 28 PHE B N 1
ATOM 5927 C CA . PHE B 1 28 ? 30.469 25.641 22.594 1 24.38 28 PHE B CA 1
ATOM 5928 C C . PHE B 1 28 ? 29.781 26.078 21.312 1 24.38 28 PHE B C 1
ATOM 5930 O O . PHE B 1 28 ? 28.734 26.734 21.359 1 24.38 28 PHE B O 1
ATOM 5937 N N . LEU B 1 29 ? 30.562 26.594 20.328 1 23.58 29 LEU B N 1
ATOM 5938 C CA . LEU B 1 29 ? 29.969 26.656 18.984 1 23.58 29 LEU B CA 1
ATOM 5939 C C . LEU B 1 29 ? 29.328 25.312 18.625 1 23.58 29 LEU B C 1
ATOM 5941 O O . LEU B 1 29 ? 30.031 24.328 18.406 1 23.58 29 LEU B O 1
ATOM 5945 N N . LEU B 1 30 ? 28.172 25.125 19.141 1 24.75 30 LEU B N 1
ATOM 5946 C CA . LEU B 1 30 ? 27.312 24.062 18.641 1 24.75 30 LEU B CA 1
ATOM 5947 C C . LEU B 1 30 ? 27.094 24.172 17.141 1 24.75 30 LEU B C 1
ATOM 5949 O O . LEU B 1 30 ? 26.391 25.078 16.672 1 24.75 30 LEU B O 1
ATOM 5953 N N . PHE B 1 31 ? 28.172 24 16.344 1 25.75 31 PHE B N 1
ATOM 5954 C CA . PHE B 1 31 ? 27.969 23.703 14.922 1 25.75 31 PHE B CA 1
ATOM 5955 C C . PHE B 1 31 ? 26.953 22.594 14.742 1 25.75 31 PHE B C 1
ATOM 5957 O O . PHE B 1 31 ? 27.203 21.438 15.109 1 25.75 31 PHE B O 1
ATOM 5964 N N . THR B 1 32 ? 25.719 23 14.727 1 26.75 32 THR B N 1
ATOM 5965 C CA . THR B 1 32 ? 24.625 22.141 14.289 1 26.75 32 THR B CA 1
ATOM 5966 C C . THR B 1 32 ? 24.906 21.578 12.898 1 26.75 32 THR B C 1
ATOM 5968 O O . THR B 1 32 ? 24.984 22.328 11.922 1 26.75 32 THR B O 1
ATOM 5971 N N . ILE B 1 33 ? 25.766 20.656 12.781 1 27.83 33 ILE B N 1
ATOM 5972 C CA . ILE B 1 33 ? 26.109 19.781 11.664 1 27.83 33 ILE B CA 1
ATOM 5973 C C . ILE B 1 33 ? 24.844 19.234 11.016 1 27.83 33 ILE B C 1
ATOM 5975 O O . ILE B 1 33 ? 24.062 18.531 11.664 1 27.83 33 ILE B O 1
ATOM 5979 N N . PHE B 1 34 ? 24.438 19.938 9.938 1 30.66 34 PHE B N 1
ATOM 5980 C CA . PHE B 1 34 ? 23.406 19.672 8.953 1 30.66 34 PHE B CA 1
ATOM 5981 C C . PHE B 1 34 ? 23.672 18.359 8.227 1 30.66 34 PHE B C 1
ATOM 5983 O O . PHE B 1 34 ? 24.531 18.297 7.348 1 30.66 34 PHE B O 1
ATOM 5990 N N . GLY B 1 35 ? 23.625 17.266 8.898 1 29.34 35 GLY B N 1
ATOM 5991 C CA . GLY B 1 35 ? 23.781 15.945 8.312 1 29.34 35 GLY B CA 1
ATOM 5992 C C . GLY B 1 35 ? 22.75 15.648 7.238 1 29.34 35 GLY B C 1
ATOM 5993 O O . GLY B 1 35 ? 21.547 15.805 7.465 1 29.34 35 GLY B O 1
ATOM 5994 N N . LEU B 1 36 ? 23.094 15.758 5.988 1 31.92 36 LEU B N 1
ATOM 5995 C CA . LEU B 1 36 ? 22.391 15.25 4.812 1 31.92 36 LEU B CA 1
ATOM 5996 C C . LEU B 1 36 ? 22.125 13.758 4.945 1 31.92 36 LEU B C 1
ATOM 5998 O O . LEU B 1 36 ? 23.062 12.953 4.914 1 31.92 36 LEU B O 1
ATOM 6002 N N . ASN B 1 37 ? 21.219 13.391 5.703 1 32.44 37 ASN B N 1
ATOM 6003 C CA . ASN B 1 37 ? 20.859 11.984 5.801 1 32.44 37 ASN B CA 1
ATOM 6004 C C . ASN B 1 37 ? 20.297 11.461 4.484 1 32.44 37 ASN B C 1
ATOM 6006 O O . ASN B 1 37 ? 19.234 11.914 4.035 1 32.44 37 ASN B O 1
ATOM 6010 N N . VAL B 1 38 ? 21.109 11.117 3.576 1 34.78 38 VAL B N 1
ATOM 6011 C CA . VAL B 1 38 ? 20.734 10.336 2.402 1 34.78 38 VAL B CA 1
ATOM 6012 C C . VAL B 1 38 ? 20.047 9.047 2.842 1 34.78 38 VAL B C 1
ATOM 6014 O O . VAL B 1 38 ? 20.625 8.258 3.594 1 34.78 38 VAL B O 1
ATOM 6017 N N . TRP B 1 39 ? 18.828 9.062 2.934 1 35.12 39 TRP B N 1
ATOM 6018 C CA . TRP B 1 39 ? 18.062 7.852 3.213 1 35.12 39 TRP B CA 1
ATOM 6019 C C . TRP B 1 39 ? 18.328 6.785 2.158 1 35.12 39 TRP B C 1
ATOM 6021 O O . TRP B 1 39 ? 18.094 7.004 0.969 1 35.12 39 TRP B O 1
ATOM 6031 N N . THR B 1 40 ? 19.406 6.098 2.273 1 39.34 40 THR B N 1
ATOM 6032 C CA . THR B 1 40 ? 19.656 4.816 1.623 1 39.34 40 THR B CA 1
ATOM 6033 C C . THR B 1 40 ? 18.484 3.857 1.851 1 39.34 40 THR B C 1
ATOM 6035 O O . THR B 1 40 ? 17.922 3.812 2.943 1 39.34 40 THR B O 1
ATOM 6038 N N . LEU B 1 41 ? 17.719 3.625 0.943 1 40.91 41 LEU B N 1
ATOM 6039 C CA . LEU B 1 41 ? 16.781 2.506 1.033 1 40.91 41 LEU B CA 1
ATOM 6040 C C . LEU B 1 41 ? 17.484 1.267 1.589 1 40.91 41 LEU B C 1
ATOM 6042 O O . LEU B 1 41 ? 18.375 0.713 0.95 1 40.91 41 LEU B O 1
ATOM 6046 N N . ASP B 1 42 ? 17.797 1.101 2.803 1 48.28 42 ASP B N 1
ATOM 6047 C CA . ASP B 1 42 ? 18.469 0.163 3.701 1 48.28 42 ASP B CA 1
ATOM 6048 C C . ASP B 1 42 ? 17.844 -1.229 3.604 1 48.28 42 ASP B C 1
ATOM 6050 O O . ASP B 1 42 ? 17.094 -1.643 4.488 1 48.28 42 ASP B O 1
ATOM 6054 N N . ILE B 1 43 ? 17.469 -1.746 2.43 1 59.06 43 ILE B N 1
ATOM 6055 C CA . ILE B 1 43 ? 16.859 -3.049 2.65 1 59.06 43 ILE B CA 1
ATOM 6056 C C . ILE B 1 43 ? 17.938 -4.121 2.768 1 59.06 43 ILE B C 1
ATOM 6058 O O . ILE B 1 43 ? 18.891 -4.145 1.978 1 59.06 43 ILE B O 1
ATOM 6062 N N . CYS B 1 44 ? 18.109 -4.816 3.957 1 74.44 44 CYS B N 1
ATOM 6063 C CA . CYS B 1 44 ? 19 -5.93 4.285 1 74.44 44 CYS B CA 1
ATOM 6064 C C . CYS B 1 44 ? 18.703 -7.141 3.408 1 74.44 44 CYS B C 1
ATOM 6066 O O . CYS B 1 44 ? 19.266 -8.219 3.613 1 74.44 44 CYS B O 1
ATOM 6068 N N . GLU B 1 45 ? 18 -6.926 2.26 1 80.75 45 GLU B N 1
ATOM 6069 C CA . GLU B 1 45 ? 17.75 -8.047 1.358 1 80.75 45 GLU B CA 1
ATOM 6070 C C . GLU B 1 45 ? 18.844 -8.164 0.303 1 80.75 45 GLU B C 1
ATOM 6072 O O . GLU B 1 45 ? 19.031 -7.25 -0.506 1 80.75 45 GLU B O 1
ATOM 6077 N N . PRO B 1 46 ? 19.547 -9.266 0.36 1 83.88 46 PRO B N 1
ATOM 6078 C CA . PRO B 1 46 ? 20.609 -9.422 -0.64 1 83.88 46 PRO B CA 1
ATOM 6079 C C . PRO B 1 46 ? 20.062 -9.57 -2.059 1 83.88 46 PRO B C 1
ATOM 6081 O O . PRO B 1 46 ? 19.188 -10.414 -2.305 1 83.88 46 PRO B O 1
ATOM 6084 N N . HIS B 1 47 ? 20.516 -8.789 -2.936 1 84.88 47 HIS B N 1
ATOM 6085 C CA . HIS B 1 47 ? 20.219 -8.922 -4.359 1 84.88 47 HIS B CA 1
ATOM 6086 C C . HIS B 1 47 ? 21.359 -9.594 -5.102 1 84.88 47 HIS B C 1
ATOM 6088 O O . HIS B 1 47 ? 22.484 -9.062 -5.133 1 84.88 47 HIS B O 1
ATOM 6094 N N . LEU B 1 48 ? 21.094 -10.75 -5.609 1 85.38 48 LEU B N 1
ATOM 6095 C CA . LEU B 1 48 ? 22.156 -11.562 -6.164 1 85.38 48 LEU B CA 1
ATOM 6096 C C . LEU B 1 48 ? 22.016 -11.711 -7.676 1 85.38 48 LEU B C 1
ATOM 6098 O O . LEU B 1 48 ? 20.891 -11.867 -8.18 1 85.38 48 LEU B O 1
ATOM 6102 N N . THR B 1 49 ? 23.141 -11.539 -8.305 1 78.38 49 THR B N 1
ATOM 6103 C CA . THR B 1 49 ? 23.203 -11.891 -9.719 1 78.38 49 THR B CA 1
ATOM 6104 C C . THR B 1 49 ? 23.719 -13.32 -9.891 1 78.38 49 THR B C 1
ATOM 6106 O O . THR B 1 49 ? 24.75 -13.688 -9.336 1 78.38 49 THR B O 1
ATOM 6109 N N . LEU B 1 50 ? 22.984 -14.102 -10.508 1 84.38 50 LEU B N 1
ATOM 6110 C CA . LEU B 1 50 ? 23.297 -15.523 -10.617 1 84.38 50 LEU B CA 1
ATOM 6111 C C . LEU B 1 50 ? 24.328 -15.766 -11.719 1 84.38 50 LEU B C 1
ATOM 6113 O O . LEU B 1 50 ? 24.297 -15.109 -12.766 1 84.38 50 LEU B O 1
ATOM 6117 N N . LYS B 1 51 ? 25.266 -16.641 -11.188 1 76.12 51 LYS B N 1
ATOM 6118 C CA . LYS B 1 51 ? 26.281 -17.078 -12.141 1 76.12 51 LYS B CA 1
ATOM 6119 C C . LYS B 1 51 ? 25.922 -18.406 -12.781 1 76.12 51 LYS B C 1
ATOM 6121 O O . LYS B 1 51 ? 25.109 -19.156 -12.242 1 76.12 51 LYS B O 1
ATOM 6126 N N . ASP B 1 52 ? 26.281 -18.672 -13.977 1 81.5 52 ASP B N 1
ATOM 6127 C CA . ASP B 1 52 ? 26.156 -19.953 -14.656 1 81.5 52 ASP B CA 1
ATOM 6128 C C . ASP B 1 52 ? 24.688 -20.297 -14.938 1 81.5 52 ASP B C 1
ATOM 6130 O O . ASP B 1 52 ? 24.234 -21.375 -14.586 1 81.5 52 ASP B O 1
ATOM 6134 N N . ILE B 1 53 ? 24.047 -19.469 -15.406 1 91.06 53 ILE B N 1
ATOM 6135 C CA . ILE B 1 53 ? 22.672 -19.656 -15.805 1 91.06 53 ILE B CA 1
ATOM 6136 C C . ILE B 1 53 ? 22.609 -20.359 -17.156 1 91.06 53 ILE B C 1
ATOM 6138 O O . ILE B 1 53 ? 23.328 -19.984 -18.094 1 91.06 53 ILE B O 1
ATOM 6142 N N . ARG B 1 54 ? 21.938 -21.438 -17.141 1 93.38 54 ARG B N 1
ATOM 6143 C CA . ARG B 1 54 ? 21.672 -22.078 -18.422 1 93.38 54 ARG B CA 1
ATOM 6144 C C . ARG B 1 54 ? 20.391 -21.547 -19.047 1 93.38 54 ARG B C 1
ATOM 6146 O O . ARG B 1 54 ? 19.422 -21.281 -18.359 1 93.38 54 ARG B O 1
ATOM 6153 N N . GLU B 1 55 ? 20.453 -21.391 -20.359 1 92.44 55 GLU B N 1
ATOM 6154 C CA . GLU B 1 55 ? 19.328 -20.766 -21.031 1 92.44 55 GLU B CA 1
ATOM 6155 C C . GLU B 1 55 ? 18.922 -21.531 -22.281 1 92.44 55 GLU B C 1
ATOM 6157 O O . GLU B 1 55 ? 19.781 -22.109 -22.969 1 92.44 55 GLU B O 1
ATOM 6162 N N . TYR B 1 56 ? 17.719 -21.594 -22.5 1 92.88 56 TYR B N 1
ATOM 6163 C CA . TYR B 1 56 ? 17.156 -22.109 -23.734 1 92.88 56 TYR B CA 1
ATOM 6164 C C . TYR B 1 56 ? 16.172 -21.125 -24.344 1 92.88 56 TYR B C 1
ATOM 6166 O O . TYR B 1 56 ? 15.242 -20.672 -23.672 1 92.88 56 TYR B O 1
ATOM 6174 N N . PRO B 1 57 ? 16.094 -20.797 -25.656 1 90.69 57 PRO B N 1
ATOM 6175 C CA . PRO B 1 57 ? 17.172 -21.141 -26.594 1 90.69 57 PRO B CA 1
ATOM 6176 C C . PRO B 1 57 ? 18.484 -20.422 -26.281 1 90.69 57 PRO B C 1
ATOM 6178 O O . PRO B 1 57 ? 18.469 -19.359 -25.641 1 90.69 57 PRO B O 1
ATOM 6181 N N . SER B 1 58 ? 19.578 -21.031 -26.641 1 81.88 58 SER B N 1
ATOM 6182 C CA . SER B 1 58 ? 20.891 -20.484 -26.297 1 81.88 58 SER B CA 1
ATOM 6183 C C . SER B 1 58 ? 21.188 -19.25 -27.125 1 81.88 58 SER B C 1
ATOM 6185 O O . SER B 1 58 ? 21.922 -18.359 -26.672 1 81.88 58 SER B O 1
ATOM 6187 N N . GLU B 1 59 ? 20.641 -19.234 -28.297 1 72.12 59 GLU B N 1
ATOM 6188 C CA . GLU B 1 59 ? 20.938 -18.094 -29.172 1 72.12 59 GLU B CA 1
ATOM 6189 C C . GLU B 1 59 ? 20.078 -16.891 -28.812 1 72.12 59 GLU B C 1
ATOM 6191 O O . GLU B 1 59 ? 18.922 -17.047 -28.406 1 72.12 59 GLU B O 1
ATOM 6196 N N . SER B 1 60 ? 20.688 -15.773 -28.625 1 66.06 60 SER B N 1
ATOM 6197 C CA . SER B 1 60 ? 20 -14.531 -28.281 1 66.06 60 SER B CA 1
ATOM 6198 C C . SER B 1 60 ? 19.078 -14.086 -29.406 1 66.06 60 SER B C 1
ATOM 6200 O O . SER B 1 60 ? 19.531 -13.664 -30.469 1 66.06 60 SER B O 1
ATOM 6202 N N . SER B 1 61 ? 18.062 -14.812 -29.641 1 66.44 61 SER B N 1
ATOM 6203 C CA . SER B 1 61 ? 17.125 -14.344 -30.656 1 66.44 61 SER B CA 1
ATOM 6204 C C . SER B 1 61 ? 16.047 -13.445 -30.047 1 66.44 61 SER B C 1
ATOM 6206 O O . SER B 1 61 ? 15.547 -13.727 -28.953 1 66.44 61 SER B O 1
ATOM 6208 N N . PRO B 1 62 ? 15.867 -12.273 -30.625 1 74.5 62 PRO B N 1
ATOM 6209 C CA . PRO B 1 62 ? 14.836 -11.336 -30.172 1 74.5 62 PRO B CA 1
ATOM 6210 C C . PRO B 1 62 ? 13.422 -11.898 -30.312 1 74.5 62 PRO B C 1
ATOM 6212 O O . PRO B 1 62 ? 12.461 -11.273 -29.844 1 74.5 62 PRO B O 1
ATOM 6215 N N . GLN B 1 63 ? 13.344 -13.086 -30.734 1 84.75 63 GLN B N 1
ATOM 6216 C CA . GLN B 1 63 ? 12.023 -13.641 -31.016 1 84.75 63 GLN B CA 1
ATOM 6217 C C . GLN B 1 63 ? 11.328 -14.07 -29.734 1 84.75 63 GLN B C 1
ATOM 6219 O O . GLN B 1 63 ? 11.969 -14.625 -28.828 1 84.75 63 GLN B O 1
ATOM 6224 N N . LEU B 1 64 ? 10.023 -13.766 -29.688 1 92.75 64 LEU B N 1
ATOM 6225 C CA . LEU B 1 64 ? 9.203 -14.188 -28.562 1 92.75 64 LEU B CA 1
ATOM 6226 C C . LEU B 1 64 ? 8.609 -15.57 -28.812 1 92.75 64 LEU B C 1
ATOM 6228 O O . LEU B 1 64 ? 8.039 -15.82 -29.875 1 92.75 64 LEU B O 1
ATOM 6232 N N . HIS B 1 65 ? 8.82 -16.516 -27.875 1 94.81 65 HIS B N 1
ATOM 6233 C CA . HIS B 1 65 ? 8.367 -17.891 -27.984 1 94.81 65 HIS B CA 1
ATOM 6234 C C . HIS B 1 65 ? 7.168 -18.156 -27.078 1 94.81 65 HIS B C 1
ATOM 6236 O O . HIS B 1 65 ? 6.484 -19.172 -27.234 1 94.81 65 HIS B O 1
ATOM 6242 N N . TYR B 1 66 ? 6.859 -17.312 -26.141 1 96.44 66 TYR B N 1
ATOM 6243 C CA . TYR B 1 66 ? 5.727 -17.391 -25.234 1 96.44 66 TYR B CA 1
ATOM 6244 C C . TYR B 1 66 ? 5.73 -18.703 -24.469 1 96.44 66 TYR B C 1
ATOM 6246 O O . TYR B 1 66 ? 4.723 -19.422 -24.422 1 96.44 66 TYR B O 1
ATOM 6254 N N . PHE B 1 67 ? 6.895 -18.984 -23.797 1 96.62 67 PHE B N 1
ATOM 6255 C CA . PHE B 1 67 ? 7.004 -20.172 -22.938 1 96.62 67 PHE B CA 1
ATOM 6256 C C . PHE B 1 67 ? 6.176 -20 -21.672 1 96.62 67 PHE B C 1
ATOM 6258 O O . PHE B 1 67 ? 6.707 -19.656 -20.625 1 96.62 67 PHE B O 1
ATOM 6265 N N . ARG B 1 68 ? 4.922 -20.359 -21.734 1 95.31 68 ARG B N 1
ATOM 6266 C CA . ARG B 1 68 ? 4.043 -19.984 -20.625 1 95.31 68 ARG B CA 1
ATOM 6267 C C . ARG B 1 68 ? 3.559 -21.219 -19.875 1 95.31 68 ARG B C 1
ATOM 6269 O O . ARG B 1 68 ? 2.789 -21.109 -18.922 1 95.31 68 ARG B O 1
ATOM 6276 N N . TYR B 1 69 ? 4.012 -22.375 -20.297 1 96.25 69 TYR B N 1
ATOM 6277 C CA . TYR B 1 69 ? 3.656 -23.594 -19.594 1 96.25 69 TYR B CA 1
ATOM 6278 C C . TYR B 1 69 ? 4.859 -24.516 -19.438 1 96.25 69 TYR B C 1
ATOM 6280 O O . TYR B 1 69 ? 5.551 -24.797 -20.422 1 96.25 69 TYR B O 1
ATOM 6288 N N . MET B 1 70 ? 5.059 -24.938 -18.25 1 97.25 70 MET B N 1
ATOM 6289 C CA . MET B 1 70 ? 6.133 -25.875 -17.969 1 97.25 70 MET B CA 1
ATOM 6290 C C . MET B 1 70 ? 5.676 -26.953 -16.984 1 97.25 70 MET B C 1
ATOM 6292 O O . MET B 1 70 ? 4.938 -26.656 -16.047 1 97.25 70 MET B O 1
ATOM 6296 N N . THR B 1 71 ? 6.129 -28.141 -17.25 1 96.38 71 THR B N 1
ATOM 6297 C CA . THR B 1 71 ? 5.859 -29.219 -16.312 1 96.38 71 THR B CA 1
ATOM 6298 C C . THR B 1 71 ? 7.023 -30.203 -16.266 1 96.38 71 THR B C 1
ATOM 6300 O O . THR B 1 71 ? 7.703 -30.422 -17.281 1 96.38 71 THR B O 1
ATOM 6303 N N . ILE B 1 72 ? 7.258 -30.734 -15.086 1 95.88 72 ILE B N 1
ATOM 6304 C CA . ILE B 1 72 ? 8.336 -31.703 -14.883 1 95.88 72 ILE B CA 1
ATOM 6305 C C . ILE B 1 72 ? 7.77 -33.125 -14.914 1 95.88 72 ILE B C 1
ATOM 63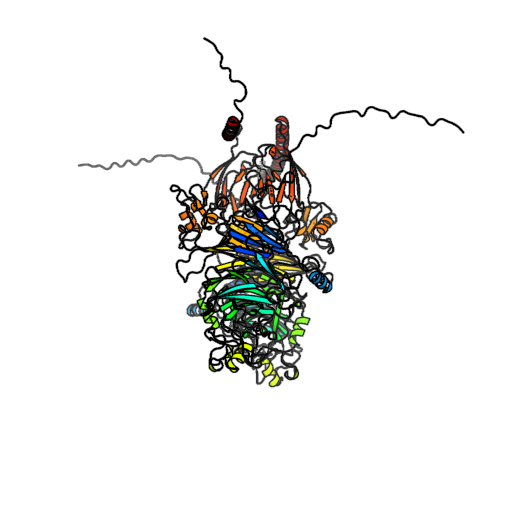07 O O . ILE B 1 72 ? 6.738 -33.375 -14.297 1 95.88 72 ILE B O 1
ATOM 6311 N N . ASP B 1 73 ? 8.391 -33.906 -15.648 1 94.12 73 ASP B N 1
ATOM 6312 C CA . ASP B 1 73 ? 8.133 -35.344 -15.602 1 94.12 73 ASP B CA 1
ATOM 6313 C C . ASP B 1 73 ? 9.312 -36.094 -14.992 1 94.12 73 ASP B C 1
ATOM 6315 O O . ASP B 1 73 ? 10.305 -36.344 -15.672 1 94.12 73 ASP B O 1
ATOM 6319 N N . LYS B 1 74 ? 9.117 -36.594 -13.875 1 90.06 74 LYS B N 1
ATOM 6320 C CA . LYS B 1 74 ? 10.203 -37.219 -13.148 1 90.06 74 LYS B CA 1
ATOM 6321 C C . LYS B 1 74 ? 10.555 -38.594 -13.758 1 90.06 74 LYS B C 1
ATOM 6323 O O . LYS B 1 74 ? 11.711 -39 -13.719 1 90.06 74 LYS B O 1
ATOM 6328 N N . ASN B 1 75 ? 9.625 -39.219 -14.352 1 89.94 75 ASN B N 1
ATOM 6329 C CA . ASN B 1 75 ? 9.844 -40.531 -14.93 1 89.94 75 ASN B CA 1
ATOM 6330 C C . ASN B 1 75 ? 10.781 -40.469 -16.125 1 89.94 75 ASN B C 1
ATOM 6332 O O . ASN B 1 75 ? 11.703 -41.281 -16.234 1 89.94 75 ASN B O 1
ATOM 6336 N N . SER B 1 76 ? 10.547 -39.594 -16.953 1 89.38 76 SER B N 1
ATOM 6337 C CA . SER B 1 76 ? 11.391 -39.469 -18.125 1 89.38 76 SER B CA 1
ATOM 6338 C C . SER B 1 76 ? 12.547 -38.5 -17.891 1 89.38 76 SER B C 1
ATOM 6340 O O . SER B 1 76 ? 13.352 -38.219 -18.781 1 89.38 76 SER B O 1
ATOM 6342 N N . HIS B 1 77 ? 12.648 -37.938 -16.703 1 92.31 77 HIS B N 1
ATOM 6343 C CA . HIS B 1 77 ? 13.68 -36.969 -16.344 1 92.31 77 HIS B CA 1
ATOM 6344 C C . HIS B 1 77 ? 13.742 -35.812 -17.344 1 92.31 77 HIS B C 1
ATOM 6346 O O . HIS B 1 77 ? 14.812 -35.5 -17.844 1 92.31 77 HIS B O 1
ATOM 6352 N N . SER B 1 78 ? 12.531 -35.344 -17.625 1 95.19 78 SER B N 1
ATOM 6353 C CA . SER B 1 78 ? 12.43 -34.312 -18.656 1 95.19 78 SER B CA 1
ATOM 6354 C C . SER B 1 78 ? 11.594 -33.125 -18.172 1 95.19 78 SER B C 1
ATOM 6356 O O . SER B 1 78 ? 10.719 -33.281 -17.312 1 95.19 78 SER B O 1
ATOM 6358 N N . LEU B 1 79 ? 11.977 -32 -18.672 1 97.12 79 LEU B N 1
ATOM 6359 C CA . LEU B 1 79 ? 11.172 -30.797 -18.547 1 97.12 79 LEU B CA 1
ATOM 6360 C C . LEU B 1 79 ? 10.414 -30.5 -19.844 1 97.12 79 LEU B C 1
ATOM 6362 O O . LEU B 1 79 ? 11.023 -30.266 -20.875 1 97.12 79 LEU B O 1
ATOM 6366 N N . PHE B 1 80 ? 9.156 -30.578 -19.797 1 97.5 80 PHE B N 1
ATOM 6367 C CA . PHE B 1 80 ? 8.352 -30.25 -20.969 1 97.5 80 PHE B CA 1
ATOM 6368 C C . PHE B 1 80 ? 7.941 -28.781 -20.953 1 97.5 80 PHE B C 1
ATOM 6370 O O . PHE B 1 80 ? 7.477 -28.281 -19.922 1 97.5 80 PHE B O 1
ATOM 6377 N N . VAL B 1 81 ? 8.148 -28.094 -22.031 1 97.75 81 VAL B N 1
ATOM 6378 C CA . VAL B 1 81 ? 7.844 -26.688 -22.156 1 97.75 81 VAL B CA 1
ATOM 6379 C C . VAL B 1 81 ? 6.879 -26.453 -23.328 1 97.75 81 VAL B C 1
ATOM 6381 O O . VAL B 1 81 ? 7.098 -26.969 -24.422 1 97.75 81 VAL B O 1
ATOM 6384 N N . GLY B 1 82 ? 5.762 -25.797 -23.016 1 97.69 82 GLY B N 1
ATOM 6385 C CA . GLY B 1 82 ? 4.836 -25.391 -24.047 1 97.69 82 GLY B CA 1
ATOM 6386 C C . GLY B 1 82 ? 5.043 -23.953 -24.5 1 97.69 82 GLY B C 1
ATOM 6387 O O . GLY B 1 82 ? 5.113 -23.047 -23.656 1 97.69 82 GLY B O 1
ATOM 6388 N N . GLY B 1 83 ? 5.18 -23.703 -25.766 1 96.75 83 GLY B N 1
ATOM 6389 C CA . GLY B 1 83 ? 5.305 -22.375 -26.344 1 96.75 83 GLY B CA 1
ATOM 6390 C C . GLY B 1 83 ? 4.312 -22.109 -27.469 1 96.75 83 GLY B C 1
ATOM 6391 O O . GLY B 1 83 ? 3.307 -22.812 -27.578 1 96.75 83 GLY B O 1
ATOM 6392 N N . MET B 1 84 ? 4.598 -21.031 -28.156 1 97.44 84 MET B N 1
ATOM 6393 C CA . MET B 1 84 ? 3.791 -20.703 -29.328 1 97.44 84 MET B CA 1
ATOM 6394 C C . MET B 1 84 ? 4.117 -21.641 -30.484 1 97.44 84 MET B C 1
ATOM 6396 O O . MET B 1 84 ? 5.242 -21.641 -30.984 1 97.44 84 MET B O 1
ATOM 6400 N N . ASN B 1 85 ? 3.229 -22.531 -30.891 1 97.25 85 ASN B N 1
ATOM 6401 C CA . ASN B 1 85 ? 3.275 -23.422 -32.031 1 97.25 85 ASN B CA 1
ATOM 6402 C C . ASN B 1 85 ? 4.258 -24.562 -31.812 1 97.25 85 ASN B C 1
ATOM 6404 O O . ASN B 1 85 ? 4.707 -25.188 -32.781 1 97.25 85 ASN B O 1
ATOM 6408 N N . LYS B 1 86 ? 4.582 -24.828 -30.531 1 96.75 86 LYS B N 1
ATOM 6409 C CA . LYS B 1 86 ? 5.578 -25.891 -30.375 1 96.75 86 LYS B CA 1
ATOM 6410 C C . LYS B 1 86 ? 5.543 -26.453 -28.953 1 96.75 86 LYS B C 1
ATOM 6412 O O . LYS B 1 86 ? 5.066 -25.781 -28.031 1 96.75 86 LYS B O 1
ATOM 6417 N N . VAL B 1 87 ? 6.02 -27.609 -28.812 1 97.75 87 VAL B N 1
ATOM 6418 C CA . VAL B 1 87 ? 6.301 -28.297 -27.547 1 97.75 87 VAL B CA 1
ATOM 6419 C C . VAL B 1 87 ? 7.758 -28.75 -27.531 1 97.75 87 VAL B C 1
ATOM 6421 O O . VAL B 1 87 ? 8.289 -29.203 -28.547 1 97.75 87 VAL B O 1
ATOM 6424 N N . ILE B 1 88 ? 8.375 -28.5 -26.406 1 96.88 88 ILE B N 1
ATOM 6425 C CA . ILE B 1 88 ? 9.797 -28.797 -26.297 1 96.88 88 ILE B CA 1
ATOM 6426 C C . ILE B 1 88 ? 10.039 -29.719 -25.094 1 96.88 88 ILE B C 1
ATOM 6428 O O . ILE B 1 88 ? 9.43 -29.547 -24.047 1 96.88 88 ILE B O 1
ATOM 6432 N N . ARG B 1 89 ? 10.852 -30.703 -25.312 1 97.19 89 ARG B N 1
ATOM 6433 C CA . ARG B 1 89 ? 11.344 -31.547 -24.25 1 97.19 89 ARG B CA 1
ATOM 6434 C C . ARG B 1 89 ? 12.805 -31.234 -23.922 1 97.19 89 ARG B C 1
ATOM 6436 O O . ARG B 1 89 ? 13.68 -31.359 -24.781 1 97.19 89 ARG B O 1
ATOM 6443 N N . LEU B 1 90 ? 13.023 -30.812 -22.719 1 96.62 90 LEU B N 1
ATOM 6444 C CA . LEU B 1 90 ? 14.367 -30.484 -22.25 1 96.62 90 LEU B CA 1
ATOM 6445 C C . LEU B 1 90 ? 14.828 -31.469 -21.188 1 96.62 90 LEU B C 1
ATOM 6447 O O . LEU B 1 90 ? 14 -32.094 -20.516 1 96.62 90 LEU B O 1
ATOM 6451 N N . ASN B 1 91 ? 16.141 -31.562 -21.078 1 94.81 91 ASN B N 1
ATOM 6452 C CA . ASN B 1 91 ? 16.719 -32.406 -20.047 1 94.81 91 ASN B CA 1
ATOM 6453 C C . ASN B 1 91 ? 16.734 -31.703 -18.688 1 94.81 91 ASN B C 1
ATOM 6455 O O . ASN B 1 91 ? 17.172 -30.547 -18.578 1 94.81 91 ASN B O 1
ATOM 6459 N N . LEU B 1 92 ? 16.312 -32.375 -17.672 1 94.56 92 LEU B N 1
ATOM 6460 C CA . LEU B 1 92 ? 16.203 -31.766 -16.344 1 94.56 92 LEU B CA 1
ATOM 6461 C C . LEU B 1 92 ? 17.594 -31.453 -15.781 1 94.56 92 LEU B C 1
ATOM 6463 O O . LEU B 1 92 ? 17.734 -30.531 -14.969 1 94.56 92 LEU B O 1
ATOM 6467 N N . SER B 1 93 ? 18.594 -32.188 -16.172 1 93 93 SER B N 1
ATOM 6468 C CA . SER B 1 93 ? 19.938 -31.984 -15.648 1 93 93 SER B CA 1
ATOM 6469 C C . SER B 1 93 ? 20.609 -30.797 -16.312 1 93 93 SER B C 1
ATOM 6471 O O . SER B 1 93 ? 21.328 -30.031 -15.664 1 93 93 SER B O 1
ATOM 6473 N N . ASP B 1 94 ? 20.422 -30.734 -17.594 1 94.31 94 ASP B N 1
ATOM 6474 C CA . ASP B 1 94 ? 20.969 -29.656 -18.391 1 94.31 94 ASP B CA 1
ATOM 6475 C C . ASP B 1 94 ? 20.078 -29.328 -19.578 1 94.31 94 ASP B C 1
ATOM 6477 O O . ASP B 1 94 ? 20.062 -30.062 -20.578 1 94.31 94 ASP B O 1
ATOM 6481 N N . ILE B 1 95 ? 19.484 -28.203 -19.453 1 95.19 95 ILE B N 1
ATOM 6482 C CA . ILE B 1 95 ? 18.453 -27.875 -20.453 1 95.19 95 ILE B CA 1
ATOM 6483 C C . ILE B 1 95 ? 19.125 -27.594 -21.797 1 95.19 95 ILE B C 1
ATOM 6485 O O . ILE B 1 95 ? 18.438 -27.562 -22.828 1 95.19 95 ILE B O 1
ATOM 6489 N N . ASN B 1 96 ? 20.406 -27.438 -21.844 1 90 96 ASN B N 1
ATOM 6490 C CA . ASN B 1 96 ? 21.109 -27.172 -23.078 1 90 96 ASN B CA 1
ATOM 6491 C C . ASN B 1 96 ? 21.484 -28.453 -23.812 1 90 96 ASN B C 1
ATOM 6493 O O . ASN B 1 96 ? 21.906 -28.422 -24.969 1 90 96 ASN B O 1
ATOM 6497 N N . SER B 1 97 ? 21.266 -29.5 -23.109 1 87.44 97 SER B N 1
ATOM 6498 C CA . SER B 1 97 ? 21.688 -30.781 -23.688 1 87.44 97 SER B CA 1
ATOM 6499 C C . SER B 1 97 ? 20.484 -31.562 -24.203 1 87.44 97 SER B C 1
ATOM 6501 O O . SER B 1 97 ? 19.531 -31.828 -23.469 1 87.44 97 SER B O 1
ATOM 6503 N N . GLY B 1 98 ? 20.562 -31.953 -25.469 1 82.62 98 GLY B N 1
ATOM 6504 C CA . GLY B 1 98 ? 19.672 -33 -25.984 1 82.62 98 GLY B CA 1
ATOM 6505 C C . GLY B 1 98 ? 18.219 -32.562 -26 1 82.62 98 GLY B C 1
ATOM 6506 O O . GLY B 1 98 ? 17.344 -33.312 -25.531 1 82.62 98 GLY B O 1
ATOM 6507 N N . HIS B 1 99 ? 17.859 -31.469 -26.547 1 88.69 99 HIS B N 1
ATOM 6508 C CA . HIS B 1 99 ? 16.453 -31.062 -26.562 1 88.69 99 HIS B CA 1
ATOM 6509 C C . HIS B 1 99 ? 15.75 -31.578 -27.812 1 88.69 99 HIS B C 1
ATOM 6511 O O . HIS B 1 99 ? 16.391 -31.781 -28.844 1 88.69 99 HIS B O 1
ATOM 6517 N N . VAL B 1 100 ? 14.516 -31.953 -27.641 1 94.38 100 VAL B N 1
ATOM 6518 C CA . VAL B 1 100 ? 13.641 -32.344 -28.734 1 94.38 100 VAL B CA 1
ATOM 6519 C C . VAL B 1 100 ? 12.484 -31.359 -28.859 1 94.38 100 VAL B C 1
ATOM 6521 O O . VAL B 1 100 ? 11.906 -30.938 -27.859 1 94.38 100 VAL B O 1
ATOM 6524 N N . GLU B 1 101 ? 12.219 -30.953 -30.094 1 94.12 101 GLU B N 1
ATOM 6525 C CA . GLU B 1 101 ? 11.148 -29.984 -30.344 1 94.12 101 GLU B CA 1
ATOM 6526 C C . GLU B 1 101 ? 10.188 -30.484 -31.406 1 94.12 101 GLU B C 1
ATOM 6528 O O . GLU B 1 101 ? 10.609 -31.109 -32.375 1 94.12 101 GLU B O 1
ATOM 6533 N N . THR B 1 102 ? 8.969 -30.266 -31.156 1 96.5 102 THR B N 1
ATOM 6534 C CA . THR B 1 102 ? 7.938 -30.562 -32.156 1 96.5 102 THR B CA 1
ATOM 6535 C C . THR B 1 102 ? 7.09 -29.328 -32.438 1 96.5 102 THR B C 1
ATOM 6537 O O . THR B 1 102 ? 6.676 -28.625 -31.5 1 96.5 102 THR B O 1
ATOM 6540 N N . SER B 1 103 ? 6.828 -29.109 -33.688 1 96.25 103 SER B N 1
ATOM 6541 C CA . SER B 1 103 ? 6 -27.969 -34.094 1 96.25 103 SER B CA 1
ATOM 6542 C C . SER B 1 103 ? 4.523 -28.359 -34.125 1 96.25 103 SER B C 1
ATOM 6544 O O . SER B 1 103 ? 4.152 -29.375 -34.719 1 96.25 103 SER B O 1
ATOM 6546 N N . LEU B 1 104 ? 3.748 -27.594 -33.438 1 96.56 104 LEU B N 1
ATOM 6547 C CA . LEU B 1 104 ? 2.299 -27.766 -33.438 1 96.56 104 LEU B CA 1
ATOM 6548 C C . LEU B 1 104 ? 1.604 -26.484 -33.875 1 96.56 104 LEU B C 1
ATOM 6550 O O . LEU B 1 104 ? 1.01 -25.766 -33.062 1 96.56 104 LEU B O 1
ATOM 6554 N N . ASN B 1 105 ? 1.552 -26.297 -35.156 1 95.56 105 ASN B N 1
ATOM 6555 C CA . ASN B 1 105 ? 0.925 -25.109 -35.719 1 95.56 105 ASN B CA 1
ATOM 6556 C C . ASN B 1 105 ? -0.592 -25.25 -35.781 1 95.56 105 ASN B C 1
ATOM 6558 O O . ASN B 1 105 ? -1.107 -26.359 -35.938 1 95.56 105 ASN B O 1
ATOM 6562 N N . ALA B 1 106 ? -1.227 -24.141 -35.625 1 94.94 106 ALA B N 1
ATOM 6563 C CA . ALA B 1 106 ? -2.67 -24.141 -35.875 1 94.94 106 ALA B CA 1
ATOM 6564 C C . ALA B 1 106 ? -2.994 -24.391 -3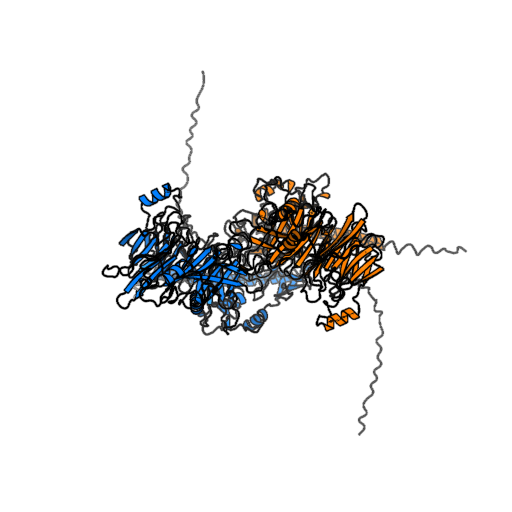7.344 1 94.94 106 ALA B C 1
ATOM 6566 O O . ALA B 1 106 ? -2.164 -24.156 -38.219 1 94.94 106 ALA B O 1
ATOM 6567 N N . SER B 1 107 ? -4.145 -24.891 -37.562 1 93.88 107 SER B N 1
ATOM 6568 C CA . SER B 1 107 ? -4.578 -25.094 -38.938 1 93.88 107 SER B CA 1
ATOM 6569 C C . SER B 1 107 ? -4.707 -23.766 -39.656 1 93.88 107 SER B C 1
ATOM 6571 O O . SER B 1 107 ? -5.055 -22.75 -39.062 1 93.88 107 SER B O 1
ATOM 6573 N N . THR B 1 108 ? -4.441 -23.828 -40.969 1 94.25 108 THR B N 1
ATOM 6574 C CA . THR B 1 108 ? -4.535 -22.625 -41.781 1 94.25 108 THR B CA 1
ATOM 6575 C C . THR B 1 108 ? -5.953 -22.062 -41.75 1 94.25 108 THR B C 1
ATOM 6577 O O . THR B 1 108 ? -6.141 -20.844 -41.719 1 94.25 108 THR B O 1
ATOM 6580 N N . LYS B 1 109 ? -6.797 -22.953 -41.719 1 94.31 109 LYS B N 1
ATOM 6581 C CA . LYS B 1 109 ? -8.195 -22.547 -41.688 1 94.31 109 LYS B CA 1
ATOM 6582 C C . LYS B 1 109 ? -8.516 -21.797 -40.406 1 94.31 109 LYS B C 1
ATOM 6584 O O . LYS B 1 109 ? -9.156 -20.734 -40.438 1 94.31 109 LYS B O 1
ATOM 6589 N N . SER B 1 110 ? -8.094 -22.359 -39.344 1 94.25 110 SER B N 1
ATOM 6590 C CA . SER B 1 110 ? -8.367 -21.75 -38.062 1 94.25 110 SER B CA 1
ATOM 6591 C C . SER B 1 110 ? -7.652 -20.406 -37.906 1 94.25 110 SER B C 1
ATOM 6593 O O . SER B 1 110 ? -8.211 -19.453 -37.375 1 94.25 110 SER B O 1
ATOM 6595 N N . ALA B 1 111 ? -6.457 -20.25 -38.406 1 96.12 111 ALA B N 1
ATOM 6596 C CA . ALA B 1 111 ? -5.672 -19.016 -38.312 1 96.12 111 ALA B CA 1
ATOM 6597 C C . ALA B 1 111 ? -6.324 -17.891 -39.125 1 96.12 111 ALA B C 1
ATOM 6599 O O . ALA B 1 111 ? -6.383 -16.75 -38.688 1 96.12 111 ALA B O 1
ATOM 6600 N N . LYS B 1 112 ? -6.812 -18.25 -40.312 1 95.69 112 LYS B N 1
ATOM 6601 C CA . LYS B 1 112 ? -7.469 -17.266 -41.156 1 95.69 112 LYS B CA 1
ATOM 6602 C C . LYS B 1 112 ? -8.773 -16.781 -40.531 1 95.69 112 LYS B C 1
ATOM 6604 O O . LYS B 1 112 ? -9.07 -15.578 -40.562 1 95.69 112 LYS B O 1
ATOM 6609 N N . ARG B 1 113 ? -9.43 -17.703 -40.031 1 94.88 113 ARG B N 1
ATOM 6610 C CA . ARG B 1 113 ? -10.68 -17.344 -39.344 1 94.88 113 ARG B CA 1
ATOM 6611 C C . ARG B 1 113 ? -10.422 -16.422 -38.188 1 94.88 113 ARG B C 1
ATOM 6613 O O . ARG B 1 113 ? -11.18 -15.469 -37.938 1 94.88 113 ARG B O 1
ATOM 6620 N N . CYS B 1 114 ? -9.422 -16.75 -37.406 1 95.62 114 CYS B N 1
ATOM 6621 C CA . CYS B 1 114 ? -9.039 -15.953 -36.25 1 95.62 114 CYS B CA 1
ATOM 6622 C C . CYS B 1 114 ? -8.719 -14.516 -36.656 1 95.62 114 CYS B C 1
ATOM 6624 O O . CYS B 1 114 ? -9.18 -13.57 -36 1 95.62 114 CYS B O 1
ATOM 6626 N N . VAL B 1 115 ? -8.039 -14.305 -37.719 1 95.88 115 VAL B N 1
ATOM 6627 C CA . VAL B 1 115 ? -7.664 -12.977 -38.188 1 95.88 115 VAL B CA 1
ATOM 6628 C C . VAL B 1 115 ? -8.898 -12.25 -38.719 1 95.88 115 VAL B C 1
ATOM 6630 O O . VAL B 1 115 ? -9.055 -11.039 -38.5 1 95.88 115 VAL B O 1
ATOM 6633 N N . TRP B 1 116 ? -9.742 -13.023 -39.312 1 94.12 116 TRP B N 1
ATOM 6634 C CA . TRP B 1 116 ? -10.984 -12.445 -39.844 1 94.12 116 TRP B CA 1
ATOM 6635 C C . TRP B 1 116 ? -11.859 -11.93 -38.688 1 94.12 116 TRP B C 1
ATOM 6637 O O . TRP B 1 116 ? -12.625 -10.977 -38.875 1 94.12 116 TRP B O 1
ATOM 6647 N N . GLN B 1 117 ? -11.75 -12.547 -37.594 1 94.12 117 GLN B N 1
ATOM 6648 C CA . GLN B 1 117 ? -12.516 -12.141 -36.438 1 94.12 117 GLN B CA 1
ATOM 6649 C C . GLN B 1 117 ? -11.828 -11 -35.688 1 94.12 117 GLN B C 1
ATOM 6651 O O . GLN B 1 117 ? -12.094 -10.773 -34.5 1 94.12 117 GLN B O 1
ATOM 6656 N N . ALA B 1 118 ? -10.828 -10.375 -36.219 1 92.69 118 ALA B N 1
ATOM 6657 C CA . ALA B 1 118 ? -10.188 -9.133 -35.812 1 92.69 118 ALA B CA 1
ATOM 6658 C C . ALA B 1 118 ? -9.18 -9.383 -34.688 1 92.69 118 ALA B C 1
ATOM 6660 O O . ALA B 1 118 ? -9.008 -8.547 -33.781 1 92.69 118 ALA B O 1
ATOM 6661 N N . LYS B 1 119 ? -8.672 -10.586 -34.656 1 94.38 119 LYS B N 1
ATOM 6662 C CA . LYS B 1 119 ? -7.559 -10.828 -33.75 1 94.38 119 LYS B CA 1
ATOM 6663 C C . LYS B 1 119 ? -6.219 -10.656 -34.438 1 94.38 119 LYS B C 1
ATOM 6665 O O . LYS B 1 119 ? -6.133 -10.797 -35.656 1 94.38 119 LYS B O 1
ATOM 6670 N N . LYS B 1 120 ? -5.262 -10.25 -33.688 1 93.75 120 LYS B N 1
ATOM 6671 C CA . LYS B 1 120 ? -3.938 -10.039 -34.25 1 93.75 120 LYS B CA 1
ATOM 6672 C C . LYS B 1 120 ? -3.332 -11.352 -34.75 1 93.75 120 LYS B C 1
ATOM 6674 O O . LYS B 1 120 ? -3.441 -12.375 -34.062 1 93.75 120 LYS B O 1
ATOM 6679 N N . LYS B 1 121 ? -2.707 -11.281 -35.844 1 94.75 121 LYS B N 1
ATOM 6680 C CA . LYS B 1 121 ? -2.053 -12.461 -36.406 1 94.75 121 LYS B CA 1
ATOM 6681 C C . LYS B 1 121 ? -1 -13.008 -35.438 1 94.75 121 LYS B C 1
ATOM 6683 O O . LYS B 1 121 ? -0.902 -14.219 -35.25 1 94.75 121 LYS B O 1
ATOM 6688 N N . MET B 1 122 ? -0.223 -12.18 -34.906 1 92.62 122 MET B N 1
ATOM 6689 C CA . MET B 1 122 ? 0.767 -12.523 -33.875 1 92.62 122 MET B CA 1
ATOM 6690 C C . MET B 1 122 ? 0.606 -11.641 -32.625 1 92.62 122 MET B C 1
ATOM 6692 O O . MET B 1 122 ? 0.464 -10.422 -32.75 1 92.62 122 MET B O 1
ATOM 6696 N N . PRO B 1 123 ? 0.563 -12.172 -31.547 1 95.19 123 PRO B N 1
ATOM 6697 C CA . PRO B 1 123 ? 0.675 -13.602 -31.234 1 95.19 123 PRO B CA 1
ATOM 6698 C C . PRO B 1 123 ? -0.684 -14.281 -31.094 1 95.19 123 PRO B C 1
ATOM 6700 O O . PRO B 1 123 ? -0.754 -15.5 -30.938 1 95.19 123 PRO B O 1
ATOM 6703 N N . ASP B 1 124 ? -1.757 -13.664 -31.281 1 96 124 ASP B N 1
ATOM 6704 C CA . ASP B 1 124 ? -3.076 -14.125 -30.859 1 96 124 ASP B CA 1
ATOM 6705 C C . ASP B 1 124 ? -3.537 -15.32 -31.703 1 96 124 ASP B C 1
ATOM 6707 O O . ASP B 1 124 ? -4.016 -16.312 -31.156 1 96 124 ASP B O 1
ATOM 6711 N N . CYS B 1 125 ? -3.346 -15.188 -33.062 1 96.88 125 CYS B N 1
ATOM 6712 C CA . CYS B 1 125 ? -3.875 -16.219 -33.938 1 96.88 125 CYS B CA 1
ATOM 6713 C C . CYS B 1 125 ? -2.84 -17.297 -34.188 1 96.88 125 CYS B C 1
ATOM 6715 O O . CYS B 1 125 ? -2.59 -17.672 -35.344 1 96.88 125 CYS B O 1
ATOM 6717 N N . GLN B 1 126 ? -2.244 -17.75 -33.156 1 97.19 126 GLN B N 1
ATOM 6718 C CA . GLN B 1 126 ? -1.317 -18.875 -33.125 1 97.19 126 GLN B CA 1
ATOM 6719 C C . GLN B 1 126 ? -1.749 -19.938 -32.125 1 97.19 126 GLN B C 1
ATOM 6721 O O . GLN B 1 126 ? -2.742 -19.766 -31.422 1 97.19 126 GLN B O 1
ATOM 6726 N N . ASN B 1 127 ? -1.061 -21.031 -32.188 1 97.69 127 ASN B N 1
ATOM 6727 C CA . ASN B 1 127 ? -1.337 -22.094 -31.219 1 97.69 127 ASN B CA 1
ATOM 6728 C C . ASN B 1 127 ? -0.424 -22 -30 1 97.69 127 ASN B C 1
ATOM 6730 O O . ASN B 1 127 ? 0.772 -22.297 -30.094 1 97.69 127 ASN B O 1
ATOM 6734 N N . HIS B 1 128 ? -0.993 -21.562 -28.906 1 97.5 128 HIS B N 1
ATOM 6735 C CA . HIS B 1 128 ? -0.253 -21.516 -27.656 1 97.5 128 HIS B CA 1
ATOM 6736 C C . HIS B 1 128 ? -0.538 -22.734 -26.797 1 97.5 128 HIS B C 1
ATOM 6738 O O . HIS B 1 128 ? -1.693 -23.016 -26.469 1 97.5 128 HIS B O 1
ATOM 6744 N N . ILE B 1 129 ? 0.471 -23.438 -26.438 1 97.25 129 ILE B N 1
ATOM 6745 C CA . ILE B 1 129 ? 0.305 -24.641 -25.641 1 97.25 129 ILE B CA 1
ATOM 6746 C C . ILE B 1 129 ? 0.064 -24.25 -24.172 1 97.25 129 ILE B C 1
ATOM 6748 O O . ILE B 1 129 ? 0.858 -23.516 -23.578 1 97.25 129 ILE B O 1
ATOM 6752 N N . ARG B 1 130 ? -1.032 -24.812 -23.656 1 94.81 130 ARG B N 1
ATOM 6753 C CA . ARG B 1 130 ? -1.434 -24.375 -22.312 1 94.81 130 ARG B CA 1
ATOM 6754 C C . ARG B 1 130 ? -1.542 -25.547 -21.359 1 94.81 130 ARG B C 1
ATOM 6756 O O . ARG B 1 130 ? -1.767 -25.375 -20.172 1 94.81 130 ARG B O 1
ATOM 6763 N N . LEU B 1 131 ? -1.359 -26.75 -21.906 1 95.62 131 LEU B N 1
ATOM 6764 C CA . LEU B 1 131 ? -1.409 -27.938 -21.062 1 95.62 131 LEU B CA 1
ATOM 6765 C C . LEU B 1 131 ? -0.508 -29.031 -21.625 1 95.62 131 LEU B C 1
ATOM 6767 O O . LEU B 1 131 ? -0.498 -29.281 -22.828 1 95.62 131 LEU B O 1
ATOM 6771 N N . ILE B 1 132 ? 0.2 -29.609 -20.797 1 96.38 132 ILE B N 1
ATOM 6772 C CA . ILE B 1 132 ? 0.968 -30.812 -21.078 1 96.38 132 ILE B CA 1
ATOM 6773 C C . ILE B 1 132 ? 0.838 -31.797 -19.906 1 96.38 132 ILE B C 1
ATOM 6775 O O . ILE B 1 132 ? 1.201 -31.469 -18.781 1 96.38 132 ILE B O 1
ATOM 6779 N N . ALA B 1 133 ? 0.322 -32.938 -20.203 1 93.75 133 ALA B N 1
ATOM 6780 C CA . ALA B 1 133 ? 0.14 -33.938 -19.141 1 93.75 133 ALA B CA 1
ATOM 6781 C C . ALA B 1 133 ? 0.49 -35.312 -19.641 1 93.75 133 ALA B C 1
ATOM 6783 O O . ALA B 1 133 ? 0.183 -35.688 -20.781 1 93.75 133 ALA B O 1
ATOM 6784 N N . ARG B 1 134 ? 1.049 -36.031 -18.766 1 92.81 134 ARG B N 1
ATOM 6785 C CA . ARG B 1 134 ? 1.384 -37.406 -19.109 1 92.81 134 ARG B CA 1
ATOM 6786 C C . ARG B 1 134 ? 0.158 -38.312 -19.016 1 92.81 134 ARG B C 1
ATOM 6788 O O . ARG B 1 134 ? -0.587 -38.25 -18.031 1 92.81 134 ARG B O 1
ATOM 6795 N N . ASN B 1 135 ? -0.019 -39 -19.984 1 89.5 135 ASN B N 1
ATOM 6796 C CA . ASN B 1 135 ? -1.045 -40.031 -20.047 1 89.5 135 ASN B CA 1
ATOM 6797 C C . ASN B 1 135 ? -0.461 -41.375 -20.469 1 89.5 135 ASN B C 1
ATOM 6799 O O . ASN B 1 135 ? -0.637 -41.812 -21.609 1 89.5 135 ASN B O 1
ATOM 6803 N N . GLY B 1 136 ? 0.117 -42.031 -19.531 1 87.38 136 GLY B N 1
ATOM 6804 C CA . GLY B 1 136 ? 0.798 -43.281 -19.844 1 87.38 136 GLY B CA 1
ATOM 6805 C C . GLY B 1 136 ? 2.068 -43.062 -20.641 1 87.38 136 GLY B C 1
ATOM 6806 O O . GLY B 1 136 ? 3.021 -42.438 -20.172 1 87.38 136 GLY B O 1
ATOM 6807 N N . THR B 1 137 ? 2.01 -43.562 -21.844 1 88.69 137 THR B N 1
ATOM 6808 C CA . THR B 1 137 ? 3.184 -43.438 -22.703 1 88.69 137 THR B CA 1
ATOM 6809 C C . THR B 1 137 ? 3.035 -42.25 -23.656 1 88.69 137 THR B C 1
ATOM 6811 O O . THR B 1 137 ? 3.914 -42 -24.484 1 88.69 137 THR B O 1
ATOM 6814 N N . THR B 1 138 ? 2.023 -41.625 -23.531 1 92.44 138 THR B N 1
ATOM 6815 C CA . THR B 1 138 ? 1.763 -40.469 -24.391 1 92.44 138 THR B CA 1
ATOM 6816 C C . THR B 1 138 ? 1.636 -39.188 -23.562 1 92.44 138 THR B C 1
ATOM 6818 O O . THR B 1 138 ? 1.445 -39.25 -22.344 1 92.44 138 THR B O 1
ATOM 6821 N N . LEU B 1 139 ? 1.853 -38.156 -24.297 1 95.12 139 LEU B N 1
ATOM 6822 C CA . LEU B 1 139 ? 1.612 -36.844 -23.719 1 95.12 139 LEU B CA 1
ATOM 6823 C C . LEU B 1 139 ? 0.315 -36.219 -24.25 1 95.12 139 LEU B C 1
ATOM 6825 O O . LEU B 1 139 ? 0.087 -36.219 -25.453 1 95.12 139 LEU B O 1
ATOM 6829 N N . LEU B 1 140 ? -0.498 -35.969 -23.344 1 95.06 140 LEU B N 1
ATOM 6830 C CA . LEU B 1 140 ? -1.676 -35.188 -23.703 1 95.06 140 LEU B CA 1
ATOM 6831 C C . LEU B 1 140 ? -1.365 -33.688 -23.688 1 95.06 140 LEU B C 1
ATOM 6833 O O . LEU B 1 140 ? -0.969 -33.156 -22.656 1 95.06 140 LEU B O 1
ATOM 6837 N N . VAL B 1 141 ? -1.505 -33.031 -24.828 1 96.88 141 VAL B N 1
ATOM 6838 C CA . VAL B 1 141 ? -1.197 -31.625 -24.984 1 96.88 141 VAL B CA 1
ATOM 6839 C C . VAL B 1 141 ? -2.434 -30.875 -25.484 1 96.88 141 VAL B C 1
ATOM 6841 O O . VAL B 1 141 ? -3.186 -31.391 -26.312 1 96.88 141 VAL B O 1
ATOM 6844 N N . CYS B 1 142 ? -2.686 -29.75 -24.891 1 96.38 142 CYS B N 1
ATOM 6845 C CA . CYS B 1 142 ? -3.795 -28.922 -25.344 1 96.38 142 CYS B CA 1
ATOM 6846 C C . CYS B 1 142 ? -3.324 -27.516 -25.672 1 96.38 142 CYS B C 1
ATOM 6848 O O . CYS B 1 142 ? -2.576 -26.922 -24.891 1 96.38 142 CYS B O 1
ATOM 6850 N N . GLY B 1 143 ? -3.729 -27 -26.828 1 96.62 143 GLY B N 1
ATOM 6851 C CA . GLY B 1 143 ? -3.377 -25.641 -27.234 1 96.62 143 GLY B CA 1
ATOM 6852 C C . GLY B 1 143 ? -4.578 -24.828 -27.656 1 96.62 143 GLY B C 1
ATOM 6853 O O . GLY B 1 143 ? -5.68 -25.359 -27.812 1 96.62 143 GLY B O 1
ATOM 6854 N N . THR B 1 144 ? -4.344 -23.547 -27.812 1 96.06 144 THR B N 1
ATOM 6855 C CA . THR B 1 144 ? -5.418 -22.609 -28.156 1 96.06 144 THR B CA 1
ATOM 6856 C C . THR B 1 144 ? -5.844 -22.797 -29.609 1 96.06 144 THR B C 1
ATOM 6858 O O . THR B 1 144 ? -6.953 -22.422 -29.984 1 96.06 144 THR B O 1
ATOM 6861 N N . GLY B 1 145 ? -4.941 -23.266 -30.531 1 95.81 145 GLY B N 1
ATOM 6862 C CA . GLY B 1 145 ? -5.266 -23.562 -31.922 1 95.81 145 GLY B CA 1
ATOM 6863 C C . GLY B 1 145 ? -5.758 -22.359 -32.688 1 95.81 145 GLY B C 1
ATOM 6864 O O . GLY B 1 145 ? -6.68 -22.469 -33.5 1 95.81 145 GLY B O 1
ATOM 6865 N N . ALA B 1 146 ? -5.203 -21.234 -32.406 1 96.5 146 ALA B N 1
ATOM 6866 C CA . ALA B 1 146 ? -5.688 -19.984 -33 1 96.5 146 ALA B CA 1
ATOM 6867 C C . ALA B 1 146 ? -7.168 -19.781 -32.688 1 96.5 146 ALA B C 1
ATOM 6869 O O . ALA B 1 146 ? -7.969 -19.578 -33.625 1 96.5 146 ALA B O 1
ATOM 6870 N N . TYR B 1 147 ? -7.477 -19.859 -31.531 1 95.12 147 TYR B N 1
ATOM 6871 C CA . TYR B 1 147 ? -8.828 -19.672 -31.016 1 95.12 147 TYR B CA 1
ATOM 6872 C C . TYR B 1 147 ? -9.734 -20.828 -31.438 1 95.12 147 TYR B C 1
ATOM 6874 O O . TYR B 1 147 ? -10.922 -20.641 -31.703 1 95.12 147 TYR B O 1
ATOM 6882 N N . GLN B 1 148 ? -9.164 -21.906 -31.609 1 94.75 148 GLN B N 1
ATOM 6883 C CA . GLN B 1 148 ? -9.805 -23.203 -31.797 1 94.75 148 GLN B CA 1
ATOM 6884 C C . GLN B 1 148 ? -9.094 -24.297 -30.984 1 94.75 148 GLN B C 1
ATOM 6886 O O . GLN B 1 148 ? -8.359 -25.109 -31.547 1 94.75 148 GLN B O 1
ATOM 6891 N N . PRO B 1 149 ? -9.477 -24.328 -29.75 1 95.81 149 PRO B N 1
ATOM 6892 C CA . PRO B 1 149 ? -8.742 -25.25 -28.875 1 95.81 149 PRO B CA 1
ATOM 6893 C C . PRO B 1 149 ? -8.664 -26.656 -29.438 1 95.81 149 PRO B C 1
ATOM 6895 O O . PRO B 1 149 ? -9.672 -27.203 -29.906 1 95.81 149 PRO B O 1
ATOM 6898 N N . THR B 1 150 ? -7.438 -27.219 -29.406 1 96.19 150 THR B N 1
ATOM 6899 C CA . THR B 1 150 ? -7.148 -28.516 -29.984 1 96.19 150 THR B CA 1
ATOM 6900 C C . THR B 1 150 ? -6.285 -29.359 -29.047 1 96.19 150 THR B C 1
ATOM 6902 O O . THR B 1 150 ? -5.355 -28.844 -28.422 1 96.19 150 THR B O 1
ATOM 6905 N N . THR B 1 151 ? -6.684 -30.594 -28.938 1 95.69 151 THR B N 1
ATOM 6906 C CA . THR B 1 151 ? -5.895 -31.531 -28.141 1 95.69 151 THR B CA 1
ATOM 6907 C C . THR B 1 151 ? -5.02 -32.406 -29.031 1 95.69 151 THR B C 1
ATOM 6909 O O . THR B 1 151 ? -5.453 -32.812 -30.109 1 95.69 151 THR B O 1
ATOM 6912 N N . TYR B 1 152 ? -3.795 -32.625 -28.562 1 96.44 152 TYR B N 1
ATOM 6913 C CA . TYR B 1 152 ? -2.814 -33.438 -29.266 1 96.44 152 TYR B CA 1
ATOM 6914 C C . TYR B 1 152 ? -2.33 -34.594 -28.391 1 96.44 152 TYR B C 1
ATOM 6916 O O . TYR B 1 152 ? -2.156 -34.406 -27.188 1 96.44 152 TYR B O 1
ATOM 6924 N N . HIS B 1 153 ? -2.158 -35.688 -29.031 1 95.75 153 HIS B N 1
ATOM 6925 C CA . HIS B 1 153 ? -1.48 -36.812 -28.391 1 95.75 153 HIS B CA 1
ATOM 6926 C C . HIS B 1 153 ? -0.1 -37.031 -29 1 95.75 153 HIS B C 1
ATOM 6928 O O . HIS B 1 153 ? 0.017 -37.344 -30.188 1 95.75 153 HIS B O 1
ATOM 6934 N N . LEU B 1 154 ? 0.881 -36.844 -28.125 1 97.38 154 LEU B N 1
ATOM 6935 C CA . LEU B 1 154 ? 2.262 -37 -28.562 1 97.38 154 LEU B CA 1
ATOM 6936 C C . LEU B 1 154 ? 2.938 -38.188 -27.875 1 97.38 154 LEU B C 1
ATOM 6938 O O . LEU B 1 154 ? 2.592 -38.531 -26.734 1 97.38 154 LEU B O 1
ATOM 6942 N N . ASP B 1 155 ? 3.875 -38.688 -28.609 1 96 155 ASP B N 1
ATOM 6943 C CA . ASP B 1 155 ? 4.723 -39.688 -27.953 1 96 155 ASP B CA 1
ATOM 6944 C C . ASP B 1 155 ? 5.645 -39.031 -26.938 1 96 155 ASP B C 1
ATOM 6946 O O . ASP B 1 155 ? 6.258 -38 -27.203 1 96 155 ASP B O 1
ATOM 6950 N N . ILE B 1 156 ? 5.785 -39.594 -25.812 1 93.44 156 ILE B N 1
ATOM 6951 C CA . ILE B 1 156 ? 6.477 -38.938 -24.703 1 93.44 156 ILE B CA 1
ATOM 6952 C C . ILE B 1 156 ? 7.969 -38.844 -25 1 93.44 156 ILE B C 1
ATOM 6954 O O . ILE B 1 156 ? 8.641 -37.906 -24.578 1 93.44 156 ILE B O 1
ATOM 6958 N N . ASP B 1 157 ? 8.531 -39.781 -25.734 1 89.81 157 ASP B N 1
ATOM 6959 C CA . ASP B 1 157 ? 9.977 -39.812 -25.969 1 89.81 157 ASP B CA 1
ATOM 6960 C C . ASP B 1 157 ? 10.352 -39.031 -27.219 1 89.81 157 ASP B C 1
ATOM 6962 O O . ASP B 1 157 ? 11.266 -38.219 -27.188 1 89.81 157 ASP B O 1
ATOM 6966 N N . THR B 1 158 ? 9.609 -39.219 -28.297 1 92.94 158 THR B N 1
ATOM 6967 C CA . THR B 1 158 ? 9.977 -38.625 -29.578 1 92.94 158 THR B CA 1
ATOM 6968 C C . THR B 1 158 ? 9.172 -37.375 -29.844 1 92.94 158 THR B C 1
ATOM 6970 O O . THR B 1 158 ? 9.516 -36.594 -30.734 1 92.94 158 THR B O 1
ATOM 6973 N N . LEU B 1 159 ? 8.141 -37.156 -29.156 1 96.06 159 LEU B N 1
ATOM 6974 C CA . LEU B 1 159 ? 7.199 -36.031 -29.328 1 96.06 159 LEU B CA 1
ATOM 6975 C C . LEU B 1 159 ? 6.527 -36.094 -30.703 1 96.06 159 LEU B C 1
ATOM 6977 O O . LEU B 1 159 ? 6.074 -35.094 -31.219 1 96.06 159 LEU B O 1
ATOM 6981 N N . GLU B 1 160 ? 6.543 -37.25 -31.234 1 95.69 160 GLU B N 1
ATOM 6982 C CA . GLU B 1 160 ? 5.84 -37.438 -32.5 1 95.69 160 GLU B CA 1
ATOM 6983 C C . GLU B 1 160 ? 4.328 -37.344 -32.312 1 95.69 160 GLU B C 1
ATOM 6985 O O . GLU B 1 160 ? 3.793 -37.906 -31.344 1 95.69 160 GLU B O 1
ATOM 6990 N N . LEU B 1 161 ? 3.73 -36.719 -33.25 1 95.88 161 LEU B N 1
ATOM 6991 C CA . LEU B 1 161 ? 2.283 -36.562 -33.188 1 95.88 161 LEU B CA 1
ATOM 6992 C C . LEU B 1 161 ? 1.565 -37.875 -33.531 1 95.88 161 LEU B C 1
ATOM 6994 O O . LEU B 1 161 ? 1.767 -38.438 -34.594 1 95.88 161 LEU B O 1
ATOM 6998 N N . LYS B 1 162 ? 0.752 -38.281 -32.656 1 94.69 162 LYS B N 1
ATOM 6999 C CA . LYS B 1 162 ? -0.024 -39.5 -32.875 1 94.69 162 LYS B CA 1
ATOM 7000 C C . LYS B 1 162 ? -1.436 -39.188 -33.344 1 94.69 162 LYS B C 1
ATOM 7002 O O . LYS B 1 162 ? -1.934 -39.812 -34.281 1 94.69 162 LYS B O 1
ATOM 7007 N N . SER B 1 163 ? -2.09 -38.25 -32.656 1 93.62 163 SER B N 1
ATOM 7008 C CA . SER B 1 163 ? -3.438 -37.812 -33.031 1 93.62 163 SER B CA 1
ATOM 7009 C C . SER B 1 163 ? -3.734 -36.406 -32.531 1 93.62 163 SER B C 1
ATOM 7011 O O . SER B 1 163 ? -3.039 -35.875 -31.672 1 93.62 163 SER B O 1
ATOM 7013 N N . SER B 1 164 ? -4.691 -35.75 -33.219 1 93.62 164 SER B N 1
ATOM 7014 C CA . SER B 1 164 ? -5.18 -34.438 -32.812 1 93.62 164 SER B CA 1
ATOM 7015 C C . SER B 1 164 ? -6.691 -34.344 -32.969 1 93.62 164 SER B C 1
ATOM 7017 O O . SER B 1 164 ? -7.27 -34.906 -33.875 1 93.62 164 SER B O 1
ATOM 7019 N N . GLU B 1 165 ? -7.328 -33.688 -31.984 1 92.38 165 GLU B N 1
ATOM 7020 C CA . GLU B 1 165 ? -8.781 -33.531 -32.031 1 92.38 165 GLU B CA 1
ATOM 7021 C C . GLU B 1 165 ? -9.195 -32.156 -31.469 1 92.38 165 GLU B C 1
ATOM 7023 O O . GLU B 1 165 ? -8.609 -31.688 -30.484 1 92.38 165 GLU B O 1
ATOM 7028 N N . PRO B 1 166 ? -10.195 -31.562 -32.125 1 91 166 PRO B N 1
ATOM 7029 C CA . PRO B 1 166 ? -10.742 -30.344 -31.516 1 91 166 PRO B CA 1
ATOM 7030 C C . PRO B 1 166 ? -11.328 -30.594 -30.125 1 91 166 PRO B C 1
ATOM 7032 O O . PRO B 1 166 ? -12.008 -31.609 -29.906 1 91 166 PRO B O 1
ATOM 7035 N N . SER B 1 167 ? -10.992 -29.781 -29.25 1 90.75 167 SER B N 1
ATOM 7036 C CA . SER B 1 167 ? -11.43 -29.984 -27.875 1 90.75 167 SER B CA 1
ATOM 7037 C C . SER B 1 167 ? -11.867 -28.688 -27.219 1 90.75 167 SER B C 1
ATOM 7039 O O . SER B 1 167 ? -11.242 -28.219 -26.25 1 90.75 167 SER B O 1
ATOM 7041 N N . PRO B 1 168 ? -13.023 -28.141 -27.641 1 88.06 168 PRO B N 1
ATOM 7042 C CA . PRO B 1 168 ? -13.516 -26.938 -26.969 1 88.06 168 PRO B CA 1
ATOM 7043 C C . PRO B 1 168 ? -13.789 -27.156 -25.484 1 88.06 168 PRO B C 1
ATOM 7045 O O . PRO B 1 168 ? -14.336 -28.188 -25.094 1 88.06 168 PRO B O 1
ATOM 7048 N N . GLY B 1 169 ? -13.281 -26.266 -24.656 1 89.38 169 GLY B N 1
ATOM 7049 C CA . GLY B 1 169 ? -13.57 -26.312 -23.219 1 89.38 169 GLY B CA 1
ATOM 7050 C C . GLY B 1 169 ? -12.43 -26.906 -22.406 1 89.38 169 GLY B C 1
ATOM 7051 O O . GLY B 1 169 ? -12.445 -26.844 -21.172 1 89.38 169 GLY B O 1
ATOM 7052 N N . LEU B 1 170 ? -11.531 -27.531 -23.016 1 90.44 170 LEU B N 1
ATOM 7053 C CA . LEU B 1 170 ? -10.414 -28.125 -22.297 1 90.44 170 LEU B CA 1
ATOM 7054 C C . LEU B 1 170 ? -9.281 -27.109 -22.125 1 90.44 170 LEU B C 1
ATOM 7056 O O . LEU B 1 170 ? -8.625 -27.078 -21.078 1 90.44 170 LEU B O 1
ATOM 7060 N N . CYS B 1 171 ? -9.039 -26.359 -23.188 1 89.75 171 CYS B N 1
ATOM 7061 C CA . CYS B 1 171 ? -8.062 -25.281 -23.125 1 89.75 171 CYS B CA 1
ATOM 7062 C C . CYS B 1 171 ? -8.688 -23.953 -23.531 1 89.75 171 CYS B C 1
ATOM 7064 O O . CYS B 1 171 ? -9.758 -23.922 -24.141 1 89.75 171 CYS B O 1
ATOM 7066 N N . ALA B 1 172 ? -8 -22.953 -23.234 1 91.56 172 ALA B N 1
ATOM 7067 C CA . ALA B 1 172 ? -8.516 -21.594 -23.453 1 91.56 172 ALA B CA 1
ATOM 7068 C C . ALA B 1 172 ? -8.477 -21.234 -24.938 1 91.56 172 ALA B C 1
ATOM 7070 O O . ALA B 1 172 ? -7.629 -21.734 -25.688 1 91.56 172 ALA B O 1
ATOM 7071 N N . PHE B 1 173 ? -9.414 -20.453 -25.328 1 93.62 173 PHE B N 1
ATOM 7072 C CA . PHE B 1 173 ? -9.406 -19.875 -26.672 1 93.62 173 PHE B CA 1
ATOM 7073 C C . PHE B 1 173 ? -8.344 -18.797 -26.781 1 93.62 173 PHE B C 1
ATOM 7075 O O . PHE B 1 173 ? -7.562 -18.781 -27.734 1 93.62 173 PHE B O 1
ATOM 7082 N N . ASP B 1 174 ? -8.344 -18 -25.766 1 94.56 174 ASP B N 1
ATOM 7083 C CA . ASP B 1 174 ? -7.426 -16.859 -25.703 1 94.56 174 ASP B CA 1
ATOM 7084 C C . ASP B 1 174 ? -6.133 -17.25 -24.984 1 94.56 174 ASP B C 1
ATOM 7086 O O . ASP B 1 174 ? -6.16 -17.688 -23.828 1 94.56 174 ASP B O 1
ATOM 7090 N N . PRO B 1 175 ? -5.012 -17 -25.688 1 94.69 175 PRO B N 1
ATOM 7091 C CA . PRO B 1 175 ? -3.734 -17.359 -25.078 1 94.69 175 PRO B CA 1
ATOM 7092 C C . PRO B 1 175 ? -3.449 -16.578 -23.797 1 94.69 175 PRO B C 1
ATOM 7094 O O . PRO B 1 175 ? -2.602 -16.969 -23 1 94.69 175 PRO B O 1
ATOM 7097 N N . PHE B 1 176 ? -4.102 -15.516 -23.5 1 93.56 176 PHE B N 1
ATOM 7098 C CA . PHE B 1 176 ? -3.783 -14.641 -22.375 1 93.56 176 PHE B CA 1
ATOM 7099 C C . PHE B 1 176 ? -4.762 -14.859 -21.219 1 93.56 176 PHE B C 1
ATOM 7101 O O . PHE B 1 176 ? -4.621 -14.258 -20.156 1 93.56 176 PHE B O 1
ATOM 7108 N N . ASP B 1 177 ? -5.609 -15.789 -21.375 1 93.62 177 ASP B N 1
ATOM 7109 C CA . ASP B 1 177 ? -6.555 -16.094 -20.297 1 93.62 177 ASP B CA 1
ATOM 7110 C C . ASP B 1 177 ? -5.926 -17.031 -19.266 1 93.62 177 ASP B C 1
ATOM 7112 O O . ASP B 1 177 ? -5.152 -17.922 -19.625 1 93.62 177 ASP B O 1
ATOM 7116 N N . ASN B 1 178 ? -6.344 -16.797 -18.031 1 94.12 178 ASN B N 1
ATOM 7117 C CA . ASN B 1 178 ? -6 -17.766 -16.984 1 94.12 178 ASN B CA 1
ATOM 7118 C C . ASN B 1 178 ? -6.887 -19 -17.047 1 94.12 178 ASN B C 1
ATOM 7120 O O . ASN B 1 178 ? -8.109 -18.891 -17.047 1 94.12 178 ASN B O 1
ATOM 7124 N N . SER B 1 179 ? -6.266 -20.078 -17.203 1 95.38 179 SER B N 1
ATOM 7125 C CA . SER B 1 179 ? -6.973 -21.359 -17.25 1 95.38 179 SER B CA 1
ATOM 7126 C C . SER B 1 179 ? -6.188 -22.453 -16.547 1 95.38 179 SER B C 1
ATOM 7128 O O . SER B 1 179 ? -5 -22.281 -16.266 1 95.38 179 SER B O 1
ATOM 7130 N N . THR B 1 180 ? -6.898 -23.453 -16.172 1 96.44 180 THR B N 1
ATOM 7131 C CA . THR B 1 180 ? -6.266 -24.609 -15.531 1 96.44 180 THR B CA 1
ATOM 7132 C C . THR B 1 180 ? -6.898 -25.906 -16.016 1 96.44 180 THR B C 1
ATOM 7134 O O . THR B 1 180 ? -8.031 -25.906 -16.5 1 96.44 180 THR B O 1
ATOM 7137 N N . ALA B 1 181 ? -6.109 -26.906 -16.031 1 96.12 181 ALA B N 1
ATOM 7138 C CA . ALA B 1 181 ? -6.582 -28.25 -16.359 1 96.12 181 ALA B CA 1
ATOM 7139 C C . ALA B 1 181 ? -5.75 -29.312 -15.648 1 96.12 181 ALA B C 1
ATOM 7141 O O . ALA B 1 181 ? -4.57 -29.109 -15.375 1 96.12 181 ALA B O 1
ATOM 7142 N N . ILE B 1 182 ? -6.445 -30.438 -15.367 1 95.56 182 ILE B N 1
ATOM 7143 C CA . ILE B 1 182 ? -5.738 -31.5 -14.664 1 95.56 182 ILE B CA 1
ATOM 7144 C C . ILE B 1 182 ? -6.262 -32.875 -15.125 1 95.56 182 ILE B C 1
ATOM 7146 O O . ILE B 1 182 ? -7.461 -33.031 -15.367 1 95.56 182 ILE B O 1
ATOM 7150 N N . LEU B 1 183 ? -5.316 -33.688 -15.398 1 94.31 183 LEU B N 1
ATOM 7151 C CA . LEU B 1 183 ? -5.652 -35.094 -15.711 1 94.31 183 LEU B CA 1
ATOM 7152 C C . LEU B 1 183 ? -5.785 -35.906 -14.438 1 94.31 183 LEU B C 1
ATOM 7154 O O . LEU B 1 183 ? -4.887 -35.906 -13.594 1 94.31 183 LEU B O 1
ATOM 7158 N N . VAL B 1 184 ? -6.91 -36.594 -14.312 1 93.62 184 VAL B N 1
ATOM 7159 C CA . VAL B 1 184 ? -7.207 -37.344 -13.086 1 93.62 184 VAL B CA 1
ATOM 7160 C C . VAL B 1 184 ? -7.395 -38.812 -13.422 1 93.62 184 VAL B C 1
ATOM 7162 O O . VAL B 1 184 ? -8.18 -39.156 -14.305 1 93.62 184 VAL B O 1
ATOM 7165 N N . HIS B 1 185 ? -6.641 -39.625 -12.695 1 87.62 185 HIS B N 1
ATOM 7166 C CA . HIS B 1 185 ? -6.82 -41.062 -12.781 1 87.62 185 HIS B CA 1
ATOM 7167 C C . HIS B 1 185 ? -7.684 -41.594 -11.633 1 87.62 185 HIS B C 1
ATOM 7169 O O . HIS B 1 185 ? -7.344 -41.406 -10.461 1 87.62 185 HIS B O 1
ATOM 7175 N N . SER B 1 186 ? -8.844 -42.062 -11.992 1 81.62 186 SER B N 1
ATOM 7176 C CA . SER B 1 186 ? -9.734 -42.562 -10.953 1 81.62 186 SER B CA 1
ATOM 7177 C C . SER B 1 186 ? -9.945 -44.062 -11.102 1 81.62 186 SER B C 1
ATOM 7179 O O . SER B 1 186 ? -10 -44.594 -12.219 1 81.62 186 SER B O 1
ATOM 7181 N N . LYS B 1 187 ? -9.766 -44.812 -9.93 1 74.5 187 LYS B N 1
ATOM 7182 C CA . LYS B 1 187 ? -10.016 -46.25 -9.898 1 74.5 187 LYS B CA 1
ATOM 7183 C C . LYS B 1 187 ? -11.406 -46.562 -9.344 1 74.5 187 LYS B C 1
ATOM 7185 O O . LYS B 1 187 ? -11.742 -46.156 -8.242 1 74.5 187 LYS B O 1
ATOM 7190 N N . THR B 1 188 ? -12.188 -46.844 -10.188 1 65.12 188 THR B N 1
ATOM 7191 C CA . THR B 1 188 ? -13.453 -47.375 -9.688 1 65.12 188 THR B CA 1
ATOM 7192 C C . THR B 1 188 ? -13.367 -48.906 -9.492 1 65.12 188 THR B C 1
ATOM 7194 O O . THR B 1 188 ? -12.352 -49.5 -9.836 1 65.12 188 THR B O 1
ATOM 7197 N N . SER B 1 189 ? -14.281 -49.531 -8.57 1 56.31 189 SER B N 1
ATOM 7198 C CA . SER B 1 189 ? -14.32 -51 -8.352 1 56.31 189 SER B CA 1
ATOM 7199 C C . SER B 1 189 ? -14.242 -51.75 -9.664 1 56.31 189 SER B C 1
ATOM 7201 O O . SER B 1 189 ? -13.797 -52.906 -9.688 1 56.31 189 SER B O 1
ATOM 7203 N N . GLU B 1 190 ? -14.547 -51.188 -10.719 1 57.12 190 GLU B N 1
ATOM 7204 C CA . GLU B 1 190 ? -14.688 -51.938 -11.961 1 57.12 190 GLU B CA 1
ATOM 7205 C C . GLU B 1 190 ? -13.555 -51.625 -12.938 1 57.12 190 GLU B C 1
ATOM 7207 O O . GLU B 1 190 ? -13.109 -52.5 -13.672 1 57.12 190 GLU B O 1
ATOM 7212 N N . GLU B 1 191 ? -13.133 -50.312 -13.016 1 66.69 191 GLU B N 1
ATOM 7213 C CA . GLU B 1 191 ? -12.148 -50 -14.055 1 66.69 191 GLU B CA 1
ATOM 7214 C C . GLU B 1 191 ? -11.383 -48.719 -13.734 1 66.69 191 GLU B C 1
ATOM 7216 O O . GLU B 1 191 ? -11.812 -47.938 -12.898 1 66.69 191 GLU B O 1
ATOM 7221 N N . ASP B 1 192 ? -10.242 -48.656 -14.391 1 77.56 192 ASP B N 1
ATOM 7222 C CA . ASP B 1 192 ? -9.406 -47.469 -14.32 1 77.56 192 ASP B CA 1
ATOM 7223 C C . ASP B 1 192 ? -9.852 -46.438 -15.344 1 77.56 192 ASP B C 1
ATOM 7225 O O . ASP B 1 192 ? -9.938 -46.719 -16.531 1 77.56 192 ASP B O 1
ATOM 7229 N N . LEU B 1 193 ? -10.344 -45.25 -14.789 1 84.19 193 LEU B N 1
ATOM 7230 C CA . LEU B 1 193 ? -10.828 -44.188 -15.672 1 84.19 193 LEU B CA 1
ATOM 7231 C C . LEU B 1 193 ? -9.859 -43.031 -15.672 1 84.19 193 LEU B C 1
ATOM 7233 O O . LEU B 1 193 ? -9.312 -42.656 -14.625 1 84.19 193 LEU B O 1
ATOM 7237 N N . VAL B 1 194 ? -9.609 -42.5 -16.859 1 87.75 194 VAL B N 1
ATOM 7238 C CA . VAL B 1 194 ? -8.828 -41.281 -17.016 1 87.75 194 VAL B CA 1
ATOM 7239 C C . VAL B 1 194 ? -9.734 -40.156 -17.469 1 87.75 194 VAL B C 1
ATOM 7241 O O . VAL B 1 194 ? -10.445 -40.281 -18.469 1 87.75 194 VAL B O 1
ATOM 7244 N N . SER B 1 195 ? -9.789 -39.125 -16.656 1 91.62 195 SER B N 1
ATOM 7245 C CA . SER B 1 195 ? -10.625 -37.969 -16.984 1 91.62 195 SER B CA 1
ATOM 7246 C C . SER B 1 195 ? -9.844 -36.688 -16.875 1 91.62 195 SER B C 1
ATOM 7248 O O . SER B 1 195 ? -8.914 -36.562 -16.062 1 91.62 195 SER B O 1
ATOM 7250 N N . ILE B 1 196 ? -10.227 -35.75 -17.688 1 93.62 196 ILE B N 1
ATOM 7251 C CA . ILE B 1 196 ? -9.617 -34.438 -17.625 1 93.62 196 ILE B CA 1
ATOM 7252 C C . ILE B 1 196 ? -10.625 -33.406 -17.078 1 93.62 196 ILE B C 1
ATOM 7254 O O . ILE B 1 196 ? -11.805 -33.469 -17.422 1 93.62 196 ILE B O 1
ATOM 7258 N N . TYR B 1 197 ? -10.242 -32.688 -16.125 1 96.81 197 TYR B N 1
ATOM 7259 C CA . TYR B 1 197 ? -11.031 -31.578 -15.602 1 96.81 197 TYR B CA 1
ATOM 7260 C C . TYR B 1 197 ? -10.406 -30.234 -15.984 1 96.81 197 TYR B C 1
ATOM 7262 O O . TYR B 1 197 ? -9.188 -30.062 -15.883 1 96.81 197 TYR B O 1
ATOM 7270 N N . SER B 1 198 ? -11.227 -29.297 -16.453 1 97.06 198 SER B N 1
ATOM 7271 C CA . SER B 1 198 ? -10.672 -28.016 -16.891 1 97.06 198 SER B CA 1
ATOM 7272 C C . SER B 1 198 ? -11.531 -26.859 -16.391 1 97.06 198 SER B C 1
ATOM 7274 O O . SER B 1 198 ? -12.719 -27.016 -16.109 1 97.06 198 SER B O 1
ATOM 7276 N N . GLY B 1 199 ? -10.914 -25.734 -16.062 1 96.94 199 GLY B N 1
ATOM 7277 C CA . GLY B 1 199 ? -11.539 -24.438 -15.836 1 96.94 199 GLY B CA 1
ATOM 7278 C C . GLY B 1 199 ? -11.117 -23.391 -16.844 1 96.94 199 GLY B C 1
ATOM 7279 O O . GLY B 1 199 ? -9.969 -22.938 -16.844 1 96.94 199 GLY B O 1
ATOM 7280 N N . THR B 1 200 ? -11.969 -23.047 -17.75 1 95.19 200 THR B N 1
ATOM 7281 C CA . THR B 1 200 ? -11.672 -22.109 -18.828 1 95.19 200 THR B CA 1
ATOM 7282 C C . THR B 1 200 ? -12.953 -21.547 -19.422 1 95.19 200 THR B C 1
ATOM 7284 O O . THR B 1 200 ? -14.047 -21.828 -18.953 1 95.19 200 THR B O 1
ATOM 7287 N N . PHE B 1 201 ? -12.758 -20.719 -20.391 1 92.75 201 PHE B N 1
ATOM 7288 C CA . PHE B 1 201 ? -13.898 -20.234 -21.172 1 92.75 201 PHE B CA 1
ATOM 7289 C C . PHE B 1 201 ? -14.211 -21.188 -22.312 1 92.75 201 PHE B C 1
ATOM 7291 O O . PHE B 1 201 ? -13.305 -21.672 -22.984 1 92.75 201 PHE B O 1
ATOM 7298 N N . ALA B 1 202 ? -15.484 -21.391 -22.531 1 89.5 202 ALA B N 1
ATOM 7299 C CA . ALA B 1 202 ? -15.914 -22.375 -23.531 1 89.5 202 ALA B CA 1
ATOM 7300 C C . ALA B 1 202 ? -16.062 -21.75 -24.906 1 89.5 202 ALA B C 1
ATOM 7302 O O . ALA B 1 202 ? -16.312 -22.438 -25.891 1 89.5 202 ALA B O 1
ATOM 7303 N N . ASP B 1 203 ? -15.891 -20.453 -24.984 1 87.38 203 ASP B N 1
ATOM 7304 C CA . ASP B 1 203 ? -16.188 -19.797 -26.25 1 87.38 203 ASP B CA 1
ATOM 7305 C C . ASP B 1 203 ? -15.195 -18.672 -26.531 1 87.38 203 ASP B C 1
ATOM 7307 O O . ASP B 1 203 ? -14.438 -18.266 -25.656 1 87.38 203 ASP B O 1
ATOM 7311 N N . PHE B 1 204 ? -15.375 -18.234 -27.719 1 87.06 204 PHE B N 1
ATOM 7312 C CA . PHE B 1 204 ? -14.508 -17.188 -28.266 1 87.06 204 PHE B CA 1
ATOM 7313 C C . PHE B 1 204 ? -14.781 -15.852 -27.578 1 87.06 204 PHE B C 1
ATOM 7315 O O . PHE B 1 204 ? -13.852 -15.062 -27.359 1 87.06 204 PHE B O 1
ATOM 7322 N N . SER B 1 205 ? -15.938 -15.578 -27.203 1 86.12 205 SER B N 1
ATOM 7323 C CA . SER B 1 205 ? -16.359 -14.281 -26.688 1 86.12 205 SER B CA 1
ATOM 7324 C C . SER B 1 205 ? -16.078 -14.156 -25.188 1 86.12 205 SER B C 1
ATOM 7326 O O . SER B 1 205 ? -16.266 -13.094 -24.594 1 86.12 205 SER B O 1
ATOM 7328 N N . LYS B 1 206 ? -15.656 -15.18 -24.547 1 87.19 206 LYS B N 1
ATOM 7329 C CA . LYS B 1 206 ? -15.398 -15.195 -23.109 1 87.19 206 LYS B CA 1
ATOM 7330 C C . LYS B 1 206 ? -16.672 -14.938 -22.312 1 87.19 206 LYS B C 1
ATOM 7332 O O . LYS B 1 206 ? -16.641 -14.281 -21.266 1 87.19 206 LYS B O 1
ATOM 7337 N N . ALA B 1 207 ? -17.766 -15.359 -22.797 1 86.56 207 ALA B N 1
ATOM 7338 C CA . ALA B 1 207 ? -19.047 -15.148 -22.141 1 86.56 207 ALA B CA 1
ATOM 7339 C C . ALA B 1 207 ? -19.438 -16.344 -21.297 1 86.56 207 ALA B C 1
ATOM 7341 O O . ALA B 1 207 ? -20.297 -16.25 -20.406 1 86.56 207 ALA B O 1
ATOM 7342 N N . ARG B 1 208 ? -18.75 -17.516 -21.547 1 89.88 208 ARG B N 1
ATOM 7343 C CA . ARG B 1 208 ? -19.172 -18.75 -20.875 1 89.88 208 ARG B CA 1
ATOM 7344 C C . ARG B 1 208 ? -18.016 -19.406 -20.125 1 89.88 208 ARG B C 1
ATOM 7346 O O . ARG B 1 208 ? -17.484 -20.422 -20.578 1 89.88 208 ARG B O 1
ATOM 7353 N N . PRO B 1 209 ? -17.719 -18.797 -18.969 1 93.88 209 PRO B N 1
ATOM 7354 C CA . PRO B 1 209 ? -16.766 -19.531 -18.141 1 93.88 209 PRO B CA 1
ATOM 7355 C C . PRO B 1 209 ? -17.328 -20.844 -17.609 1 93.88 209 PRO B C 1
ATOM 7357 O O . PRO B 1 209 ? -18.516 -20.922 -17.297 1 93.88 209 PRO B O 1
ATOM 7360 N N . GLN B 1 210 ? -16.453 -21.875 -17.5 1 95.19 210 GLN B N 1
ATOM 7361 C CA . GLN B 1 210 ? -16.984 -23.141 -17.016 1 95.19 210 GLN B CA 1
ATOM 7362 C C . GLN B 1 210 ? -15.891 -24.016 -16.406 1 95.19 210 GLN B C 1
ATOM 7364 O O . GLN B 1 210 ? -14.727 -23.922 -16.812 1 95.19 210 GLN B O 1
ATOM 7369 N N . ILE B 1 211 ? -16.234 -24.719 -15.492 1 97.06 211 ILE B N 1
ATOM 7370 C CA . ILE B 1 211 ? -15.539 -25.938 -15.086 1 97.06 211 ILE B CA 1
ATOM 7371 C C . ILE B 1 211 ? -16.125 -27.141 -15.82 1 97.06 211 ILE B C 1
ATOM 7373 O O . ILE B 1 211 ? -17.344 -27.359 -15.797 1 97.06 211 ILE B O 1
ATOM 7377 N N . TYR B 1 212 ? -15.227 -27.891 -16.469 1 96.81 212 TYR B N 1
ATOM 7378 C CA . TYR B 1 212 ? -15.711 -28.828 -17.469 1 96.81 212 TYR B CA 1
ATOM 7379 C C . TYR B 1 212 ? -15 -30.172 -17.328 1 96.81 212 TYR B C 1
ATOM 7381 O O . TYR B 1 212 ? -13.805 -30.219 -17.047 1 96.81 212 TYR B O 1
ATOM 7389 N N . ARG B 1 213 ? -15.773 -31.219 -17.469 1 96.38 213 ARG B N 1
ATOM 7390 C CA . ARG B 1 213 ? -15.281 -32.594 -17.641 1 96.38 213 ARG B CA 1
ATOM 7391 C C . ARG B 1 213 ? -15.914 -33.25 -18.859 1 96.38 213 ARG B C 1
ATOM 7393 O O . ARG B 1 213 ? -17.125 -33.469 -18.891 1 96.38 213 ARG B O 1
ATOM 7400 N N . PRO B 1 214 ? -15.117 -33.594 -19.859 1 94.12 214 PRO B N 1
ATOM 7401 C CA . PRO B 1 214 ? -15.68 -34.312 -21.016 1 94.12 214 PRO B CA 1
ATOM 7402 C C . PRO B 1 214 ? -16.172 -35.688 -20.672 1 94.12 214 PRO B C 1
ATOM 7404 O O . PRO B 1 214 ? -15.953 -36.188 -19.562 1 94.12 214 PRO B O 1
ATOM 7407 N N . SER B 1 215 ? -16.875 -36.219 -21.719 1 93.44 215 SER B N 1
ATOM 7408 C CA . SER B 1 215 ? -17.344 -37.562 -21.531 1 93.44 215 SER B CA 1
ATOM 7409 C C . SER B 1 215 ? -16.188 -38.531 -21.25 1 93.44 215 SER B C 1
ATOM 7411 O O . SER B 1 215 ? -15.117 -38.406 -21.844 1 93.44 215 SER B O 1
ATOM 7413 N N . VAL B 1 216 ? -16.484 -39.375 -20.375 1 90.94 216 VAL B N 1
ATOM 7414 C CA . VAL B 1 216 ? -15.461 -40.344 -19.969 1 90.94 216 VAL B CA 1
ATOM 7415 C C . VAL B 1 216 ? -15.812 -41.719 -20.531 1 90.94 216 VAL B C 1
ATOM 7417 O O . VAL B 1 216 ? -16.953 -42.188 -20.406 1 90.94 216 VAL B O 1
ATOM 7420 N N . TYR B 1 217 ? -14.805 -42.281 -21.078 1 87.75 217 TYR B N 1
ATOM 7421 C CA . TYR B 1 217 ? -15.008 -43.594 -21.672 1 87.75 217 TYR B CA 1
ATOM 7422 C C . TYR B 1 217 ? -14.102 -44.625 -21.016 1 87.75 217 TYR B C 1
ATOM 7424 O O . TYR B 1 217 ? -12.984 -44.312 -20.609 1 87.75 217 TYR B O 1
ATOM 7432 N N . THR B 1 218 ? -14.594 -45.844 -20.922 1 86.44 218 THR B N 1
ATOM 7433 C CA . THR B 1 218 ? -13.773 -46.969 -20.453 1 86.44 218 THR B CA 1
ATOM 7434 C C . THR B 1 218 ? -12.773 -47.406 -21.531 1 86.44 218 THR B C 1
ATOM 7436 O O . THR B 1 218 ? -12.859 -46.938 -22.672 1 86.44 218 THR B O 1
ATOM 7439 N N . LYS B 1 219 ? -11.82 -48.281 -21.109 1 80.31 219 LYS B N 1
ATOM 7440 C CA . LYS B 1 219 ? -10.781 -48.719 -22.031 1 80.31 219 LYS B CA 1
ATOM 7441 C C . LYS B 1 219 ? -11.383 -49.438 -23.234 1 80.31 219 LYS B C 1
ATOM 7443 O O . LYS B 1 219 ? -10.828 -49.406 -24.328 1 80.31 219 LYS B O 1
ATOM 7448 N N . ASP B 1 220 ? -12.602 -50.062 -22.984 1 82.75 220 ASP B N 1
ATOM 7449 C CA . ASP B 1 220 ? -13.266 -50.812 -24.031 1 82.75 220 ASP B CA 1
ATOM 7450 C C . ASP B 1 220 ? -14.109 -49.906 -24.922 1 82.75 220 ASP B C 1
ATOM 7452 O O . ASP B 1 220 ? -14.805 -50.375 -25.812 1 82.75 220 ASP B O 1
ATOM 7456 N N . GLY B 1 221 ? -14.117 -48.625 -24.641 1 82.38 221 GLY B N 1
ATOM 7457 C CA . GLY B 1 221 ? -14.82 -47.656 -25.484 1 82.38 221 GLY B CA 1
ATOM 7458 C C . GLY B 1 221 ? -16.25 -47.406 -25.047 1 82.38 221 GLY B C 1
ATOM 7459 O O . GLY B 1 221 ? -17.031 -46.812 -25.781 1 82.38 221 GLY B O 1
ATOM 7460 N N . LYS B 1 222 ? -16.641 -47.938 -23.969 1 87.25 222 LYS B N 1
ATOM 7461 C CA . LYS B 1 222 ? -18 -47.719 -23.453 1 87.25 222 LYS B CA 1
ATOM 7462 C C . LYS B 1 222 ? -18.078 -46.406 -22.656 1 87.25 222 LYS B C 1
ATOM 7464 O O . LYS B 1 222 ? -17.141 -46.062 -21.938 1 87.25 222 LYS B O 1
ATOM 7469 N N . LEU B 1 223 ? -19.219 -45.75 -22.781 1 90.06 223 LEU B N 1
ATOM 7470 C CA . LEU B 1 223 ? -19.438 -44.5 -22.062 1 90.06 223 LEU B CA 1
ATOM 7471 C C . LEU B 1 223 ? -19.609 -44.781 -20.562 1 90.06 223 LEU B C 1
ATOM 7473 O O . LEU B 1 223 ? -20.547 -45.469 -20.156 1 90.06 223 LEU B O 1
ATOM 7477 N N . ALA B 1 224 ? -18.719 -44.219 -19.766 1 86.75 224 ALA B N 1
ATOM 7478 C CA . ALA B 1 224 ? -18.797 -44.375 -18.312 1 86.75 224 ALA B CA 1
ATOM 7479 C C . ALA B 1 224 ? -19.562 -43.219 -17.703 1 86.75 224 ALA B C 1
ATOM 7481 O O . ALA B 1 224 ? -20.516 -43.406 -16.938 1 86.75 224 ALA B O 1
ATOM 7482 N N . TYR B 1 225 ? -19.141 -42 -17.969 1 89.25 225 TYR B N 1
ATOM 7483 C CA . TYR B 1 225 ? -19.781 -40.781 -17.5 1 89.25 225 TYR B CA 1
ATOM 7484 C C . TYR B 1 225 ? -20 -39.781 -18.641 1 89.25 225 TYR B C 1
ATOM 7486 O O . TYR B 1 225 ? -19.125 -39.594 -19.484 1 89.25 225 TYR B O 1
ATOM 7494 N N . ASP B 1 226 ? -21.188 -39.156 -18.656 1 92.56 226 ASP B N 1
ATOM 7495 C CA . ASP B 1 226 ? -21.422 -38.062 -19.594 1 92.56 226 ASP B CA 1
ATOM 7496 C C . ASP B 1 226 ? -20.641 -36.812 -19.188 1 92.56 226 ASP B C 1
ATOM 7498 O O . ASP B 1 226 ? -20.203 -36.688 -18.047 1 92.56 226 ASP B O 1
ATOM 7502 N N . TYR B 1 227 ? -20.453 -35.938 -20.188 1 94.75 227 TYR B N 1
ATOM 7503 C CA . TYR B 1 227 ? -19.75 -34.688 -19.891 1 94.75 227 TYR B CA 1
ATOM 7504 C C . TYR B 1 227 ? -20.531 -33.844 -18.859 1 94.75 227 TYR B C 1
ATOM 7506 O O . TYR B 1 227 ? -21.75 -33.938 -18.781 1 94.75 227 TYR B O 1
ATOM 7514 N N . LEU B 1 228 ? -19.828 -33.125 -18.031 1 96.25 228 LEU B N 1
ATOM 7515 C CA . LEU B 1 228 ? -20.422 -32.188 -17.062 1 96.25 228 LEU B CA 1
ATOM 7516 C C . LEU B 1 228 ? -19.797 -30.812 -17.188 1 96.25 228 LEU B C 1
ATOM 7518 O O . LEU B 1 228 ? -18.594 -30.688 -17.422 1 96.25 228 LEU B O 1
ATOM 7522 N N . LYS B 1 229 ? -20.594 -29.766 -17.016 1 94.81 229 LYS B N 1
ATOM 7523 C CA . LYS B 1 229 ? -20.125 -28.375 -17.016 1 94.81 229 LYS B CA 1
ATOM 7524 C C . LYS B 1 229 ? -20.875 -27.547 -15.969 1 94.81 229 LYS B C 1
ATOM 7526 O O . LYS B 1 229 ? -21.906 -27.984 -15.453 1 94.81 229 LYS B O 1
ATOM 7531 N N . THR B 1 230 ? -20.344 -26.422 -15.664 1 93.06 230 THR B N 1
ATOM 7532 C CA . THR B 1 230 ? -21.031 -25.516 -14.766 1 93.06 230 THR B CA 1
ATOM 7533 C C . THR B 1 230 ? -22.25 -24.891 -15.461 1 93.06 230 THR B C 1
ATOM 7535 O O . THR B 1 230 ? -22.234 -24.688 -16.672 1 93.06 230 THR B O 1
ATOM 7538 N N . ALA B 1 231 ? -23.203 -24.469 -14.703 1 86.19 231 ALA B N 1
ATOM 7539 C CA . ALA B 1 231 ? -24.406 -23.859 -15.258 1 86.19 231 ALA B CA 1
ATOM 7540 C C . ALA B 1 231 ? -24.109 -22.469 -15.812 1 86.19 231 ALA B C 1
ATOM 7542 O O . ALA B 1 231 ? -23.422 -21.672 -15.172 1 86.19 231 ALA B O 1
ATOM 7543 N N . PRO B 1 232 ? -24.438 -22.125 -17.047 1 76 232 PRO B N 1
ATOM 7544 C CA . PRO B 1 232 ? -24.078 -20.875 -17.734 1 76 232 PRO B CA 1
ATOM 7545 C C . PRO B 1 232 ? -24.672 -19.641 -17.078 1 76 232 PRO B C 1
ATOM 7547 O O . PRO B 1 232 ? -24.062 -18.578 -17.094 1 76 232 PRO B O 1
ATOM 7550 N N . SER B 1 233 ? -25.875 -19.5 -16.844 1 63.06 233 SER B N 1
ATOM 7551 C CA . SER B 1 233 ? -26.578 -18.234 -16.719 1 63.06 233 SER B CA 1
ATOM 7552 C C . SER B 1 233 ? -26.484 -17.688 -15.297 1 63.06 233 SER B C 1
ATOM 7554 O O . SER B 1 233 ? -26.938 -16.578 -15.016 1 63.06 233 SER B O 1
ATOM 7556 N N . SER B 1 234 ? -25.578 -18.281 -14.609 1 76.75 234 SER B N 1
ATOM 7557 C CA . SER B 1 234 ? -25.766 -17.734 -13.266 1 76.75 234 SER B CA 1
ATOM 7558 C C . SER B 1 234 ? -24.469 -17.188 -12.695 1 76.75 234 SER B C 1
ATOM 7560 O O . SER B 1 234 ? -23.438 -17.875 -12.703 1 76.75 234 SER B O 1
ATOM 7562 N N . SER B 1 235 ? -24.453 -15.844 -12.547 1 84.25 235 SER B N 1
ATOM 7563 C CA . SER B 1 235 ? -23.344 -15.172 -11.883 1 84.25 235 SER B CA 1
ATOM 7564 C C . SER B 1 235 ? -23.094 -15.766 -10.5 1 84.25 235 SER B C 1
ATOM 7566 O O . SER B 1 235 ? -22.047 -15.523 -9.898 1 84.25 235 SER B O 1
ATOM 7568 N N . LYS B 1 236 ? -23.984 -16.656 -10.125 1 88.69 236 LYS B N 1
ATOM 7569 C CA . LYS B 1 236 ? -23.859 -17.25 -8.797 1 88.69 236 LYS B CA 1
ATOM 7570 C C . LYS B 1 236 ? -22.844 -18.391 -8.812 1 88.69 236 LYS B C 1
ATOM 7572 O O . LYS B 1 236 ? -22.25 -18.719 -7.781 1 88.69 236 LYS B O 1
ATOM 7577 N N . TRP B 1 237 ? -22.719 -19.047 -9.953 1 94.25 237 TRP B N 1
ATOM 7578 C CA . TRP B 1 237 ? -21.734 -20.125 -10.047 1 94.25 237 TRP B CA 1
ATOM 7579 C C . TRP B 1 237 ? -20.344 -19.578 -10.336 1 94.25 237 TRP B C 1
ATOM 7581 O O . TRP B 1 237 ? -19.406 -19.766 -9.547 1 94.25 237 TRP B O 1
ATOM 7591 N N . LEU B 1 238 ? -20.25 -18.922 -11.5 1 95.81 238 LEU B N 1
ATOM 7592 C CA . LEU B 1 238 ? -19 -18.281 -11.93 1 95.81 238 LEU B CA 1
ATOM 7593 C C . LEU B 1 238 ? -19.25 -16.875 -12.461 1 95.81 238 LEU B C 1
ATOM 7595 O O . LEU B 1 238 ? -20.141 -16.688 -13.305 1 95.81 238 LEU B O 1
ATOM 7599 N N . ASN B 1 239 ? -18.547 -15.93 -11.922 1 95 239 ASN B N 1
ATOM 7600 C CA . ASN B 1 239 ? -18.719 -14.539 -12.328 1 95 239 ASN B CA 1
ATOM 7601 C C . ASN B 1 239 ? -17.391 -13.922 -12.773 1 95 239 ASN B C 1
ATOM 7603 O O . ASN B 1 239 ? -16.656 -13.367 -11.953 1 95 239 ASN B O 1
ATOM 7607 N N . GLU B 1 240 ? -17.109 -13.93 -14.07 1 93.19 240 GLU B N 1
ATOM 7608 C CA . GLU B 1 240 ? -15.875 -13.445 -14.672 1 93.19 240 GLU B CA 1
ATOM 7609 C C . GLU B 1 240 ? -14.656 -14.023 -13.961 1 93.19 240 GLU B C 1
ATOM 7611 O O . GLU B 1 240 ? -13.781 -13.281 -13.5 1 93.19 240 GLU B O 1
ATOM 7616 N N . PRO B 1 241 ? -14.57 -15.32 -13.969 1 95.94 241 PRO B N 1
ATOM 7617 C CA . PRO B 1 241 ? -13.523 -15.984 -13.188 1 95.94 241 PRO B CA 1
ATOM 7618 C C . PRO B 1 241 ? -12.164 -15.977 -13.898 1 95.94 241 PRO B C 1
ATOM 7620 O O . PRO B 1 241 ? -12.109 -15.836 -15.125 1 95.94 241 PRO B O 1
ATOM 7623 N N . GLN B 1 242 ? -11.133 -15.992 -13.172 1 96.88 242 GLN B N 1
ATOM 7624 C CA . GLN B 1 242 ? -9.773 -16.344 -13.586 1 96.88 242 GLN B CA 1
ATOM 7625 C C . GLN B 1 242 ? -9.281 -17.594 -12.875 1 96.88 242 GLN B C 1
ATOM 7627 O O . GLN B 1 242 ? -9.07 -17.578 -11.664 1 96.88 242 GLN B O 1
ATOM 7632 N N . PHE B 1 243 ? -9.141 -18.641 -13.641 1 97.94 243 PHE B N 1
ATOM 7633 C CA . PHE B 1 243 ? -8.758 -19.922 -13.055 1 97.94 243 PHE B CA 1
ATOM 7634 C C . PHE B 1 243 ? -7.258 -19.984 -12.812 1 97.94 243 PHE B C 1
ATOM 7636 O O . PHE B 1 243 ? -6.469 -19.719 -13.727 1 97.94 243 PHE B O 1
ATOM 7643 N N . VAL B 1 244 ? -6.879 -20.375 -11.641 1 97.88 244 VAL B N 1
ATOM 7644 C CA . VAL B 1 244 ? -5.484 -20.25 -11.227 1 97.88 244 VAL B CA 1
ATOM 7645 C C . VAL B 1 244 ? -4.848 -21.641 -11.172 1 97.88 244 VAL B C 1
ATOM 7647 O O . VAL B 1 244 ? -3.77 -21.859 -11.734 1 97.88 244 VAL B O 1
ATOM 7650 N N . ALA B 1 245 ? -5.551 -22.594 -10.453 1 97.75 245 ALA B N 1
ATOM 7651 C CA . ALA B 1 245 ? -4.984 -23.922 -10.273 1 97.75 245 ALA B CA 1
ATOM 7652 C C . ALA B 1 245 ? -6.078 -24.953 -9.992 1 97.75 245 ALA B C 1
ATOM 7654 O O . ALA B 1 245 ? -7.172 -24.594 -9.547 1 97.75 245 ALA B O 1
ATOM 7655 N N . SER B 1 246 ? -5.758 -26.172 -10.281 1 97.88 246 SER B N 1
ATOM 7656 C CA . SER B 1 246 ? -6.629 -27.297 -9.969 1 97.88 246 SER B CA 1
ATOM 7657 C C . SER B 1 246 ? -5.836 -28.469 -9.367 1 97.88 246 SER B C 1
ATOM 7659 O O . SER B 1 246 ? -4.68 -28.688 -9.734 1 97.88 246 SER B O 1
ATOM 7661 N N . PHE B 1 247 ? -6.469 -29.203 -8.445 1 97.81 247 PHE B N 1
ATOM 7662 C CA . PHE B 1 247 ? -5.785 -30.281 -7.754 1 97.81 247 PHE B CA 1
ATOM 7663 C C . PHE B 1 247 ? -6.695 -31.5 -7.613 1 97.81 247 PHE B C 1
ATOM 7665 O O . PHE B 1 247 ? -7.895 -31.359 -7.359 1 97.81 247 PHE B O 1
ATOM 7672 N N . ASN B 1 248 ? -6.07 -32.625 -7.824 1 96 248 ASN B N 1
ATOM 7673 C CA . ASN B 1 248 ? -6.734 -33.906 -7.586 1 96 248 ASN B CA 1
ATOM 7674 C C . ASN B 1 248 ? -6.656 -34.312 -6.121 1 96 248 ASN B C 1
ATOM 7676 O O . ASN B 1 248 ? -5.578 -34.625 -5.617 1 96 248 ASN B O 1
ATOM 7680 N N . THR B 1 249 ? -7.809 -34.281 -5.453 1 94.38 249 THR B N 1
ATOM 7681 C CA . THR B 1 249 ? -7.832 -34.625 -4.039 1 94.38 249 THR B CA 1
ATOM 7682 C C . THR B 1 249 ? -8.875 -35.719 -3.762 1 94.38 249 THR B C 1
ATOM 7684 O O . THR B 1 249 ? -10.078 -35.469 -3.898 1 94.38 249 THR B O 1
ATOM 7687 N N . LYS B 1 250 ? -8.406 -36.812 -3.256 1 90.88 250 LYS B N 1
ATOM 7688 C CA . LYS B 1 250 ? -9.273 -37.906 -2.85 1 90.88 250 LYS B CA 1
ATOM 7689 C C . LYS B 1 250 ? -10.477 -38.031 -3.789 1 90.88 250 LYS B C 1
ATOM 7691 O O . LYS B 1 250 ? -10.305 -38.219 -4.996 1 90.88 250 LYS B O 1
ATOM 7696 N N . ASP B 1 251 ? -11.703 -37.719 -3.277 1 92 251 ASP B N 1
ATOM 7697 C CA . ASP B 1 251 ? -12.914 -37.969 -4.047 1 92 251 ASP B CA 1
ATOM 7698 C C . ASP B 1 251 ? -13.383 -36.719 -4.773 1 92 251 ASP B C 1
ATOM 7700 O O . ASP B 1 251 ? -14.477 -36.688 -5.336 1 92 251 ASP B O 1
ATOM 7704 N N . GLN B 1 252 ? -12.539 -35.75 -4.793 1 96.12 252 GLN B N 1
ATOM 7705 C CA . GLN B 1 252 ? -12.969 -34.5 -5.375 1 96.12 252 GLN B CA 1
ATOM 7706 C C . GLN B 1 252 ? -11.82 -33.812 -6.121 1 96.12 252 GLN B C 1
ATOM 7708 O O . GLN B 1 252 ? -10.656 -34.188 -5.945 1 96.12 252 GLN B O 1
ATOM 7713 N N . VAL B 1 253 ? -12.148 -32.906 -6.988 1 97.5 253 VAL B N 1
ATOM 7714 C CA . VAL B 1 253 ? -11.203 -32.031 -7.668 1 97.5 253 VAL B CA 1
ATOM 7715 C C . VAL B 1 253 ? -11.422 -30.578 -7.207 1 97.5 253 VAL B C 1
ATOM 7717 O O . VAL B 1 253 ? -12.555 -30.094 -7.188 1 97.5 253 VAL B O 1
ATOM 7720 N N . LEU B 1 254 ? -10.367 -30 -6.762 1 98.5 254 LEU B N 1
ATOM 7721 C CA . LEU B 1 254 ? -10.422 -28.609 -6.293 1 98.5 254 LEU B CA 1
ATOM 7722 C C . LEU B 1 254 ? -9.992 -27.656 -7.391 1 98.5 254 LEU B C 1
ATOM 7724 O O . LEU B 1 254 ? -9.062 -27.938 -8.148 1 98.5 254 LEU B O 1
ATOM 7728 N N . PHE B 1 255 ? -10.648 -26.547 -7.488 1 98.62 255 PHE B N 1
ATOM 7729 C CA . PHE B 1 255 ? -10.273 -25.438 -8.359 1 98.62 255 PHE B CA 1
ATOM 7730 C C . PHE B 1 255 ? -10.047 -24.172 -7.547 1 98.62 255 PHE B C 1
ATOM 7732 O O . PHE B 1 255 ? -10.898 -23.766 -6.762 1 98.62 255 PHE B O 1
ATOM 7739 N N . PHE B 1 256 ? -8.906 -23.594 -7.676 1 98.81 256 PHE B N 1
ATOM 7740 C CA . PHE B 1 256 ? -8.625 -22.266 -7.113 1 98.81 256 PHE B CA 1
ATOM 7741 C C . PHE B 1 256 ? -8.758 -21.188 -8.18 1 98.81 256 PHE B C 1
ATOM 7743 O O . PHE B 1 256 ? -8.219 -21.328 -9.281 1 98.81 256 PHE B O 1
ATOM 7750 N N . LEU B 1 257 ? -9.477 -20.156 -7.863 1 98.56 257 LEU B N 1
ATOM 7751 C CA . LEU B 1 257 ? -9.75 -19.109 -8.844 1 98.56 257 LEU B CA 1
ATOM 7752 C C . LEU B 1 257 ? -10.039 -17.781 -8.148 1 98.56 257 LEU B C 1
ATOM 7754 O O . LEU B 1 257 ? -10.086 -17.719 -6.922 1 98.56 257 LEU B O 1
ATOM 7758 N N . ARG B 1 258 ? -10.078 -16.781 -8.859 1 98.06 258 ARG B N 1
ATOM 7759 C CA . ARG B 1 258 ? -10.562 -15.484 -8.398 1 98.06 258 ARG B CA 1
ATOM 7760 C C . ARG B 1 258 ? -11.672 -14.953 -9.297 1 98.06 258 ARG B C 1
ATOM 7762 O O . ARG B 1 258 ? -11.641 -15.156 -10.516 1 98.06 258 ARG B O 1
ATOM 7769 N N . GLU B 1 259 ? -12.641 -14.273 -8.75 1 97.12 259 GLU B N 1
ATOM 7770 C CA . GLU B 1 259 ? -13.797 -13.812 -9.508 1 97.12 259 GLU B CA 1
ATOM 7771 C C . GLU B 1 259 ? -14.398 -12.562 -8.891 1 97.12 259 GLU B C 1
ATOM 7773 O O . GLU B 1 259 ? -14.047 -12.18 -7.77 1 97.12 259 GLU B O 1
ATOM 7778 N N . LEU B 1 260 ? -15.227 -11.945 -9.664 1 95.94 260 LEU B N 1
ATOM 7779 C CA . LEU B 1 260 ? -15.984 -10.812 -9.141 1 95.94 260 LEU B CA 1
ATOM 7780 C C . LEU B 1 260 ? -17 -11.266 -8.094 1 95.94 260 LEU B C 1
ATOM 7782 O O . LEU B 1 260 ? -17.844 -12.125 -8.375 1 95.94 260 LEU B O 1
ATOM 7786 N N . ALA B 1 261 ? -16.922 -10.742 -6.91 1 95.12 261 ALA B N 1
ATOM 7787 C CA . ALA B 1 261 ? -17.719 -11.211 -5.785 1 95.12 261 ALA B CA 1
ATOM 7788 C C . ALA B 1 261 ? -19.156 -10.695 -5.879 1 95.12 261 ALA B C 1
ATOM 7790 O O . ALA B 1 261 ? -19.391 -9.492 -5.77 1 95.12 261 ALA B O 1
ATOM 7791 N N . VAL B 1 262 ? -20.078 -11.562 -5.945 1 92.56 262 VAL B N 1
ATOM 7792 C CA . VAL B 1 262 ? -21.484 -11.188 -6.035 1 92.56 262 VAL B CA 1
ATOM 7793 C C . VAL B 1 262 ? -21.984 -10.688 -4.68 1 92.56 262 VAL B C 1
ATOM 7795 O O . VAL B 1 262 ? -22.859 -9.828 -4.613 1 92.56 262 VAL B O 1
ATOM 7798 N N . GLU B 1 263 ? -21.391 -11.242 -3.613 1 91.94 263 GLU B N 1
ATOM 7799 C CA . GLU B 1 263 ? -21.828 -10.883 -2.266 1 91.94 263 GLU B CA 1
ATOM 7800 C C . GLU B 1 263 ? -21.344 -9.492 -1.879 1 91.94 263 GLU B C 1
ATOM 7802 O O . GLU B 1 263 ? -21.75 -8.945 -0.853 1 91.94 263 GLU B O 1
ATOM 7807 N N . TYR B 1 264 ? -20.5 -8.922 -2.68 1 90.56 264 TYR B N 1
ATOM 7808 C CA . TYR B 1 264 ? -19.969 -7.59 -2.408 1 90.56 264 TYR B CA 1
ATOM 7809 C C . TYR B 1 264 ? -20.703 -6.531 -3.229 1 90.56 264 TYR B C 1
ATOM 7811 O O . TYR B 1 264 ? -20.328 -5.359 -3.219 1 90.56 264 TYR B O 1
ATOM 7819 N N . GLY B 1 265 ? -21.672 -6.797 -3.857 1 83.88 265 GLY B N 1
ATOM 7820 C CA . GLY B 1 265 ? -22.344 -5.941 -4.82 1 83.88 265 GLY B CA 1
ATOM 7821 C C . GLY B 1 265 ? -22.891 -4.66 -4.211 1 83.88 265 GLY B C 1
ATOM 7822 O O . GLY B 1 265 ? -22.938 -3.623 -4.871 1 83.88 265 GLY B O 1
ATOM 7823 N N . ASN B 1 266 ? -23.234 -4.719 -2.967 1 83.69 266 ASN B N 1
ATOM 7824 C CA . ASN B 1 266 ? -23.781 -3.531 -2.324 1 83.69 266 ASN B CA 1
ATOM 7825 C C . ASN B 1 266 ? -22.688 -2.545 -1.938 1 83.69 266 ASN B C 1
ATOM 7827 O O . ASN B 1 266 ? -22.953 -1.366 -1.703 1 83.69 266 ASN B O 1
ATOM 7831 N N . CYS B 1 267 ? -21.547 -2.977 -1.891 1 86.56 267 CYS B N 1
ATOM 7832 C CA . CYS B 1 267 ? -20.438 -2.148 -1.424 1 86.56 267 CYS B CA 1
ATOM 7833 C C . CYS B 1 267 ? -19.547 -1.73 -2.584 1 86.56 267 CYS B C 1
ATOM 7835 O O . CYS B 1 267 ? -18.578 -0.994 -2.391 1 86.56 267 CYS B O 1
ATOM 7837 N N . GLY B 1 268 ? -19.844 -2.184 -3.766 1 86.88 268 GLY B N 1
ATOM 7838 C CA . GLY B 1 268 ? -19.016 -1.932 -4.93 1 86.88 268 GLY B CA 1
ATOM 7839 C C . GLY B 1 268 ? -18.594 -3.201 -5.641 1 86.88 268 GLY B C 1
ATOM 7840 O O . GLY B 1 268 ? -19.359 -4.168 -5.711 1 86.88 268 GLY B O 1
ATOM 7841 N N . LYS B 1 269 ? -17.484 -3.066 -6.336 1 90.12 269 LYS B N 1
ATOM 7842 C CA . LYS B 1 269 ? -16.906 -4.211 -7.031 1 90.12 269 LYS B CA 1
ATOM 7843 C C . LYS B 1 269 ? -15.617 -4.668 -6.355 1 90.12 269 LYS B C 1
ATOM 7845 O O . LYS B 1 269 ? -14.789 -3.842 -5.957 1 90.12 269 LYS B O 1
ATOM 7850 N N . LYS B 1 270 ? -15.562 -5.957 -6.188 1 93.44 270 LYS B N 1
ATOM 7851 C CA . LYS B 1 270 ? -14.367 -6.516 -5.559 1 93.44 270 LYS B CA 1
ATOM 7852 C C . LYS B 1 270 ? -14.086 -7.922 -6.078 1 93.44 270 LYS B C 1
ATOM 7854 O O . LYS B 1 270 ? -15.008 -8.688 -6.355 1 93.44 270 LYS B O 1
ATOM 7859 N N . ILE B 1 271 ? -12.82 -8.242 -6.258 1 96.75 271 ILE B N 1
ATOM 7860 C CA . ILE B 1 271 ? -12.398 -9.578 -6.652 1 96.75 271 ILE B CA 1
ATOM 7861 C C . ILE B 1 271 ? -12.07 -10.406 -5.41 1 96.75 271 ILE B C 1
ATOM 7863 O O . ILE B 1 271 ? -11.344 -9.945 -4.527 1 96.75 271 ILE B O 1
ATOM 7867 N N . TYR B 1 272 ? -12.656 -11.586 -5.34 1 97.5 272 TYR B N 1
ATOM 7868 C CA . TYR B 1 272 ? -12.352 -12.508 -4.254 1 97.5 272 TYR B CA 1
ATOM 7869 C C . TYR B 1 272 ? -11.711 -13.781 -4.785 1 97.5 272 TYR B C 1
ATOM 7871 O O . TYR B 1 272 ? -12.023 -14.227 -5.895 1 97.5 272 TYR B O 1
ATOM 7879 N N . SER B 1 273 ? -10.836 -14.281 -4 1 98.62 273 SER B N 1
ATOM 7880 C CA . SER B 1 273 ? -10.312 -15.617 -4.262 1 98.62 273 SER B CA 1
ATOM 7881 C C . SER B 1 273 ? -11.273 -16.703 -3.779 1 98.62 273 SER B C 1
ATOM 7883 O O . SER B 1 273 ? -11.922 -16.547 -2.74 1 98.62 273 SER B O 1
ATOM 7885 N N . ARG B 1 274 ? -11.297 -17.797 -4.613 1 98.56 274 ARG B N 1
ATOM 7886 C CA . ARG B 1 274 ? -12.234 -18.875 -4.332 1 98.56 274 ARG B CA 1
ATOM 7887 C C . ARG B 1 274 ? -11.539 -20.234 -4.375 1 98.56 274 ARG B C 1
ATOM 7889 O O . ARG B 1 274 ? -10.562 -20.406 -5.105 1 98.56 274 ARG B O 1
ATOM 7896 N N . VAL B 1 275 ? -12.047 -21.094 -3.559 1 98.75 275 VAL B N 1
ATOM 7897 C CA . VAL B 1 275 ? -11.828 -22.516 -3.754 1 98.75 275 VAL B CA 1
ATOM 7898 C C . VAL B 1 275 ? -13.148 -23.203 -4.113 1 98.75 275 VAL B C 1
ATOM 7900 O O . VAL B 1 275 ? -14.141 -23.062 -3.396 1 98.75 275 VAL B O 1
ATOM 7903 N N . ALA B 1 276 ? -13.172 -23.797 -5.258 1 98.31 276 ALA B N 1
ATOM 7904 C CA . ALA B 1 276 ? -14.336 -24.547 -5.719 1 98.31 276 ALA B CA 1
ATOM 7905 C C . ALA B 1 276 ? -14.047 -26.047 -5.77 1 98.31 276 ALA B C 1
ATOM 7907 O O . ALA B 1 276 ? -12.891 -26.453 -5.891 1 98.31 276 ALA B O 1
ATOM 7908 N N . ARG B 1 277 ? -15.102 -26.844 -5.672 1 97.69 277 ARG B N 1
ATOM 7909 C CA . ARG B 1 277 ? -14.891 -28.297 -5.734 1 97.69 277 ARG B CA 1
ATOM 7910 C C . ARG B 1 277 ? -16 -28.969 -6.52 1 97.69 277 ARG B C 1
ATOM 7912 O O . ARG B 1 277 ? -17.141 -28.5 -6.543 1 97.69 277 ARG B O 1
ATOM 7919 N N . VAL B 1 278 ? -15.68 -30.031 -7.199 1 97.44 278 VAL B N 1
ATOM 7920 C CA . VAL B 1 278 ? -16.594 -30.953 -7.844 1 97.44 278 VAL B CA 1
ATOM 7921 C C . VAL B 1 278 ? -16.234 -32.406 -7.473 1 97.44 278 VAL B C 1
ATOM 7923 O O . VAL B 1 278 ? -15.062 -32.719 -7.285 1 97.44 278 VAL B O 1
ATOM 7926 N N . CYS B 1 279 ? -17.25 -33.219 -7.324 1 96 279 CYS B N 1
ATOM 7927 C CA . CYS B 1 279 ? -17.016 -34.594 -6.984 1 96 279 CYS B CA 1
ATOM 7928 C C . CYS B 1 279 ? -16.688 -35.438 -8.227 1 96 279 CYS B C 1
ATOM 7930 O O . CYS B 1 279 ? -17.297 -35.219 -9.281 1 96 279 CYS B O 1
ATOM 7932 N N . LYS B 1 280 ? -15.812 -36.375 -8.117 1 92.94 280 LYS B N 1
ATOM 7933 C CA . LYS B 1 280 ? -15.367 -37.188 -9.242 1 92.94 280 LYS B CA 1
ATOM 7934 C C . LYS B 1 280 ? -16.484 -38.125 -9.727 1 92.94 280 LYS B C 1
ATOM 7936 O O . LYS B 1 280 ? -16.562 -38.438 -10.914 1 92.94 280 LYS B O 1
ATOM 7941 N N . ASN B 1 281 ? -17.359 -38.531 -8.836 1 89.56 281 ASN B N 1
ATOM 7942 C CA . ASN B 1 281 ? -18.406 -39.5 -9.188 1 89.56 281 ASN B CA 1
ATOM 7943 C C . ASN B 1 281 ? -19.703 -38.781 -9.562 1 89.56 281 ASN B C 1
ATOM 7945 O O . ASN B 1 281 ? -20.766 -39.406 -9.617 1 89.56 281 ASN B O 1
ATOM 7949 N N . ASP B 1 282 ? -19.625 -37.531 -9.766 1 94.44 282 ASP B N 1
ATOM 7950 C CA . ASP B 1 282 ? -20.812 -36.75 -10.156 1 94.44 282 ASP B CA 1
ATOM 7951 C C . ASP B 1 282 ? -21.25 -37.125 -11.57 1 94.44 282 ASP B C 1
ATOM 7953 O O . ASP B 1 282 ? -20.453 -37.125 -12.5 1 94.44 282 ASP B O 1
ATOM 7957 N N . ARG B 1 283 ? -22.5 -37.406 -11.734 1 94.06 283 ARG B N 1
ATOM 7958 C CA . ARG B 1 283 ? -23.062 -37.781 -13.039 1 94.06 283 ARG B CA 1
ATOM 7959 C C . ARG B 1 283 ? -24.125 -36.781 -13.469 1 94.06 283 ARG B C 1
ATOM 7961 O O . ARG B 1 283 ? -24.859 -37.031 -14.43 1 94.06 283 ARG B O 1
ATOM 7968 N N . GLY B 1 284 ? -24.172 -35.656 -12.781 1 94.69 284 GLY B N 1
ATOM 7969 C CA . GLY B 1 284 ? -25.219 -34.688 -13.062 1 94.69 284 GLY B CA 1
ATOM 7970 C C . GLY B 1 284 ? -26.578 -35.125 -12.547 1 94.69 284 GLY B C 1
ATOM 7971 O O . GLY B 1 284 ? -26.688 -36.094 -11.758 1 94.69 284 GLY B O 1
ATOM 7972 N N . GLY B 1 285 ? -27.609 -34.375 -12.883 1 92.44 285 GLY B N 1
ATOM 7973 C CA . GLY B 1 285 ? -28.969 -34.719 -12.508 1 92.44 285 GLY B CA 1
ATOM 7974 C C . GLY B 1 285 ? -29.734 -35.406 -13.609 1 92.44 285 GLY B C 1
ATOM 7975 O O . GLY B 1 285 ? -29.312 -35.406 -14.773 1 92.44 285 GLY B O 1
ATOM 7976 N N . GLU B 1 286 ? -30.797 -36.031 -13.242 1 90.75 286 GLU B N 1
ATOM 7977 C CA . GLU B 1 286 ? -31.594 -36.781 -14.203 1 90.75 286 GLU B CA 1
ATOM 7978 C C . GLU B 1 286 ? -32.562 -35.875 -14.938 1 90.75 286 GLU B C 1
ATOM 7980 O O . GLU B 1 286 ? -32.75 -35.969 -16.156 1 90.75 286 GLU B O 1
ATOM 7985 N N . ARG B 1 287 ? -33.25 -35.031 -14.188 1 91.38 287 ARG B N 1
ATOM 7986 C CA . ARG B 1 287 ? -34.25 -34.125 -14.758 1 91.38 287 ARG B CA 1
ATOM 7987 C C . ARG B 1 287 ? -33.75 -32.688 -14.711 1 91.38 287 ARG B C 1
ATOM 7989 O O . ARG B 1 287 ? -33.969 -31.906 -15.648 1 91.38 287 ARG B O 1
ATOM 7996 N N . LEU B 1 288 ? -33.188 -32.344 -13.57 1 92 288 LEU B N 1
ATOM 7997 C CA . LEU B 1 288 ? -32.562 -31.047 -13.367 1 92 288 LEU B CA 1
ATOM 7998 C C . LEU B 1 288 ? -31.047 -31.156 -13.422 1 92 288 LEU B C 1
ATOM 8000 O O . LEU B 1 288 ? -30.469 -32.188 -13.07 1 92 288 LEU B O 1
ATOM 8004 N N . LEU B 1 289 ? -30.406 -30.031 -13.938 1 93.88 289 LEU B N 1
ATOM 8005 C CA . LEU B 1 289 ? -28.953 -30 -14.047 1 93.88 289 LEU B CA 1
ATOM 8006 C C . LEU B 1 289 ? -28.453 -31.125 -14.922 1 93.88 289 LEU B C 1
ATOM 8008 O O . LEU B 1 289 ? -27.531 -31.859 -14.539 1 93.88 289 LEU B O 1
ATOM 8012 N N . ILE B 1 290 ? -29.156 -31.328 -16.047 1 94 290 ILE B N 1
ATOM 8013 C CA . ILE B 1 290 ? -28.703 -32.312 -17.016 1 94 290 ILE B CA 1
ATOM 8014 C C . ILE B 1 290 ? -27.375 -31.859 -17.625 1 94 290 ILE B C 1
ATOM 8016 O O . ILE B 1 290 ? -27.266 -30.75 -18.125 1 94 290 ILE B O 1
ATOM 8020 N N . ASN B 1 291 ? -26.359 -32.719 -17.516 1 94.62 291 ASN B N 1
ATOM 8021 C CA . ASN B 1 291 ? -25.016 -32.438 -18 1 94.62 291 ASN B CA 1
ATOM 8022 C C . ASN B 1 291 ? -24.391 -31.219 -17.297 1 94.62 291 ASN B C 1
ATOM 8024 O O . ASN B 1 291 ? -23.594 -30.5 -17.891 1 94.62 291 ASN B O 1
ATOM 8028 N N . GLU B 1 292 ? -24.891 -30.922 -16.156 1 95.19 292 GLU B N 1
ATOM 8029 C CA . GLU B 1 292 ? -24.344 -29.891 -15.289 1 95.19 292 GLU B CA 1
ATOM 8030 C C . GLU B 1 292 ? -23.969 -30.453 -13.922 1 95.19 292 GLU B C 1
ATOM 8032 O O . GLU B 1 292 ? -24.531 -31.453 -13.477 1 95.19 292 GLU B O 1
ATOM 8037 N N . TRP B 1 293 ? -23.031 -29.844 -13.328 1 96.38 293 TRP B N 1
ATOM 8038 C CA . TRP B 1 293 ? -22.547 -30.344 -12.039 1 96.38 293 TRP B CA 1
ATOM 8039 C C . TRP B 1 293 ? -23.656 -30.312 -11 1 96.38 293 TRP B C 1
ATOM 8041 O O . TRP B 1 293 ? -24.328 -29.281 -10.82 1 96.38 293 TRP B O 1
ATOM 8051 N N . SER B 1 294 ? -23.859 -31.359 -10.266 1 96.06 294 SER B N 1
ATOM 8052 C CA . SER B 1 294 ? -24.828 -31.422 -9.172 1 96.06 294 SER B CA 1
ATOM 8053 C C . SER B 1 294 ? -24.141 -31.328 -7.816 1 96.06 294 SER B C 1
ATOM 8055 O O . SER B 1 294 ? -24.812 -31.25 -6.781 1 96.06 294 SER B O 1
ATOM 8057 N N . THR B 1 295 ? -22.812 -31.297 -7.785 1 96.12 295 THR B N 1
ATOM 8058 C CA . THR B 1 295 ? -22.062 -31.312 -6.527 1 96.12 295 THR B CA 1
ATOM 8059 C C . THR B 1 295 ? -21.172 -30.078 -6.41 1 96.12 295 THR B C 1
ATOM 8061 O O . THR B 1 295 ? -20.312 -30 -5.523 1 96.12 295 THR B O 1
ATOM 8064 N N . TYR B 1 296 ? -21.328 -29.094 -7.27 1 96.62 296 TYR B N 1
ATOM 8065 C CA . TYR B 1 296 ? -20.469 -27.922 -7.309 1 96.62 296 TYR B CA 1
ATOM 8066 C C . TYR B 1 296 ? -20.688 -27.062 -6.066 1 96.62 296 TYR B C 1
ATOM 8068 O O . TYR B 1 296 ? -21.828 -26.719 -5.719 1 96.62 296 TYR B O 1
ATOM 8076 N N . LEU B 1 297 ? -19.609 -26.734 -5.383 1 97.44 297 LEU B N 1
ATOM 8077 C CA . LEU B 1 297 ? -19.578 -25.781 -4.266 1 97.44 297 LEU B CA 1
ATOM 8078 C C . LEU B 1 297 ? -18.375 -24.859 -4.363 1 97.44 297 LEU B C 1
ATOM 8080 O O . LEU B 1 297 ? -17.344 -25.234 -4.926 1 97.44 297 LEU B O 1
ATOM 8084 N N . LYS B 1 298 ? -18.484 -23.672 -3.859 1 97.62 298 LYS B N 1
ATOM 8085 C CA . LYS B 1 298 ? -17.344 -22.766 -3.799 1 97.62 298 LYS B CA 1
ATOM 8086 C C . LYS B 1 298 ? -17.344 -21.969 -2.5 1 97.62 298 LYS B C 1
ATOM 8088 O O . LYS B 1 298 ? -18.391 -21.75 -1.895 1 97.62 298 LYS B O 1
ATOM 8093 N N . ALA B 1 299 ? -16.188 -21.531 -2.088 1 98.5 299 ALA B N 1
ATOM 8094 C CA . ALA B 1 299 ? -16 -20.766 -0.861 1 98.5 299 ALA B CA 1
ATOM 8095 C C . ALA B 1 299 ? -14.938 -19.688 -1.043 1 98.5 299 ALA B C 1
ATOM 8097 O O . ALA B 1 299 ? -14.023 -19.844 -1.853 1 98.5 299 ALA B O 1
ATOM 8098 N N . ARG B 1 300 ? -15.078 -18.594 -0.293 1 98.06 300 ARG B N 1
ATOM 8099 C CA . ARG B 1 300 ? -14.102 -17.516 -0.327 1 98.06 300 ARG B CA 1
ATOM 8100 C C . ARG B 1 300 ? -12.852 -17.875 0.472 1 98.06 300 ARG B C 1
ATOM 8102 O O . ARG B 1 300 ? -12.953 -18.453 1.56 1 98.06 300 ARG B O 1
ATOM 8109 N N . ILE B 1 301 ? -11.695 -17.594 -0.092 1 98.62 301 ILE B N 1
ATOM 8110 C CA . ILE B 1 301 ? -10.414 -17.797 0.582 1 98.62 301 ILE B CA 1
ATOM 8111 C C . ILE B 1 301 ? -9.945 -16.469 1.189 1 98.62 301 ILE B C 1
ATOM 8113 O O . ILE B 1 301 ? -9.93 -15.438 0.514 1 98.62 301 ILE B O 1
ATOM 8117 N N . ASN B 1 302 ? -9.562 -16.562 2.426 1 97.81 302 ASN B N 1
ATOM 8118 C CA . ASN B 1 302 ? -9.094 -15.367 3.102 1 97.81 302 ASN B CA 1
ATOM 8119 C C . ASN B 1 302 ? -7.578 -15.383 3.285 1 97.81 302 ASN B C 1
ATOM 8121 O O . ASN B 1 302 ? -7.008 -16.391 3.699 1 97.81 302 ASN B O 1
ATOM 8125 N N . CYS B 1 303 ? -6.902 -14.352 2.916 1 98.12 303 CYS B N 1
ATOM 8126 C CA . CYS B 1 303 ? -5.527 -14.008 3.268 1 98.12 303 CYS B CA 1
ATOM 8127 C C . CYS B 1 303 ? -5.418 -12.539 3.666 1 98.12 303 CYS B C 1
ATOM 8129 O O . CYS B 1 303 ? -5.598 -11.648 2.832 1 98.12 303 CYS B O 1
ATOM 8131 N N . SER B 1 304 ? -5.172 -12.312 4.977 1 96.44 304 SER B N 1
ATOM 8132 C CA . SER B 1 304 ? -5.211 -10.93 5.438 1 96.44 304 SER B CA 1
ATOM 8133 C C . SER B 1 304 ? -4.309 -10.727 6.652 1 96.44 304 SER B C 1
ATOM 8135 O O . SER B 1 304 ? -3.936 -11.688 7.32 1 96.44 304 SER B O 1
ATOM 8137 N N . LEU B 1 305 ? -3.879 -9.508 6.832 1 94.75 305 LEU B N 1
ATOM 8138 C CA . LEU B 1 305 ? -3.244 -9.102 8.078 1 94.75 305 LEU B CA 1
ATOM 8139 C C . LEU B 1 305 ? -4.289 -8.875 9.172 1 94.75 305 LEU B C 1
ATOM 8141 O O . LEU B 1 305 ? -5.305 -8.219 8.938 1 94.75 305 LEU B O 1
ATOM 8145 N N . PRO B 1 306 ? -4.023 -9.43 10.297 1 92.31 306 PRO B N 1
ATOM 8146 C CA . PRO B 1 306 ? -5.023 -9.312 11.359 1 92.31 306 PRO B CA 1
ATOM 8147 C C . PRO B 1 306 ? -5.16 -7.883 11.883 1 92.31 306 PRO B C 1
ATOM 8149 O O . PRO B 1 306 ? -4.246 -7.07 11.711 1 92.31 306 PRO B O 1
ATOM 8152 N N . GLY B 1 307 ? -6.332 -7.586 12.492 1 89.5 307 GLY B N 1
ATOM 8153 C CA . GLY B 1 307 ? -6.648 -6.285 13.062 1 89.5 307 GLY B CA 1
ATOM 8154 C C . GLY B 1 307 ? -8.133 -5.992 13.086 1 89.5 307 GLY B C 1
ATOM 8155 O O . GLY B 1 307 ? -8.938 -6.789 12.602 1 89.5 307 GLY B O 1
ATOM 8156 N N . GLN B 1 308 ? -8.477 -4.801 13.734 1 86.94 308 GLN B N 1
ATOM 8157 C CA . GLN B 1 308 ? -9.867 -4.363 13.727 1 86.94 308 GLN B CA 1
ATOM 8158 C C . GLN B 1 308 ? -10.367 -4.141 12.305 1 86.94 308 GLN B C 1
ATOM 8160 O O . GLN B 1 308 ? -11.523 -4.438 11.992 1 86.94 308 GLN B O 1
ATOM 8165 N N . TYR B 1 309 ? -9.438 -3.646 11.57 1 90.44 309 TYR B N 1
ATOM 8166 C CA . TYR B 1 309 ? -9.648 -3.475 10.133 1 90.44 309 TYR B CA 1
ATOM 8167 C C . TYR B 1 309 ? -8.617 -4.258 9.336 1 90.44 309 TYR B C 1
ATOM 8169 O O . TYR B 1 309 ? -7.582 -3.713 8.953 1 90.44 309 TYR B O 1
ATOM 8177 N N . PRO B 1 310 ? -8.93 -5.41 9.055 1 91.44 310 PRO B N 1
ATOM 8178 C CA . PRO B 1 310 ? -7.941 -6.277 8.414 1 91.44 310 PRO B CA 1
ATOM 8179 C C . PRO B 1 310 ? -7.523 -5.777 7.035 1 91.44 310 PRO B C 1
ATOM 8181 O O . PRO B 1 310 ? -8.312 -5.121 6.344 1 91.44 310 PRO B O 1
ATOM 8184 N N . TYR B 1 311 ? -6.289 -6.031 6.676 1 92.88 311 TYR B N 1
ATOM 8185 C CA . TYR B 1 311 ? -5.781 -5.766 5.336 1 92.88 311 TYR B CA 1
ATOM 8186 C C . TYR B 1 311 ? -5.816 -7.023 4.477 1 92.88 311 TYR B C 1
ATOM 8188 O O . TYR B 1 311 ? -5.102 -7.992 4.75 1 92.88 311 TYR B O 1
ATOM 8196 N N . TYR B 1 312 ? -6.492 -6.977 3.371 1 94.19 312 TYR B N 1
ATOM 8197 C CA . TYR B 1 312 ? -6.785 -8.195 2.633 1 94.19 312 TYR B CA 1
ATOM 8198 C C . TYR B 1 312 ? -5.934 -8.289 1.373 1 94.19 312 TYR B C 1
ATOM 8200 O O . TYR B 1 312 ? -5.766 -7.305 0.655 1 94.19 312 TYR B O 1
ATOM 8208 N N . PHE B 1 313 ? -5.391 -9.422 1.146 1 96.94 313 PHE B N 1
ATOM 8209 C CA . PHE B 1 313 ? -4.832 -9.852 -0.131 1 96.94 313 PHE B CA 1
ATOM 8210 C C . PHE B 1 313 ? -5.805 -10.75 -0.878 1 96.94 313 PHE B C 1
ATOM 8212 O O . PHE B 1 313 ? -5.715 -11.977 -0.797 1 96.94 313 PHE B O 1
ATOM 8219 N N . ASP B 1 314 ? -6.586 -10.195 -1.751 1 96.75 314 ASP B N 1
ATOM 8220 C CA . ASP B 1 314 ? -7.793 -10.875 -2.205 1 96.75 314 ASP B CA 1
ATOM 8221 C C . ASP B 1 314 ? -7.559 -11.578 -3.541 1 96.75 314 ASP B C 1
ATOM 8223 O O . ASP B 1 314 ? -8.383 -12.383 -3.979 1 96.75 314 ASP B O 1
ATOM 8227 N N . GLU B 1 315 ? -6.539 -11.359 -4.172 1 98.12 315 GLU B N 1
ATOM 8228 C CA . GLU B 1 315 ? -6.367 -11.906 -5.516 1 98.12 315 GLU B CA 1
ATOM 8229 C C . GLU B 1 315 ? -5.312 -13.008 -5.531 1 98.12 315 GLU B C 1
ATOM 8231 O O . GLU B 1 315 ? -4.113 -12.719 -5.613 1 98.12 315 GLU B O 1
ATOM 8236 N N . ILE B 1 316 ? -5.75 -14.203 -5.594 1 98.69 316 ILE B N 1
ATOM 8237 C CA . ILE B 1 316 ? -4.859 -15.359 -5.625 1 98.69 316 ILE B CA 1
ATOM 8238 C C . ILE B 1 316 ? -4.164 -15.438 -6.984 1 98.69 316 ILE B C 1
ATOM 8240 O O . ILE B 1 316 ? -4.793 -15.227 -8.023 1 98.69 316 ILE B O 1
ATOM 8244 N N . GLN B 1 317 ? -2.855 -15.695 -6.934 1 98.25 317 GLN B N 1
ATOM 8245 C CA . GLN B 1 317 ? -2.08 -15.719 -8.172 1 98.25 317 GLN B CA 1
ATOM 8246 C C . GLN B 1 317 ? -1.575 -17.125 -8.477 1 98.25 317 GLN B C 1
ATOM 8248 O O . GLN B 1 317 ? -1.364 -17.469 -9.641 1 98.25 317 GLN B O 1
ATOM 8253 N N . ASP B 1 318 ? -1.285 -17.844 -7.484 1 98.44 318 ASP B N 1
ATOM 8254 C CA . ASP B 1 318 ? -0.761 -19.203 -7.656 1 98.44 318 ASP B CA 1
ATOM 8255 C C . ASP B 1 318 ? -0.951 -20.031 -6.391 1 98.44 318 ASP B C 1
ATOM 8257 O O . ASP B 1 318 ? -1.189 -19.484 -5.312 1 98.44 318 ASP B O 1
ATOM 8261 N N . VAL B 1 319 ? -0.975 -21.344 -6.578 1 98.56 319 VAL B N 1
ATOM 8262 C CA . VAL B 1 319 ? -1.126 -22.25 -5.449 1 98.56 319 VAL B CA 1
ATOM 8263 C C . VAL B 1 319 ? -0.126 -23.406 -5.578 1 98.56 319 VAL B C 1
ATOM 8265 O O . VAL B 1 319 ? 0.112 -23.906 -6.676 1 98.56 319 VAL B O 1
ATOM 8268 N N . TYR B 1 320 ? 0.475 -23.766 -4.461 1 98.06 320 TYR B N 1
ATOM 8269 C CA . TYR B 1 320 ? 1.409 -24.875 -4.422 1 98.06 320 TYR B CA 1
ATOM 8270 C C . TYR B 1 320 ? 1.041 -25.859 -3.312 1 98.06 320 TYR B C 1
ATOM 8272 O O . TYR B 1 320 ? 0.624 -25.453 -2.227 1 98.06 320 TYR B O 1
ATOM 8280 N N . THR B 1 321 ? 1.076 -27.109 -3.617 1 97.19 321 THR B N 1
ATOM 8281 C CA . THR B 1 321 ? 0.95 -28.156 -2.605 1 97.19 321 THR B CA 1
ATOM 8282 C C . THR B 1 321 ? 1.849 -29.344 -2.941 1 97.19 321 THR B C 1
ATOM 8284 O O . THR B 1 321 ? 2.014 -29.703 -4.113 1 97.19 321 THR B O 1
ATOM 8287 N N . GLN B 1 322 ? 2.42 -29.906 -1.903 1 91.62 322 GLN B N 1
ATOM 8288 C CA . GLN B 1 322 ? 3.279 -31.062 -2.102 1 91.62 322 GLN B CA 1
ATOM 8289 C C . GLN B 1 322 ? 2.482 -32.344 -1.985 1 91.62 322 GLN B C 1
ATOM 8291 O O . GLN B 1 322 ? 2.684 -33.281 -2.77 1 91.62 322 GLN B O 1
ATOM 8296 N N . ASP B 1 323 ? 1.608 -32.469 -0.949 1 91.31 323 ASP B N 1
ATOM 8297 C CA . ASP B 1 323 ? 0.916 -33.719 -0.664 1 91.31 323 ASP B CA 1
ATOM 8298 C C . ASP B 1 323 ? -0.589 -33.5 -0.527 1 91.31 323 ASP B C 1
ATOM 8300 O O . ASP B 1 323 ? -1.297 -34.344 0.034 1 91.31 323 ASP B O 1
ATOM 8304 N N . ASN B 1 324 ? -1.09 -32.438 -0.938 1 93.19 324 ASN B N 1
ATOM 8305 C CA . ASN B 1 324 ? -2.504 -32.094 -0.869 1 93.19 324 ASN B CA 1
ATOM 8306 C C . ASN B 1 324 ? -2.982 -31.969 0.576 1 93.19 324 ASN B C 1
ATOM 8308 O O . ASN B 1 324 ? -4.18 -32.062 0.848 1 93.19 324 ASN B O 1
ATOM 8312 N N . LYS B 1 325 ? -2.07 -31.906 1.524 1 95.5 325 LYS B N 1
ATOM 8313 C CA . LYS B 1 325 ? -2.441 -31.703 2.922 1 95.5 325 LYS B CA 1
ATOM 8314 C C . LYS B 1 325 ? -2.502 -30.219 3.266 1 95.5 325 LYS B C 1
ATOM 8316 O O . LYS B 1 325 ? -3.398 -29.781 3.99 1 95.5 325 LYS B O 1
ATOM 8321 N N . ILE B 1 326 ? -1.52 -29.562 2.848 1 96.69 326 ILE B N 1
ATOM 8322 C CA . ILE B 1 326 ? -1.474 -28.125 3.025 1 96.69 326 ILE B CA 1
ATOM 8323 C C . ILE B 1 326 ? -1.342 -27.438 1.666 1 96.69 326 ILE B C 1
ATOM 8325 O O . ILE B 1 326 ? -0.503 -27.828 0.849 1 96.69 326 ILE B O 1
ATOM 8329 N N . PHE B 1 327 ? -2.189 -26.5 1.389 1 98.25 327 PHE B N 1
ATOM 8330 C CA . PHE B 1 327 ? -2.145 -25.703 0.169 1 98.25 327 PHE B CA 1
ATOM 8331 C C . PHE B 1 327 ? -1.609 -24.312 0.455 1 98.25 327 PHE B C 1
ATOM 8333 O O . PHE B 1 327 ? -2.156 -23.594 1.292 1 98.25 327 PHE B O 1
ATOM 8340 N N . TYR B 1 328 ? -0.533 -23.969 -0.178 1 98.38 328 TYR B N 1
ATOM 8341 C CA . TYR B 1 328 ? 0.052 -22.641 -0.045 1 98.38 328 TYR B CA 1
ATOM 8342 C C . TYR B 1 328 ? -0.388 -21.734 -1.188 1 98.38 328 TYR B C 1
ATOM 8344 O O . TYR B 1 328 ? -0.179 -22.047 -2.361 1 98.38 328 TYR B O 1
ATOM 8352 N N . GLY B 1 329 ? -1.054 -20.656 -0.812 1 98.62 329 GLY B N 1
ATOM 8353 C CA . GLY B 1 329 ? -1.518 -19.719 -1.812 1 98.62 329 GLY B CA 1
ATOM 8354 C C . GLY B 1 329 ? -0.702 -18.438 -1.85 1 98.62 329 GLY B C 1
ATOM 8355 O O . GLY B 1 329 ? -0.302 -17.922 -0.805 1 98.62 329 GLY B O 1
ATOM 8356 N N . LEU B 1 330 ? -0.372 -18.016 -3.051 1 98.75 330 LEU B N 1
ATOM 8357 C CA . LEU B 1 330 ? 0.219 -16.703 -3.299 1 98.75 330 LEU B CA 1
ATOM 8358 C C . LEU B 1 330 ? -0.853 -15.68 -3.678 1 98.75 330 LEU B C 1
ATOM 8360 O O . LEU B 1 330 ? -1.618 -15.898 -4.617 1 98.75 330 LEU B O 1
ATOM 8364 N N . PHE B 1 331 ? -0.888 -14.594 -2.945 1 98.62 331 PHE B N 1
ATOM 8365 C CA . PHE B 1 331 ? -1.935 -13.602 -3.133 1 98.62 331 PHE B CA 1
ATOM 8366 C C . PHE B 1 331 ? -1.332 -12.227 -3.404 1 98.62 331 PHE B C 1
ATOM 8368 O O . PHE B 1 331 ? -0.204 -11.945 -2.994 1 98.62 331 PHE B O 1
ATOM 8375 N N . THR B 1 332 ? -2.09 -11.375 -4.094 1 97.56 332 THR B N 1
ATOM 8376 C CA . THR B 1 332 ? -1.726 -9.977 -4.309 1 97.56 332 THR B CA 1
ATOM 8377 C C . THR B 1 332 ? -2.92 -9.062 -4.055 1 97.56 332 THR B C 1
ATOM 8379 O O . THR B 1 332 ? -4.055 -9.531 -3.943 1 97.56 332 THR B O 1
ATOM 8382 N N . THR B 1 333 ? -2.633 -7.805 -3.85 1 94.75 333 THR B N 1
ATOM 8383 C CA . THR B 1 333 ? -3.668 -6.781 -3.938 1 94.75 333 THR B CA 1
ATOM 8384 C C . THR B 1 333 ? -3.98 -6.453 -5.395 1 94.75 333 THR B C 1
ATOM 8386 O O . THR B 1 333 ? -3.375 -7.016 -6.309 1 94.75 333 THR B O 1
ATOM 8389 N N . ASN B 1 334 ? -5.02 -5.633 -5.566 1 93 334 ASN B N 1
ATOM 8390 C CA . ASN B 1 334 ? -5.375 -5.238 -6.926 1 93 334 ASN B CA 1
ATOM 8391 C C . ASN B 1 334 ? -4.27 -4.402 -7.57 1 93 334 ASN B C 1
ATOM 8393 O O . ASN B 1 334 ? -3.547 -3.684 -6.883 1 93 334 ASN B O 1
ATOM 8397 N N . ARG B 1 335 ? -4.164 -4.445 -8.812 1 89.31 335 ARG B N 1
ATOM 8398 C CA . ARG B 1 335 ? -3.102 -3.771 -9.555 1 89.31 335 ARG B CA 1
ATOM 8399 C C . ARG B 1 335 ? -3.279 -2.258 -9.516 1 89.31 335 ARG B C 1
ATOM 8401 O O . ARG B 1 335 ? -2.322 -1.509 -9.727 1 89.31 335 ARG B O 1
ATOM 8408 N N . ASN B 1 336 ? -4.496 -1.941 -9.32 1 86.69 336 ASN B N 1
ATOM 8409 C CA . ASN B 1 336 ? -4.77 -0.509 -9.242 1 86.69 336 ASN B CA 1
ATOM 8410 C C . ASN B 1 336 ? -4.359 0.066 -7.891 1 86.69 336 ASN B C 1
ATOM 8412 O O . ASN B 1 336 ? -4.848 -0.382 -6.852 1 86.69 336 ASN B O 1
ATOM 8416 N N . GLY B 1 337 ? -3.281 0.883 -7.914 1 82.75 337 GLY B N 1
ATOM 8417 C CA . GLY B 1 337 ? -2.836 1.511 -6.68 1 82.75 337 GLY B CA 1
ATOM 8418 C C . GLY B 1 337 ? -1.563 0.898 -6.125 1 82.75 337 GLY B C 1
ATOM 8419 O O . GLY B 1 337 ? -0.658 0.542 -6.883 1 82.75 337 GLY B O 1
ATOM 8420 N N . ILE B 1 338 ? -1.604 0.793 -4.73 1 82.44 338 ILE B N 1
ATOM 8421 C CA . ILE B 1 338 ? -0.42 0.245 -4.078 1 82.44 338 ILE B CA 1
ATOM 8422 C C . ILE B 1 338 ? -0.48 -1.281 -4.098 1 82.44 338 ILE B C 1
ATOM 8424 O O . ILE B 1 338 ? -1.461 -1.876 -3.646 1 82.44 338 ILE B O 1
ATOM 8428 N N . THR B 1 339 ? 0.594 -1.854 -4.52 1 90.19 339 THR B N 1
ATOM 8429 C CA . THR B 1 339 ? 0.595 -3.299 -4.719 1 90.19 339 THR B CA 1
ATOM 8430 C C . THR B 1 339 ? 1.358 -3.998 -3.598 1 90.19 339 THR B C 1
ATOM 8432 O O . THR B 1 339 ? 2.279 -3.424 -3.016 1 90.19 339 THR B O 1
ATOM 8435 N N . ALA B 1 340 ? 0.915 -5.18 -3.24 1 94 340 ALA B N 1
ATOM 8436 C CA . ALA B 1 340 ? 1.547 -6.027 -2.23 1 94 340 ALA B CA 1
ATOM 8437 C C . ALA B 1 340 ? 1.225 -7.5 -2.471 1 94 340 ALA B C 1
ATOM 8439 O O . ALA B 1 340 ? 0.264 -7.824 -3.172 1 94 340 ALA B O 1
ATOM 8440 N N . SER B 1 341 ? 2.053 -8.336 -1.981 1 97.19 341 SER B N 1
ATOM 8441 C CA . SER B 1 341 ? 1.857 -9.773 -2.104 1 97.19 341 SER B CA 1
ATOM 8442 C C . SER B 1 341 ? 1.966 -10.469 -0.748 1 97.19 341 SER B C 1
ATOM 8444 O O . SER B 1 341 ? 2.557 -9.922 0.187 1 97.19 341 SER B O 1
ATOM 8446 N N . ALA B 1 342 ? 1.332 -11.609 -0.649 1 97.81 342 ALA B N 1
ATOM 8447 C CA . ALA B 1 342 ? 1.376 -12.398 0.581 1 97.81 342 ALA B CA 1
ATOM 8448 C C . ALA B 1 342 ? 1.261 -13.891 0.283 1 97.81 342 ALA B C 1
ATOM 8450 O O . ALA B 1 342 ? 0.726 -14.281 -0.756 1 97.81 342 ALA B O 1
ATOM 8451 N N . ILE B 1 343 ? 1.856 -14.664 1.106 1 98.56 343 ILE B N 1
ATOM 8452 C CA . ILE B 1 343 ? 1.745 -16.125 1.048 1 98.56 343 ILE B CA 1
ATOM 8453 C C . ILE B 1 343 ? 0.999 -16.625 2.277 1 98.56 343 ILE B C 1
ATOM 8455 O O . ILE B 1 343 ? 1.39 -16.344 3.412 1 98.56 343 ILE B O 1
ATOM 8459 N N . CYS B 1 344 ? -0.07 -17.344 2.047 1 98.25 344 CYS B N 1
ATOM 8460 C CA . CYS B 1 344 ? -0.854 -17.938 3.123 1 98.25 344 CYS B CA 1
ATOM 8461 C C . CYS B 1 344 ? -1.006 -19.438 2.92 1 98.25 344 CYS B C 1
ATOM 8463 O O . CYS B 1 344 ? -0.87 -19.938 1.8 1 98.25 344 CYS B O 1
ATOM 8465 N N . ALA B 1 345 ? -1.266 -20.141 4.02 1 97.12 345 ALA B N 1
ATOM 8466 C CA . ALA B 1 345 ? -1.391 -21.594 3.973 1 97.12 345 ALA B CA 1
ATOM 8467 C C . ALA B 1 345 ? -2.775 -22.047 4.434 1 97.12 345 ALA B C 1
ATOM 8469 O O . ALA B 1 345 ? -3.373 -21.422 5.316 1 97.12 345 ALA B O 1
ATOM 8470 N N . TYR B 1 346 ? -3.252 -23.125 3.885 1 98.06 346 TYR B N 1
ATOM 8471 C CA . TYR B 1 346 ? -4.562 -23.688 4.188 1 98.06 346 TYR B CA 1
ATOM 8472 C C . TYR B 1 346 ? -4.484 -25.203 4.359 1 98.06 346 TYR B C 1
ATOM 8474 O O . TYR B 1 346 ? -3.967 -25.906 3.488 1 98.06 346 TYR B O 1
ATOM 8482 N N . HIS B 1 347 ? -5.039 -25.656 5.387 1 97.12 347 HIS B N 1
ATOM 8483 C CA . HIS B 1 347 ? -5.043 -27.094 5.645 1 97.12 347 HIS B CA 1
ATOM 8484 C C . HIS B 1 347 ? -6.238 -27.766 4.973 1 97.12 347 HIS B C 1
ATOM 8486 O O . HIS B 1 347 ? -7.332 -27.203 4.926 1 97.12 347 HIS B O 1
ATOM 8492 N N . TRP B 1 348 ? -6.039 -29 4.555 1 97.38 348 TRP B N 1
ATOM 8493 C CA . TRP B 1 348 ? -7.066 -29.797 3.896 1 97.38 348 TRP B CA 1
ATOM 8494 C C . TRP B 1 348 ? -8.305 -29.922 4.773 1 97.38 348 TRP B C 1
ATOM 8496 O O . TRP B 1 348 ? -9.438 -29.797 4.289 1 97.38 348 TRP B O 1
ATOM 8506 N N . THR B 1 349 ? -8.141 -30.094 6.047 1 97 349 THR B N 1
ATOM 8507 C CA . THR B 1 349 ? -9.258 -30.266 6.969 1 97 349 THR B CA 1
ATOM 8508 C C . THR B 1 349 ? -10.102 -29 7.055 1 97 349 THR B C 1
ATOM 8510 O O . THR B 1 349 ? -11.32 -29.062 7.188 1 97 349 THR B O 1
ATOM 8513 N N . ASP B 1 350 ? -9.43 -27.906 7.012 1 97.69 350 ASP B N 1
ATOM 8514 C CA . ASP B 1 350 ? -10.148 -26.641 7.062 1 97.69 350 ASP B CA 1
ATOM 8515 C C . ASP B 1 350 ? -10.953 -26.422 5.789 1 97.69 350 ASP B C 1
ATOM 8517 O O . ASP B 1 350 ? -12.047 -25.844 5.828 1 97.69 350 ASP B O 1
ATOM 8521 N N . ILE B 1 351 ? -10.445 -26.812 4.684 1 97.94 351 ILE B N 1
ATOM 8522 C CA . ILE B 1 351 ? -11.172 -26.719 3.422 1 97.94 351 ILE B CA 1
ATOM 8523 C C . ILE B 1 351 ? -12.445 -27.562 3.494 1 97.94 351 ILE B C 1
ATOM 8525 O O . ILE B 1 351 ? -13.531 -27.094 3.125 1 97.94 351 ILE B O 1
ATOM 8529 N N . GLN B 1 352 ? -12.328 -28.75 4.02 1 96.94 352 GLN B N 1
ATOM 8530 C CA . GLN B 1 352 ? -13.492 -29.625 4.145 1 96.94 352 GLN B CA 1
ATOM 8531 C C . GLN B 1 352 ? -14.516 -29.047 5.109 1 96.94 352 GLN B C 1
ATOM 8533 O O . GLN B 1 352 ? -15.727 -29.109 4.855 1 96.94 352 GLN B O 1
ATOM 8538 N N . LYS B 1 353 ? -14.023 -28.469 6.168 1 97.44 353 LYS B N 1
ATOM 8539 C CA . LYS B 1 353 ? -14.906 -27.875 7.164 1 97.44 353 LYS B CA 1
ATOM 8540 C C . LYS B 1 353 ? -15.75 -26.766 6.547 1 97.44 353 LYS B C 1
ATOM 8542 O O . LYS B 1 353 ? -16.922 -26.609 6.879 1 97.44 353 LYS B O 1
ATOM 8547 N N . VAL B 1 354 ? -15.156 -26 5.742 1 97.94 354 VAL B N 1
ATOM 8548 C CA . VAL B 1 354 ? -15.859 -24.891 5.109 1 97.94 354 VAL B CA 1
ATOM 8549 C C . VAL B 1 354 ? -16.953 -25.422 4.191 1 97.94 354 VAL B C 1
ATOM 8551 O O . VAL B 1 354 ? -18.078 -24.891 4.172 1 97.94 354 VAL B O 1
ATOM 8554 N N . PHE B 1 355 ? -16.719 -26.5 3.43 1 97.38 355 PHE B N 1
ATOM 8555 C CA . PHE B 1 355 ? -17.688 -27.062 2.506 1 97.38 355 PHE B CA 1
ATOM 8556 C C . PHE B 1 355 ? -18.797 -27.797 3.264 1 97.38 355 PHE B C 1
ATOM 8558 O O . PHE B 1 355 ? -19.891 -27.984 2.738 1 97.38 355 PHE B O 1
ATOM 8565 N N . ASP B 1 356 ? -18.516 -28.156 4.5 1 95.88 356 ASP B N 1
ATOM 8566 C CA . ASP B 1 356 ? -19.516 -28.797 5.336 1 95.88 356 ASP B CA 1
ATOM 8567 C C . ASP B 1 356 ? -20.281 -27.766 6.164 1 95.88 356 ASP B C 1
ATOM 8569 O O . ASP B 1 356 ? -21.188 -28.109 6.918 1 95.88 356 ASP B O 1
ATOM 8573 N N . GLY B 1 357 ? -19.891 -26.516 6.016 1 96.56 357 GLY B N 1
ATOM 8574 C CA . GLY B 1 357 ? -20.516 -25.438 6.773 1 96.56 357 GLY B CA 1
ATOM 8575 C C . GLY B 1 357 ? -21.781 -24.906 6.125 1 96.56 357 GLY B C 1
ATOM 8576 O O . GLY B 1 357 ? -22.297 -25.5 5.176 1 96.56 357 GLY B O 1
ATOM 8577 N N . PRO B 1 358 ? -22.281 -23.828 6.664 1 97.69 358 PRO B N 1
ATOM 8578 C CA . PRO B 1 358 ? -23.531 -23.266 6.148 1 97.69 358 PRO B CA 1
ATOM 8579 C C . PRO B 1 358 ? -23.391 -22.672 4.75 1 97.69 358 PRO B C 1
ATOM 8581 O O . PRO B 1 358 ? -22.297 -22.219 4.387 1 97.69 358 PRO B O 1
ATOM 8584 N N . PHE B 1 359 ? -24.516 -22.703 4.023 1 97.69 359 PHE B N 1
ATOM 8585 C CA . PHE B 1 359 ? -24.578 -22.062 2.713 1 97.69 359 PHE B CA 1
ATOM 8586 C C . PHE B 1 359 ? -24.859 -20.578 2.842 1 97.69 359 PHE B C 1
ATOM 8588 O O . PHE B 1 359 ? -25.219 -20.094 3.92 1 97.69 359 PHE B O 1
ATOM 8595 N N . LYS B 1 360 ? -24.594 -19.812 1.855 1 95.94 360 LYS B N 1
ATOM 8596 C CA . LYS B 1 360 ? -24.828 -18.375 1.823 1 95.94 360 LYS B CA 1
ATOM 8597 C C . LYS B 1 360 ? -25.859 -18.016 0.754 1 95.94 360 LYS B C 1
ATOM 8599 O O . LYS B 1 360 ? -25.828 -18.547 -0.355 1 95.94 360 LYS B O 1
ATOM 8604 N N . ASP B 1 361 ? -26.781 -17.156 1.083 1 93.25 361 ASP B N 1
ATOM 8605 C CA . ASP B 1 361 ? -27.797 -16.75 0.122 1 93.25 361 ASP B CA 1
ATOM 8606 C C . ASP B 1 361 ? -28.391 -15.391 0.503 1 93.25 361 ASP B C 1
ATOM 8608 O O . ASP B 1 361 ? -28.031 -14.82 1.535 1 93.25 361 ASP B O 1
ATOM 8612 N N . GLN B 1 362 ? -29.078 -14.852 -0.468 1 91 362 GLN B N 1
ATOM 8613 C CA . GLN B 1 362 ? -29.812 -13.609 -0.228 1 91 362 GLN B CA 1
ATOM 8614 C C . GLN B 1 362 ? -31.312 -13.812 -0.403 1 91 362 GLN B C 1
ATOM 8616 O O . GLN B 1 362 ? -31.75 -14.523 -1.312 1 91 362 GLN B O 1
ATOM 8621 N N . ASN B 1 363 ? -32.094 -13.195 0.429 1 88.31 363 ASN B N 1
ATOM 8622 C CA . ASN B 1 363 ? -33.531 -13.32 0.35 1 88.31 363 ASN B CA 1
ATOM 8623 C C . ASN B 1 363 ? -34.094 -12.648 -0.9 1 88.31 363 ASN B C 1
ATOM 8625 O O . ASN B 1 363 ? -34.969 -13.203 -1.572 1 88.31 363 ASN B O 1
ATOM 8629 N N . THR B 1 364 ? -33.625 -11.469 -1.074 1 89.5 364 THR B N 1
ATOM 8630 C CA . THR B 1 364 ? -33.938 -10.719 -2.283 1 89.5 364 THR B CA 1
ATOM 8631 C C . THR B 1 364 ? -32.656 -10.164 -2.924 1 89.5 364 THR B C 1
ATOM 8633 O O . THR B 1 364 ? -31.594 -10.188 -2.311 1 89.5 364 THR B O 1
ATOM 8636 N N . ASP B 1 365 ? -32.812 -9.672 -4.082 1 87.25 365 ASP B N 1
ATOM 8637 C CA . ASP B 1 365 ? -31.672 -9.156 -4.809 1 87.25 365 ASP B CA 1
ATOM 8638 C C . ASP B 1 365 ? -31.094 -7.93 -4.105 1 87.25 365 ASP B C 1
ATOM 8640 O O . ASP B 1 365 ? -29.953 -7.531 -4.383 1 87.25 365 ASP B O 1
ATOM 8644 N N . THR B 1 366 ? -31.859 -7.398 -3.178 1 89.12 366 THR B N 1
ATOM 8645 C CA . THR B 1 366 ? -31.391 -6.203 -2.488 1 89.12 366 THR B CA 1
ATOM 8646 C C . THR B 1 366 ? -31.172 -6.484 -1.005 1 89.12 366 THR B C 1
ATOM 8648 O O . THR B 1 366 ? -31.109 -5.559 -0.194 1 89.12 366 THR B O 1
ATOM 8651 N N . SER B 1 367 ? -31.125 -7.758 -0.667 1 91.44 367 SER B N 1
ATOM 8652 C CA . SER B 1 367 ? -30.875 -8.148 0.718 1 91.44 367 SER B CA 1
ATOM 8653 C C . SER B 1 367 ? -29.406 -8.547 0.929 1 91.44 367 SER B C 1
ATOM 8655 O O . SER B 1 367 ? -28.703 -8.859 -0.03 1 91.44 367 SER B O 1
ATOM 8657 N N . TYR B 1 368 ? -29.047 -8.555 2.221 1 91.56 368 TYR B N 1
ATOM 8658 C CA . TYR B 1 368 ? -27.703 -8.984 2.592 1 91.56 368 TYR B CA 1
ATOM 8659 C C . TYR B 1 368 ? -27.531 -10.477 2.326 1 91.56 368 TYR B C 1
ATOM 8661 O O . TYR B 1 368 ? -28.5 -11.234 2.33 1 91.56 368 TYR B O 1
ATOM 8669 N N . TRP B 1 369 ? -26.312 -10.859 1.922 1 92.81 369 TRP B N 1
ATOM 8670 C CA . TRP B 1 369 ? -25.938 -12.273 1.897 1 92.81 369 TRP B CA 1
ATOM 8671 C C . TRP B 1 369 ? -25.766 -12.812 3.312 1 92.81 369 TRP B C 1
ATOM 8673 O O . TRP B 1 369 ? -24.922 -12.336 4.066 1 92.81 369 TRP B O 1
ATOM 8683 N N . LEU B 1 370 ? -26.562 -13.727 3.715 1 94.12 370 LEU B N 1
ATOM 8684 C CA . LEU B 1 370 ? -26.578 -14.273 5.07 1 94.12 370 LEU B CA 1
ATOM 8685 C C . LEU B 1 370 ? -26.531 -15.797 5.043 1 94.12 370 LEU B C 1
ATOM 8687 O O . LEU B 1 370 ? -26.797 -16.406 4.008 1 94.12 370 LEU B O 1
ATOM 8691 N N . PRO B 1 371 ? -26.125 -16.422 6.109 1 95.81 371 PRO B N 1
ATOM 8692 C CA . PRO B 1 371 ? -26.156 -17.891 6.16 1 95.81 371 PRO B CA 1
ATOM 8693 C C . PRO B 1 371 ? -27.578 -18.453 6.047 1 95.81 371 PRO B C 1
ATOM 8695 O O . PRO B 1 371 ? -28.516 -17.891 6.621 1 95.81 371 PRO B O 1
ATOM 8698 N N . VAL B 1 372 ? -27.672 -19.469 5.289 1 96.75 372 VAL B N 1
ATOM 8699 C CA . VAL B 1 372 ? -28.938 -20.188 5.176 1 96.75 372 VAL B CA 1
ATOM 8700 C C . VAL B 1 372 ? -29.203 -20.984 6.453 1 96.75 372 VAL B C 1
ATOM 8702 O O . VAL B 1 372 ? -28.328 -21.688 6.949 1 96.75 372 VAL B O 1
ATOM 8705 N N . ALA B 1 373 ? -30.406 -20.812 6.895 1 95.25 373 ALA B N 1
ATOM 8706 C CA . ALA B 1 373 ? -30.766 -21.531 8.109 1 95.25 373 ALA B CA 1
ATOM 8707 C C . ALA B 1 373 ? -30.719 -23.047 7.891 1 95.25 373 ALA B C 1
ATOM 8709 O O . ALA B 1 373 ? -31.062 -23.531 6.812 1 95.25 373 ALA B O 1
ATOM 8710 N N . ASN B 1 374 ? -30.359 -23.797 8.867 1 93.56 374 ASN B N 1
ATOM 8711 C CA . ASN B 1 374 ? -30.203 -25.25 8.781 1 93.56 374 ASN B CA 1
ATOM 8712 C C . ASN B 1 374 ? -31.5 -25.938 8.375 1 93.56 374 ASN B C 1
ATOM 8714 O O . ASN B 1 374 ? -31.469 -26.953 7.68 1 93.56 374 ASN B O 1
ATOM 8718 N N . ASN B 1 375 ? -32.562 -25.375 8.844 1 94.06 375 ASN B N 1
ATOM 8719 C CA . ASN B 1 375 ? -33.844 -26 8.555 1 94.06 375 ASN B CA 1
ATOM 8720 C C . ASN B 1 375 ? -34.219 -25.828 7.09 1 94.06 375 ASN B C 1
ATOM 8722 O O . ASN B 1 375 ? -35.125 -26.516 6.59 1 94.06 375 ASN B O 1
ATOM 8726 N N . GLN B 1 376 ? -33.5 -24.969 6.426 1 95.06 376 GLN B N 1
ATOM 8727 C CA . GLN B 1 376 ? -33.812 -24.719 5.02 1 95.06 376 GLN B CA 1
ATOM 8728 C C . GLN B 1 376 ? -32.906 -25.562 4.109 1 95.06 376 GLN B C 1
ATOM 8730 O O . GLN B 1 376 ? -33.125 -25.609 2.898 1 95.06 376 GLN B O 1
ATOM 8735 N N . VAL B 1 377 ? -31.984 -26.203 4.602 1 96.44 377 VAL B N 1
ATOM 8736 C CA . VAL B 1 377 ? -31.094 -27.047 3.826 1 96.44 377 VAL B CA 1
ATOM 8737 C C . VAL B 1 377 ? -31.719 -28.438 3.674 1 96.44 377 VAL B C 1
ATOM 8739 O O . VAL B 1 377 ? -32.031 -29.094 4.668 1 96.44 377 VAL B O 1
ATOM 8742 N N . PRO B 1 378 ? -31.844 -28.938 2.557 1 95.88 378 PRO B N 1
ATOM 8743 C CA . PRO B 1 378 ? -32.469 -30.25 2.352 1 95.88 378 PRO B CA 1
ATOM 8744 C C . PRO B 1 378 ? -31.594 -31.406 2.785 1 95.88 378 PRO B C 1
ATOM 8746 O O . PRO B 1 378 ? -30.375 -31.281 2.832 1 95.88 378 PRO B O 1
ATOM 8749 N N . ALA B 1 379 ? -32.375 -32.531 3.152 1 89.81 379 ALA B N 1
ATOM 8750 C CA . ALA B 1 379 ? -31.703 -33.812 3.271 1 89.81 379 ALA B CA 1
ATOM 8751 C C . ALA B 1 379 ? -31.844 -34.625 1.987 1 89.81 379 ALA B C 1
ATOM 8753 O O . ALA B 1 379 ? -32.938 -34.75 1.43 1 89.81 379 ALA B O 1
ATOM 8754 N N . ILE B 1 380 ? -30.938 -35 1.74 1 92.38 380 ILE B N 1
ATOM 8755 C CA . ILE B 1 380 ? -29.484 -35.219 1.728 1 92.38 380 ILE B CA 1
ATOM 8756 C C . ILE B 1 380 ? -28.797 -33.875 1.483 1 92.38 380 ILE B C 1
ATOM 8758 O O . ILE B 1 380 ? -29.156 -33.125 0.571 1 92.38 380 ILE B O 1
ATOM 8762 N N . ARG B 1 381 ? -27.703 -33.625 2.189 1 94.19 381 ARG B N 1
ATOM 8763 C CA . ARG B 1 381 ? -27.031 -32.344 2.09 1 94.19 381 ARG B CA 1
ATOM 8764 C C . ARG B 1 381 ? -26.5 -32.094 0.677 1 94.19 381 ARG B C 1
ATOM 8766 O O . ARG B 1 381 ? -25.812 -32.969 0.112 1 94.19 381 ARG B O 1
ATOM 8773 N N . PRO B 1 382 ? -26.766 -31.016 0.162 1 95.19 382 PRO B N 1
ATOM 8774 C CA . PRO B 1 382 ? -26.25 -30.719 -1.182 1 95.19 382 PRO B CA 1
ATOM 8775 C C . PRO B 1 382 ? -24.734 -30.688 -1.25 1 95.19 382 PRO B C 1
ATOM 8777 O O . PRO B 1 382 ? -24.078 -30.203 -0.325 1 95.19 382 PRO B O 1
ATOM 8780 N N . GLY B 1 383 ? -24.141 -31.219 -2.371 1 94.44 383 GLY B N 1
ATOM 8781 C CA . GLY B 1 383 ? -22.703 -31.188 -2.598 1 94.44 383 GLY B CA 1
ATOM 8782 C C . GLY B 1 383 ? -21.984 -32.375 -1.971 1 94.44 383 GLY B C 1
ATOM 8783 O O . GLY B 1 383 ? -20.75 -32.406 -1.954 1 94.44 383 GLY B O 1
ATOM 8784 N N . ASN B 1 384 ? -22.641 -33.281 -1.481 1 91.69 384 ASN B N 1
ATOM 8785 C CA . ASN B 1 384 ? -22.062 -34.469 -0.832 1 91.69 384 ASN B CA 1
ATOM 8786 C C . ASN B 1 384 ? -21.422 -35.406 -1.844 1 91.69 384 ASN B C 1
ATOM 8788 O O . ASN B 1 384 ? -22.094 -35.875 -2.77 1 91.69 384 ASN B O 1
ATOM 8792 N N . CYS B 1 385 ? -20.172 -35.781 -1.65 1 92.81 385 CYS B N 1
ATOM 8793 C CA . CYS B 1 385 ? -19.453 -36.594 -2.615 1 92.81 385 CYS B CA 1
ATOM 8794 C C . CYS B 1 385 ? -19.578 -38.094 -2.275 1 92.81 385 CYS B C 1
ATOM 8796 O O . CYS B 1 385 ? -19.047 -38.938 -2.99 1 92.81 385 CYS B O 1
ATOM 8798 N N . SER B 1 386 ? -20.297 -38.375 -1.271 1 89.62 386 SER B N 1
ATOM 8799 C CA . SER B 1 386 ? -20.422 -39.781 -0.856 1 89.62 386 SER B CA 1
ATOM 8800 C C . SER B 1 386 ? -21.594 -40.469 -1.565 1 89.62 386 SER B C 1
ATOM 8802 O O . SER B 1 386 ? -21.797 -41.656 -1.42 1 89.62 386 SER B O 1
ATOM 8804 N N . ILE B 1 387 ? -22.219 -39.719 -2.314 1 88.69 387 ILE B N 1
ATOM 8805 C CA . ILE B 1 387 ? -23.391 -40.25 -3.002 1 88.69 387 ILE B CA 1
ATOM 8806 C C . ILE B 1 387 ? -22.938 -41.062 -4.227 1 88.69 387 ILE B C 1
ATOM 8808 O O . ILE B 1 387 ? -22.172 -40.531 -5.051 1 88.69 387 ILE B O 1
ATOM 8812 N N . ASN B 1 388 ? -23.359 -42.188 -4.383 1 83.5 388 ASN B N 1
ATOM 8813 C CA . ASN B 1 388 ? -22.906 -43.062 -5.441 1 83.5 388 ASN B CA 1
ATOM 8814 C C . ASN B 1 388 ? -23.391 -42.594 -6.812 1 83.5 388 ASN B C 1
ATOM 8816 O O . ASN B 1 388 ? -22.641 -42.656 -7.789 1 83.5 388 ASN B O 1
ATOM 8820 N N . ASP B 1 389 ? -24.672 -42.281 -6.848 1 89.69 389 ASP B N 1
ATOM 8821 C CA . ASP B 1 389 ? -25.25 -41.812 -8.102 1 89.69 389 ASP B CA 1
ATOM 8822 C C . ASP B 1 389 ? -25.984 -40.469 -7.906 1 89.69 389 ASP B C 1
ATOM 8824 O O . ASP B 1 389 ? -27.094 -40.469 -7.359 1 89.69 389 ASP B O 1
ATOM 8828 N N . SER B 1 390 ? -25.453 -39.469 -8.484 1 93 390 SER B N 1
ATOM 8829 C CA . SER B 1 390 ? -26.016 -38.125 -8.32 1 93 390 SER B CA 1
ATOM 8830 C C . SER B 1 390 ? -27.375 -38.031 -9.008 1 93 390 SER B C 1
ATOM 8832 O O . SER B 1 390 ? -28.156 -37.125 -8.703 1 93 390 SER B O 1
ATOM 8834 N N . ARG B 1 391 ? -27.75 -38.875 -9.953 1 92.88 391 ARG B N 1
ATOM 8835 C CA . ARG B 1 391 ? -29.016 -38.875 -10.68 1 92.88 391 ARG B CA 1
ATOM 8836 C C . ARG B 1 391 ? -30.172 -39.219 -9.766 1 92.88 391 ARG B C 1
ATOM 8838 O O . ARG B 1 391 ? -31.328 -38.938 -10.086 1 92.88 391 ARG B O 1
ATOM 8845 N N . SER B 1 392 ? -29.812 -39.844 -8.672 1 92.19 392 SER B N 1
ATOM 8846 C CA . SER B 1 392 ? -30.828 -40.25 -7.719 1 92.19 392 SER B CA 1
ATOM 8847 C C . SER B 1 392 ? -31.188 -39.125 -6.758 1 92.19 392 SER B C 1
ATOM 8849 O O . SER B 1 392 ? -32.125 -39.25 -5.969 1 92.19 392 SER B O 1
ATOM 8851 N N . LEU B 1 393 ? -30.547 -38 -6.793 1 94.25 393 LEU B N 1
ATOM 8852 C CA . LEU B 1 393 ? -30.797 -36.875 -5.891 1 94.25 393 LEU B CA 1
ATOM 8853 C C . LEU B 1 393 ? -32.156 -36.281 -6.164 1 94.25 393 LEU B C 1
ATOM 8855 O O . LEU B 1 393 ? -32.562 -36.125 -7.32 1 94.25 393 LEU B O 1
ATOM 8859 N N . PRO B 1 394 ? -32.844 -36 -5.09 1 94.12 394 PRO B N 1
ATOM 8860 C CA . PRO B 1 394 ? -34.156 -35.375 -5.27 1 94.12 394 PRO B CA 1
ATOM 8861 C C . PRO B 1 394 ? -34.062 -33.969 -5.883 1 94.12 394 PRO B C 1
ATOM 8863 O O . PRO B 1 394 ? -33.031 -33.312 -5.777 1 94.12 394 PRO B O 1
ATOM 8866 N N . ASP B 1 395 ? -35.125 -33.438 -6.418 1 94.38 395 ASP B N 1
ATOM 8867 C CA . ASP B 1 395 ? -35.188 -32.156 -7.129 1 94.38 395 ASP B CA 1
ATOM 8868 C C . ASP B 1 395 ? -34.906 -31 -6.184 1 94.38 395 ASP B C 1
ATOM 8870 O O . ASP B 1 395 ? -34.344 -29.984 -6.59 1 94.38 395 ASP B O 1
ATOM 8874 N N . ASN B 1 396 ? -35.375 -31.125 -5.012 1 94.75 396 ASN B N 1
ATOM 8875 C CA . ASN B 1 396 ? -35.156 -30.031 -4.066 1 94.75 396 ASN B CA 1
ATOM 8876 C C . ASN B 1 396 ? -33.688 -29.828 -3.764 1 94.75 396 ASN B C 1
ATOM 8878 O O . ASN B 1 396 ? -33.219 -28.703 -3.59 1 94.75 396 ASN B O 1
ATOM 8882 N N . VAL B 1 397 ? -32.938 -30.922 -3.717 1 95.69 397 VAL B N 1
ATOM 8883 C CA . VAL B 1 397 ? -31.516 -30.844 -3.488 1 95.69 397 VAL B CA 1
ATOM 8884 C C . VAL B 1 397 ? -30.828 -30.203 -4.699 1 95.69 397 VAL B C 1
ATOM 8886 O O . VAL B 1 397 ? -29.953 -29.344 -4.551 1 95.69 397 VAL B O 1
ATOM 8889 N N . LEU B 1 398 ? -31.25 -30.578 -5.855 1 95 398 LEU B N 1
ATOM 8890 C CA . LEU B 1 398 ? -30.656 -30.078 -7.094 1 95 398 LEU B CA 1
ATOM 8891 C C . LEU B 1 398 ? -30.969 -28.609 -7.293 1 95 398 LEU B C 1
ATOM 8893 O O . LEU B 1 398 ? -30.094 -27.844 -7.723 1 95 398 LEU B O 1
ATOM 8897 N N . THR B 1 399 ? -32.156 -28.203 -7.016 1 94.25 399 THR B N 1
ATOM 8898 C CA . THR B 1 399 ? -32.531 -26.797 -7.113 1 94.25 399 THR B CA 1
ATOM 8899 C C . THR B 1 399 ? -31.75 -25.953 -6.117 1 94.25 399 THR B C 1
ATOM 8901 O O . THR B 1 399 ? -31.375 -24.828 -6.422 1 94.25 399 THR B O 1
ATOM 8904 N N . PHE B 1 400 ? -31.547 -26.516 -4.965 1 94.94 400 PHE B N 1
ATOM 8905 C CA . PHE B 1 400 ? -30.781 -25.828 -3.934 1 94.94 400 PHE B CA 1
ATOM 8906 C C . PHE B 1 400 ? -29.359 -25.547 -4.41 1 94.94 400 PHE B C 1
ATOM 8908 O O . PHE B 1 400 ? -28.859 -24.422 -4.27 1 94.94 400 PHE B O 1
ATOM 8915 N N . ILE B 1 401 ? -28.719 -26.469 -4.965 1 92.69 401 ILE B N 1
ATOM 8916 C CA . ILE B 1 401 ? -27.344 -26.328 -5.43 1 92.69 401 ILE B CA 1
ATOM 8917 C C . ILE B 1 401 ? -27.281 -25.328 -6.574 1 92.69 401 ILE B C 1
ATOM 8919 O O . ILE B 1 401 ? -26.344 -24.531 -6.672 1 92.69 401 ILE B O 1
ATOM 8923 N N . LYS B 1 402 ? -28.203 -25.406 -7.398 1 92.81 402 LYS B N 1
ATOM 8924 C CA . LYS B 1 402 ? -28.266 -24.5 -8.539 1 92.81 402 LYS B CA 1
ATOM 8925 C C . LYS B 1 402 ? -28.328 -23.047 -8.078 1 92.81 402 LYS B C 1
ATOM 8927 O O . LYS B 1 402 ? -27.672 -22.172 -8.656 1 92.81 402 LYS B O 1
ATOM 8932 N N . ASP B 1 403 ? -29 -22.844 -6.973 1 92.31 403 ASP B N 1
ATOM 8933 C CA . ASP B 1 403 ? -29.281 -21.469 -6.551 1 92.31 403 ASP B CA 1
ATOM 8934 C C . ASP B 1 403 ? -28.297 -21 -5.492 1 92.31 403 ASP B C 1
ATOM 8936 O O . ASP B 1 403 ? -28.078 -19.797 -5.316 1 92.31 403 ASP B O 1
ATOM 8940 N N . LYS B 1 404 ? -27.812 -21.969 -4.738 1 94.12 404 LYS B N 1
ATOM 8941 C CA . LYS B 1 404 ? -27.047 -21.594 -3.555 1 94.12 404 LYS B CA 1
ATOM 8942 C C . LYS B 1 404 ? -25.75 -22.406 -3.443 1 94.12 404 LYS B C 1
ATOM 8944 O O . LYS B 1 404 ? -25.5 -23.031 -2.414 1 94.12 404 LYS B O 1
ATOM 8949 N N . PRO B 1 405 ? -24.859 -22.219 -4.379 1 95.31 405 PRO B N 1
ATOM 8950 C CA . PRO B 1 405 ? -23.625 -23.016 -4.309 1 95.31 405 PRO B CA 1
ATOM 8951 C C . PRO B 1 405 ? -22.562 -22.359 -3.434 1 95.31 405 PRO B C 1
ATOM 8953 O O . PRO B 1 405 ? -21.531 -22.984 -3.137 1 95.31 405 PRO B O 1
ATOM 8956 N N . LEU B 1 406 ? -22.719 -21.125 -2.953 1 96.88 406 LEU B N 1
ATOM 8957 C CA . LEU B 1 406 ? -21.734 -20.344 -2.217 1 96.88 406 LEU B CA 1
ATOM 8958 C C . LEU B 1 406 ? -21.781 -20.656 -0.728 1 96.88 406 LEU B C 1
ATOM 8960 O O . LEU B 1 406 ? -22.859 -20.656 -0.128 1 96.88 406 LEU B O 1
ATOM 8964 N N . MET B 1 407 ? -20.594 -20.969 -0.161 1 98.06 407 MET B N 1
ATOM 8965 C CA . MET B 1 407 ? -20.484 -21.219 1.275 1 98.06 407 MET B CA 1
ATOM 8966 C C . MET B 1 407 ? -20.375 -19.906 2.049 1 98.06 407 MET B C 1
ATOM 8968 O O . MET B 1 407 ? -19.797 -18.938 1.558 1 98.06 407 MET B O 1
ATOM 8972 N N . HIS B 1 408 ? -20.891 -19.938 3.234 1 97.06 408 HIS B N 1
ATOM 8973 C CA . HIS B 1 408 ? -20.891 -18.734 4.062 1 97.06 408 HIS B CA 1
ATOM 8974 C C . HIS B 1 408 ? -19.562 -18.547 4.785 1 97.06 408 HIS B C 1
ATOM 8976 O O . HIS B 1 408 ? -19.062 -17.438 4.895 1 97.06 408 HIS B O 1
ATOM 8982 N N . MET B 1 409 ? -19.047 -19.625 5.285 1 96.69 409 MET B N 1
ATOM 8983 C CA . MET B 1 409 ? -17.812 -19.547 6.047 1 96.69 409 MET B CA 1
ATOM 8984 C C . MET B 1 409 ? -16.625 -19.25 5.129 1 96.69 409 MET B C 1
ATOM 8986 O O . MET B 1 409 ? -16.547 -19.797 4.023 1 96.69 409 MET B O 1
ATOM 8990 N N . LEU B 1 410 ? -15.758 -18.453 5.637 1 95.69 410 LEU B N 1
ATOM 8991 C CA . LEU B 1 410 ? -14.516 -18.156 4.934 1 95.69 410 LEU B CA 1
ATOM 8992 C C . LEU B 1 410 ? -13.445 -19.203 5.246 1 95.69 410 LEU B C 1
ATOM 8994 O O . LEU B 1 410 ? -13.328 -19.641 6.387 1 95.69 410 LEU B O 1
ATOM 8998 N N . LEU B 1 411 ? -12.75 -19.594 4.18 1 98.38 411 LEU B N 1
ATOM 8999 C CA . LEU B 1 411 ? -11.562 -20.406 4.438 1 98.38 411 LEU B CA 1
ATOM 9000 C C . LEU B 1 411 ? -10.445 -19.562 5.031 1 98.38 411 LEU B C 1
ATOM 9002 O O . LEU B 1 411 ? -9.82 -18.75 4.324 1 98.38 411 LEU B O 1
ATOM 9006 N N . GLN B 1 412 ? -10.172 -19.734 6.258 1 97.38 412 GLN B N 1
ATOM 9007 C CA . GLN B 1 412 ? -9.164 -18.953 6.961 1 97.38 412 GLN B CA 1
ATOM 9008 C C . GLN B 1 412 ? -7.773 -19.547 6.789 1 97.38 412 GLN B C 1
ATOM 9010 O O . GLN B 1 412 ? -7.625 -20.781 6.754 1 97.38 412 GLN B O 1
ATOM 9015 N N . HIS B 1 413 ? -6.812 -18.688 6.566 1 96 413 HIS B N 1
ATOM 9016 C CA . HIS B 1 413 ? -5.445 -19.188 6.488 1 96 413 HIS B CA 1
ATOM 9017 C C . HIS B 1 413 ? -4.953 -19.656 7.852 1 96 413 HIS B C 1
ATOM 9019 O O . HIS B 1 413 ? -5.473 -19.234 8.891 1 96 413 HIS B O 1
ATOM 9025 N N . MET B 1 414 ? -3.875 -20.344 7.625 1 92.88 414 MET B N 1
ATOM 9026 C CA . MET B 1 414 ? -3.291 -20.922 8.836 1 92.88 414 MET B CA 1
ATOM 9027 C C . MET B 1 414 ? -2.576 -19.859 9.656 1 92.88 414 MET B C 1
ATOM 9029 O O . MET B 1 414 ? -2.158 -18.828 9.117 1 92.88 414 MET B O 1
ATOM 9033 N N . TYR B 1 415 ? -2.506 -19.688 10.883 1 91.12 415 TYR B N 1
ATOM 9034 C CA . TYR B 1 415 ? -1.674 -18.938 11.82 1 91.12 415 TYR B CA 1
ATOM 9035 C C . TYR B 1 415 ? -2.24 -17.547 12.062 1 91.12 415 TYR B C 1
ATOM 9037 O O . TYR B 1 415 ? -1.568 -16.688 12.641 1 91.12 415 TYR B O 1
ATOM 9045 N N . SER B 1 416 ? -3.328 -17.156 11.422 1 90.62 416 SER B N 1
ATOM 9046 C CA . SER B 1 416 ? -4.031 -15.891 11.617 1 90.62 416 SER B CA 1
ATOM 9047 C C . SER B 1 416 ? -3.256 -14.727 11.016 1 90.62 416 SER B C 1
ATOM 9049 O O . SER B 1 416 ? -3.645 -13.57 11.172 1 90.62 416 SER B O 1
ATOM 9051 N N . THR B 1 417 ? -2.133 -15.008 10.492 1 93.81 417 THR B N 1
ATOM 9052 C CA . THR B 1 417 ? -1.329 -14.047 9.742 1 93.81 417 THR B CA 1
ATOM 9053 C C . THR B 1 417 ? -0.67 -14.719 8.539 1 93.81 417 THR B C 1
ATOM 9055 O O . THR B 1 417 ? -0.461 -15.938 8.539 1 93.81 417 THR B O 1
ATOM 9058 N N . PRO B 1 418 ? -0.477 -13.969 7.496 1 96.44 418 PRO B N 1
ATOM 9059 C CA . PRO B 1 418 ? 0.25 -14.578 6.383 1 96.44 418 PRO B CA 1
ATOM 9060 C C . PRO B 1 418 ? 1.646 -15.055 6.777 1 96.44 418 PRO B C 1
ATOM 9062 O O . PRO B 1 418 ? 2.248 -14.508 7.703 1 96.44 418 PRO B O 1
ATOM 9065 N N . ILE B 1 419 ? 2.152 -15.984 6.133 1 96.56 419 ILE B N 1
ATOM 9066 C CA . ILE B 1 419 ? 3.506 -16.469 6.355 1 96.56 419 ILE B CA 1
ATOM 9067 C C . ILE B 1 419 ? 4.52 -15.406 5.953 1 96.56 419 ILE B C 1
ATOM 9069 O O . ILE B 1 419 ? 5.512 -15.188 6.652 1 96.56 419 ILE B O 1
ATOM 9073 N N . PHE B 1 420 ? 4.191 -14.898 4.926 1 95.88 420 PHE B N 1
ATOM 9074 C CA . PHE B 1 420 ? 5.039 -13.867 4.355 1 95.88 420 PHE B CA 1
ATOM 9075 C C . PHE B 1 420 ? 4.199 -12.805 3.652 1 95.88 420 PHE B C 1
ATOM 9077 O O . PHE B 1 420 ? 3.178 -13.117 3.041 1 95.88 420 PHE B O 1
ATOM 9084 N N . HIS B 1 421 ? 4.594 -11.57 3.723 1 96 421 HIS B N 1
ATOM 9085 C CA . HIS B 1 421 ? 4 -10.492 2.936 1 96 421 HIS B CA 1
ATOM 9086 C C . HIS B 1 421 ? 5.02 -9.398 2.639 1 96 421 HIS B C 1
ATOM 9088 O O . HIS B 1 421 ? 5.973 -9.211 3.396 1 96 421 HIS B O 1
ATOM 9094 N N . LYS B 1 422 ? 4.871 -8.758 1.522 1 93.12 422 LYS B N 1
ATOM 9095 C CA . LYS B 1 422 ? 5.781 -7.699 1.102 1 93.12 422 LYS B CA 1
ATOM 9096 C C . LYS B 1 422 ? 5.047 -6.641 0.284 1 93.12 422 LYS B C 1
ATOM 9098 O O . LYS B 1 422 ? 4.25 -6.969 -0.595 1 93.12 422 LYS B O 1
ATOM 9103 N N . ALA B 1 423 ? 5.34 -5.355 0.576 1 89.19 423 ALA B N 1
ATOM 9104 C CA . ALA B 1 423 ? 4.734 -4.238 -0.148 1 89.19 423 ALA B CA 1
ATOM 9105 C C . ALA B 1 423 ? 5.508 -3.934 -1.429 1 89.19 423 ALA B C 1
ATOM 9107 O O . ALA B 1 423 ? 6.684 -4.285 -1.55 1 89.19 423 ALA B O 1
ATOM 9108 N N . ASP B 1 424 ? 4.848 -3.418 -2.373 1 86.5 424 ASP B N 1
ATOM 9109 C CA . ASP B 1 424 ? 5.398 -2.885 -3.615 1 86.5 424 ASP B CA 1
ATOM 9110 C C . ASP B 1 424 ? 6.008 -3.996 -4.469 1 86.5 424 ASP B C 1
ATOM 9112 O O . ASP B 1 424 ? 7.043 -3.797 -5.105 1 86.5 424 ASP B O 1
ATOM 9116 N N . VAL B 1 425 ? 5.535 -5.172 -4.262 1 91.62 425 VAL B N 1
ATOM 9117 C CA . VAL B 1 425 ? 5.98 -6.293 -5.086 1 91.62 425 VAL B CA 1
ATOM 9118 C C . VAL B 1 425 ? 4.773 -7.113 -5.531 1 91.62 425 VAL B C 1
ATOM 9120 O O . VAL B 1 425 ? 3.857 -7.367 -4.742 1 91.62 425 VAL B O 1
ATOM 9123 N N . MET B 1 426 ? 4.773 -7.465 -6.801 1 95.62 426 MET B N 1
ATOM 9124 C CA . MET B 1 426 ? 3.742 -8.336 -7.352 1 95.62 426 MET B CA 1
ATOM 9125 C C . MET B 1 426 ? 4.324 -9.695 -7.723 1 95.62 426 MET B C 1
ATOM 9127 O O . MET B 1 426 ? 4.945 -9.844 -8.773 1 95.62 426 MET B O 1
ATOM 9131 N N . LEU B 1 427 ? 4.031 -10.625 -6.883 1 97.69 427 LEU B N 1
ATOM 9132 C CA . LEU B 1 427 ? 4.5 -11.984 -7.113 1 97.69 427 LEU B CA 1
ATOM 9133 C C . LEU B 1 427 ? 3.451 -12.797 -7.871 1 97.69 427 LEU B C 1
ATOM 9135 O O . LEU B 1 427 ? 2.25 -12.633 -7.648 1 97.69 427 LEU B O 1
ATOM 9139 N N . GLN B 1 428 ? 3.936 -13.727 -8.75 1 96.56 428 GLN B N 1
ATOM 9140 C CA . GLN B 1 428 ? 2.986 -14.383 -9.641 1 96.56 428 GLN B CA 1
ATOM 9141 C C . GLN B 1 428 ? 3.078 -15.898 -9.523 1 96.56 428 GLN B C 1
ATOM 9143 O O . GLN B 1 428 ? 2.09 -16.609 -9.734 1 96.56 428 GLN B O 1
ATOM 9148 N N . LYS B 1 429 ? 4.227 -16.328 -9.312 1 98.12 429 LYS B N 1
ATOM 9149 C CA . LYS B 1 429 ? 4.414 -17.766 -9.289 1 98.12 429 LYS B CA 1
ATOM 9150 C C . LYS B 1 429 ? 5.105 -18.219 -8 1 98.12 429 LYS B C 1
ATOM 9152 O O . LYS B 1 429 ? 5.922 -17.469 -7.445 1 98.12 429 LYS B O 1
ATOM 9157 N N . LEU B 1 430 ? 4.77 -19.406 -7.594 1 98.38 430 LEU B N 1
ATOM 9158 C CA . LEU B 1 430 ? 5.258 -19.922 -6.32 1 98.38 430 LEU B CA 1
ATOM 9159 C C . LEU B 1 430 ? 5.715 -21.375 -6.453 1 98.38 430 LEU B C 1
ATOM 9161 O O . LEU B 1 430 ? 5.059 -22.172 -7.125 1 98.38 430 LEU B O 1
ATOM 9165 N N . THR B 1 431 ? 6.84 -21.672 -5.98 1 97.94 431 THR B N 1
ATOM 9166 C CA . THR B 1 431 ? 7.301 -23.031 -5.766 1 97.94 431 THR B CA 1
ATOM 9167 C C . THR B 1 431 ? 8.039 -23.156 -4.434 1 97.94 431 THR B C 1
ATOM 9169 O O . THR B 1 431 ? 8.328 -22.141 -3.789 1 97.94 431 THR B O 1
ATOM 9172 N N . MET B 1 432 ? 8.227 -24.375 -3.969 1 96.94 432 MET B N 1
ATOM 9173 C CA . MET B 1 432 ? 8.742 -24.531 -2.609 1 96.94 432 MET B CA 1
ATOM 9174 C C . MET B 1 432 ? 9.727 -25.703 -2.535 1 96.94 432 MET B C 1
ATOM 9176 O O . MET B 1 432 ? 9.688 -26.609 -3.365 1 96.94 432 MET B O 1
ATOM 9180 N N . ALA B 1 433 ? 10.594 -25.578 -1.571 1 95.75 433 ALA B N 1
ATOM 9181 C CA . ALA B 1 433 ? 11.477 -26.656 -1.142 1 95.75 433 ALA B CA 1
ATOM 9182 C C . ALA B 1 433 ? 11.281 -26.969 0.339 1 95.75 433 ALA B C 1
ATOM 9184 O O . ALA B 1 433 ? 11.18 -26.062 1.163 1 95.75 433 ALA B O 1
ATOM 9185 N N . PHE B 1 434 ? 11.156 -28.219 0.605 1 93.19 434 PHE B N 1
ATOM 9186 C CA . PHE B 1 434 ? 10.914 -28.641 1.981 1 93.19 434 PHE B CA 1
ATOM 9187 C C . PHE B 1 434 ? 12.133 -29.359 2.549 1 93.19 434 PHE B C 1
ATOM 9189 O O . PHE B 1 434 ? 12.828 -30.078 1.826 1 93.19 434 PHE B O 1
ATOM 9196 N N . ASN B 1 435 ? 12.359 -29.125 3.846 1 90.12 435 ASN B N 1
ATOM 9197 C CA . ASN B 1 435 ? 13.352 -29.859 4.629 1 90.12 435 ASN B CA 1
ATOM 9198 C C . ASN B 1 435 ? 14.727 -29.828 3.961 1 90.12 435 ASN B C 1
ATOM 9200 O O . ASN B 1 435 ? 15.344 -30.875 3.766 1 90.12 435 ASN B O 1
ATOM 9204 N N . VAL B 1 436 ? 15.109 -28.703 3.59 1 90 436 VAL B N 1
ATOM 9205 C CA . VAL B 1 436 ? 16.375 -28.516 2.889 1 90 436 VAL B CA 1
ATOM 9206 C C . VAL B 1 436 ? 17.531 -28.859 3.811 1 90 436 VAL B C 1
ATOM 9208 O O . VAL B 1 436 ? 18.484 -29.547 3.398 1 90 436 VAL B O 1
ATOM 9211 N N . SER B 1 437 ? 17.484 -28.422 5.039 1 86.25 437 SER B N 1
ATOM 9212 C CA . SER B 1 437 ? 18.547 -28.672 6 1 86.25 437 SER B CA 1
ATOM 9213 C C . SER B 1 437 ? 18.266 -29.906 6.828 1 86.25 437 SER B C 1
ATOM 9215 O O . SER B 1 437 ? 19.109 -30.344 7.621 1 86.25 437 SER B O 1
ATOM 9217 N N . GLY B 1 438 ? 17.109 -30.453 6.742 1 82.94 438 GLY B N 1
ATOM 9218 C CA . GLY B 1 438 ? 16.75 -31.625 7.512 1 82.94 438 GLY B CA 1
ATOM 9219 C C . GLY B 1 438 ? 16 -31.297 8.789 1 82.94 438 GLY B C 1
ATOM 9220 O O . GLY B 1 438 ? 15.766 -32.188 9.625 1 82.94 438 GLY B O 1
ATOM 9221 N N . ARG B 1 439 ? 15.625 -30.141 9.039 1 81.12 439 ARG B N 1
ATOM 9222 C CA . ARG B 1 439 ? 14.93 -29.75 10.258 1 81.12 439 ARG B CA 1
ATOM 9223 C C . ARG B 1 439 ? 13.57 -29.125 9.938 1 81.12 439 ARG B C 1
ATOM 9225 O O . ARG B 1 439 ? 13.227 -28.078 10.477 1 81.12 439 ARG B O 1
ATOM 9232 N N . ASN B 1 440 ? 12.898 -29.609 9.031 1 82.06 440 ASN B N 1
ATOM 9233 C CA . ASN B 1 440 ? 11.539 -29.234 8.664 1 82.06 440 ASN B CA 1
ATOM 9234 C C . ASN B 1 440 ? 11.461 -27.766 8.25 1 82.06 440 ASN B C 1
ATOM 9236 O O . ASN B 1 440 ? 10.516 -27.062 8.602 1 82.06 440 ASN B O 1
ATOM 9240 N N . ASP B 1 441 ? 12.508 -27.266 7.734 1 88.31 441 ASP B N 1
ATOM 9241 C CA . ASP B 1 441 ? 12.508 -25.906 7.203 1 88.31 441 ASP B CA 1
ATOM 9242 C C . ASP B 1 441 ? 11.789 -25.844 5.859 1 88.31 441 ASP B C 1
ATOM 9244 O O . ASP B 1 441 ? 11.648 -26.859 5.172 1 88.31 441 ASP B O 1
ATOM 9248 N N . VAL B 1 442 ? 11.312 -24.703 5.578 1 93.75 442 VAL B N 1
ATOM 9249 C CA . VAL B 1 442 ? 10.625 -24.484 4.312 1 93.75 442 VAL B CA 1
ATOM 9250 C C . VAL B 1 442 ? 11.203 -23.25 3.611 1 93.75 442 VAL B C 1
ATOM 9252 O O . VAL B 1 442 ? 11.43 -22.219 4.246 1 93.75 442 VAL B O 1
ATOM 9255 N N . VAL B 1 443 ? 11.516 -23.438 2.379 1 96.94 443 VAL B N 1
ATOM 9256 C CA . VAL B 1 443 ? 11.992 -22.328 1.568 1 96.94 443 VAL B CA 1
ATOM 9257 C C . VAL B 1 443 ? 11.008 -22.062 0.427 1 96.94 443 VAL B C 1
ATOM 9259 O O . VAL B 1 443 ? 10.688 -22.969 -0.347 1 96.94 443 VAL B O 1
ATOM 9262 N N . PHE B 1 444 ? 10.531 -20.859 0.337 1 98.06 444 PHE B N 1
ATOM 9263 C CA . PHE B 1 444 ? 9.656 -20.438 -0.753 1 98.06 444 PHE B CA 1
ATOM 9264 C C . PHE B 1 444 ? 10.453 -19.75 -1.856 1 98.06 444 PHE B C 1
ATOM 9266 O O . PHE B 1 444 ? 11.383 -18.984 -1.577 1 98.06 444 PHE B O 1
ATOM 9273 N N . PHE B 1 445 ? 10.125 -20.062 -3.051 1 98.38 445 PHE B N 1
ATOM 9274 C CA . PHE B 1 445 ? 10.57 -19.297 -4.207 1 98.38 445 PHE B CA 1
ATOM 9275 C C . PHE B 1 445 ? 9.391 -18.625 -4.898 1 98.38 445 PHE B C 1
ATOM 9277 O O . PHE B 1 445 ? 8.477 -19.312 -5.379 1 98.38 445 PHE B O 1
ATOM 9284 N N . ALA B 1 446 ? 9.391 -17.359 -4.914 1 98.56 446 ALA B N 1
ATOM 9285 C CA . ALA B 1 446 ? 8.305 -16.594 -5.512 1 98.56 446 ALA B CA 1
ATOM 9286 C C . ALA B 1 446 ? 8.82 -15.695 -6.637 1 98.56 446 ALA B C 1
ATOM 9288 O O . ALA B 1 446 ? 9.719 -14.883 -6.426 1 98.56 446 ALA B O 1
ATOM 9289 N N . ALA B 1 447 ? 8.242 -15.852 -7.805 1 98.31 447 ALA B N 1
ATOM 9290 C CA . ALA B 1 447 ? 8.656 -15.07 -8.969 1 98.31 447 ALA B CA 1
ATOM 9291 C C . ALA B 1 447 ? 7.773 -13.844 -9.148 1 98.31 447 ALA B C 1
ATOM 9293 O O . ALA B 1 447 ? 6.562 -13.906 -8.938 1 98.31 447 ALA B O 1
ATOM 9294 N N . SER B 1 448 ? 8.406 -12.812 -9.594 1 96.38 448 SER B N 1
ATOM 9295 C CA . SER B 1 448 ? 7.688 -11.547 -9.734 1 96.38 448 SER B CA 1
ATOM 9296 C C . SER B 1 448 ? 7.367 -11.25 -11.195 1 96.38 448 SER B C 1
ATOM 9298 O O . SER B 1 448 ? 7.855 -11.945 -12.094 1 96.38 448 SER B O 1
ATOM 9300 N N . ASN B 1 449 ? 6.578 -10.211 -11.398 1 94.88 449 ASN B N 1
ATOM 9301 C CA . ASN B 1 449 ? 6.234 -9.758 -12.742 1 94.88 449 ASN B CA 1
ATOM 9302 C C . ASN B 1 449 ? 7.316 -8.852 -13.32 1 94.88 449 ASN B C 1
ATOM 9304 O O . ASN B 1 449 ? 7.203 -8.398 -14.461 1 94.88 449 ASN B O 1
ATOM 9308 N N . GLN B 1 450 ? 8.367 -8.688 -12.57 1 92.12 450 GLN B N 1
ATOM 9309 C CA . GLN B 1 450 ? 9.461 -7.844 -13.039 1 92.12 450 GLN B CA 1
ATOM 9310 C C . GLN B 1 450 ? 10.719 -8.664 -13.297 1 92.12 450 GLN B C 1
ATOM 9312 O O . GLN B 1 450 ? 11.82 -8.109 -13.391 1 92.12 450 GLN B O 1
ATOM 9317 N N . GLY B 1 451 ? 10.57 -9.891 -13.242 1 93.81 451 GLY B N 1
ATOM 9318 C CA . GLY B 1 451 ? 11.672 -10.758 -13.609 1 93.81 451 GLY B CA 1
ATOM 9319 C C . GLY B 1 451 ? 12.562 -11.117 -12.438 1 93.81 451 GLY B C 1
ATOM 9320 O O . GLY B 1 451 ? 13.688 -11.602 -12.633 1 93.81 451 GLY B O 1
ATOM 9321 N N . LYS B 1 452 ? 12.094 -10.914 -11.25 1 95.31 452 LYS B N 1
ATOM 9322 C CA . LYS B 1 452 ? 12.859 -11.242 -10.047 1 95.31 452 LYS B CA 1
ATOM 9323 C C . LYS B 1 452 ? 12.281 -12.469 -9.344 1 95.31 452 LYS B C 1
ATOM 9325 O O . LYS B 1 452 ? 11.102 -12.766 -9.484 1 95.31 452 LYS B O 1
ATOM 9330 N N . VAL B 1 453 ? 13.172 -13.125 -8.664 1 97.44 453 VAL B N 1
ATOM 9331 C CA . VAL B 1 453 ? 12.758 -14.273 -7.867 1 97.44 453 VAL B CA 1
ATOM 9332 C C . VAL B 1 453 ? 13.133 -14.047 -6.406 1 97.44 453 VAL B C 1
ATOM 9334 O O . VAL B 1 453 ? 14.297 -13.805 -6.09 1 97.44 453 VAL B O 1
ATOM 9337 N N . TYR B 1 454 ? 12.164 -14.133 -5.57 1 97.5 454 TYR B N 1
ATOM 9338 C CA . TYR B 1 454 ? 12.383 -13.977 -4.141 1 97.5 454 TYR B CA 1
ATOM 9339 C C . TYR B 1 454 ? 12.547 -15.328 -3.455 1 97.5 454 TYR B C 1
ATOM 9341 O O . TYR B 1 454 ? 11.641 -16.172 -3.51 1 97.5 454 TYR B O 1
ATOM 9349 N N . LYS B 1 455 ? 13.719 -15.602 -2.91 1 96.56 455 LYS B N 1
ATOM 9350 C CA . LYS B 1 455 ? 13.961 -16.734 -2.027 1 96.56 455 LYS B CA 1
ATOM 9351 C C . LYS B 1 455 ? 13.594 -16.406 -0.584 1 96.56 455 LYS B C 1
ATOM 9353 O O . LYS B 1 455 ? 14.219 -15.555 0.04 1 96.56 455 LYS B O 1
ATOM 9358 N N . ILE B 1 456 ? 12.609 -17.094 -0.045 1 97.69 456 ILE B N 1
ATOM 9359 C CA . ILE B 1 456 ? 12.055 -16.75 1.262 1 97.69 456 ILE B CA 1
ATOM 9360 C C . ILE B 1 456 ? 12.211 -17.938 2.207 1 97.69 456 ILE B C 1
ATOM 9362 O O . ILE B 1 456 ? 11.727 -19.031 1.917 1 97.69 456 ILE B O 1
ATOM 9366 N N . PHE B 1 457 ? 12.836 -17.672 3.324 1 96.19 457 PHE B N 1
ATOM 9367 C CA . PHE B 1 457 ? 13.062 -18.703 4.324 1 96.19 457 PHE B CA 1
ATOM 9368 C C . PHE B 1 457 ? 12.07 -18.578 5.473 1 96.19 457 PHE B C 1
ATOM 9370 O O . PHE B 1 457 ? 11.977 -17.516 6.102 1 96.19 457 PHE B O 1
ATOM 9377 N N . GLN B 1 458 ? 11.375 -19.625 5.648 1 93.75 458 GLN B N 1
ATOM 9378 C CA . GLN B 1 458 ? 10.523 -19.703 6.832 1 93.75 458 GLN B CA 1
ATOM 9379 C C . GLN B 1 458 ? 11.164 -20.562 7.914 1 93.75 458 GLN B C 1
ATOM 9381 O O . GLN B 1 458 ? 11.375 -21.766 7.715 1 93.75 458 GLN B O 1
ATOM 9386 N N . ARG B 1 459 ? 11.383 -19.969 9.062 1 87.62 459 ARG B N 1
ATOM 9387 C CA . ARG B 1 459 ? 11.953 -20.703 10.18 1 87.62 459 ARG B CA 1
ATOM 9388 C C . ARG B 1 459 ? 10.969 -21.719 10.727 1 87.62 459 ARG B C 1
ATOM 9390 O O . ARG B 1 459 ? 9.766 -21.469 10.773 1 87.62 459 ARG B O 1
ATOM 9397 N N . PRO B 1 460 ? 11.531 -22.766 11.094 1 87.69 460 PRO B N 1
ATOM 9398 C CA . PRO B 1 460 ? 10.641 -23.781 11.68 1 87.69 460 PRO B CA 1
ATOM 9399 C C . PRO B 1 460 ? 9.969 -23.297 12.969 1 87.69 460 PRO B C 1
ATOM 9401 O O . PRO B 1 460 ? 10.594 -22.609 13.773 1 87.69 460 PRO B O 1
ATOM 9404 N N . MET B 1 461 ? 8.742 -23.641 13.031 1 82.12 461 MET B N 1
ATOM 9405 C CA . MET B 1 461 ? 7.988 -23.281 14.227 1 82.12 461 MET B CA 1
ATOM 9406 C C . MET B 1 461 ? 8.148 -24.328 15.312 1 82.12 461 MET B C 1
ATOM 9408 O O . MET B 1 461 ? 8.047 -25.531 15.039 1 82.12 461 MET B O 1
ATOM 9412 N N . GLU B 1 462 ? 8.5 -23.922 16.453 1 75.62 462 GLU B N 1
ATOM 9413 C CA . GLU B 1 462 ? 8.633 -24.875 17.562 1 75.62 462 GLU B CA 1
ATOM 9414 C C . GLU B 1 462 ? 7.27 -25.328 18.062 1 75.62 462 GLU B C 1
ATOM 9416 O O . GLU B 1 462 ? 7.082 -26.5 18.375 1 75.62 462 GLU B O 1
ATOM 9421 N N . HIS B 1 463 ? 6.379 -24.297 18.062 1 78.19 463 HIS B N 1
ATOM 9422 C CA . HIS B 1 463 ? 5.027 -24.609 18.516 1 78.19 463 HIS B CA 1
ATOM 9423 C C . HIS B 1 463 ? 3.992 -24.219 17.469 1 78.19 463 HIS B C 1
ATOM 9425 O O . HIS B 1 463 ? 4.207 -23.281 16.703 1 78.19 463 HIS B O 1
ATOM 9431 N N . ALA B 1 464 ? 2.986 -24.969 17.453 1 70.06 464 ALA B N 1
ATOM 9432 C CA . ALA B 1 464 ? 1.929 -24.75 16.469 1 70.06 464 ALA B CA 1
ATOM 9433 C C . ALA B 1 464 ? 1.319 -23.359 16.609 1 70.06 464 ALA B C 1
ATOM 9435 O O . ALA B 1 464 ? 0.775 -22.812 15.648 1 70.06 464 ALA B O 1
ATOM 9436 N N . ARG B 1 465 ? 1.424 -22.75 17.828 1 72 465 ARG B N 1
ATOM 9437 C CA . ARG B 1 465 ? 0.75 -21.484 18.094 1 72 465 ARG B CA 1
ATOM 9438 C C . ARG B 1 465 ? 1.67 -20.297 17.797 1 72 465 ARG B C 1
ATOM 9440 O O . ARG B 1 465 ? 1.251 -19.141 17.875 1 72 465 ARG B O 1
ATOM 9447 N N . ASP B 1 466 ? 2.842 -20.672 17.281 1 79.56 466 ASP B N 1
ATOM 9448 C CA . ASP B 1 466 ? 3.781 -19.578 17.031 1 79.56 466 ASP B CA 1
ATOM 9449 C C . ASP B 1 466 ? 3.451 -18.859 15.734 1 79.56 466 ASP B C 1
ATOM 9451 O O . ASP B 1 466 ? 2.924 -19.453 14.797 1 79.56 466 ASP B O 1
ATOM 9455 N N . LYS B 1 467 ? 3.664 -17.562 15.812 1 83.56 467 LYS B N 1
ATOM 9456 C CA . LYS B 1 467 ? 3.555 -16.781 14.578 1 83.56 467 LYS B CA 1
ATOM 9457 C C . LYS B 1 467 ? 4.676 -17.141 13.602 1 83.56 467 LYS B C 1
ATOM 9459 O O . LYS B 1 467 ? 5.828 -17.297 14.008 1 83.56 467 LYS B O 1
ATOM 9464 N N . PRO B 1 468 ? 4.195 -17.438 12.383 1 88.69 468 PRO B N 1
ATOM 9465 C CA . PRO B 1 468 ? 5.238 -17.75 11.398 1 88.69 468 PRO B CA 1
ATOM 9466 C C . PRO B 1 468 ? 6.211 -16.594 11.188 1 88.69 468 PRO B C 1
ATOM 9468 O O . PRO B 1 468 ? 5.809 -15.422 11.242 1 88.69 468 PRO B O 1
ATOM 9471 N N . TYR B 1 469 ? 7.441 -16.969 11.055 1 86.62 469 TYR B N 1
ATOM 9472 C CA . TYR B 1 469 ? 8.484 -15.984 10.766 1 86.62 469 TYR B CA 1
ATOM 9473 C C . TYR B 1 469 ? 9.195 -16.312 9.453 1 86.62 469 TYR B C 1
ATOM 9475 O O . TYR B 1 469 ? 9.797 -17.391 9.32 1 86.62 469 TYR B O 1
ATOM 9483 N N . ALA B 1 470 ? 8.984 -15.445 8.523 1 93.06 470 ALA B N 1
ATOM 9484 C CA . ALA B 1 470 ? 9.609 -15.625 7.215 1 93.06 470 ALA B CA 1
ATOM 9485 C C . ALA B 1 470 ? 10.477 -14.422 6.848 1 93.06 470 ALA B C 1
ATOM 9487 O O . ALA B 1 470 ? 10.109 -13.281 7.129 1 93.06 470 ALA B O 1
ATOM 9488 N N . VAL B 1 471 ? 11.68 -14.727 6.297 1 92.62 471 VAL B N 1
ATOM 9489 C CA . VAL B 1 471 ? 12.609 -13.672 5.898 1 92.62 471 VAL B CA 1
ATOM 9490 C C . VAL B 1 471 ? 13.07 -13.898 4.461 1 92.62 471 VAL B C 1
ATOM 9492 O O . VAL B 1 471 ? 13.195 -15.047 4.02 1 92.62 471 VAL B O 1
ATOM 9495 N N . VAL B 1 472 ? 13.25 -12.836 3.719 1 94.88 472 VAL B N 1
ATOM 9496 C CA . VAL B 1 472 ? 13.812 -12.938 2.377 1 94.88 472 VAL B CA 1
ATOM 9497 C C . VAL B 1 472 ? 15.305 -13.227 2.467 1 94.88 472 VAL B C 1
ATOM 9499 O O . VAL B 1 472 ? 16.078 -12.391 2.936 1 94.88 472 VAL B O 1
ATOM 9502 N N . SER B 1 473 ? 15.695 -14.336 2.049 1 94.19 473 SER B N 1
ATOM 9503 C CA . SER B 1 473 ? 17.109 -14.711 2.059 1 94.19 473 SER B CA 1
ATOM 9504 C C . SER B 1 473 ? 17.875 -14.016 0.932 1 94.19 473 SER B C 1
ATOM 9506 O O . SER B 1 473 ? 19.016 -13.602 1.117 1 94.19 473 SER B O 1
ATOM 9508 N N . ALA B 1 474 ? 17.203 -14.039 -0.184 1 94.44 474 ALA B N 1
ATOM 9509 C CA . ALA B 1 474 ? 17.844 -13.438 -1.347 1 94.44 474 ALA B CA 1
ATOM 9510 C C . ALA B 1 474 ? 16.828 -13.062 -2.416 1 94.44 474 ALA B C 1
ATOM 9512 O O . ALA B 1 474 ? 15.734 -13.641 -2.467 1 94.44 474 ALA B O 1
ATOM 9513 N N . VAL B 1 475 ? 17.172 -12.125 -3.211 1 94.88 475 VAL B N 1
ATOM 9514 C CA . VAL B 1 475 ? 16.406 -11.758 -4.402 1 94.88 475 VAL B CA 1
ATOM 9515 C C . VAL B 1 475 ? 17.266 -11.984 -5.648 1 94.88 475 VAL B C 1
ATOM 9517 O O . VAL B 1 475 ? 18.344 -11.406 -5.785 1 94.88 475 VAL B O 1
ATOM 9520 N N . TYR B 1 476 ? 16.75 -12.852 -6.5 1 94.69 476 TYR B N 1
ATOM 9521 C CA . TYR B 1 476 ? 17.469 -13.172 -7.73 1 94.69 476 TYR B CA 1
ATOM 9522 C C . TYR B 1 476 ? 16.984 -12.312 -8.891 1 94.69 476 TYR B C 1
ATOM 9524 O O . TYR B 1 476 ? 15.781 -12.062 -9.016 1 94.69 476 TYR B O 1
ATOM 9532 N N . SER B 1 477 ? 17.922 -11.883 -9.695 1 90.12 477 SER B N 1
ATOM 9533 C CA . SER B 1 477 ? 17.625 -11.242 -10.977 1 90.12 477 SER B CA 1
ATOM 9534 C C . SER B 1 477 ? 18.234 -12.023 -12.141 1 90.12 477 SER B C 1
ATOM 9536 O O . SER B 1 477 ? 19.234 -11.602 -12.734 1 90.12 477 SER B O 1
ATOM 9538 N N . PRO B 1 478 ? 17.578 -13.031 -12.516 1 91.62 478 PRO B N 1
ATOM 9539 C CA . PRO B 1 478 ? 18.172 -13.93 -13.516 1 91.62 478 PRO B CA 1
ATOM 9540 C C . PRO B 1 478 ? 18.109 -13.359 -14.93 1 91.62 478 PRO B C 1
ATOM 9542 O O . PRO B 1 478 ? 18.859 -13.773 -15.805 1 91.62 478 PRO B O 1
ATOM 9545 N N . PHE B 1 479 ? 17.266 -12.484 -15.172 1 86.38 479 PHE B N 1
ATOM 9546 C CA . PHE B 1 479 ? 17.078 -11.945 -16.516 1 86.38 479 PHE B CA 1
ATOM 9547 C C . PHE B 1 479 ? 17.688 -10.547 -16.625 1 86.38 479 PHE B C 1
ATOM 9549 O O . PHE B 1 479 ? 17.688 -9.789 -15.656 1 86.38 479 PHE B O 1
ATOM 9556 N N . SER B 1 480 ? 18.188 -10.172 -17.734 1 73.31 480 SER B N 1
ATOM 9557 C CA . SER B 1 480 ? 18.75 -8.844 -17.984 1 73.31 480 SER B CA 1
ATOM 9558 C C . SER B 1 480 ? 17.641 -7.812 -18.172 1 73.31 480 SER B C 1
ATOM 9560 O O . SER B 1 480 ? 17.797 -6.648 -17.797 1 73.31 480 SER B O 1
ATOM 9562 N N . GLU B 1 481 ? 16.641 -8.289 -18.781 1 76.19 481 GLU B N 1
ATOM 9563 C CA . GLU B 1 481 ? 15.508 -7.402 -19.047 1 76.19 481 GLU B CA 1
ATOM 9564 C C . GLU B 1 481 ? 14.375 -7.645 -18.047 1 76.19 481 GLU B C 1
ATOM 9566 O O . GLU B 1 481 ? 14.211 -8.758 -17.547 1 76.19 481 GLU B O 1
ATOM 9571 N N . THR B 1 482 ? 13.734 -6.539 -17.797 1 84.25 482 THR B N 1
ATOM 9572 C CA . THR B 1 482 ? 12.57 -6.668 -16.922 1 84.25 482 THR B CA 1
ATOM 9573 C C . THR B 1 482 ? 11.406 -7.305 -17.672 1 84.25 482 THR B C 1
ATOM 9575 O O . THR B 1 482 ? 10.875 -6.719 -18.625 1 84.25 482 THR B O 1
ATOM 9578 N N . GLN B 1 483 ? 11.117 -8.547 -17.375 1 90 483 GLN B N 1
ATOM 9579 C CA . GLN B 1 483 ? 10 -9.289 -17.953 1 90 483 GLN B CA 1
ATOM 9580 C C . GLN B 1 483 ? 9.328 -10.172 -16.906 1 90 483 GLN B C 1
ATOM 9582 O O . GLN B 1 483 ? 9.977 -10.648 -15.977 1 90 483 GLN B O 1
ATOM 9587 N N . PRO B 1 484 ? 8.109 -10.398 -17.172 1 94.69 484 PRO B N 1
ATOM 9588 C CA . PRO B 1 484 ? 7.414 -11.25 -16.203 1 94.69 484 PRO B CA 1
ATOM 9589 C C . PRO B 1 484 ? 7.824 -12.719 -16.328 1 94.69 484 PRO B C 1
ATOM 9591 O O . PRO B 1 484 ? 8.062 -13.219 -17.422 1 94.69 484 PRO B O 1
ATOM 9594 N N . ILE B 1 485 ? 7.934 -13.352 -15.211 1 97 485 ILE B N 1
ATOM 9595 C CA . ILE B 1 485 ? 8.117 -14.797 -15.164 1 97 485 ILE B CA 1
ATOM 9596 C C . ILE B 1 485 ? 6.758 -15.492 -15.188 1 97 485 ILE B C 1
ATOM 9598 O O . ILE B 1 485 ? 5.965 -15.352 -14.258 1 97 485 ILE B O 1
ATOM 9602 N N . TRP B 1 486 ? 6.52 -16.297 -16.219 1 96.12 486 TRP B N 1
ATOM 9603 C CA . TRP B 1 486 ? 5.184 -16.844 -16.438 1 96.12 486 TRP B CA 1
ATOM 9604 C C . TRP B 1 486 ? 5.039 -18.203 -15.766 1 96.12 486 TRP B C 1
ATOM 9606 O O . TRP B 1 486 ? 3.924 -18.641 -15.461 1 96.12 486 TRP B O 1
ATOM 9616 N N . ASN B 1 487 ? 6.117 -18.859 -15.609 1 97.19 487 ASN B N 1
ATOM 9617 C CA . ASN B 1 487 ? 6.09 -20.172 -14.961 1 97.19 487 ASN B CA 1
ATOM 9618 C C . ASN B 1 487 ? 7.387 -20.438 -14.211 1 97.19 487 ASN B C 1
ATOM 9620 O O . ASN B 1 487 ? 8.438 -19.875 -14.539 1 97.19 487 ASN B O 1
ATOM 9624 N N . MET B 1 488 ? 7.266 -21.219 -13.211 1 98 488 MET B N 1
ATOM 9625 C CA . MET B 1 488 ? 8.406 -21.594 -12.367 1 98 488 MET B CA 1
ATOM 9626 C C . MET B 1 488 ? 8.203 -22.969 -11.742 1 98 488 MET B C 1
ATOM 9628 O O . MET B 1 488 ? 7.164 -23.234 -11.125 1 98 488 MET B O 1
ATOM 9632 N N . VAL B 1 489 ? 9.141 -23.828 -11.984 1 97.44 489 VAL B N 1
ATOM 9633 C CA . VAL B 1 489 ? 9.133 -25.156 -11.375 1 97.44 489 VAL B CA 1
ATOM 9634 C C . VAL B 1 489 ? 10.5 -25.469 -10.781 1 97.44 489 VAL B C 1
ATOM 9636 O O . VAL B 1 489 ? 11.492 -24.828 -11.125 1 97.44 489 VAL B O 1
ATOM 9639 N N . MET B 1 490 ? 10.477 -26.422 -9.867 1 96.31 490 MET B N 1
ATOM 9640 C CA . MET B 1 490 ? 11.727 -26.75 -9.195 1 96.31 490 MET B CA 1
ATOM 9641 C C . MET B 1 490 ? 11.961 -28.266 -9.188 1 96.31 490 MET B C 1
ATOM 9643 O O . MET B 1 490 ? 11.023 -29.047 -9.016 1 96.31 490 MET B O 1
ATOM 9647 N N . HIS B 1 491 ? 13.164 -28.641 -9.469 1 95.06 491 HIS B N 1
ATOM 9648 C CA . HIS B 1 491 ? 13.641 -30.016 -9.328 1 95.06 491 HIS B CA 1
ATOM 9649 C C . HIS B 1 491 ? 14.992 -30.062 -8.625 1 95.06 491 HIS B C 1
ATOM 9651 O O . HIS B 1 491 ? 15.969 -29.484 -9.109 1 95.06 491 HIS B O 1
ATOM 9657 N N . LYS B 1 492 ? 14.977 -30.656 -7.484 1 91.31 492 LYS B N 1
ATOM 9658 C CA . LYS B 1 492 ? 16.172 -30.688 -6.645 1 91.31 492 LYS B CA 1
ATOM 9659 C C . LYS B 1 492 ? 16.641 -29.281 -6.312 1 91.31 492 LYS B C 1
ATOM 9661 O O . LYS B 1 492 ? 15.875 -28.469 -5.801 1 91.31 492 LYS B O 1
ATOM 9666 N N . ASP B 1 493 ? 17.875 -28.953 -6.703 1 91.75 493 ASP B N 1
ATOM 9667 C CA . ASP B 1 493 ? 18.406 -27.641 -6.32 1 91.75 493 ASP B CA 1
ATOM 9668 C C . ASP B 1 493 ? 18.391 -26.672 -7.5 1 91.75 493 ASP B C 1
ATOM 9670 O O . ASP B 1 493 ? 19.109 -25.672 -7.5 1 91.75 493 ASP B O 1
ATOM 9674 N N . TYR B 1 494 ? 17.547 -27.016 -8.445 1 95.06 494 TYR B N 1
ATOM 9675 C CA . TYR B 1 494 ? 17.469 -26.156 -9.617 1 95.06 494 TYR B CA 1
ATOM 9676 C C . TYR B 1 494 ? 16.062 -25.578 -9.789 1 95.06 494 TYR B C 1
ATOM 9678 O O . TYR B 1 494 ? 15.078 -26.281 -9.578 1 95.06 494 TYR B O 1
ATOM 9686 N N . LEU B 1 495 ? 16.047 -24.328 -10.125 1 96.94 495 LEU B N 1
ATOM 9687 C CA . LEU B 1 495 ? 14.82 -23.641 -10.516 1 96.94 495 LEU B CA 1
ATOM 9688 C C . LEU B 1 495 ? 14.75 -23.484 -12.031 1 96.94 495 LEU B C 1
ATOM 9690 O O . LEU B 1 495 ? 15.758 -23.172 -12.672 1 96.94 495 LEU B O 1
ATOM 9694 N N . TYR B 1 496 ? 13.688 -23.781 -12.57 1 97.88 496 TYR B N 1
ATOM 9695 C CA . TYR B 1 496 ? 13.414 -23.531 -13.984 1 97.88 496 TYR B CA 1
ATOM 9696 C C . TYR B 1 496 ? 12.414 -22.391 -14.156 1 97.88 496 TYR B C 1
ATOM 9698 O O . TYR B 1 496 ? 11.305 -22.453 -13.625 1 97.88 496 TYR B O 1
ATOM 9706 N N . LEU B 1 497 ? 12.836 -21.359 -14.828 1 97.44 497 LEU B N 1
ATOM 9707 C CA . LEU B 1 497 ? 12.031 -20.156 -15.047 1 97.44 497 LEU B CA 1
ATOM 9708 C C . LEU B 1 497 ? 11.734 -19.953 -16.531 1 97.44 497 LEU B C 1
ATOM 9710 O O . LEU B 1 497 ? 12.594 -20.219 -17.375 1 97.44 497 LEU B O 1
ATOM 9714 N N . SER B 1 498 ? 10.531 -19.562 -16.797 1 96.75 498 SER B N 1
ATOM 9715 C CA . SER B 1 498 ? 10.203 -19.297 -18.188 1 96.75 498 SER B CA 1
ATOM 9716 C C . SER B 1 498 ? 9.57 -17.938 -18.375 1 96.75 498 SER B C 1
ATOM 9718 O O . SER B 1 498 ? 8.805 -17.484 -17.516 1 96.75 498 SER B O 1
ATOM 9720 N N . THR B 1 499 ? 9.906 -17.266 -19.422 1 95.38 499 THR B N 1
ATOM 9721 C CA . THR B 1 499 ? 9.32 -16.016 -19.891 1 95.38 499 THR B CA 1
ATOM 9722 C C . THR B 1 499 ? 8.82 -16.156 -21.328 1 95.38 499 THR B C 1
ATOM 9724 O O . THR B 1 499 ? 8.703 -17.281 -21.844 1 95.38 499 THR B O 1
ATOM 9727 N N . ASP B 1 500 ? 8.438 -15.078 -21.938 1 95.31 500 ASP B N 1
ATOM 9728 C CA . ASP B 1 500 ? 8 -15.125 -23.328 1 95.31 500 ASP B CA 1
ATOM 9729 C C . ASP B 1 500 ? 9.188 -15.305 -24.266 1 95.31 500 ASP B C 1
ATOM 9731 O O . ASP B 1 500 ? 9.023 -15.75 -25.406 1 95.31 500 ASP B O 1
ATOM 9735 N N . SER B 1 501 ? 10.406 -15.156 -23.703 1 92.88 501 SER B N 1
ATOM 9736 C CA . SER B 1 501 ? 11.57 -15.164 -24.578 1 92.88 501 SER B CA 1
ATOM 9737 C C . SER B 1 501 ? 12.445 -16.391 -24.344 1 92.88 501 SER B C 1
ATOM 9739 O O . SER B 1 501 ? 13.008 -16.953 -25.281 1 92.88 501 SER B O 1
ATOM 9741 N N . LYS B 1 502 ? 12.547 -16.766 -23.047 1 93.25 502 LYS B N 1
ATOM 9742 C CA . LYS B 1 502 ? 13.531 -17.812 -22.781 1 93.25 502 LYS B CA 1
ATOM 9743 C C . LYS B 1 502 ? 13.125 -18.641 -21.562 1 93.25 502 LYS B C 1
ATOM 9745 O O . LYS B 1 502 ? 12.227 -18.266 -20.812 1 93.25 502 LYS B O 1
ATOM 9750 N N . VAL B 1 503 ? 13.742 -19.828 -21.516 1 95.88 503 VAL B N 1
ATOM 9751 C CA . VAL B 1 503 ? 13.695 -20.703 -20.344 1 95.88 503 VAL B CA 1
ATOM 9752 C C . VAL B 1 503 ? 15.07 -20.734 -19.672 1 95.88 503 VAL B C 1
ATOM 9754 O O . VAL B 1 503 ? 16.094 -20.859 -20.344 1 95.88 503 VAL B O 1
ATOM 9757 N N . LEU B 1 504 ? 15.062 -20.562 -18.359 1 96.12 504 LEU B N 1
ATOM 9758 C CA . LEU B 1 504 ? 16.328 -20.547 -17.625 1 96.12 504 LEU B CA 1
ATOM 9759 C C . LEU B 1 504 ? 16.359 -21.688 -16.609 1 96.12 504 LEU B C 1
ATOM 9761 O O . LEU B 1 504 ? 15.32 -22.109 -16.094 1 96.12 504 LEU B O 1
ATOM 9765 N N . GLN B 1 505 ? 17.516 -22.25 -16.469 1 96.75 505 GLN B N 1
ATOM 9766 C CA . GLN B 1 505 ? 17.844 -23.141 -15.359 1 96.75 505 GLN B CA 1
ATOM 9767 C C . GLN B 1 505 ? 18.844 -22.5 -14.406 1 96.75 505 GLN B C 1
ATOM 9769 O O . GLN B 1 505 ? 19.953 -22.141 -14.797 1 96.75 505 GLN B O 1
ATOM 9774 N N . VAL B 1 506 ? 18.391 -22.359 -13.164 1 95.75 506 VAL B N 1
ATOM 9775 C CA . VAL B 1 506 ? 19.203 -21.625 -12.195 1 95.75 506 VAL B CA 1
ATOM 9776 C C . VAL B 1 506 ? 19.438 -22.484 -10.961 1 95.75 506 VAL B C 1
ATOM 9778 O O . VAL B 1 506 ? 18.516 -23.141 -10.469 1 95.75 506 VAL B O 1
ATOM 9781 N N . ASN B 1 507 ? 20.688 -22.453 -10.508 1 94.38 507 ASN B N 1
ATOM 9782 C CA . ASN B 1 507 ? 21 -23.141 -9.258 1 94.38 507 ASN B CA 1
ATOM 9783 C C . ASN B 1 507 ? 20.688 -22.266 -8.047 1 94.38 507 ASN B C 1
ATOM 9785 O O . ASN B 1 507 ? 21.078 -21.094 -7.996 1 94.38 507 ASN B O 1
ATOM 9789 N N . VAL B 1 508 ? 20 -22.844 -7.023 1 93.38 508 VAL B N 1
ATOM 9790 C CA . VAL B 1 508 ? 19.516 -22.031 -5.902 1 93.38 508 VAL B CA 1
ATOM 9791 C C . VAL B 1 508 ? 20.594 -21.984 -4.809 1 93.38 508 VAL B C 1
ATOM 9793 O O . VAL B 1 508 ? 20.469 -21.234 -3.846 1 93.38 508 VAL B O 1
ATOM 9796 N N . GLU B 1 509 ? 21.656 -22.797 -4.93 1 91.12 509 GLU B N 1
ATOM 9797 C CA . GLU B 1 509 ? 22.766 -22.75 -3.988 1 91.12 509 GLU B CA 1
ATOM 9798 C C . GLU B 1 509 ? 23.719 -21.609 -4.32 1 91.12 509 GLU B C 1
ATOM 9800 O O . GLU B 1 509 ? 24.641 -21.781 -5.113 1 91.12 509 GLU B O 1
ATOM 9805 N N . THR B 1 510 ? 23.547 -20.5 -3.643 1 92.19 510 THR B N 1
ATOM 9806 C CA . THR B 1 510 ? 24.328 -19.297 -3.916 1 92.19 510 THR B CA 1
ATOM 9807 C C . THR B 1 510 ? 25.094 -18.844 -2.674 1 92.19 510 THR B C 1
ATOM 9809 O O . THR B 1 510 ? 25.234 -17.641 -2.426 1 92.19 510 THR B O 1
ATOM 9812 N N . CYS B 1 511 ? 25.594 -19.703 -1.929 1 93 511 CYS B N 1
ATOM 9813 C CA . CYS B 1 511 ? 26.141 -19.438 -0.609 1 93 511 CYS B CA 1
ATOM 9814 C C . CYS B 1 511 ? 27.375 -18.531 -0.714 1 93 511 CYS B C 1
ATOM 9816 O O . CYS B 1 511 ? 27.531 -17.594 0.079 1 93 511 CYS B O 1
ATOM 9818 N N . GLU B 1 512 ? 28.156 -18.688 -1.709 1 89.06 512 GLU B N 1
ATOM 9819 C CA . GLU B 1 512 ? 29.422 -17.969 -1.841 1 89.06 512 GLU B CA 1
ATOM 9820 C C . GLU B 1 512 ? 29.188 -16.484 -2.055 1 89.06 512 GLU B C 1
ATOM 9822 O O . GLU B 1 512 ? 30.094 -15.672 -1.825 1 89.06 512 GLU B O 1
ATOM 9827 N N . GLN B 1 513 ? 28.047 -16.172 -2.355 1 89.31 513 GLN B N 1
ATOM 9828 C CA . GLN B 1 513 ? 27.75 -14.789 -2.701 1 89.31 513 GLN B CA 1
ATOM 9829 C C . GLN B 1 513 ? 27.344 -13.992 -1.469 1 89.31 513 GLN B C 1
ATOM 9831 O O . GLN B 1 513 ? 27.297 -12.758 -1.509 1 89.31 513 GLN B O 1
ATOM 9836 N N . TYR B 1 514 ? 27.047 -14.688 -0.397 1 91.19 514 TYR B N 1
ATOM 9837 C CA . TYR B 1 514 ? 26.656 -13.984 0.816 1 91.19 514 TYR B CA 1
ATOM 9838 C C . TYR B 1 514 ? 27.859 -13.367 1.505 1 91.19 514 TYR B C 1
ATOM 9840 O O . TYR B 1 514 ? 28.828 -14.07 1.81 1 91.19 514 TYR B O 1
ATOM 9848 N N . LYS B 1 515 ? 27.781 -12.047 1.769 1 84.88 515 LYS B N 1
ATOM 9849 C CA . LYS B 1 515 ? 28.906 -11.352 2.393 1 84.88 515 LYS B CA 1
ATOM 9850 C C . LYS B 1 515 ? 28.641 -11.109 3.877 1 84.88 515 LYS B C 1
ATOM 9852 O O . LYS B 1 515 ? 29.562 -10.828 4.637 1 84.88 515 LYS B O 1
ATOM 9857 N N . LYS B 1 516 ? 27.422 -11.211 4.277 1 90.94 516 LYS B N 1
ATOM 9858 C CA . LYS B 1 516 ? 27.047 -10.969 5.664 1 90.94 516 LYS B CA 1
ATOM 9859 C C . LYS B 1 516 ? 26.562 -12.25 6.332 1 90.94 516 LYS B C 1
ATOM 9861 O O . LYS B 1 516 ? 25.906 -13.086 5.695 1 90.94 516 LYS B O 1
ATOM 9866 N N . ALA B 1 517 ? 26.797 -12.344 7.543 1 92.12 517 ALA B N 1
ATOM 9867 C CA . ALA B 1 517 ? 26.5 -13.57 8.281 1 92.12 517 ALA B CA 1
ATOM 9868 C C . ALA B 1 517 ? 25 -13.812 8.383 1 92.12 517 ALA B C 1
ATOM 9870 O O . ALA B 1 517 ? 24.547 -14.953 8.289 1 92.12 517 ALA B O 1
ATOM 9871 N N . ASP B 1 518 ? 24.281 -12.82 8.648 1 92.25 518 ASP B N 1
ATOM 9872 C CA . ASP B 1 518 ? 22.828 -12.984 8.805 1 92.25 518 ASP B CA 1
ATOM 9873 C C . ASP B 1 518 ? 22.188 -13.469 7.508 1 92.25 518 ASP B C 1
ATOM 9875 O O . ASP B 1 518 ? 21.328 -14.352 7.531 1 92.25 518 ASP B O 1
ATOM 9879 N N . ALA B 1 519 ? 22.641 -12.922 6.391 1 92.69 519 ALA B N 1
ATOM 9880 C CA . ALA B 1 519 ? 22.125 -13.367 5.098 1 92.69 519 ALA B CA 1
ATOM 9881 C C . ALA B 1 519 ? 22.453 -14.836 4.855 1 92.69 519 ALA B C 1
ATOM 9883 O O . ALA B 1 519 ? 21.625 -15.578 4.309 1 92.69 519 ALA B O 1
ATOM 9884 N N . CYS B 1 520 ? 23.594 -15.18 5.25 1 93.75 520 CYS B N 1
ATOM 9885 C CA . CYS B 1 520 ? 24.031 -16.562 5.094 1 93.75 520 CYS B CA 1
ATOM 9886 C C . CYS B 1 520 ? 23.219 -17.5 5.984 1 93.75 520 CYS B C 1
ATOM 9888 O O . CYS B 1 520 ? 22.703 -18.516 5.516 1 93.75 520 CYS B O 1
ATOM 9890 N N . ILE B 1 521 ? 23.094 -17.141 7.152 1 92.44 521 ILE B N 1
ATOM 9891 C CA . ILE B 1 521 ? 22.438 -18 8.148 1 92.44 521 ILE B CA 1
ATOM 9892 C C . ILE B 1 521 ? 20.953 -18.125 7.84 1 92.44 521 ILE B C 1
ATOM 9894 O O . ILE B 1 521 ? 20.344 -19.156 8.102 1 92.44 521 ILE B O 1
ATOM 9898 N N . ASN B 1 522 ? 20.406 -17.156 7.219 1 92.81 522 ASN B N 1
ATOM 9899 C CA . ASN B 1 522 ? 18.984 -17.156 6.887 1 92.81 522 ASN B CA 1
ATOM 9900 C C . ASN B 1 522 ? 18.719 -17.922 5.598 1 92.81 522 ASN B C 1
ATOM 9902 O O . ASN B 1 522 ? 17.609 -17.859 5.051 1 92.81 522 ASN B O 1
ATOM 9906 N N . ASP B 1 523 ? 19.641 -18.609 5.066 1 94.5 523 ASP B N 1
ATOM 9907 C CA . ASP B 1 523 ? 19.484 -19.547 3.953 1 94.5 523 ASP B CA 1
ATOM 9908 C C . ASP B 1 523 ? 19.781 -20.969 4.395 1 94.5 523 ASP B C 1
ATOM 9910 O O . ASP B 1 523 ? 20.938 -21.312 4.676 1 94.5 523 ASP B O 1
ATOM 9914 N N . PRO B 1 524 ? 18.828 -21.75 4.383 1 93.5 524 PRO B N 1
ATOM 9915 C CA . PRO B 1 524 ? 19.016 -23.125 4.879 1 93.5 524 PRO B CA 1
ATOM 9916 C C . PRO B 1 524 ? 20 -23.922 4.035 1 93.5 524 PRO B C 1
ATOM 9918 O O . PRO B 1 524 ? 20.469 -24.984 4.473 1 93.5 524 PRO B O 1
ATOM 9921 N N . TYR B 1 525 ? 20.281 -23.516 2.838 1 93.56 525 TYR B N 1
ATOM 9922 C CA . TYR B 1 525 ? 21.25 -24.203 1.983 1 93.56 525 TYR B CA 1
ATOM 9923 C C . TYR B 1 525 ? 22.672 -23.922 2.439 1 93.56 525 TYR B C 1
ATOM 9925 O O . TYR B 1 525 ? 23.625 -24.594 1.997 1 93.56 525 TYR B O 1
ATOM 9933 N N . CYS B 1 526 ? 22.781 -22.953 3.379 1 93.81 526 CYS B N 1
ATOM 9934 C CA . CYS B 1 526 ? 24.125 -22.438 3.652 1 93.81 526 CYS B CA 1
ATOM 9935 C C . CYS B 1 526 ? 24.422 -22.484 5.145 1 93.81 526 CYS B C 1
ATOM 9937 O O . CYS B 1 526 ? 23.547 -22.75 5.957 1 93.81 526 CYS B O 1
ATOM 9939 N N . GLY B 1 527 ? 25.688 -22.25 5.461 1 92.5 527 GLY B N 1
ATOM 9940 C CA . GLY B 1 527 ? 26.219 -22.078 6.801 1 92.5 527 GLY B CA 1
ATOM 9941 C C . GLY B 1 527 ? 27.406 -21.141 6.848 1 92.5 527 GLY B C 1
ATOM 9942 O O . GLY B 1 527 ? 28.203 -21.078 5.906 1 92.5 527 GLY B O 1
ATOM 9943 N N . TRP B 1 528 ? 27.469 -20.469 7.961 1 92.81 528 TRP B N 1
ATOM 9944 C CA . TRP B 1 528 ? 28.531 -19.484 8.141 1 92.81 528 TRP B CA 1
ATOM 9945 C C . TRP B 1 528 ? 29.75 -20.109 8.797 1 92.81 528 TRP B C 1
ATOM 9947 O O . TRP B 1 528 ? 29.641 -20.719 9.867 1 92.81 528 TRP B O 1
ATOM 9957 N N . ALA B 1 529 ? 30.859 -19.938 8.133 1 89.44 529 ALA B N 1
ATOM 9958 C CA . ALA B 1 529 ? 32.094 -20.531 8.641 1 89.44 529 ALA B CA 1
ATOM 9959 C C . ALA B 1 529 ? 32.844 -19.547 9.531 1 89.44 529 ALA B C 1
ATOM 9961 O O . ALA B 1 529 ? 32.531 -18.359 9.562 1 89.44 529 ALA B O 1
ATOM 9962 N N . ARG B 1 530 ? 33.844 -20.031 10.258 1 82.12 530 ARG B N 1
ATOM 9963 C CA . ARG B 1 530 ? 34.625 -19.219 11.188 1 82.12 530 ARG B CA 1
ATOM 9964 C C . ARG B 1 530 ? 35.5 -18.203 10.445 1 82.12 530 ARG B C 1
ATOM 9966 O O . ARG B 1 530 ? 35.875 -17.172 11 1 82.12 530 ARG B O 1
ATOM 9973 N N . ASN B 1 531 ? 35.781 -18.469 9.188 1 79.31 531 ASN B N 1
ATOM 9974 C CA . ASN B 1 531 ? 36.594 -17.562 8.398 1 79.31 531 ASN B CA 1
ATOM 9975 C C . ASN B 1 531 ? 35.75 -16.5 7.707 1 79.31 531 ASN B C 1
ATOM 9977 O O . ASN B 1 531 ? 36.188 -15.906 6.715 1 79.31 531 ASN B O 1
ATOM 9981 N N . ASP B 1 532 ? 34.562 -16.312 8.125 1 83.19 532 ASP B N 1
ATOM 9982 C CA . ASP B 1 532 ? 33.656 -15.266 7.633 1 83.19 532 ASP B CA 1
ATOM 9983 C C . ASP B 1 532 ? 33.281 -15.516 6.176 1 83.19 532 ASP B C 1
ATOM 9985 O O . ASP B 1 532 ? 33.25 -14.586 5.367 1 83.19 532 ASP B O 1
ATOM 9989 N N . LYS B 1 533 ? 33.188 -16.75 5.93 1 88.44 533 LYS B N 1
ATOM 9990 C CA . LYS B 1 533 ? 32.719 -17.141 4.605 1 88.44 533 LYS B CA 1
ATOM 9991 C C . LYS B 1 533 ? 31.438 -17.984 4.707 1 88.44 533 LYS B C 1
ATOM 9993 O O . LYS B 1 533 ? 31.266 -18.75 5.652 1 88.44 533 LYS B O 1
ATOM 9998 N N . CYS B 1 534 ? 30.641 -17.781 3.781 1 93.19 534 CYS B N 1
ATOM 9999 C CA . CYS B 1 534 ? 29.422 -18.578 3.699 1 93.19 534 CYS B CA 1
ATOM 10000 C C . CYS B 1 534 ? 29.625 -19.781 2.799 1 93.19 534 CYS B C 1
ATOM 10002 O O . CYS B 1 534 ? 30.094 -19.656 1.668 1 93.19 534 CYS B O 1
ATOM 10004 N N . MET B 1 535 ? 29.312 -20.953 3.287 1 91.94 535 MET B N 1
ATOM 10005 C CA . MET B 1 535 ? 29.516 -22.203 2.555 1 91.94 535 MET B CA 1
ATOM 10006 C C . MET B 1 535 ? 28.234 -23.031 2.504 1 91.94 535 MET B C 1
ATOM 10008 O O . MET B 1 535 ? 27.359 -22.859 3.35 1 91.94 535 MET B O 1
ATOM 10012 N N . PRO B 1 536 ? 28.203 -23.891 1.483 1 91.44 536 PRO B N 1
ATOM 10013 C CA . PRO B 1 536 ? 27.047 -24.766 1.435 1 91.44 536 PRO B CA 1
ATOM 10014 C C . PRO B 1 536 ? 26.984 -25.75 2.607 1 91.44 536 PRO B C 1
ATOM 10016 O O . PRO B 1 536 ? 28.031 -26.25 3.045 1 91.44 536 PRO B O 1
ATOM 10019 N N . TYR B 1 537 ? 25.875 -25.969 3.057 1 84.06 537 TYR B N 1
ATOM 10020 C CA . TYR B 1 537 ? 25.672 -26.797 4.246 1 84.06 537 TYR B CA 1
ATOM 10021 C C . TYR B 1 537 ? 26.156 -28.219 4.023 1 84.06 537 TYR B C 1
ATOM 10023 O O . TYR B 1 537 ? 26.703 -28.844 4.93 1 84.06 537 TYR B O 1
ATOM 10031 N N . ASN B 1 538 ? 25.953 -28.875 2.824 1 72.94 538 ASN B N 1
ATOM 10032 C CA . ASN B 1 538 ? 26.328 -30.25 2.557 1 72.94 538 ASN B CA 1
ATOM 10033 C C . ASN B 1 538 ? 27.844 -30.406 2.438 1 72.94 538 ASN B C 1
ATOM 10035 O O . ASN B 1 538 ? 28.375 -31.516 2.588 1 72.94 538 ASN B O 1
ATOM 10039 N N . GLN B 1 539 ? 28.609 -29.422 2.021 1 60.62 539 GLN B N 1
ATOM 10040 C CA . GLN B 1 539 ? 30.062 -29.516 1.82 1 60.62 539 GLN B CA 1
ATOM 10041 C C . GLN B 1 539 ? 30.812 -29.375 3.141 1 60.62 539 GLN B C 1
ATOM 10043 O O . GLN B 1 539 ? 32.031 -29.406 3.168 1 60.62 539 GLN B O 1
ATOM 10048 N N . GLY B 1 540 ? 30.172 -29.047 4.156 1 52.5 540 GLY B N 1
ATOM 10049 C CA . GLY B 1 540 ? 30.938 -28.875 5.375 1 52.5 540 GLY B CA 1
ATOM 10050 C C . GLY B 1 540 ? 31.688 -30.125 5.789 1 52.5 540 GLY B C 1
ATOM 10051 O O . GLY B 1 540 ? 31.078 -31.172 6.023 1 52.5 540 GLY B O 1
ATOM 10052 N N . SER B 1 541 ? 32.719 -30.344 5.215 1 49.09 541 SER B N 1
ATOM 10053 C CA . SER B 1 541 ? 33.656 -31.359 5.699 1 49.09 541 SER B CA 1
ATOM 10054 C C . SER B 1 541 ? 33.656 -31.391 7.223 1 49.09 541 SER B C 1
ATOM 10056 O O . SER B 1 541 ? 33.312 -30.422 7.883 1 49.09 541 SER B O 1
ATOM 10058 N N . SER B 1 542 ? 33.938 -32.656 7.781 1 49.62 542 SER B N 1
ATOM 10059 C CA . SER B 1 542 ? 34.156 -33.094 9.156 1 49.62 542 SER B CA 1
ATOM 10060 C C . SER B 1 542 ? 34.75 -31.984 10.008 1 49.62 542 SER B C 1
ATOM 10062 O O . SER B 1 542 ? 34.594 -31.984 11.234 1 49.62 542 SER B O 1
ATOM 10064 N N . HIS B 1 543 ? 35.594 -30.984 9.438 1 51 543 HIS B N 1
ATOM 10065 C CA . HIS B 1 543 ? 36.531 -30.266 10.305 1 51 543 HIS B CA 1
ATOM 10066 C C . HIS B 1 543 ? 36.031 -28.844 10.586 1 51 543 HIS B C 1
ATOM 10068 O O . HIS B 1 543 ? 36.531 -28.156 11.453 1 51 543 HIS B O 1
ATOM 10074 N N . HIS B 1 544 ? 34.969 -28.172 9.844 1 61.66 544 HIS B N 1
ATOM 10075 C CA . HIS B 1 544 ? 34.594 -26.797 10.164 1 61.66 544 HIS B CA 1
ATOM 10076 C C . HIS B 1 544 ? 33.125 -26.688 10.523 1 61.66 544 HIS B C 1
ATOM 10078 O O . HIS B 1 544 ? 32.25 -27.016 9.711 1 61.66 544 HIS B O 1
ATOM 10084 N N . ARG B 1 545 ? 32.875 -26.594 11.836 1 78.56 545 ARG B N 1
ATOM 10085 C CA . ARG B 1 545 ? 31.516 -26.406 12.344 1 78.56 545 ARG B CA 1
ATOM 10086 C C . ARG B 1 545 ? 30.844 -25.172 11.711 1 78.56 545 ARG B C 1
ATOM 10088 O O . ARG B 1 545 ? 31.344 -24.062 11.867 1 78.56 545 ARG B O 1
ATOM 10095 N N . LEU B 1 546 ? 29.859 -25.375 10.758 1 88.56 546 LEU B N 1
ATOM 10096 C CA . LEU B 1 546 ? 29.094 -24.297 10.148 1 88.56 546 LEU B CA 1
ATOM 10097 C C . LEU B 1 546 ? 27.953 -23.844 11.062 1 88.56 546 LEU B C 1
ATOM 10099 O O . LEU B 1 546 ? 27.297 -24.672 11.695 1 88.56 546 LEU B O 1
ATOM 10103 N N . ARG B 1 547 ? 27.922 -22.594 11.227 1 91.5 547 ARG B N 1
ATOM 10104 C CA . ARG B 1 547 ? 26.812 -22.016 11.969 1 91.5 547 ARG B CA 1
ATOM 10105 C C . ARG B 1 547 ? 25.609 -21.781 11.07 1 91.5 547 ARG B C 1
ATOM 10107 O O . ARG B 1 547 ? 25.719 -21.172 10 1 91.5 547 ARG B O 1
ATOM 10114 N N . THR B 1 548 ? 24.547 -22.312 11.492 1 91.56 548 THR B N 1
ATOM 10115 C CA . THR B 1 548 ? 23.328 -22.234 10.695 1 91.56 548 THR B CA 1
ATOM 10116 C C . THR B 1 548 ? 22.203 -21.609 11.508 1 91.56 548 THR B C 1
ATOM 10118 O O . THR B 1 548 ? 22.406 -21.172 12.641 1 91.56 548 THR B O 1
ATOM 10121 N N . PHE B 1 549 ? 21.031 -21.484 10.898 1 90.75 549 PHE B N 1
ATOM 10122 C CA . PHE B 1 549 ? 19.875 -20.875 11.555 1 90.75 549 PHE B CA 1
ATOM 10123 C C . PHE B 1 549 ? 19.5 -21.656 12.805 1 90.75 549 PHE B C 1
ATOM 10125 O O . PHE B 1 549 ? 18.891 -21.109 13.727 1 90.75 549 PHE B O 1
ATOM 10132 N N . LYS B 1 550 ? 19.938 -22.906 12.914 1 88 550 LYS B N 1
ATOM 10133 C CA . LYS B 1 550 ? 19.641 -23.75 14.062 1 88 550 LYS B CA 1
ATOM 10134 C C . LYS B 1 550 ? 20.359 -23.266 15.312 1 88 550 LYS B C 1
ATOM 10136 O O . LYS B 1 550 ? 19.938 -23.562 16.438 1 88 550 LYS B O 1
ATOM 10141 N N . ASP B 1 551 ? 21.359 -22.578 15.016 1 89.5 551 ASP B N 1
ATOM 10142 C CA . ASP B 1 551 ? 22.188 -22.141 16.125 1 89.5 551 ASP B CA 1
ATOM 10143 C C . ASP B 1 551 ? 21.719 -20.797 16.672 1 89.5 551 ASP B C 1
ATOM 10145 O O . ASP B 1 551 ? 22.219 -20.312 17.688 1 89.5 551 ASP B O 1
ATOM 10149 N N . VAL B 1 552 ? 20.797 -20.188 16.016 1 88.69 552 VAL B N 1
ATOM 10150 C CA . VAL B 1 552 ? 20.312 -18.875 16.438 1 88.69 552 VAL B CA 1
ATOM 10151 C C . VAL B 1 552 ? 19.266 -19.047 17.531 1 88.69 552 VAL B C 1
ATOM 10153 O O . VAL B 1 552 ? 18.188 -19.609 17.297 1 88.69 552 VAL B O 1
ATOM 10156 N N . PRO B 1 553 ? 19.578 -18.516 18.625 1 85.06 553 PRO B N 1
ATOM 10157 C CA . PRO B 1 553 ? 18.594 -18.609 19.703 1 85.06 553 PRO B CA 1
ATOM 10158 C C . PRO B 1 553 ? 17.344 -17.781 19.438 1 85.06 553 PRO B C 1
ATOM 10160 O O . PRO B 1 553 ? 17.453 -16.609 19.062 1 85.06 553 PRO B O 1
ATOM 10163 N N . ALA B 1 554 ? 16.203 -18.344 19.672 1 76.38 554 ALA B N 1
ATOM 10164 C CA . ALA B 1 554 ? 14.93 -17.672 19.391 1 76.38 554 ALA B CA 1
ATOM 10165 C C . ALA B 1 554 ? 14.578 -16.672 20.484 1 76.38 554 ALA B C 1
ATOM 10167 O O . ALA B 1 554 ? 13.805 -15.742 20.266 1 76.38 554 ALA B O 1
ATOM 10168 N N . ASN B 1 555 ? 15.188 -16.734 21.641 1 78.81 555 ASN B N 1
ATOM 10169 C CA . ASN B 1 555 ? 14.766 -15.945 22.797 1 78.81 555 ASN B CA 1
ATOM 10170 C C . ASN B 1 555 ? 15.609 -14.68 22.953 1 78.81 555 ASN B C 1
ATOM 10172 O O . ASN B 1 555 ? 15.469 -13.953 23.938 1 78.81 555 ASN B O 1
ATOM 10176 N N . MET B 1 556 ? 16.484 -14.492 22.047 1 83.69 556 MET B N 1
ATOM 10177 C CA . MET B 1 556 ? 17.328 -13.312 22.094 1 83.69 556 MET B CA 1
ATOM 10178 C C . MET B 1 556 ? 17.016 -12.367 20.938 1 83.69 556 MET B C 1
ATOM 10180 O O . MET B 1 556 ? 16.594 -12.805 19.875 1 83.69 556 MET B O 1
ATOM 10184 N N . PRO B 1 557 ? 17.219 -11.031 21.328 1 83.31 557 PRO B N 1
ATOM 10185 C CA . PRO B 1 557 ? 17.125 -10.133 20.172 1 83.31 557 PRO B CA 1
ATOM 10186 C C . PRO B 1 557 ? 18.062 -10.516 19.031 1 83.31 557 PRO B C 1
ATOM 10188 O O . PRO B 1 557 ? 19.172 -11.016 19.281 1 83.31 557 PRO B O 1
ATOM 10191 N N . PHE B 1 558 ? 17.672 -10.336 17.938 1 81.5 558 PHE B N 1
ATOM 10192 C CA . PHE B 1 558 ? 18.328 -10.852 16.75 1 81.5 558 PHE B CA 1
ATOM 10193 C C . PHE B 1 558 ? 19.812 -10.469 16.719 1 81.5 558 PHE B C 1
ATOM 10195 O O . PHE B 1 558 ? 20.672 -11.305 16.453 1 81.5 558 PHE B O 1
ATOM 10202 N N . LYS B 1 559 ? 20.094 -9.164 17 1 83.56 559 LYS B N 1
ATOM 10203 C CA . LYS B 1 559 ? 21.484 -8.688 16.969 1 83.56 559 LYS B CA 1
ATOM 10204 C C . LYS B 1 559 ? 22.344 -9.43 18 1 83.56 559 LYS B C 1
ATOM 10206 O O . LYS B 1 559 ? 23.469 -9.836 17.703 1 83.56 559 LYS B O 1
ATOM 10211 N N . GLU B 1 560 ? 21.844 -9.609 19.141 1 85.88 560 GLU B N 1
ATOM 10212 C CA . GLU B 1 560 ? 22.547 -10.328 20.203 1 85.88 560 GLU B CA 1
ATOM 10213 C C . GLU B 1 560 ? 22.672 -11.812 19.859 1 85.88 560 GLU B C 1
ATOM 10215 O O . GLU B 1 560 ? 23.703 -12.43 20.125 1 85.88 560 GLU B O 1
ATOM 10220 N N . ALA B 1 561 ? 21.594 -12.297 19.328 1 89.38 561 ALA B N 1
ATOM 10221 C CA . ALA B 1 561 ? 21.625 -13.703 18.922 1 89.38 561 ALA B CA 1
ATOM 10222 C C . ALA B 1 561 ? 22.703 -13.961 17.891 1 89.38 561 ALA B C 1
ATOM 10224 O O . ALA B 1 561 ? 23.422 -14.961 17.969 1 89.38 561 ALA B O 1
ATOM 10225 N N . MET B 1 562 ? 22.828 -13.062 16.969 1 88.56 562 MET B N 1
ATOM 10226 C CA . MET B 1 562 ? 23.828 -13.211 15.922 1 88.56 562 MET B CA 1
ATOM 10227 C C . MET B 1 562 ? 25.234 -13.117 16.484 1 88.56 562 MET B C 1
ATOM 10229 O O . MET B 1 562 ? 26.125 -13.859 16.078 1 88.56 562 MET B O 1
ATOM 10233 N N . ALA B 1 563 ? 25.422 -12.203 17.391 1 87.56 563 ALA B N 1
ATOM 10234 C CA . ALA B 1 563 ? 26.734 -12.078 18.031 1 87.56 563 ALA B CA 1
ATOM 10235 C C . ALA B 1 563 ? 27.109 -13.359 18.75 1 87.56 563 ALA B C 1
ATOM 10237 O O . ALA B 1 563 ? 28.266 -13.773 18.75 1 87.56 563 ALA B O 1
ATOM 10238 N N . HIS B 1 564 ? 26.172 -13.953 19.344 1 87.62 564 HIS B N 1
ATOM 10239 C CA . HIS B 1 564 ? 26.391 -15.203 20.062 1 87.62 564 HIS B CA 1
ATOM 10240 C C . HIS B 1 564 ? 26.75 -16.328 19.094 1 87.62 564 HIS B C 1
ATOM 10242 O O . HIS B 1 564 ? 27.625 -17.141 19.406 1 87.62 564 HIS B O 1
ATOM 10248 N N . VAL B 1 565 ? 26.047 -16.344 18.031 1 88.75 565 VAL B N 1
ATOM 10249 C CA . VAL B 1 565 ? 26.234 -17.422 17.062 1 88.75 565 VAL B CA 1
ATOM 10250 C C . VAL B 1 565 ? 27.609 -17.266 16.391 1 88.75 565 VAL B C 1
ATOM 10252 O O . VAL B 1 565 ? 28.328 -18.25 16.203 1 88.75 565 VAL B O 1
ATOM 10255 N N . ILE B 1 566 ? 27.953 -16.047 16.047 1 87.5 566 ILE B N 1
ATOM 10256 C CA . ILE B 1 566 ? 29.219 -15.781 15.367 1 87.5 566 ILE B CA 1
ATOM 10257 C C . ILE B 1 566 ? 30.375 -15.867 16.359 1 87.5 566 ILE B C 1
ATOM 10259 O O . ILE B 1 566 ? 31.516 -16.141 15.984 1 87.5 566 ILE B O 1
ATOM 10263 N N . GLU B 1 567 ? 30.172 -15.766 17.625 1 82.94 567 GLU B N 1
ATOM 10264 C CA . GLU B 1 567 ? 31.125 -15.875 18.703 1 82.94 567 GLU B CA 1
ATOM 10265 C C . GLU B 1 567 ? 32.219 -14.812 18.578 1 82.94 567 GLU B C 1
ATOM 10267 O O . GLU B 1 567 ? 33.375 -15.055 18.953 1 82.94 567 GLU B O 1
ATOM 10272 N N . GLU B 1 568 ? 31.984 -13.742 17.859 1 82.31 568 GLU B N 1
ATOM 10273 C CA . GLU B 1 568 ? 32.844 -12.586 17.672 1 82.31 568 GLU B CA 1
ATOM 10274 C C . GLU B 1 568 ? 32.062 -11.281 17.703 1 82.31 568 GLU B C 1
ATOM 10276 O O . GLU B 1 568 ? 30.844 -11.281 17.5 1 82.31 568 GLU B O 1
ATOM 10281 N N . PRO B 1 569 ? 32.844 -10.242 18.094 1 85.44 569 PRO B N 1
ATOM 10282 C CA . PRO B 1 569 ? 32.125 -8.961 17.984 1 85.44 569 PRO B CA 1
ATOM 10283 C C . PRO B 1 569 ? 31.672 -8.664 16.547 1 85.44 569 PRO B C 1
ATOM 10285 O O . PRO B 1 569 ? 32.344 -9.055 15.586 1 85.44 569 PRO B O 1
ATOM 10288 N N . LEU B 1 570 ? 30.578 -8.055 16.516 1 89.12 570 LEU B N 1
ATOM 10289 C CA . LEU B 1 570 ? 29.984 -7.793 15.211 1 89.12 570 LEU B CA 1
ATOM 10290 C C . LEU B 1 570 ? 30.766 -6.734 14.445 1 89.12 570 LEU B C 1
ATOM 10292 O O . LEU B 1 570 ? 30.609 -6.586 13.234 1 89.12 570 LEU B O 1
ATOM 10296 N N . TYR B 1 571 ? 31.5 -5.938 15.102 1 88.19 571 TYR B N 1
ATOM 10297 C CA . TYR B 1 571 ? 32.406 -5.023 14.422 1 88.19 571 TYR B CA 1
ATOM 10298 C C . TYR B 1 571 ? 33.75 -4.98 15.117 1 88.19 571 TYR B C 1
ATOM 10300 O O . TYR B 1 571 ? 33.875 -5.383 16.281 1 88.19 571 TYR B O 1
ATOM 10308 N N . GLU B 1 572 ? 34.812 -4.656 14.312 1 81.94 572 GLU B N 1
ATOM 10309 C CA . GLU B 1 572 ? 36.156 -4.535 14.867 1 81.94 572 GLU B CA 1
ATOM 10310 C C . GLU B 1 572 ? 36.688 -3.107 14.742 1 81.94 572 GLU B C 1
ATOM 10312 O O . GLU B 1 572 ? 36.344 -2.396 13.797 1 81.94 572 GLU B O 1
ATOM 10317 N N . SER B 1 573 ? 37.312 -2.75 15.805 1 87.94 573 SER B N 1
ATOM 10318 C CA . SER B 1 573 ? 38 -1.477 15.75 1 87.94 573 SER B CA 1
ATOM 10319 C C . SER B 1 573 ? 39.344 -1.62 15.047 1 87.94 573 SER B C 1
ATOM 10321 O O . SER B 1 573 ? 40.125 -2.521 15.359 1 87.94 573 SER B O 1
ATOM 10323 N N . ARG B 1 574 ? 39.594 -0.794 14.102 1 89.56 574 ARG B N 1
ATOM 10324 C CA . ARG B 1 574 ? 40.844 -0.899 13.336 1 89.56 574 ARG B CA 1
ATOM 10325 C C . ARG B 1 574 ? 41.625 0.417 13.352 1 89.56 574 ARG B C 1
ATOM 10327 O O . ARG B 1 574 ? 41 1.493 13.367 1 89.56 574 ARG B O 1
ATOM 10334 N N . THR B 1 575 ? 42.844 0.253 13.461 1 90.75 575 THR B N 1
ATOM 10335 C CA . THR B 1 575 ? 43.719 1.401 13.305 1 90.75 575 THR B CA 1
ATOM 10336 C C . THR B 1 575 ? 44.344 1.414 11.914 1 90.75 575 THR B C 1
ATOM 10338 O O . THR B 1 575 ? 44.938 0.418 11.484 1 90.75 575 THR B O 1
ATOM 10341 N N . VAL B 1 576 ? 44.125 2.461 11.297 1 91.62 576 VAL B N 1
ATOM 10342 C CA . VAL B 1 576 ? 44.656 2.547 9.938 1 91.62 576 VAL B CA 1
ATOM 10343 C C . VAL B 1 576 ? 45.688 3.686 9.844 1 91.62 576 VAL B C 1
ATOM 10345 O O . VAL B 1 576 ? 45.5 4.734 10.469 1 91.62 576 VAL B O 1
ATOM 10348 N N . ASN B 1 577 ? 46.75 3.428 9.125 1 86 577 ASN B N 1
ATOM 10349 C CA . ASN B 1 577 ? 47.75 4.43 8.828 1 86 577 ASN B CA 1
ATOM 10350 C C . ASN B 1 577 ? 47.688 4.875 7.367 1 86 577 ASN B C 1
ATOM 10352 O O . ASN B 1 577 ? 47.844 4.055 6.457 1 86 577 ASN B O 1
ATOM 10356 N N . VAL B 1 578 ? 47.406 6.102 7.25 1 85.56 578 VAL B N 1
ATOM 10357 C CA . VAL B 1 578 ? 47.219 6.605 5.895 1 85.56 578 VAL B CA 1
ATOM 10358 C C . VAL B 1 578 ? 48.188 7.75 5.625 1 85.56 578 VAL B C 1
ATOM 10360 O O . VAL B 1 578 ? 48.688 8.383 6.559 1 85.56 578 VAL B O 1
ATOM 10363 N N . SER B 1 579 ? 48.406 7.926 4.344 1 76.62 579 SER B N 1
ATOM 10364 C CA . SER B 1 579 ? 49.344 8.961 3.943 1 76.62 579 SER B CA 1
ATOM 10365 C C . SER B 1 579 ? 48.625 10.195 3.422 1 76.62 579 SER B C 1
ATOM 10367 O O . SER B 1 579 ? 47.562 10.086 2.805 1 76.62 579 SER B O 1
ATOM 10369 N N . VAL B 1 580 ? 49.281 11.281 3.545 1 76.12 580 VAL B N 1
ATOM 10370 C CA . VAL B 1 580 ? 48.719 12.555 3.104 1 76.12 580 VAL B CA 1
ATOM 10371 C C . VAL B 1 580 ? 48.594 12.562 1.581 1 76.12 580 VAL B C 1
ATOM 10373 O O . VAL B 1 580 ? 49.469 12.078 0.876 1 76.12 580 VAL B O 1
ATOM 10376 N N . GLY B 1 581 ? 47.531 13.078 1.146 1 67.38 581 GLY B N 1
ATOM 10377 C CA . GLY B 1 581 ? 47.312 13.266 -0.281 1 67.38 581 GLY B CA 1
ATOM 10378 C C . GLY B 1 581 ? 46.625 12.078 -0.94 1 67.38 581 GLY B C 1
ATOM 10379 O O . GLY B 1 581 ? 46.281 12.141 -2.115 1 67.38 581 GLY B O 1
ATOM 10380 N N . THR B 1 582 ? 46.5 11.016 -0.154 1 72.94 582 THR B N 1
ATOM 10381 C CA . THR B 1 582 ? 45.844 9.828 -0.703 1 72.94 582 THR B CA 1
ATOM 10382 C C . THR B 1 582 ? 44.375 9.758 -0.27 1 72.94 582 THR B C 1
ATOM 10384 O O . THR B 1 582 ? 43.875 10.68 0.365 1 72.94 582 THR B O 1
ATOM 10387 N N . SER B 1 583 ? 43.75 8.82 -0.847 1 79.56 583 SER B N 1
ATOM 10388 C CA . SER B 1 583 ? 42.375 8.523 -0.416 1 79.56 583 SER B CA 1
ATOM 10389 C C . SER B 1 583 ? 42.312 7.172 0.282 1 79.56 583 SER B C 1
ATOM 10391 O O . SER B 1 583 ? 43.125 6.285 0.022 1 79.56 583 SER B O 1
ATOM 10393 N N . PHE B 1 584 ? 41.469 7.113 1.205 1 83.75 584 PHE B N 1
ATOM 10394 C CA . PHE B 1 584 ? 41.344 5.863 1.941 1 83.75 584 PHE B CA 1
ATOM 10395 C C . PHE B 1 584 ? 39.875 5.59 2.258 1 83.75 584 PHE B C 1
ATOM 10397 O O . PHE B 1 584 ? 39.125 6.508 2.602 1 83.75 584 PHE B O 1
ATOM 10404 N N . ARG B 1 585 ? 39.562 4.359 2.119 1 88.06 585 ARG B N 1
ATOM 10405 C CA . ARG B 1 585 ? 38.188 3.949 2.396 1 88.06 585 ARG B CA 1
ATOM 10406 C C . ARG B 1 585 ? 38.094 3.299 3.773 1 88.06 585 ARG B C 1
ATOM 10408 O O . ARG B 1 585 ? 38.75 2.293 4.043 1 88.06 585 ARG B O 1
ATOM 10415 N N . LEU B 1 586 ? 37.312 3.943 4.566 1 90.88 586 LEU B N 1
ATOM 10416 C CA . LEU B 1 586 ? 36.938 3.303 5.82 1 90.88 586 LEU B CA 1
ATOM 10417 C C . LEU B 1 586 ? 35.75 2.385 5.617 1 90.88 586 LEU B C 1
ATOM 10419 O O . LEU B 1 586 ? 34.594 2.84 5.645 1 90.88 586 LEU B O 1
ATOM 10423 N N . ARG B 1 587 ? 35.969 1.179 5.609 1 88.06 587 ARG B N 1
ATOM 10424 C CA . ARG B 1 587 ? 34.938 0.2 5.273 1 88.06 587 ARG B CA 1
ATOM 10425 C C . ARG B 1 587 ? 34 -0.043 6.461 1 88.06 587 ARG B C 1
ATOM 10427 O O . ARG B 1 587 ? 34.438 -0.036 7.613 1 88.06 587 ARG B O 1
ATOM 10434 N N . LEU B 1 588 ? 32.781 -0.13 6.152 1 87.81 588 LEU B N 1
ATOM 10435 C CA . LEU B 1 588 ? 31.828 -0.593 7.16 1 87.81 588 LEU B CA 1
ATOM 10436 C C . LEU B 1 588 ? 31.922 -2.104 7.344 1 87.81 588 LEU B C 1
ATOM 10438 O O . LEU B 1 588 ? 31.297 -2.865 6.598 1 87.81 588 LEU B O 1
ATOM 10442 N N . SER B 1 589 ? 32.719 -2.559 8.195 1 81.81 589 SER B N 1
ATOM 10443 C CA . SER B 1 589 ? 32.938 -3.982 8.406 1 81.81 589 SER B CA 1
ATOM 10444 C C . SER B 1 589 ? 32.031 -4.551 9.484 1 81.81 589 SER B C 1
ATOM 10446 O O . SER B 1 589 ? 32.5 -5.031 10.516 1 81.81 589 SER B O 1
ATOM 10448 N N . TYR B 1 590 ? 30.797 -4.352 9.391 1 89.38 590 TYR B N 1
ATOM 10449 C CA . TYR B 1 590 ? 29.828 -4.957 10.281 1 89.38 590 TYR B CA 1
ATOM 10450 C C . TYR B 1 590 ? 29.391 -6.328 9.773 1 89.38 590 TYR B C 1
ATOM 10452 O O . TYR B 1 590 ? 29.109 -6.496 8.578 1 89.38 590 TYR B O 1
ATOM 10460 N N . LYS B 1 591 ? 29.359 -7.297 10.539 1 89.69 591 LYS B N 1
ATOM 10461 C CA . LYS B 1 591 ? 29.219 -8.68 10.102 1 89.69 591 LYS B CA 1
ATOM 10462 C C . LYS B 1 591 ? 27.781 -8.977 9.688 1 89.69 591 LYS B C 1
ATOM 10464 O O . LYS B 1 591 ? 27.516 -9.961 8.992 1 89.69 591 LYS B O 1
ATOM 10469 N N . ILE B 1 592 ? 26.812 -8.188 10.211 1 91 592 ILE B N 1
ATOM 10470 C CA . ILE B 1 592 ? 25.406 -8.359 9.828 1 91 592 ILE B CA 1
ATOM 10471 C C . ILE B 1 592 ? 24.906 -7.113 9.109 1 91 592 ILE B C 1
ATOM 10473 O O . ILE B 1 592 ? 25.594 -6.09 9.078 1 91 592 ILE B O 1
ATOM 10477 N N . CYS B 1 593 ? 23.812 -7.254 8.477 1 89.19 593 CYS B N 1
ATOM 10478 C CA . CYS B 1 593 ? 23.266 -6.129 7.723 1 89.19 593 CYS B CA 1
ATOM 10479 C C . CYS B 1 593 ? 22.875 -4.984 8.656 1 89.19 593 CYS B C 1
ATOM 10481 O O . CYS B 1 593 ? 22.344 -5.215 9.734 1 89.19 593 CYS B O 1
ATOM 10483 N N . VAL B 1 594 ? 23.219 -3.779 8.305 1 86.5 594 VAL B N 1
ATOM 10484 C CA . VAL B 1 594 ? 22.828 -2.582 9.039 1 86.5 594 VAL B CA 1
ATOM 10485 C C . VAL B 1 594 ? 21.594 -1.955 8.375 1 86.5 594 VAL B C 1
ATOM 10487 O O . VAL B 1 594 ? 21.656 -1.522 7.223 1 86.5 594 VAL B O 1
ATOM 10490 N N . GLU B 1 595 ? 20.547 -2.012 9.094 1 77.44 595 GLU B N 1
ATOM 10491 C CA . GLU B 1 595 ? 19.312 -1.474 8.547 1 77.44 595 GLU B CA 1
ATOM 10492 C C . GLU B 1 595 ? 19.297 0.051 8.609 1 77.44 595 GLU B C 1
ATOM 10494 O O . GLU B 1 595 ? 19.656 0.638 9.633 1 77.44 595 GLU B O 1
ATOM 10499 N N . GLY B 1 596 ? 18.953 0.69 7.531 1 72.5 596 GLY B N 1
ATOM 10500 C CA . GLY B 1 596 ? 18.766 2.133 7.551 1 72.5 596 GLY B CA 1
ATOM 10501 C C . GLY B 1 596 ? 20.047 2.904 7.254 1 72.5 596 GLY B C 1
ATOM 10502 O O . GLY B 1 596 ? 21.062 2.314 6.875 1 72.5 596 GLY B O 1
ATOM 10503 N N . PRO B 1 597 ? 19.984 4.223 7.422 1 73.56 597 PRO B N 1
ATOM 10504 C CA . PRO B 1 597 ? 21.141 5.074 7.141 1 73.56 597 PRO B CA 1
ATOM 10505 C C . PRO B 1 597 ? 22.203 5.012 8.234 1 73.56 597 PRO B C 1
ATOM 10507 O O . PRO B 1 597 ? 21.875 4.785 9.406 1 73.56 597 PRO B O 1
ATOM 10510 N N . VAL B 1 598 ? 23.438 5.059 7.824 1 87.69 598 VAL B N 1
ATOM 10511 C CA . VAL B 1 598 ? 24.578 5.047 8.742 1 87.69 598 VAL B CA 1
ATOM 10512 C C . VAL B 1 598 ? 25.172 6.449 8.828 1 87.69 598 VAL B C 1
ATOM 10514 O O . VAL B 1 598 ? 25.312 7.137 7.816 1 87.69 598 VAL B O 1
ATOM 10517 N N . LYS B 1 599 ? 25.422 6.859 10.078 1 87.38 599 LYS B N 1
ATOM 10518 C CA . LYS B 1 599 ? 26.078 8.141 10.32 1 87.38 599 LYS B CA 1
ATOM 10519 C C . LYS B 1 599 ? 27.516 7.941 10.805 1 87.38 599 LYS B C 1
ATOM 10521 O O . LYS B 1 599 ? 27.766 7.113 11.68 1 87.38 599 LYS B O 1
ATOM 10526 N N . TRP B 1 600 ? 28.406 8.562 10.164 1 92.75 600 TRP B N 1
ATOM 10527 C CA . TRP B 1 600 ? 29.797 8.508 10.594 1 92.75 600 TRP B CA 1
ATOM 10528 C C . TRP B 1 600 ? 30.141 9.703 11.477 1 92.75 600 TRP B C 1
ATOM 10530 O O . TRP B 1 600 ? 29.703 10.828 11.211 1 92.75 600 TRP B O 1
ATOM 10540 N N . LYS B 1 601 ? 30.844 9.445 12.516 1 94.31 601 LYS B N 1
ATOM 10541 C CA . LYS B 1 601 ? 31.312 10.477 13.445 1 94.31 601 LYS B CA 1
ATOM 10542 C C . LYS B 1 601 ? 32.844 10.5 13.516 1 94.31 601 LYS B C 1
ATOM 10544 O O . LYS B 1 601 ? 33.5 9.453 13.43 1 94.31 601 LYS B O 1
ATOM 10549 N N . LYS B 1 602 ? 33.312 11.672 13.539 1 94.69 602 LYS B N 1
ATOM 10550 C CA . LYS B 1 602 ? 34.719 11.883 13.852 1 94.69 602 LYS B CA 1
ATOM 10551 C C . LYS B 1 602 ? 34.906 12.539 15.219 1 94.69 602 LYS B C 1
ATOM 10553 O O . LYS B 1 602 ? 34.375 13.641 15.445 1 94.69 602 LYS B O 1
ATOM 10558 N N . ASN B 1 603 ? 35.562 11.977 16.016 1 93.56 603 ASN B N 1
ATOM 10559 C CA . ASN B 1 603 ? 35.75 12.5 17.375 1 93.56 603 ASN B CA 1
ATOM 10560 C C . ASN B 1 603 ? 34.406 12.93 17.984 1 93.56 603 ASN B C 1
ATOM 10562 O O . ASN B 1 603 ? 34.281 14.047 18.469 1 93.56 603 ASN B O 1
ATOM 10566 N N . GLU B 1 604 ? 33.406 12.164 17.766 1 88.62 604 GLU B N 1
ATOM 10567 C CA . GLU B 1 604 ? 32.094 12.281 18.375 1 88.62 604 GLU B CA 1
ATOM 10568 C C . GLU B 1 604 ? 31.234 13.344 17.688 1 88.62 604 GLU B C 1
ATOM 10570 O O . GLU B 1 604 ? 30.141 13.672 18.141 1 88.62 604 GLU B O 1
ATOM 10575 N N . THR B 1 605 ? 31.781 13.82 16.656 1 88.81 605 THR B N 1
ATOM 10576 C CA . THR B 1 605 ? 31.016 14.781 15.859 1 88.81 605 THR B CA 1
ATOM 10577 C C . THR B 1 605 ? 30.547 14.156 14.555 1 88.81 605 THR B C 1
ATOM 10579 O O . THR B 1 605 ? 31.344 13.516 13.852 1 88.81 605 THR B O 1
ATOM 10582 N N . VAL B 1 606 ? 29.344 14.344 14.266 1 87.5 606 VAL B N 1
ATOM 10583 C CA . VAL B 1 606 ? 28.75 13.758 13.062 1 87.5 606 VAL B CA 1
ATOM 10584 C C . VAL B 1 606 ? 29.375 14.414 11.82 1 87.5 606 VAL B C 1
ATOM 10586 O O . VAL B 1 606 ? 29.5 15.641 11.75 1 87.5 606 VAL B O 1
ATOM 10589 N N . LEU B 1 607 ? 29.797 13.555 10.891 1 87.88 607 LEU B N 1
ATOM 10590 C CA . LEU B 1 607 ? 30.406 14.031 9.656 1 87.88 607 LEU B CA 1
ATOM 10591 C C . LEU B 1 607 ? 29.359 14.344 8.602 1 87.88 607 LEU B C 1
ATOM 10593 O O . LEU B 1 607 ? 28.359 13.617 8.484 1 87.88 607 LEU B O 1
ATOM 10597 N N . CYS B 1 608 ? 29.469 15.375 7.926 1 76.25 608 CYS B N 1
ATOM 10598 C CA . CYS B 1 608 ? 28.625 15.695 6.77 1 76.25 608 CYS B CA 1
ATOM 10599 C C . CYS B 1 608 ? 29.328 15.32 5.469 1 76.25 608 CYS B C 1
ATOM 10601 O O . CYS B 1 608 ? 30.5 15.672 5.266 1 76.25 608 CYS B O 1
ATOM 10603 N N . PRO B 1 609 ? 28.594 14.57 4.703 1 75.44 609 PRO B N 1
ATOM 10604 C CA . PRO B 1 609 ? 29.203 14.195 3.43 1 75.44 609 PRO B CA 1
ATOM 10605 C C . PRO B 1 609 ? 29.594 15.414 2.586 1 75.44 609 PRO B C 1
ATOM 10607 O O . PRO B 1 609 ? 28.875 16.422 2.58 1 75.44 609 PRO B O 1
ATOM 10610 N N . GLY B 1 610 ? 30.719 15.453 2.021 1 74.12 610 GLY B N 1
ATOM 10611 C CA . GLY B 1 610 ? 31.266 16.5 1.174 1 74.12 610 GLY B CA 1
ATOM 10612 C C . GLY B 1 610 ? 32.375 16.016 0.28 1 74.12 610 GLY B C 1
ATOM 10613 O O . GLY B 1 610 ? 32.438 14.844 -0.098 1 74.12 610 GLY B O 1
ATOM 10614 N N . ASN B 1 611 ? 33.188 16.922 -0.058 1 72.62 611 ASN B N 1
ATOM 10615 C CA . ASN B 1 611 ? 34.281 16.609 -0.957 1 72.62 611 ASN B CA 1
ATOM 10616 C C . ASN B 1 611 ? 35.375 15.789 -0.255 1 72.62 611 ASN B C 1
ATOM 10618 O O . ASN B 1 611 ? 36.031 14.953 -0.882 1 72.62 611 ASN B O 1
ATOM 10622 N N . GLU B 1 612 ? 35.5 16.078 1.033 1 81.38 612 GLU B N 1
ATOM 10623 C CA . GLU B 1 612 ? 36.531 15.375 1.769 1 81.38 612 GLU B CA 1
ATOM 10624 C C . GLU B 1 612 ? 36.031 14.031 2.289 1 81.38 612 GLU B C 1
ATOM 10626 O O . GLU B 1 612 ? 36.812 13.094 2.447 1 81.38 612 GLU B O 1
ATOM 10631 N N . TYR B 1 613 ? 34.781 14.039 2.6 1 87.81 613 TYR B N 1
ATOM 10632 C CA . TYR B 1 613 ? 34.156 12.836 3.123 1 87.81 613 TYR B CA 1
ATOM 10633 C C . TYR B 1 613 ? 33.062 12.352 2.191 1 87.81 613 TYR B C 1
ATOM 10635 O O . TYR B 1 613 ? 32 12.984 2.088 1 87.81 613 TYR B O 1
ATOM 10643 N N . LEU B 1 614 ? 33.344 11.227 1.602 1 84.31 614 LEU B N 1
ATOM 10644 C CA . LEU B 1 614 ? 32.375 10.688 0.68 1 84.31 614 LEU B CA 1
ATOM 10645 C C . LEU B 1 614 ? 31.766 9.383 1.22 1 84.31 614 LEU B C 1
ATOM 10647 O O . LEU B 1 614 ? 32.5 8.531 1.732 1 84.31 614 LEU B O 1
ATOM 10651 N N . MET B 1 615 ? 30.516 9.359 1.088 1 85.75 615 MET B N 1
ATOM 10652 C CA . MET B 1 615 ? 29.844 8.125 1.505 1 85.75 615 MET B CA 1
ATOM 10653 C C . MET B 1 615 ? 29.672 7.176 0.323 1 85.75 615 MET B C 1
ATOM 10655 O O . MET B 1 615 ? 29.156 7.578 -0.727 1 85.75 615 MET B O 1
ATOM 10659 N N . ALA B 1 616 ? 30.047 5.949 0.592 1 81.94 616 ALA B N 1
ATOM 10660 C CA . ALA B 1 616 ? 29.875 4.926 -0.435 1 81.94 616 ALA B CA 1
ATOM 10661 C C . ALA B 1 616 ? 28.484 4.289 -0.338 1 81.94 616 ALA B C 1
ATOM 10663 O O . ALA B 1 616 ? 27.781 4.469 0.659 1 81.94 616 ALA B O 1
ATOM 10664 N N . GLN B 1 617 ? 28.094 3.568 -1.371 1 76.44 617 GLN B N 1
ATOM 10665 C CA . GLN B 1 617 ? 26.812 2.889 -1.394 1 76.44 617 GLN B CA 1
ATOM 10666 C C . GLN B 1 617 ? 26.719 1.826 -0.302 1 76.44 617 GLN B C 1
ATOM 10668 O O . GLN B 1 617 ? 25.641 1.542 0.216 1 76.44 617 GLN B O 1
ATOM 10673 N N . ASP B 1 618 ? 27.875 1.306 0.003 1 76.88 618 ASP B N 1
ATOM 10674 C CA . ASP B 1 618 ? 27.891 0.299 1.061 1 76.88 618 ASP B CA 1
ATOM 10675 C C . ASP B 1 618 ? 28 0.95 2.436 1 76.88 618 ASP B C 1
ATOM 10677 O O . ASP B 1 618 ? 28.297 0.275 3.424 1 76.88 618 ASP B O 1
ATOM 10681 N N . ASN B 1 619 ? 27.891 2.25 2.523 1 83.62 619 ASN B N 1
ATOM 10682 C CA . ASN B 1 619 ? 27.891 3.041 3.75 1 83.62 619 ASN B CA 1
ATOM 10683 C C . ASN B 1 619 ? 29.297 3.219 4.312 1 83.62 619 ASN B C 1
ATOM 10685 O O . ASN B 1 619 ? 29.453 3.615 5.469 1 83.62 619 ASN B O 1
ATOM 10689 N N . SER B 1 620 ? 30.25 2.889 3.465 1 87.25 620 SER B N 1
ATOM 10690 C CA . SER B 1 620 ? 31.625 3.184 3.863 1 87.25 620 SER B CA 1
ATOM 10691 C C . SER B 1 620 ? 31.938 4.664 3.691 1 87.25 620 SER B C 1
ATOM 10693 O O . SER B 1 620 ? 31.25 5.371 2.953 1 87.25 620 SER B O 1
ATOM 10695 N N . LEU B 1 621 ? 32.875 5.023 4.418 1 90.62 621 LEU B N 1
ATOM 10696 C CA . LEU B 1 621 ? 33.312 6.41 4.324 1 90.62 621 LEU B CA 1
ATOM 10697 C C . LEU B 1 621 ? 34.656 6.512 3.578 1 90.62 621 LEU B C 1
ATOM 10699 O O . LEU B 1 621 ? 35.594 5.793 3.895 1 90.62 621 LEU B O 1
ATOM 10703 N N . ILE B 1 622 ? 34.656 7.328 2.623 1 87.06 622 ILE B N 1
ATOM 10704 C CA . ILE B 1 622 ? 35.875 7.52 1.849 1 87.06 622 ILE B CA 1
ATOM 10705 C C . ILE B 1 622 ? 36.5 8.875 2.191 1 87.06 622 ILE B C 1
ATOM 10707 O O . ILE B 1 622 ? 35.875 9.914 2.033 1 87.06 622 ILE B O 1
ATOM 10711 N N . LEU B 1 623 ? 37.688 8.797 2.686 1 88.56 623 LEU B N 1
ATOM 10712 C CA . LEU B 1 623 ? 38.469 10 2.908 1 88.56 623 LEU B CA 1
ATOM 10713 C C . LEU B 1 623 ? 39.25 10.391 1.647 1 88.56 623 LEU B C 1
ATOM 10715 O O . LEU B 1 623 ? 40 9.586 1.108 1 88.56 623 LEU B O 1
ATOM 10719 N N . GLN B 1 624 ? 38.875 11.508 1.273 1 82 624 GLN B N 1
ATOM 10720 C CA . GLN B 1 624 ? 39.531 11.984 0.077 1 82 624 GLN B CA 1
ATOM 10721 C C . GLN B 1 624 ? 40.594 13.039 0.426 1 82 624 GLN B C 1
ATOM 10723 O O . GLN B 1 624 ? 40.406 13.82 1.359 1 82 624 GLN B O 1
ATOM 10728 N N . ASN B 1 625 ? 41.625 13.109 -0.394 1 77.38 625 ASN B N 1
ATOM 10729 C CA . ASN B 1 625 ? 42.688 14.094 -0.209 1 77.38 625 ASN B CA 1
ATOM 10730 C C . ASN B 1 625 ? 43.062 14.227 1.261 1 77.38 625 ASN B C 1
ATOM 10732 O O . ASN B 1 625 ? 43 15.32 1.826 1 77.38 625 ASN B O 1
ATOM 10736 N N . ILE B 1 626 ? 43.594 13.211 1.723 1 86.12 626 ILE B N 1
ATOM 10737 C CA . ILE B 1 626 ? 43.844 13.078 3.154 1 86.12 626 ILE B CA 1
ATOM 10738 C C . ILE B 1 626 ? 44.875 14.117 3.602 1 86.12 626 ILE B C 1
ATOM 10740 O O . ILE B 1 626 ? 45.875 14.344 2.924 1 86.12 626 ILE B O 1
ATOM 10744 N N . HIS B 1 627 ? 44.562 14.852 4.664 1 84.19 627 HIS B N 1
ATOM 10745 C CA . HIS B 1 627 ? 45.438 15.789 5.336 1 84.19 627 HIS B CA 1
ATOM 10746 C C . HIS B 1 627 ? 45.438 15.57 6.844 1 84.19 627 HIS B C 1
ATOM 10748 O O . HIS B 1 627 ? 44.75 14.664 7.344 1 84.19 627 HIS B O 1
ATOM 10754 N N . ILE B 1 628 ? 46.188 16.344 7.539 1 85.75 628 ILE B N 1
ATOM 10755 C CA . ILE B 1 628 ? 46.406 16.125 8.961 1 85.75 628 ILE B CA 1
ATOM 10756 C C . ILE B 1 628 ? 45.094 16.219 9.711 1 85.75 628 ILE B C 1
ATOM 10758 O O . ILE B 1 628 ? 44.875 15.539 10.727 1 85.75 628 ILE B O 1
ATOM 10762 N N . GLY B 1 629 ? 44.219 16.953 9.148 1 88.5 629 GLY B N 1
ATOM 10763 C CA . GLY B 1 629 ? 42.906 17.141 9.781 1 88.5 629 GLY B CA 1
ATOM 10764 C C . GLY B 1 629 ? 42.062 15.883 9.805 1 88.5 629 GLY B C 1
ATOM 10765 O O . GLY B 1 629 ? 41.094 15.781 10.57 1 88.5 629 GLY B O 1
ATOM 10766 N N . HIS B 1 630 ? 42.438 14.938 9.07 1 92.69 630 HIS B N 1
ATOM 10767 C CA . HIS B 1 630 ? 41.656 13.703 8.977 1 92.69 630 HIS B CA 1
ATOM 10768 C C . HIS B 1 630 ? 42.062 12.727 10.078 1 92.69 630 HIS B C 1
ATOM 10770 O O . HIS B 1 630 ? 41.438 11.68 10.234 1 92.69 630 HIS B O 1
ATOM 10776 N N . GLN B 1 631 ? 43.031 13.055 10.82 1 93.12 631 GLN B N 1
ATOM 10777 C CA . GLN B 1 631 ? 43.438 12.18 11.922 1 93.12 631 GLN B CA 1
ATOM 10778 C C . GLN B 1 631 ? 42.375 12.188 13.031 1 93.12 631 GLN B C 1
ATOM 10780 O O . GLN B 1 631 ? 41.812 13.234 13.336 1 93.12 631 GLN B O 1
ATOM 10785 N N . GLY B 1 632 ? 42.156 11.023 13.531 1 94 632 GLY B N 1
ATOM 10786 C CA . GLY B 1 632 ? 41.219 10.961 14.633 1 94 632 GLY B CA 1
ATOM 10787 C C . GLY B 1 632 ? 40.5 9.633 14.719 1 94 632 GLY B C 1
ATOM 10788 O O . GLY B 1 632 ? 40.938 8.641 14.133 1 94 632 GLY B O 1
ATOM 10789 N N . HIS B 1 633 ? 39.531 9.734 15.594 1 95.44 633 HIS B N 1
ATOM 10790 C CA . HIS B 1 633 ? 38.688 8.562 15.828 1 95.44 633 HIS B CA 1
ATOM 10791 C C . HIS B 1 633 ? 37.375 8.633 15.031 1 95.44 633 HIS B C 1
ATOM 10793 O O . HIS B 1 633 ? 36.625 9.586 15.18 1 95.44 633 HIS B O 1
ATOM 10799 N N . TYR B 1 634 ? 37.25 7.637 14.18 1 95.75 634 TYR B N 1
ATOM 10800 C CA . TYR B 1 634 ? 36.031 7.574 13.352 1 95.75 634 TYR B CA 1
ATOM 10801 C C . TYR B 1 634 ? 35.125 6.453 13.828 1 95.75 634 TYR B C 1
ATOM 10803 O O . TYR B 1 634 ? 35.562 5.352 14.133 1 95.75 634 TYR B O 1
ATOM 10811 N N . GLN B 1 635 ? 33.875 6.816 13.938 1 95.19 635 GLN B N 1
ATOM 10812 C CA . GLN B 1 635 ? 32.875 5.832 14.328 1 95.19 635 GLN B CA 1
ATOM 10813 C C . GLN B 1 635 ? 31.641 5.91 13.422 1 95.19 635 GLN B C 1
ATOM 10815 O O . GLN B 1 635 ? 31.188 7.004 13.07 1 95.19 635 GLN B O 1
ATOM 10820 N N . ALA B 1 636 ? 31.141 4.742 12.992 1 94.31 636 ALA B N 1
ATOM 10821 C CA . ALA B 1 636 ? 29.891 4.652 12.258 1 94.31 636 ALA B CA 1
ATOM 10822 C C . ALA B 1 636 ? 28.75 4.16 13.156 1 94.31 636 ALA B C 1
ATOM 10824 O O . ALA B 1 636 ? 28.938 3.215 13.93 1 94.31 636 ALA B O 1
ATOM 10825 N N . GLU B 1 637 ? 27.625 4.82 13.086 1 92.44 637 GLU B N 1
ATOM 10826 C CA . GLU B 1 637 ? 26.469 4.461 13.898 1 92.44 637 GLU B CA 1
ATOM 10827 C C . GLU B 1 637 ? 25.25 4.203 13.023 1 92.44 637 GLU B C 1
ATOM 10829 O O . GLU B 1 637 ? 25.062 4.855 12 1 92.44 637 GLU B O 1
ATOM 10834 N N . ASP B 1 638 ? 24.469 3.236 13.539 1 88.38 638 ASP B N 1
ATOM 10835 C CA . ASP B 1 638 ? 23.234 2.953 12.82 1 88.38 638 ASP B CA 1
ATOM 10836 C C . ASP B 1 638 ? 22.109 3.895 13.258 1 88.38 638 ASP B C 1
ATOM 10838 O O . ASP B 1 638 ? 22.359 4.871 13.969 1 88.38 638 ASP B O 1
ATOM 10842 N N . ARG B 1 639 ? 20.906 3.668 12.773 1 78.38 639 ARG B N 1
ATOM 10843 C CA . ARG B 1 639 ? 19.766 4.543 13.016 1 78.38 639 ARG B CA 1
ATOM 10844 C C . ARG B 1 639 ? 19.422 4.586 14.5 1 78.38 639 ARG B C 1
ATOM 10846 O O . ARG B 1 639 ? 18.797 5.531 14.969 1 78.38 639 ARG B O 1
ATOM 10853 N N . HIS B 1 640 ? 19.859 3.553 15.281 1 79.19 640 HIS B N 1
ATOM 10854 C CA . HIS B 1 640 ? 19.609 3.504 16.719 1 79.19 640 HIS B CA 1
ATOM 10855 C C . HIS B 1 640 ? 20.812 3.971 17.516 1 79.19 640 HIS B C 1
ATOM 10857 O O . HIS B 1 640 ? 20.906 3.719 18.719 1 79.19 640 HIS B O 1
ATOM 10863 N N . ASN B 1 641 ? 21.781 4.473 16.781 1 82.69 641 ASN B N 1
ATOM 10864 C CA . ASN B 1 641 ? 22.984 5.035 17.375 1 82.69 641 ASN B CA 1
ATOM 10865 C C . ASN B 1 641 ? 23.891 3.947 17.953 1 82.69 641 ASN B C 1
ATOM 10867 O O . ASN B 1 641 ? 24.609 4.184 18.922 1 82.69 641 ASN B O 1
ATOM 10871 N N . ALA B 1 642 ? 23.688 2.822 17.469 1 88.19 642 ALA B N 1
ATOM 10872 C CA . ALA B 1 642 ? 24.609 1.752 17.828 1 88.19 642 ALA B CA 1
ATOM 10873 C C . ALA B 1 642 ? 25.844 1.763 16.938 1 88.19 642 ALA B C 1
ATOM 10875 O O . ALA B 1 642 ? 25.734 1.984 15.719 1 88.19 642 ALA B O 1
ATOM 10876 N N . VAL B 1 643 ? 27 1.56 17.531 1 91.56 643 VAL B N 1
ATOM 10877 C CA . VAL B 1 643 ? 28.234 1.586 16.781 1 91.56 643 VAL B CA 1
ATOM 10878 C C . VAL B 1 643 ? 28.344 0.336 15.906 1 91.56 643 VAL B C 1
ATOM 10880 O O . VAL B 1 643 ? 28.156 -0.783 16.391 1 91.56 643 VAL B O 1
ATOM 10883 N N . VAL B 1 644 ? 28.656 0.564 14.672 1 92.56 644 VAL B N 1
ATOM 10884 C CA . VAL B 1 644 ? 28.703 -0.572 13.758 1 92.56 644 VAL B CA 1
ATOM 10885 C C . VAL B 1 644 ? 30.094 -0.675 13.141 1 92.56 644 VAL B C 1
ATOM 10887 O O . VAL B 1 644 ? 30.438 -1.68 12.508 1 92.56 644 VAL B O 1
ATOM 10890 N N . SER B 1 645 ? 30.875 0.324 13.281 1 92.94 645 SER B N 1
ATOM 10891 C CA . SER B 1 645 ? 32.281 0.315 12.867 1 92.94 645 SER B CA 1
ATOM 10892 C C . SER B 1 645 ? 33.062 1.397 13.586 1 92.94 645 SER B C 1
ATOM 10894 O O . SER B 1 645 ? 32.5 2.406 14.023 1 92.94 645 SER B O 1
ATOM 10896 N N . GLN B 1 646 ? 34.375 1.1 13.734 1 94.19 646 GLN B N 1
ATOM 10897 C CA . GLN B 1 646 ? 35.25 2.043 14.43 1 94.19 646 GLN B CA 1
ATOM 10898 C C . GLN B 1 646 ? 36.656 2.012 13.859 1 94.19 646 GLN B C 1
ATOM 10900 O O . GLN B 1 646 ? 37.188 0.942 13.539 1 94.19 646 GLN B O 1
ATOM 10905 N N . TYR B 1 647 ? 37.188 3.199 13.672 1 95 647 TYR B N 1
ATOM 10906 C CA . TYR B 1 647 ? 38.531 3.314 13.141 1 95 647 TYR B CA 1
ATOM 10907 C C . TYR B 1 647 ? 39.312 4.387 13.883 1 95 647 TYR B C 1
ATOM 10909 O O . TYR B 1 647 ? 38.75 5.395 14.32 1 95 647 TYR B O 1
ATOM 10917 N N . ILE B 1 648 ? 40.562 4.137 14.055 1 95 648 ILE B N 1
ATOM 10918 C CA . ILE B 1 648 ? 41.531 5.164 14.422 1 95 648 ILE B CA 1
ATOM 10919 C C . ILE B 1 648 ? 42.438 5.461 13.234 1 95 648 ILE B C 1
ATOM 10921 O O . ILE B 1 648 ? 43.156 4.582 12.773 1 95 648 ILE B O 1
ATOM 10925 N N . VAL B 1 649 ? 42.312 6.625 12.758 1 95.12 649 VAL B N 1
ATOM 10926 C CA . VAL B 1 649 ? 43.094 7.008 11.586 1 95.12 649 VAL B CA 1
ATOM 10927 C C . VAL B 1 649 ? 44.312 7.805 12.016 1 95.12 649 VAL B C 1
ATOM 10929 O O . VAL B 1 649 ? 44.188 8.875 12.625 1 95.12 649 VAL B O 1
ATOM 10932 N N . ASN B 1 650 ? 45.469 7.281 11.68 1 91.56 650 ASN B N 1
ATOM 10933 C CA . ASN B 1 650 ? 46.75 7.945 11.922 1 91.56 650 ASN B CA 1
ATOM 10934 C C . ASN B 1 650 ? 47.375 8.414 10.617 1 91.56 650 ASN B C 1
ATOM 10936 O O . ASN B 1 650 ? 47.375 7.684 9.625 1 91.56 650 ASN B O 1
ATOM 10940 N N . ILE B 1 651 ? 47.75 9.672 10.641 1 87.56 651 ILE B N 1
ATOM 10941 C CA . ILE B 1 651 ? 48.375 10.227 9.438 1 87.56 651 ILE B CA 1
ATOM 10942 C C . ILE B 1 651 ? 49.875 10.203 9.586 1 87.56 651 ILE B C 1
ATOM 10944 O O . ILE B 1 651 ? 50.406 10.688 10.586 1 87.56 651 ILE B O 1
ATOM 10948 N N . ARG B 1 652 ? 50.562 9.594 8.797 1 68.81 652 ARG B N 1
ATOM 10949 C CA . ARG B 1 652 ? 52.031 9.555 8.789 1 68.81 652 ARG B CA 1
ATOM 10950 C C . ARG B 1 652 ? 52.625 10.773 8.086 1 68.81 652 ARG B C 1
ATOM 10952 O O . ARG B 1 652 ? 52.281 11.047 6.93 1 68.81 652 ARG B O 1
ATOM 10959 N N . LYS B 1 653 ? 53.25 11.781 8.773 1 56.69 653 LYS B N 1
ATOM 10960 C CA . LYS B 1 653 ? 53.812 13.031 8.273 1 56.69 653 LYS B CA 1
ATOM 10961 C C . LYS B 1 653 ? 55.062 12.766 7.426 1 56.69 653 LYS B C 1
ATOM 10963 O O . LYS B 1 653 ? 55.344 13.531 6.504 1 56.69 653 LYS B O 1
ATOM 10968 N N . GLY B 1 654 ? 56.219 12.172 7.938 1 49.66 654 GLY B N 1
ATOM 10969 C CA . GLY B 1 654 ? 57.625 12.359 7.621 1 49.66 654 GLY B CA 1
ATOM 10970 C C . GLY B 1 654 ? 58 11.773 6.281 1 49.66 654 GLY B C 1
ATOM 10971 O O . GLY B 1 654 ? 57.312 10.891 5.762 1 49.66 654 GLY B O 1
ATOM 10972 N N . LYS B 1 655 ? 58.938 12.453 5.453 1 46.44 655 LYS B N 1
ATOM 10973 C CA . LYS B 1 655 ? 59.656 11.992 4.262 1 46.44 655 LYS B CA 1
ATOM 10974 C C . LYS B 1 655 ? 60.062 10.523 4.398 1 46.44 655 LYS B C 1
ATOM 10976 O O . LYS B 1 655 ? 59.969 9.75 3.445 1 46.44 655 LYS B O 1
ATOM 10981 N N . GLU B 1 656 ? 60.656 10.211 5.488 1 46 656 GLU B N 1
ATOM 10982 C CA . GLU B 1 656 ? 61.25 8.898 5.742 1 46 656 GLU B CA 1
ATOM 10983 C C . GLU B 1 656 ? 60.188 7.828 5.895 1 46 656 GLU B C 1
ATOM 10985 O O . GLU B 1 656 ? 60.344 6.707 5.41 1 46 656 GLU B O 1
ATOM 10990 N N . ASP B 1 657 ? 59.156 8.109 6.566 1 46.16 657 ASP B N 1
ATOM 10991 C CA . ASP B 1 657 ? 58.125 7.102 6.789 1 46.16 657 ASP B CA 1
ATOM 10992 C C . ASP B 1 657 ? 57.281 6.891 5.527 1 46.16 657 ASP B C 1
ATOM 10994 O O . ASP B 1 657 ? 56.875 5.77 5.227 1 46.16 657 ASP B O 1
ATOM 10998 N N . ILE B 1 658 ? 56.969 7.891 4.84 1 45.47 658 ILE B N 1
ATOM 10999 C CA . ILE B 1 658 ? 56.344 7.785 3.521 1 45.47 658 ILE B CA 1
ATOM 11000 C C . ILE B 1 658 ? 57.25 6.98 2.59 1 45.47 658 ILE B C 1
ATOM 11002 O O . ILE B 1 658 ? 56.781 6.148 1.817 1 45.47 658 ILE B O 1
ATOM 11006 N N . GLU B 1 659 ? 58.594 7.254 2.607 1 44.41 659 GLU B N 1
ATOM 11007 C CA . GLU B 1 659 ? 59.562 6.461 1.841 1 44.41 659 GLU B CA 1
ATOM 11008 C C . GLU B 1 659 ? 59.5 4.992 2.24 1 44.41 659 GLU B C 1
ATOM 11010 O O . GLU B 1 659 ? 59.562 4.109 1.382 1 44.41 659 GLU B O 1
ATOM 11015 N N . LYS B 1 660 ? 59.344 4.727 3.455 1 45.34 660 LYS B N 1
ATOM 11016 C CA . LYS B 1 660 ? 59.281 3.338 3.902 1 45.34 660 LYS B CA 1
ATOM 11017 C C . LYS B 1 660 ? 57.938 2.697 3.506 1 45.34 660 LYS B C 1
ATOM 11019 O O . LYS B 1 660 ? 57.906 1.539 3.086 1 45.34 660 LYS B O 1
ATOM 11024 N N . ASP B 1 661 ? 57 3.268 3.732 1 43.5 661 ASP B N 1
ATOM 11025 C CA . ASP B 1 661 ? 55.688 2.727 3.354 1 43.5 661 ASP B CA 1
ATOM 11026 C C . ASP B 1 661 ? 55.594 2.557 1.839 1 43.5 661 ASP B C 1
ATOM 11028 O O . ASP B 1 661 ? 55.062 1.555 1.357 1 43.5 661 ASP B O 1
ATOM 11032 N N . TRP B 1 662 ? 56.156 3.557 1.139 1 41.47 662 TRP B N 1
ATOM 11033 C CA . TRP B 1 662 ? 56.312 3.355 -0.298 1 41.47 662 TRP B CA 1
ATOM 11034 C C . TRP B 1 662 ? 57.156 2.129 -0.587 1 41.47 662 TRP B C 1
ATOM 11036 O O . TRP B 1 662 ? 56.844 1.33 -1.468 1 41.47 662 TRP B O 1
ATOM 11046 N N . MET B 1 663 ? 58.188 2 0.131 1 43.94 663 MET B N 1
ATOM 11047 C CA . MET B 1 663 ? 59.031 0.821 -0.061 1 43.94 663 MET B CA 1
ATOM 11048 C C . MET B 1 663 ? 58.281 -0.452 0.302 1 43.94 663 MET B C 1
ATOM 11050 O O . MET B 1 663 ? 58.375 -1.46 -0.4 1 43.94 663 MET B O 1
ATOM 11054 N N . LEU B 1 664 ? 57.469 -0.432 1.308 1 44.66 664 LEU B N 1
ATOM 11055 C CA . LEU B 1 664 ? 56.688 -1.61 1.7 1 44.66 664 LEU B CA 1
ATOM 11056 C C . LEU B 1 664 ? 55.562 -1.867 0.723 1 44.66 664 LEU B C 1
ATOM 11058 O O . LEU B 1 664 ? 55.312 -3.012 0.339 1 44.66 664 LEU B O 1
ATOM 11062 N N . LYS B 1 665 ? 54.906 -0.907 0.358 1 43.06 665 LYS B N 1
ATOM 11063 C CA . LYS B 1 665 ? 53.875 -1.085 -0.658 1 43.06 665 LYS B CA 1
ATOM 11064 C C . LYS B 1 665 ? 54.5 -1.422 -2.014 1 43.06 665 LYS B C 1
ATOM 11066 O O . LYS B 1 665 ? 53.969 -2.254 -2.752 1 43.06 665 LYS B O 1
ATOM 11071 N N . PHE B 1 666 ? 55.688 -0.877 -2.314 1 43.56 666 PHE B N 1
ATOM 11072 C CA . PHE B 1 666 ? 56.5 -1.331 -3.449 1 43.56 666 PHE B CA 1
ATOM 11073 C C . PHE B 1 666 ? 56.906 -2.789 -3.275 1 43.56 666 PHE B C 1
ATOM 11075 O O . PHE B 1 666 ? 56.781 -3.584 -4.215 1 43.56 666 PHE B O 1
ATOM 11082 N N . GLN B 1 667 ? 57.219 -3.16 -2.139 1 43.94 667 GLN B N 1
ATOM 11083 C CA . GLN B 1 667 ? 57.562 -4.555 -1.882 1 43.94 667 GLN B CA 1
ATOM 11084 C C . GLN B 1 667 ? 56.312 -5.445 -1.973 1 43.94 667 GLN B C 1
ATOM 11086 O O . GLN B 1 667 ? 56.375 -6.539 -2.543 1 43.94 667 GLN B O 1
ATOM 11091 N N . GLU B 1 668 ? 55.219 -5.055 -1.465 1 44.62 668 GLU B N 1
ATOM 11092 C CA . GLU B 1 668 ? 54 -5.824 -1.601 1 44.62 668 GLU B CA 1
ATOM 11093 C C . GLU B 1 668 ? 53.562 -5.895 -3.059 1 44.62 668 GLU B C 1
ATOM 11095 O O . GLU B 1 668 ? 53.125 -6.953 -3.533 1 44.62 668 GLU B O 1
ATOM 11100 N N . TRP B 1 669 ? 53.75 -4.844 -3.777 1 40.72 669 TRP B N 1
ATOM 11101 C CA . TRP B 1 669 ? 53.531 -4.887 -5.223 1 40.72 669 TRP B CA 1
ATOM 11102 C C . TRP B 1 669 ? 54.594 -5.77 -5.895 1 40.72 669 TRP B C 1
ATOM 11104 O O . TRP B 1 669 ? 54.25 -6.559 -6.785 1 40.72 669 TRP B O 1
ATOM 11114 N N . CYS B 1 670 ? 55.781 -5.59 -5.508 1 42.88 670 CYS B N 1
ATOM 11115 C CA . CYS B 1 670 ? 56.781 -6.504 -6.027 1 42.88 670 CYS B CA 1
ATOM 11116 C C . CYS B 1 670 ? 56.438 -7.949 -5.691 1 42.88 670 CYS B C 1
ATOM 11118 O O . CYS B 1 670 ? 56.562 -8.836 -6.539 1 42.88 670 CYS B O 1
ATOM 11120 N N . ASP B 1 671 ? 55.906 -8.133 -4.535 1 46 671 ASP B N 1
ATOM 11121 C CA . ASP B 1 671 ? 55.531 -9.5 -4.195 1 46 671 ASP B CA 1
ATOM 11122 C C . ASP B 1 671 ? 54.312 -9.953 -4.988 1 46 671 ASP B C 1
ATOM 11124 O O . ASP B 1 671 ? 54.281 -11.078 -5.492 1 46 671 ASP B O 1
ATOM 11128 N N . LEU B 1 672 ? 53.406 -9.148 -5.152 1 41.94 672 LEU B N 1
ATOM 11129 C CA . LEU B 1 672 ? 52.281 -9.492 -5.973 1 41.94 672 LEU B CA 1
ATOM 11130 C C . LEU B 1 672 ? 52.656 -9.617 -7.441 1 41.94 672 LEU B C 1
ATOM 11132 O O . LEU B 1 672 ? 52.219 -10.531 -8.133 1 41.94 672 LEU B O 1
ATOM 11136 N N . PHE B 1 673 ? 53.531 -8.82 -7.898 1 41.62 673 PHE B N 1
ATOM 11137 C CA . PHE B 1 673 ? 54.125 -9 -9.219 1 41.62 673 PHE B CA 1
ATOM 11138 C C . PHE B 1 673 ? 54.906 -10.305 -9.297 1 41.62 673 PHE B C 1
ATOM 11140 O O . PHE B 1 673 ? 54.812 -11.031 -10.289 1 41.62 673 PHE B O 1
ATOM 11147 N N . GLU B 1 674 ? 55.594 -10.484 -8.297 1 46.34 674 GLU B N 1
ATOM 11148 C CA . GLU B 1 674 ? 56.312 -11.758 -8.297 1 46.34 674 GLU B CA 1
ATOM 11149 C C . GLU B 1 674 ? 55.344 -12.938 -8.25 1 46.34 674 GLU B C 1
ATOM 11151 O O . GLU B 1 674 ? 55.562 -13.945 -8.93 1 46.34 674 GLU B O 1
ATOM 11156 N N . ASP B 1 675 ? 54.281 -12.773 -7.547 1 46.97 675 ASP B N 1
ATOM 11157 C CA . ASP B 1 675 ? 53.281 -13.844 -7.527 1 46.97 675 ASP B CA 1
ATOM 11158 C C . ASP B 1 675 ? 52.594 -13.961 -8.875 1 46.97 675 ASP B C 1
ATOM 11160 O O . ASP B 1 675 ? 52.375 -15.062 -9.375 1 46.97 675 ASP B O 1
ATOM 11164 N N . TYR B 1 676 ? 52.312 -12.914 -9.516 1 41.09 676 TYR B N 1
ATOM 11165 C CA . TYR B 1 676 ? 51.781 -12.945 -10.883 1 41.09 676 TYR B CA 1
ATOM 11166 C C . TYR B 1 676 ? 52.844 -13.516 -11.844 1 41.09 676 TYR B C 1
ATOM 11168 O O . TYR B 1 676 ? 52.5 -14.328 -12.711 1 41.09 676 TYR B O 1
ATOM 11176 N N . LYS B 1 677 ? 54.031 -12.984 -11.703 1 44.81 677 LYS B N 1
ATOM 11177 C CA . LYS B 1 677 ? 55.094 -13.586 -12.516 1 44.81 677 LYS B CA 1
ATOM 11178 C C . LYS B 1 677 ? 55.188 -15.086 -12.273 1 44.81 677 LYS B C 1
ATOM 11180 O O . LYS B 1 677 ? 55.312 -15.867 -13.219 1 44.81 677 LYS B O 1
ATOM 11185 N N . ARG B 1 678 ? 55.062 -15.414 -11.047 1 48.97 678 ARG B N 1
ATOM 11186 C CA . ARG B 1 678 ? 55.094 -16.844 -10.75 1 48.97 678 ARG B CA 1
ATOM 11187 C C . ARG B 1 678 ? 53.875 -17.547 -11.352 1 48.97 678 ARG B C 1
ATOM 11189 O O . ARG B 1 678 ? 54 -18.641 -11.93 1 48.97 678 ARG B O 1
ATOM 11196 N N . GLU B 1 679 ? 52.75 -16.906 -11.242 1 45.97 679 GLU B N 1
ATOM 11197 C CA . GLU B 1 679 ? 51.562 -17.531 -11.828 1 45.97 679 GLU B CA 1
ATOM 11198 C C . GLU B 1 679 ? 51.625 -17.469 -13.352 1 45.97 679 GLU B C 1
ATOM 11200 O O . GLU B 1 679 ? 51.25 -18.453 -14.023 1 45.97 679 GLU B O 1
ATOM 11205 N N . ARG B 1 680 ? 52.125 -16.438 -13.953 1 42.47 680 ARG B N 1
ATOM 11206 C CA . ARG B 1 680 ? 52.375 -16.375 -15.391 1 42.47 680 ARG B CA 1
ATOM 11207 C C . ARG B 1 680 ? 53.438 -17.406 -15.797 1 42.47 680 ARG B C 1
ATOM 11209 O O . ARG B 1 680 ? 53.25 -18.125 -16.781 1 42.47 680 ARG B O 1
ATOM 11216 N N . ASP B 1 681 ? 54.5 -17.375 -15.062 1 47.28 681 ASP B N 1
ATOM 11217 C CA . ASP B 1 681 ? 55.562 -18.344 -15.398 1 47.28 681 ASP B CA 1
ATOM 11218 C C . ASP B 1 681 ? 55.031 -19.766 -15.273 1 47.28 681 ASP B C 1
ATOM 11220 O O . ASP B 1 681 ? 55.312 -20.625 -16.109 1 47.28 681 ASP B O 1
ATOM 11224 N N . LYS B 1 682 ? 54.156 -19.953 -14.305 1 45.59 682 LYS B N 1
ATOM 11225 C CA . LYS B 1 682 ? 53.531 -21.266 -14.219 1 45.59 682 LYS B CA 1
ATOM 11226 C C . LYS B 1 682 ? 52.625 -21.516 -15.43 1 45.59 682 LYS B C 1
ATOM 11228 O O . LYS B 1 682 ? 52.625 -22.609 -16 1 45.59 682 LYS B O 1
ATOM 11233 N N . TRP B 1 683 ? 51.969 -20.469 -15.883 1 40.69 683 TRP B N 1
ATOM 11234 C CA . TRP B 1 683 ? 51.125 -20.594 -17.078 1 40.69 683 TRP B CA 1
ATOM 11235 C C . TRP B 1 683 ? 52 -20.688 -18.328 1 40.69 683 TRP B C 1
ATOM 11237 O O . TRP B 1 683 ? 51.75 -21.547 -19.188 1 40.69 683 TRP B O 1
ATOM 11247 N N . THR B 1 684 ? 52.969 -19.875 -18.531 1 41.25 684 THR B N 1
ATOM 11248 C CA . THR B 1 684 ? 53.844 -19.969 -19.703 1 41.25 684 THR B CA 1
ATOM 11249 C C . THR B 1 684 ? 54.625 -21.297 -19.703 1 41.25 684 THR B C 1
ATOM 11251 O O . THR B 1 684 ? 54.781 -21.906 -20.766 1 41.25 684 THR B O 1
ATOM 11254 N N . ASN B 1 685 ? 55.125 -21.672 -18.578 1 41.88 685 ASN B N 1
ATOM 11255 C CA . ASN B 1 685 ? 55.812 -22.953 -18.562 1 41.88 685 ASN B CA 1
ATOM 11256 C C . ASN B 1 685 ? 54.875 -24.109 -18.859 1 41.88 685 ASN B C 1
ATOM 11258 O O . ASN B 1 685 ? 55.25 -25.078 -19.531 1 41.88 685 ASN B O 1
ATOM 11262 N N . ASN B 1 686 ? 53.625 -23.906 -18.391 1 37.72 686 ASN B N 1
ATOM 11263 C CA . ASN B 1 686 ? 52.688 -24.953 -18.766 1 37.72 686 ASN B CA 1
ATOM 11264 C C . ASN B 1 686 ? 52.344 -24.891 -20.234 1 37.72 686 ASN B C 1
ATOM 11266 O O . ASN B 1 686 ? 52.094 -25.922 -20.875 1 37.72 686 ASN B O 1
ATOM 11270 N N . CYS B 1 687 ? 52.312 -23.672 -20.859 1 34.56 687 CYS B N 1
ATOM 11271 C CA . CYS B 1 687 ? 52.094 -23.609 -22.312 1 34.56 687 CYS B CA 1
ATOM 11272 C C . CYS B 1 687 ? 53.344 -24.078 -23.062 1 34.56 687 CYS B C 1
ATOM 11274 O O . CYS B 1 687 ? 53.25 -24.547 -24.203 1 34.56 687 CYS B O 1
ATOM 11276 N N . HIS B 1 688 ? 54.531 -23.672 -22.703 1 34.38 688 HIS B N 1
ATOM 11277 C CA . HIS B 1 688 ? 55.688 -24.141 -23.469 1 34.38 688 HIS B CA 1
ATOM 11278 C C . HIS B 1 688 ? 55.844 -25.656 -23.344 1 34.38 688 HIS B C 1
ATOM 11280 O O . HIS B 1 688 ? 56.469 -26.281 -24.203 1 34.38 688 HIS B O 1
ATOM 11286 N N . THR B 1 689 ? 55.562 -26.188 -22.188 1 33.22 689 THR B N 1
ATOM 11287 C CA . THR B 1 689 ? 55.781 -27.641 -22.203 1 33.22 689 THR B CA 1
ATOM 11288 C C . THR B 1 689 ? 54.781 -28.344 -23.109 1 33.22 689 THR B C 1
ATOM 11290 O O . THR B 1 689 ? 54.969 -29.516 -23.438 1 33.22 689 THR B O 1
ATOM 11293 N N . GLY B 1 690 ? 53.594 -27.688 -23.438 1 28.2 690 GLY B N 1
ATOM 11294 C CA . GLY B 1 690 ? 52.781 -28.469 -24.359 1 28.2 690 GLY B CA 1
ATOM 11295 C C . GLY B 1 690 ? 53.25 -28.422 -25.797 1 28.2 690 GLY B C 1
ATOM 11296 O O . GLY B 1 690 ? 52.812 -29.219 -26.625 1 28.2 690 GLY B O 1
ATOM 11297 N N . ASN B 1 691 ? 53.75 -27.281 -26.234 1 26.28 691 ASN B N 1
ATOM 11298 C CA . ASN B 1 691 ? 54.062 -27.312 -27.656 1 26.28 691 ASN B CA 1
ATOM 11299 C C . ASN B 1 691 ? 55.312 -28.156 -27.938 1 26.28 691 ASN B C 1
ATOM 11301 O O . ASN B 1 691 ? 55.781 -28.188 -29.078 1 26.28 691 ASN B O 1
ATOM 11305 N N . ALA B 1 692 ? 56.188 -28.172 -26.922 1 28.69 692 ALA B N 1
ATOM 11306 C CA . ALA B 1 692 ? 57.406 -28.828 -27.391 1 28.69 692 ALA B CA 1
ATOM 11307 C C . ALA B 1 692 ? 57.125 -30.25 -27.859 1 28.69 692 ALA B C 1
ATOM 11309 O O . ALA B 1 692 ? 57.938 -30.859 -28.547 1 28.69 692 ALA B O 1
ATOM 11310 N N . ASP B 1 693 ? 56.156 -30.938 -27.297 1 25.16 693 ASP B N 1
ATOM 11311 C CA . ASP B 1 693 ? 56.25 -32.344 -27.641 1 25.16 693 ASP B CA 1
ATOM 11312 C C . ASP B 1 693 ? 55.844 -32.594 -29.094 1 25.16 693 ASP B C 1
ATOM 11314 O O . ASP B 1 693 ? 55.812 -33.719 -29.562 1 25.16 693 ASP B O 1
ATOM 11318 N N . ILE B 1 694 ? 55.062 -31.656 -29.703 1 26.2 694 ILE B N 1
ATOM 11319 C CA . ILE B 1 694 ? 54.625 -32.188 -30.984 1 26.2 694 ILE B CA 1
ATOM 11320 C C . ILE B 1 694 ? 55.75 -32.125 -32 1 26.2 694 ILE B C 1
ATOM 11322 O O . ILE B 1 694 ? 55.719 -32.844 -33 1 26.2 694 ILE B O 1
ATOM 11326 N N . ASN B 1 695 ? 56.562 -31.109 -32.031 1 24.02 695 ASN B N 1
ATOM 11327 C CA . ASN B 1 695 ? 57.281 -31.031 -33.312 1 24.02 695 ASN B CA 1
ATOM 11328 C C . ASN B 1 695 ? 58.312 -32.125 -33.438 1 24.02 695 ASN B C 1
ATOM 11330 O O . ASN B 1 695 ? 58.906 -32.312 -34.5 1 24.02 695 ASN B O 1
ATOM 11334 N N . SER B 1 696 ? 59.031 -32.375 -32.312 1 23.61 696 SER B N 1
ATOM 11335 C CA . SER B 1 696 ? 60.344 -32.938 -32.656 1 23.61 696 SER B CA 1
ATOM 11336 C C . SER B 1 696 ? 60.188 -34.312 -33.281 1 23.61 696 SER B C 1
ATOM 11338 O O . SER B 1 696 ? 61.094 -34.781 -34 1 23.61 696 SER B O 1
ATOM 11340 N N . ASN B 1 697 ? 59.375 -35.156 -32.719 1 22.88 697 ASN B N 1
ATOM 11341 C CA . ASN B 1 697 ? 59.906 -36.5 -32.906 1 22.88 697 ASN B CA 1
ATOM 11342 C C . ASN B 1 697 ? 59.719 -36.969 -34.375 1 22.88 697 ASN B C 1
ATOM 11344 O O . ASN B 1 697 ? 60.031 -38.094 -34.719 1 22.88 697 ASN B O 1
ATOM 11348 N N . THR B 1 698 ? 58.781 -36.406 -35.094 1 22.05 698 THR B N 1
ATOM 11349 C CA . THR B 1 698 ? 58.5 -37.281 -36.25 1 22.05 698 THR B CA 1
ATOM 11350 C C . THR B 1 698 ? 59.594 -37.188 -37.281 1 22.05 698 THR B C 1
ATOM 11352 O O . THR B 1 698 ? 59.5 -37.812 -38.344 1 22.05 698 THR B O 1
ATOM 11355 N N . ILE B 1 699 ? 60.562 -36.281 -37.188 1 21.83 699 ILE B N 1
ATOM 11356 C CA . ILE B 1 699 ? 61.375 -36.25 -38.406 1 21.83 699 ILE B CA 1
ATOM 11357 C C . ILE B 1 699 ? 62.25 -37.469 -38.469 1 21.83 699 ILE B C 1
ATOM 11359 O O . ILE B 1 699 ? 62.656 -37.906 -39.562 1 21.83 699 ILE B O 1
ATOM 11363 N N . ASN B 1 700 ? 62.906 -37.906 -37.438 1 20.05 700 ASN B N 1
ATOM 11364 C CA . ASN B 1 700 ? 64.188 -38.531 -37.812 1 20.05 700 ASN B CA 1
ATOM 11365 C C . ASN B 1 700 ? 63.938 -39.875 -38.5 1 20.05 700 ASN B C 1
ATOM 11367 O O . ASN B 1 700 ? 64.875 -40.594 -38.781 1 20.05 700 ASN B O 1
ATOM 11371 N N . ALA B 1 701 ? 62.906 -40.688 -38.219 1 21.69 701 ALA B N 1
ATOM 11372 C CA . ALA B 1 701 ? 63.281 -42.094 -38.438 1 21.69 701 ALA B CA 1
ATOM 11373 C C . ALA B 1 701 ? 63.469 -42.375 -39.938 1 21.69 701 ALA B C 1
ATOM 11375 O O . ALA B 1 701 ? 62.5 -42.594 -40.656 1 21.69 701 ALA B O 1
ATOM 11376 N N . ILE B 1 702 ? 64.375 -41.531 -40.625 1 21.39 702 ILE B N 1
ATOM 11377 C CA . ILE B 1 702 ? 64.812 -41.812 -41.969 1 21.39 702 ILE B CA 1
ATOM 11378 C C . ILE B 1 702 ? 65.5 -43.156 -42.031 1 21.39 702 ILE B C 1
ATOM 11380 O O . ILE B 1 702 ? 66.562 -43.344 -41.344 1 21.39 702 ILE B O 1
ATOM 11384 N N . PRO B 1 703 ? 64.875 -44.281 -42.312 1 22.73 703 PRO B N 1
ATOM 11385 C CA . PRO B 1 703 ? 65.562 -45.531 -42.625 1 22.73 703 PRO B CA 1
ATOM 11386 C C . PRO B 1 703 ? 66.625 -45.375 -43.719 1 22.73 703 PRO B C 1
ATOM 11388 O O . PRO B 1 703 ? 66.312 -44.812 -44.781 1 22.73 703 PRO B O 1
ATOM 11391 N N . GLN B 1 704 ? 67.812 -45 -43.5 1 20.27 704 GLN B N 1
ATOM 11392 C CA . GLN B 1 704 ? 68.938 -45.25 -44.406 1 20.27 704 GLN B CA 1
ATOM 11393 C C . GLN B 1 704 ? 68.938 -46.719 -44.875 1 20.27 704 GLN B C 1
ATOM 11395 O O . GLN B 1 704 ? 68.625 -47.625 -44.094 1 20.27 704 GLN B O 1
ATOM 11400 N N . ASN B 1 705 ? 68.812 -46.938 -46.281 1 20.67 705 ASN B N 1
ATOM 11401 C CA . ASN B 1 705 ? 69.312 -48.031 -47.125 1 20.67 705 ASN B CA 1
ATOM 11402 C C . ASN B 1 705 ? 70.812 -48.25 -46.938 1 20.67 705 ASN B C 1
ATOM 11404 O O . ASN B 1 705 ? 71.625 -47.312 -47.188 1 20.67 705 ASN B O 1
ATOM 11408 N N . ARG B 1 706 ? 71.438 -48.656 -45.875 1 15.93 706 ARG B N 1
ATOM 11409 C CA . ARG B 1 706 ? 72.688 -49.375 -46 1 15.93 706 ARG B CA 1
ATOM 11410 C C . ARG B 1 706 ? 72.562 -50.562 -46.969 1 15.93 706 ARG B C 1
ATOM 11412 O O . ARG B 1 706 ? 71.812 -51.5 -46.688 1 15.93 706 ARG B O 1
ATOM 11419 N N . ASN B 1 707 ? 72.438 -50.188 -48.344 1 16.78 707 ASN B N 1
ATOM 11420 C CA . ASN B 1 707 ? 73.562 -50.562 -49.156 1 16.78 707 ASN B CA 1
ATOM 11421 C C . ASN B 1 707 ? 74.812 -49.719 -48.812 1 16.78 707 ASN B C 1
ATOM 11423 O O . ASN B 1 707 ? 74.688 -48.5 -48.594 1 16.78 707 ASN B O 1
#

Solvent-accessible surface area (backbone atoms only — not comparable to full-atom values): 76203 Å² total; per-residue (Å²): 139,86,81,77,82,83,77,88,73,88,77,87,77,97,76,85,85,86,83,79,80,76,79,76,76,74,77,75,75,77,72,79,66,67,49,65,69,66,72,51,59,38,66,75,55,44,63,44,58,74,74,82,65,43,46,35,68,75,66,92,57,93,56,75,40,46,31,54,28,72,44,77,38,78,88,76,48,28,31,40,37,20,15,57,25,28,43,34,38,26,28,65,89,40,59,78,45,81,62,49,76,35,79,47,68,40,50,69,67,38,28,51,51,28,38,71,71,72,39,49,64,76,75,56,28,35,11,34,29,72,43,75,42,79,55,86,70,28,26,41,33,28,20,9,19,8,58,42,15,30,32,35,35,22,34,64,86,78,47,45,79,73,48,73,45,79,32,77,33,57,30,34,30,50,78,83,57,53,46,26,65,42,80,42,81,44,77,52,101,84,47,74,35,66,43,52,42,14,31,24,29,55,40,86,80,62,78,39,60,33,46,31,29,66,63,26,50,39,93,88,66,46,82,72,39,68,39,34,26,49,68,71,90,33,64,74,76,58,29,80,62,36,29,52,40,61,46,88,43,96,68,30,37,38,36,35,28,27,24,52,36,72,80,37,54,83,80,46,72,48,61,36,16,33,44,30,38,37,35,72,60,59,61,12,25,71,85,56,52,62,50,12,60,60,32,48,37,35,30,42,47,49,41,39,43,70,64,94,53,56,34,68,33,32,38,56,45,28,68,40,61,89,78,72,47,47,43,35,37,34,18,18,40,58,80,54,68,79,36,25,22,35,34,31,36,34,45,46,68,53,53,52,50,28,74,71,44,48,34,28,42,50,91,43,97,56,34,44,69,38,67,49,56,72,90,74,55,52,91,62,61,68,46,58,68,82,52,78,55,39,48,73,56,54,65,69,35,51,53,44,36,76,74,38,32,35,31,51,45,64,38,64,38,48,72,64,36,48,45,37,72,45,74,77,36,59,52,43,33,54,40,76,47,68,37,76,69,69,66,66,28,39,37,40,38,35,26,18,56,58,26,35,34,38,33,31,27,33,58,60,68,90,46,91,84,46,73,65,50,50,44,64,31,32,33,36,46,80,48,94,57,79,39,44,40,60,31,59,49,72,58,92,64,32,39,38,39,18,21,44,59,40,36,36,43,36,68,70,79,58,30,75,72,40,84,31,50,54,49,20,22,45,28,62,64,18,14,30,36,91,83,74,41,29,35,48,49,86,70,52,51,99,82,56,80,56,42,33,57,86,60,44,53,86,90,41,60,66,72,60,22,48,32,60,58,67,71,44,76,51,43,60,77,41,77,43,80,45,53,64,66,31,54,48,73,48,69,55,56,39,44,46,72,71,58,45,41,69,46,43,21,48,73,86,35,67,55,47,72,49,86,48,36,35,50,27,63,79,63,18,40,30,38,35,63,30,48,77,84,65,45,42,43,36,36,31,21,37,75,84,66,45,78,39,26,37,36,37,38,42,63,59,84,54,74,66,56,52,51,46,49,48,49,48,52,48,44,50,46,49,45,49,47,46,47,47,48,48,50,45,46,50,48,51,50,52,52,53,58,61,60,50,76,65,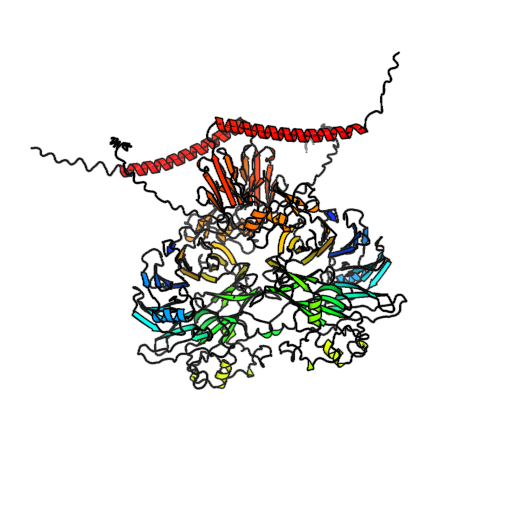68,69,70,85,68,79,82,78,71,76,72,76,134,135,86,90,83,86,81,76,86,81,84,71,81,82,82,73,78,86,85,83,77,80,76,79,76,75,71,77,74,75,76,73,79,69,67,52,68,69,65,74,50,58,39,66,74,56,44,61,43,59,74,75,81,64,44,49,36,69,76,64,91,56,94,56,74,42,46,32,56,27,71,44,78,39,78,87,77,48,28,32,40,37,19,16,59,25,28,42,35,40,24,28,66,89,41,60,78,44,81,63,48,76,35,81,47,68,41,51,70,67,38,27,52,50,27,38,71,72,74,40,48,65,74,74,56,27,34,11,33,29,70,43,74,40,79,54,86,71,28,26,41,32,28,19,8,20,9,58,43,14,29,33,34,35,22,34,63,86,78,48,46,78,74,49,73,44,82,32,78,31,57,30,34,30,52,79,83,58,53,46,26,63,42,80,42,80,43,76,52,104,83,47,72,36,66,43,50,40,14,32,22,28,55,40,86,83,63,78,39,63,33,46,30,30,64,62,27,50,39,93,88,67,46,80,72,40,70,39,32,26,49,68,71,89,33,65,72,78,59,30,80,65,38,28,51,37,60,47,87,43,94,66,30,37,39,37,36,29,26,23,52,36,73,80,37,53,85,80,46,70,48,61,36,14,32,45,30,38,37,37,71,61,58,60,11,25,71,83,56,52,62,50,12,60,58,30,48,37,34,29,43,48,48,41,38,42,70,63,96,52,56,33,68,31,32,39,57,44,27,68,39,61,88,78,72,48,46,42,36,35,33,18,19,40,58,80,53,68,79,36,25,22,34,34,32,37,33,46,46,66,54,54,52,50,30,76,70,45,47,35,27,42,51,90,43,98,56,33,45,70,41,68,48,56,72,89,74,55,53,90,63,60,68,47,58,68,82,51,77,56,41,49,73,56,56,65,69,36,50,52,43,36,73,74,39,29,35,33,51,45,65,37,64,38,48,72,65,36,47,45,37,72,44,74,76,36,57,53,44,33,55,41,75,48,70,38,76,68,69,67,66,29,40,37,38,38,35,26,17,56,58,26,33,35,38,36,31,27,33,58,60,70,92,46,91,86,46,71,66,51,51,46,64,31,33,34,36,44,79,50,93,58,78,38,44,41,60,32,59,48,72,57,91,66,31,39,38,40,19,20,44,57,40,36,35,43,37,68,71,81,59,30,76,71,36,84,31,49,54,49,19,21,45,27,65,63,18,12,29,36,93,84,75,41,28,35,47,50,87,68,54,52,99,82,57,79,57,41,34,57,86,58,45,51,84,91,40,60,65,72,60,22,49,33,60,57,68,70,42,76,51,42,59,76,42,76,45,79,43,52,65,66,31,54,48,72,49,68,58,57,38,43,48,74,68,58,45,41,67,47,42,21,47,74,85,35,70,55,51,74,49,84,48,36,34,50,28,63,78,61,18,40,30,39,34,64,31,49,76,82,66,45,42,42,36,35,29,21,37,75,83,66,44,77,39,26,37,36,37,39,42,63,60,82,54,75,64,56,53,50,45,48,47,48,48,52,47,46,52,46,48,47,50,46,48,48,46,47,49,52,45,46,51,49,49,52,56,52,54,61,59,59,56,69,65,68,62,71,74,66,66,85,66,79,75,77,85,119

InterPro domains:
  IPR001627 Sema domain [PF01403] (320-491)
  IPR001627 Sema domain [PS51004] (45-508)
  IPR001627 Sema domain [SM00630] (67-494)
  IPR015943 WD40/YVTN repeat-like-containing domain superfamily [G3DSA:2.130.10.10] (42-509)
  IPR027231 Semaphorin [PTHR11036] (40-657)
  IPR036179 Immunoglobulin-like domain superfamily [SSF48726] (573-639)
  IPR036352 Sema domain superfamily [SSF101912] (60-514)

Radius of gyration: 39.96 Å; Cα contacts (8 Å, |Δi|>4): 3239; chains: 2; bounding box: 118×131×161 Å

pLDDT: mean 82.65, std 22.22, range [15.55, 98.81]